Protein 4NVR (pdb70)

Structure (mmCIF, N/CA/C/O backbone):
data_4NVR
#
_entry.id   4NVR
#
_cell.length_a   47.931
_cell.length_b   71.380
_cell.length_c   90.327
_cell.angle_alpha   113.03
_cell.angle_beta   92.41
_cell.angle_gamma   90.09
#
_symmetry.space_group_name_H-M   'P 1'
#
loop_
_entity.id
_entity.type
_entity.pdbx_description
1 polymer 'Putative acyltransferase'
2 non-polymer 'CALCIUM ION'
3 non-polymer 'CHLORIDE ION'
4 water water
#
loop_
_atom_site.group_PDB
_atom_site.id
_atom_site.type_symbol
_atom_site.label_atom_id
_atom_site.label_alt_id
_atom_site.label_comp_id
_atom_site.label_asym_id
_atom_site.label_entity_id
_atom_site.label_seq_id
_atom_site.pdbx_PDB_ins_code
_atom_site.Cartn_x
_atom_site.Cartn_y
_atom_site.Cartn_z
_atom_site.occupancy
_atom_site.B_iso_or_equiv
_atom_site.auth_seq_id
_atom_site.auth_comp_id
_atom_site.auth_asym_id
_atom_site.auth_atom_id
_atom_site.pdbx_PDB_model_num
ATOM 1 N N . THR A 1 6 ? 33.973 37.657 104.160 1.00 60.62 3 THR A N 1
ATOM 2 C CA . THR A 1 6 ? 35.245 37.422 104.914 1.00 62.09 3 THR A CA 1
ATOM 3 C C . THR A 1 6 ? 36.400 38.095 104.184 1.00 58.77 3 THR A C 1
ATOM 4 O O . THR A 1 6 ? 36.331 38.312 102.969 1.00 54.63 3 THR A O 1
ATOM 8 N N . LEU A 1 7 ? 37.458 38.419 104.924 1.00 58.82 4 LEU A N 1
ATOM 9 C CA . LEU A 1 7 ? 38.656 39.002 104.335 1.00 55.82 4 LEU A CA 1
ATOM 10 C C . LEU A 1 7 ? 39.851 38.214 104.829 1.00 57.17 4 LEU A C 1
ATOM 11 O O . LEU A 1 7 ? 39.999 37.984 106.041 1.00 59.40 4 LEU A O 1
ATOM 16 N N . ILE A 1 8 ? 40.690 37.777 103.896 1.00 54.91 5 ILE A N 1
ATOM 17 C CA . ILE A 1 8 ? 41.922 37.092 104.254 1.00 56.28 5 ILE A CA 1
ATOM 18 C C . ILE A 1 8 ? 43.040 37.997 103.757 1.00 53.20 5 ILE A C 1
ATOM 19 O O . ILE A 1 8 ? 42.973 38.505 102.636 1.00 50.22 5 ILE A O 1
ATOM 24 N N A GLU A 1 9 ? 44.062 38.182 104.589 0.50 54.44 6 GLU A N 1
ATOM 25 N N B GLU A 1 9 ? 44.048 38.216 104.598 0.50 54.25 6 GLU A N 1
ATOM 26 C CA A GLU A 1 9 ? 45.187 39.060 104.280 0.50 52.72 6 GLU A CA 1
ATOM 27 C CA B GLU A 1 9 ? 45.185 39.055 104.233 0.50 52.40 6 GLU A CA 1
ATOM 28 C C A GLU A 1 9 ? 46.279 38.261 103.536 0.50 53.46 6 GLU A C 1
ATOM 29 C C B GLU A 1 9 ? 46.229 38.223 103.493 0.50 53.28 6 GLU A C 1
ATOM 30 O O A GLU A 1 9 ? 46.747 37.239 104.037 0.50 56.68 6 GLU A O 1
ATOM 31 O O B GLU A 1 9 ? 46.614 37.146 103.949 0.50 56.46 6 GLU A O 1
ATOM 42 N N . CYS A 1 10 ? 46.685 38.732 102.354 1.00 50.99 7 CYS A N 1
ATOM 43 C CA . CYS A 1 10 ? 47.679 38.027 101.517 1.00 51.80 7 CYS A CA 1
ATOM 44 C C . CYS A 1 10 ? 48.999 38.789 101.362 1.00 50.74 7 CYS A C 1
ATOM 45 O O . CYS A 1 10 ? 49.622 38.732 100.294 1.00 50.74 7 CYS A O 1
ATOM 48 N N . GLY A 1 11 ? 49.406 39.507 102.415 1.00 50.33 8 GLY A N 1
ATOM 49 C CA . GLY A 1 11 ? 50.651 40.283 102.418 1.00 49.64 8 GLY A CA 1
ATOM 50 C C . GLY A 1 11 ? 50.633 41.591 101.638 1.00 46.18 8 GLY A C 1
ATOM 51 O O . GLY A 1 11 ? 49.609 42.009 101.091 1.00 44.14 8 GLY A O 1
ATOM 52 N N . ALA A 1 12 ? 51.788 42.240 101.579 1.00 46.06 9 ALA A N 1
ATOM 53 C CA . ALA A 1 12 ? 51.929 43.478 100.838 1.00 43.78 9 ALA A CA 1
ATOM 54 C C . ALA A 1 12 ? 52.042 43.196 99.336 1.00 41.71 9 ALA A C 1
ATOM 55 O O . ALA A 1 12 ? 52.477 42.108 98.913 1.00 42.50 9 ALA A O 1
ATOM 57 N N . SER A 1 13 ? 51.644 44.184 98.540 1.00 39.17 10 SER A N 1
ATOM 58 C CA . SER A 1 13 ? 51.758 44.092 97.093 1.00 37.70 10 SER A CA 1
ATOM 59 C C . SER A 1 13 ? 53.235 44.124 96.740 1.00 38.83 10 SER A C 1
ATOM 60 O O . SER A 1 13 ? 53.957 44.994 97.204 1.00 39.60 10 SER A O 1
ATOM 63 N N . PRO A 1 14 ? 53.692 43.160 95.926 1.00 39.12 11 PRO A N 1
ATOM 64 C CA . PRO A 1 14 ? 55.092 43.193 95.546 1.00 40.54 11 PRO A CA 1
ATOM 65 C C . PRO A 1 14 ? 55.343 44.197 94.420 1.00 39.57 11 PRO A C 1
ATOM 66 O O . PRO A 1 14 ? 56.492 44.490 94.120 1.00 41.03 11 PRO A O 1
ATOM 70 N N . PHE A 1 15 ? 54.275 44.729 93.826 1.00 37.39 12 PHE A N 1
ATOM 71 C CA . PHE A 1 15 ? 54.383 45.675 92.705 1.00 37.00 12 PHE A CA 1
ATOM 72 C C . PHE A 1 15 ? 53.890 47.105 92.980 1.00 36.06 12 PHE A C 1
ATOM 73 O O . PHE A 1 15 ? 54.247 48.036 92.260 1.00 36.61 12 PHE A O 1
ATOM 81 N N . ILE A 1 16 ? 53.058 47.284 94.002 1.00 34.96 13 ILE A N 1
ATOM 82 C CA . ILE A 1 16 ? 52.501 48.607 94.270 1.00 34.53 13 ILE A CA 1
ATOM 83 C C . ILE A 1 16 ? 52.772 48.981 95.726 1.00 35.50 13 ILE A C 1
ATOM 84 O O . ILE A 1 16 ? 52.081 48.514 96.628 1.00 34.98 13 ILE A O 1
ATOM 89 N N . PRO A 1 17 ? 53.770 49.847 95.950 1.00 37.31 14 PRO A N 1
ATOM 90 C CA . PRO A 1 17 ? 54.170 50.189 97.316 1.00 39.05 14 PRO A CA 1
ATOM 91 C C . PRO A 1 17 ? 53.050 50.833 98.125 1.00 38.77 14 PRO A C 1
ATOM 92 O O . PRO A 1 17 ? 52.347 51.703 97.615 1.00 38.23 14 PRO A O 1
ATOM 96 N N . GLY A 1 18 ? 52.890 50.383 99.367 1.00 39.52 15 GLY A N 1
ATOM 97 C CA . GLY A 1 18 ? 51.887 50.929 100.263 1.00 39.84 15 GLY A CA 1
ATOM 98 C C . GLY A 1 18 ? 50.533 50.254 100.185 1.00 37.54 15 GLY A C 1
ATOM 99 O O . GLY A 1 18 ? 49.656 50.590 100.960 1.00 38.00 15 GLY A O 1
ATOM 100 N N . PHE A 1 19 ? 50.366 49.304 99.260 1.00 35.50 16 PHE A N 1
ATOM 101 C CA . PHE A 1 19 ? 49.103 48.600 99.097 1.00 33.60 16 PHE A CA 1
ATOM 102 C C . PHE A 1 19 ? 49.177 47.207 99.668 1.00 34.01 16 PHE A C 1
ATOM 103 O O . PHE A 1 19 ? 50.202 46.556 99.582 1.00 34.88 16 PHE A O 1
ATOM 111 N N . ALA A 1 20 ? 48.053 46.753 100.212 1.00 33.69 17 ALA A N 1
ATOM 112 C CA . ALA A 1 20 ? 47.929 45.437 100.807 1.00 34.64 17 ALA A CA 1
ATOM 113 C C . ALA A 1 20 ? 47.042 44.555 99.946 1.00 33.21 17 ALA A C 1
ATOM 114 O O . ALA A 1 20 ? 46.010 44.997 99.439 1.00 31.70 17 ALA A O 1
ATOM 116 N N . LEU A 1 21 ? 47.436 43.298 99.780 1.00 34.20 18 LEU A N 1
ATOM 117 C CA . LEU A 1 21 ? 46.642 42.392 98.974 1.00 33.55 18 LEU A CA 1
ATOM 118 C C . LEU A 1 21 ? 45.709 41.611 99.866 1.00 34.72 18 LEU A C 1
ATOM 119 O O . LEU A 1 21 ? 46.102 41.118 100.907 1.00 36.83 18 LEU A O 1
ATOM 124 N N . LYS A 1 22 ? 44.474 41.471 99.427 1.00 33.91 19 LYS A N 1
ATOM 125 C CA . LYS A 1 22 ? 43.471 40.731 100.165 1.00 35.23 19 LYS A CA 1
ATOM 126 C C . LYS A 1 22 ? 42.637 39.820 99.255 1.00 35.12 19 LYS A C 1
ATOM 127 O O . LYS A 1 22 ? 42.488 40.085 98.057 1.00 33.58 19 LYS A O 1
ATOM 133 N N . ASP A 1 23 ? 42.107 38.759 99.854 1.00 37.22 20 ASP A N 1
ATOM 134 C CA . ASP A 1 23 ? 41.151 37.848 99.219 1.00 38.08 20 ASP A CA 1
ATOM 135 C C . ASP A 1 23 ? 39.836 38.062 99.932 1.00 38.28 20 ASP A C 1
ATOM 136 O O . ASP A 1 23 ? 39.721 37.802 101.131 1.00 39.90 20 ASP A O 1
ATOM 141 N N . VAL A 1 24 ? 38.843 38.518 99.187 1.00 36.93 21 VAL A N 1
ATOM 142 C CA . VAL A 1 24 ? 37.567 38.838 99.760 1.00 37.30 21 VAL A CA 1
ATOM 143 C C . VAL A 1 24 ? 36.481 37.942 99.212 1.00 38.96 21 VAL A C 1
ATOM 144 O O . VAL A 1 24 ? 36.284 37.854 98.002 1.00 38.11 21 VAL A O 1
ATOM 148 N N . ARG A 1 25 ? 35.783 37.273 100.120 1.00 42.05 22 ARG A N 1
ATOM 149 C CA . ARG A 1 25 ? 34.679 36.412 99.772 1.00 44.73 22 ARG A CA 1
ATOM 150 C C . ARG A 1 25 ? 33.381 37.218 99.819 1.00 44.47 22 ARG A C 1
ATOM 151 O O . ARG A 1 25 ? 33.035 37.807 100.823 1.00 44.31 22 ARG A O 1
ATOM 159 N N . LEU A 1 26 ? 32.665 37.221 98.715 1.00 23.94 23 LEU A N 1
ATOM 160 C CA . LEU A 1 26 ? 31.408 37.984 98.540 1.00 25.83 23 LEU A CA 1
ATOM 161 C C . LEU A 1 26 ? 30.220 37.094 98.861 1.00 28.83 23 LEU A C 1
ATOM 162 O O . LEU A 1 26 ? 30.388 35.873 98.925 1.00 31.85 23 LEU A O 1
ATOM 167 N N . GLU A 1 27 ? 29.022 37.666 99.019 1.00 30.82 24 GLU A N 1
ATOM 168 C CA . GLU A 1 27 ? 27.843 36.844 99.331 1.00 34.08 24 GLU A CA 1
ATOM 169 C C . GLU A 1 27 ? 27.419 35.929 98.175 1.00 34.73 24 GLU A C 1
ATOM 170 O O . GLU A 1 27 ? 26.673 34.976 98.380 1.00 37.96 24 GLU A O 1
ATOM 176 N N . ASN A 1 28 ? 27.864 36.217 96.960 1.00 33.17 25 ASN A N 1
ATOM 177 C CA . ASN A 1 28 ? 27.520 35.346 95.851 1.00 32.98 25 ASN A CA 1
ATOM 178 C C . ASN A 1 28 ? 28.452 34.140 95.808 1.00 33.14 25 ASN A C 1
ATOM 179 O O . ASN A 1 28 ? 28.455 33.409 94.832 1.00 33.71 25 ASN A O 1
ATOM 184 N N . GLY A 1 29 ? 29.274 33.971 96.844 1.00 32.97 26 GLY A N 1
ATOM 185 C CA . GLY A 1 29 ? 30.158 32.813 96.954 1.00 33.41 26 GLY A CA 1
ATOM 186 C C . GLY A 1 29 ? 31.474 32.894 96.189 1.00 33.13 26 GLY A C 1
ATOM 187 O O . GLY A 1 29 ? 32.220 31.932 96.168 1.00 32.41 26 GLY A O 1
ATOM 188 N N . LEU A 1 30 ? 31.747 34.042 95.569 1.00 32.92 27 LEU A N 1
ATOM 189 C CA . LEU A 1 30 ? 32.956 34.255 94.780 1.00 32.47 27 LEU A CA 1
ATOM 190 C C . LEU A 1 30 ? 34.038 34.890 95.642 1.00 30.17 27 LEU A C 1
ATOM 191 O O . LEU A 1 30 ? 33.748 35.654 96.559 1.00 30.82 27 LEU A O 1
ATOM 196 N N . THR A 1 31 ? 35.288 34.567 95.361 1.00 26.76 28 THR A N 1
ATOM 197 C CA . THR A 1 31 ? 36.374 35.214 96.059 1.00 25.15 28 THR A CA 1
ATOM 198 C C . THR A 1 31 ? 37.123 36.070 95.080 1.00 22.63 28 THR A C 1
ATOM 199 O O . THR A 1 31 ? 37.480 35.615 93.999 1.00 21.55 28 THR A O 1
ATOM 203 N N . VAL A 1 32 ? 37.371 37.315 95.451 1.00 22.12 29 VAL A N 1
ATOM 204 C CA . VAL A 1 32 ? 38.109 38.200 94.570 1.00 21.13 29 VAL A CA 1
ATOM 205 C C . VAL A 1 32 ? 39.419 38.647 95.188 1.00 20.51 29 VAL A C 1
ATOM 206 O O . VAL A 1 32 ? 39.542 38.754 96.399 1.00 19.79 29 VAL A O 1
ATOM 210 N N . ARG A 1 33 ? 40.400 38.879 94.320 1.00 19.66 30 ARG A N 1
ATOM 211 C CA . ARG A 1 33 ? 41.696 39.384 94.737 1.00 19.98 30 ARG A CA 1
ATOM 212 C C . ARG A 1 33 ? 41.593 40.901 94.617 1.00 19.60 30 ARG A C 1
ATOM 213 O O . ARG A 1 33 ? 41.096 41.405 93.583 1.00 18.84 30 ARG A O 1
ATOM 221 N N . VAL A 1 34 ? 42.045 41.607 95.663 1.00 19.08 31 VAL A N 1
ATOM 222 C CA . VAL A 1 34 ? 42.044 43.065 95.690 1.00 19.50 31 VAL A CA 1
ATOM 223 C C . VAL A 1 34 ? 43.294 43.631 96.335 1.00 19.35 31 VAL A C 1
ATOM 224 O O . VAL A 1 34 ? 43.830 43.056 97.286 1.00 20.23 31 VAL A O 1
ATOM 228 N N . ALA A 1 35 ? 43.744 44.776 95.833 1.00 19.37 32 ALA A N 1
ATOM 229 C CA . ALA A 1 35 ? 44.842 45.514 96.447 1.00 19.97 32 ALA A CA 1
ATOM 230 C C . ALA A 1 35 ? 44.213 46.786 96.965 1.00 20.56 32 ALA A C 1
ATOM 231 O O . ALA A 1 35 ? 43.482 47.449 96.229 1.00 19.84 32 ALA A O 1
ATOM 233 N N . ILE A 1 36 ? 44.474 47.121 98.224 1.00 20.74 33 ILE A N 1
ATOM 234 C CA . ILE A 1 36 ? 43.914 48.334 98.814 1.00 21.82 33 ILE A CA 1
ATOM 235 C C . ILE A 1 36 ? 45.028 49.155 99.436 1.00 21.35 33 ILE A C 1
ATOM 236 O O . ILE A 1 36 ? 45.943 48.602 100.066 1.00 20.34 33 ILE A O 1
ATOM 241 N N . GLY A 1 37 ? 44.941 50.466 99.235 1.00 20.63 34 GLY A N 1
ATOM 242 C CA . GLY A 1 37 ? 45.914 51.399 99.755 1.00 21.57 34 GLY A CA 1
ATOM 243 C C . GLY A 1 37 ? 45.315 52.778 100.009 1.00 22.05 34 GLY A C 1
ATOM 244 O O . GLY A 1 37 ? 44.222 53.088 99.550 1.00 21.32 34 GLY A O 1
ATOM 245 N N . GLY A 1 38 ? 46.018 53.588 100.786 1.00 23.49 35 GLY A N 1
ATOM 246 C CA . GLY A 1 38 ? 45.585 54.969 101.055 1.00 24.17 35 GLY A CA 1
ATOM 247 C C . GLY A 1 38 ? 44.501 55.131 102.092 1.00 24.66 35 GLY A C 1
ATOM 248 O O . GLY A 1 38 ? 44.226 54.215 102.854 1.00 23.97 35 GLY A O 1
ATOM 249 N N . SER A 1 39 ? 43.897 56.318 102.111 1.00 25.97 36 SER A N 1
ATOM 250 C CA . SER A 1 39 ? 42.842 56.673 103.066 1.00 27.31 36 SER A CA 1
ATOM 251 C C . SER A 1 39 ? 41.977 57.765 102.461 1.00 27.58 36 SER A C 1
ATOM 252 O O . SER A 1 39 ? 42.430 58.467 101.589 1.00 28.19 36 SER A O 1
ATOM 255 N N . GLY A 1 40 ? 40.731 57.919 102.924 1.00 28.56 37 GLY A N 1
ATOM 256 C CA . GLY A 1 40 ? 39.814 58.927 102.347 1.00 28.66 37 GLY A CA 1
ATOM 257 C C . GLY A 1 40 ? 38.678 58.280 101.541 1.00 28.29 37 GLY A C 1
ATOM 258 O O . GLY A 1 40 ? 38.465 57.073 101.643 1.00 27.81 37 GLY A O 1
ATOM 259 N N . SER A 1 41 ? 37.955 59.068 100.742 1.00 27.88 38 SER A N 1
ATOM 260 C CA . SER A 1 41 ? 36.808 58.535 99.991 1.00 27.49 38 SER A CA 1
ATOM 261 C C . SER A 1 41 ? 37.249 57.393 99.071 1.00 25.08 38 SER A C 1
ATOM 262 O O . SER A 1 41 ? 38.351 57.426 98.551 1.00 24.25 38 SER A O 1
ATOM 265 N N . PRO A 1 42 ? 36.392 56.364 98.918 1.00 24.29 39 PRO A N 1
ATOM 266 C CA . PRO A 1 42 ? 36.727 55.181 98.145 1.00 23.13 39 PRO A CA 1
ATOM 267 C C . PRO A 1 42 ? 36.776 55.398 96.614 1.00 23.08 39 PRO A C 1
ATOM 268 O O . PRO A 1 42 ? 35.866 55.989 95.990 1.00 23.52 39 PRO A O 1
ATOM 272 N N . LEU A 1 43 ? 37.861 54.921 96.041 1.00 21.81 40 LEU A N 1
ATOM 273 C CA . LEU A 1 43 ? 38.098 55.008 94.625 1.00 21.33 40 LEU A CA 1
ATOM 274 C C . LEU A 1 43 ? 38.430 53.616 94.129 1.00 20.53 40 LEU A C 1
ATOM 275 O O . LEU A 1 43 ? 39.393 53.005 94.591 1.00 20.44 40 LEU A O 1
ATOM 280 N N . VAL A 1 44 ? 37.611 53.118 93.209 1.00 20.40 41 VAL A N 1
ATOM 281 C CA . VAL A 1 44 ? 37.834 51.844 92.572 1.00 19.35 41 VAL A CA 1
ATOM 282 C C . VAL A 1 44 ? 38.414 52.069 91.176 1.00 18.68 41 VAL A C 1
ATOM 283 O O . VAL A 1 44 ? 37.818 52.805 90.388 1.00 17.93 41 VAL A O 1
ATOM 287 N N . LEU A 1 45 ? 39.570 51.441 90.891 1.00 17.97 42 LEU A N 1
ATOM 288 C CA . LEU A 1 45 ? 40.196 51.466 89.547 1.00 17.34 42 LEU A CA 1
ATOM 289 C C . LEU A 1 45 ? 40.140 50.022 89.095 1.00 16.39 42 LEU A C 1
ATOM 290 O O . LEU A 1 45 ? 40.714 49.161 89.750 1.00 16.50 42 LEU A O 1
ATOM 295 N N . LEU A 1 46 ? 39.447 49.764 87.986 1.00 15.60 43 LEU A N 1
ATOM 296 C CA . LEU A 1 46 ? 39.213 48.411 87.488 1.00 14.46 43 LEU A CA 1
ATOM 297 C C . LEU A 1 46 ? 39.837 48.155 86.092 1.00 14.25 43 LEU A C 1
ATOM 298 O O . LEU A 1 46 ? 39.420 48.736 85.028 1.00 14.00 43 LEU A O 1
ATOM 303 N N . HIS A 1 47 ? 40.765 47.207 86.089 1.00 13.99 44 HIS A N 1
ATOM 304 C CA . HIS A 1 47 ? 41.541 46.883 84.896 1.00 14.94 44 HIS A CA 1
ATOM 305 C C . HIS A 1 47 ? 40.711 46.247 83.800 1.00 15.42 44 HIS A C 1
ATOM 306 O O . HIS A 1 47 ? 39.529 45.970 83.975 1.00 14.87 44 HIS A O 1
ATOM 313 N N . GLY A 1 48 ? 41.368 45.996 82.671 1.00 17.13 45 GLY A N 1
ATOM 314 C CA . GLY A 1 48 ? 40.728 45.297 81.531 1.00 17.94 45 GLY A CA 1
ATOM 315 C C . GLY A 1 48 ? 41.576 44.117 81.091 1.00 18.94 45 GLY A C 1
ATOM 316 O O . GLY A 1 48 ? 42.456 43.618 81.854 1.00 18.99 45 GLY A O 1
ATOM 317 N N . HIS A 1 49 ? 41.341 43.710 79.845 1.00 19.23 46 HIS A N 1
ATOM 318 C CA . HIS A 1 49 ? 42.020 42.596 79.193 1.00 19.77 46 HIS A CA 1
ATOM 319 C C . HIS A 1 49 ? 43.228 43.050 78.399 1.00 19.16 46 HIS A C 1
ATOM 320 O O . HIS A 1 49 ? 43.150 44.039 77.710 1.00 19.74 46 HIS A O 1
ATOM 327 N N . PRO A 1 50 ? 44.351 42.308 78.462 1.00 20.67 47 PRO A N 1
ATOM 328 C CA . PRO A 1 50 ? 44.697 41.069 79.182 1.00 20.95 47 PRO A CA 1
ATOM 329 C C . PRO A 1 50 ? 45.443 41.312 80.512 1.00 20.75 47 PRO A C 1
ATOM 330 O O . PRO A 1 50 ? 46.246 40.485 80.949 1.00 19.42 47 PRO A O 1
ATOM 334 N N . GLN A 1 51 ? 45.145 42.418 81.166 1.00 22.64 48 GLN A N 1
ATOM 335 C CA . GLN A 1 51 ? 45.833 42.756 82.409 1.00 23.58 48 GLN A CA 1
ATOM 336 C C . GLN A 1 51 ? 45.179 42.212 83.678 1.00 20.83 48 GLN A C 1
ATOM 337 O O . GLN A 1 51 ? 44.306 41.343 83.642 1.00 19.75 48 GLN A O 1
ATOM 343 N N . ASN A 1 52 ? 45.696 42.695 84.805 1.00 19.71 49 ASN A N 1
ATOM 344 C CA . ASN A 1 52 ? 45.120 42.482 86.119 1.00 18.42 49 ASN A CA 1
ATOM 345 C C . ASN A 1 52 ? 45.283 43.834 86.825 1.00 17.78 49 ASN A C 1
ATOM 346 O O . ASN A 1 52 ? 45.648 44.814 86.174 1.00 16.26 49 ASN A O 1
ATOM 351 N N . HIS A 1 53 ? 45.069 43.893 88.144 1.00 16.77 50 HIS A N 1
ATOM 352 C CA . HIS A 1 53 ? 45.046 45.182 88.832 1.00 16.10 50 HIS A CA 1
ATOM 353 C C . HIS A 1 53 ? 46.385 45.906 88.839 1.00 16.22 50 HIS A C 1
ATOM 354 O O . HIS A 1 53 ? 46.429 47.091 89.142 1.00 16.02 50 HIS A O 1
ATOM 361 N N . THR A 1 54 ? 47.479 45.210 88.506 1.00 15.59 51 THR A N 1
ATOM 362 C CA . THR A 1 54 ? 48.793 45.853 88.452 1.00 15.21 51 THR A CA 1
ATOM 363 C C . THR A 1 54 ? 48.917 46.882 87.338 1.00 15.04 51 THR A C 1
ATOM 364 O O . THR A 1 54 ? 49.885 47.628 87.289 1.00 15.85 51 THR A O 1
ATOM 368 N N . THR A 1 55 ? 47.920 46.976 86.475 1.00 15.07 52 THR A N 1
ATOM 369 C CA . THR A 1 55 ? 47.944 47.998 85.457 1.00 15.47 52 THR A CA 1
ATOM 370 C C . THR A 1 55 ? 47.907 49.395 86.121 1.00 16.45 52 THR A C 1
ATOM 371 O O . THR A 1 55 ? 48.276 50.381 85.507 1.00 16.73 52 THR A O 1
ATOM 375 N N . TRP A 1 56 ? 47.508 49.458 87.388 1.00 17.31 53 TRP A N 1
ATOM 376 C CA . TRP A 1 56 ? 47.428 50.736 88.121 1.00 18.07 53 TRP A CA 1
ATOM 377 C C . TRP A 1 56 ? 48.637 51.062 88.994 1.00 18.79 53 TRP A C 1
ATOM 378 O O . TRP A 1 56 ? 48.635 52.032 89.740 1.00 17.64 53 TRP A O 1
ATOM 389 N N . ARG A 1 57 ? 49.681 50.260 88.844 1.00 20.40 54 ARG A N 1
ATOM 390 C CA . ARG A 1 57 ? 50.894 50.392 89.639 1.00 19.96 54 ARG A CA 1
ATOM 391 C C . ARG A 1 57 ? 51.546 51.756 89.521 1.00 20.35 54 ARG A C 1
ATOM 392 O O . ARG A 1 57 ? 52.161 52.237 90.467 1.00 19.61 54 ARG A O 1
ATOM 400 N N . LYS A 1 58 ? 51.450 52.390 88.366 1.00 20.41 55 LYS A N 1
ATOM 401 C CA . LYS A 1 58 ? 52.097 53.705 88.251 1.00 21.06 55 LYS A CA 1
ATOM 402 C C . LYS A 1 58 ? 51.270 54.875 88.808 1.00 20.86 55 LYS A C 1
ATOM 403 O O . LYS A 1 58 ? 51.831 55.945 89.093 1.00 22.57 55 LYS A O 1
ATOM 409 N N . VAL A 1 59 ? 49.965 54.696 88.971 1.00 19.45 56 VAL A N 1
ATOM 410 C CA . VAL A 1 59 ? 49.146 55.826 89.389 1.00 20.28 56 VAL A CA 1
ATOM 411 C C . VAL A 1 59 ? 48.555 55.667 90.770 1.00 20.57 56 VAL A C 1
ATOM 412 O O . VAL A 1 59 ? 48.309 56.647 91.461 1.00 21.92 56 VAL A O 1
ATOM 416 N N . ALA A 1 60 ? 48.336 54.424 91.158 1.00 20.22 57 ALA A N 1
ATOM 417 C CA . ALA A 1 60 ? 47.672 54.113 92.398 1.00 19.89 57 ALA A CA 1
ATOM 418 C C . ALA A 1 60 ? 48.257 54.766 93.672 1.00 20.74 57 ALA A C 1
ATOM 419 O O . ALA A 1 60 ? 47.497 55.284 94.490 1.00 20.15 57 ALA A O 1
ATOM 421 N N . PRO A 1 61 ? 49.595 54.747 93.844 1.00 21.99 58 PRO A N 1
ATOM 422 C CA . PRO A 1 61 ? 50.153 55.359 95.077 1.00 23.61 58 PRO A CA 1
ATOM 423 C C . PRO A 1 61 ? 49.884 56.848 95.174 1.00 24.41 58 PRO A C 1
ATOM 424 O O . PRO A 1 61 ? 49.669 57.342 96.264 1.00 24.91 58 PRO A O 1
ATOM 428 N N . THR A 1 62 ? 49.897 57.558 94.045 1.00 24.53 59 THR A N 1
ATOM 429 C CA . THR A 1 62 ? 49.604 58.999 94.070 1.00 26.43 59 THR A CA 1
ATOM 430 C C . THR A 1 62 ? 48.152 59.232 94.438 1.00 25.75 59 THR A C 1
ATOM 431 O O . THR A 1 62 ? 47.834 60.099 95.252 1.00 25.85 59 THR A O 1
ATOM 435 N N . LEU A 1 63 ? 47.276 58.462 93.810 1.00 24.78 60 LEU A N 1
ATOM 436 C CA . LEU A 1 63 ? 45.858 58.558 94.084 1.00 24.74 60 LEU A CA 1
ATOM 437 C C . LEU A 1 63 ? 45.564 58.228 95.534 1.00 25.64 60 LEU A C 1
ATOM 438 O O . LEU A 1 63 ? 44.660 58.833 96.156 1.00 25.15 60 LEU A O 1
ATOM 443 N N . ALA A 1 64 ? 46.356 57.316 96.098 1.00 25.46 61 ALA A N 1
ATOM 444 C CA . ALA A 1 64 ? 46.155 56.881 97.493 1.00 26.01 61 ALA A CA 1
ATOM 445 C C . ALA A 1 64 ? 46.412 57.974 98.502 1.00 27.66 61 ALA A C 1
ATOM 446 O O . ALA A 1 64 ? 46.022 57.863 99.657 1.00 29.35 61 ALA A O 1
ATOM 448 N N . GLN A 1 65 ? 47.054 59.054 98.085 1.00 29.65 62 GLN A N 1
ATOM 449 C CA . GLN A 1 65 ? 47.290 60.164 99.017 1.00 31.74 62 GLN A CA 1
ATOM 450 C C . GLN A 1 65 ? 45.966 60.856 99.459 1.00 31.90 62 GLN A C 1
ATOM 451 O O . GLN A 1 65 ? 45.877 61.381 100.564 1.00 31.87 62 GLN A O 1
ATOM 457 N N . ASN A 1 66 ? 44.955 60.826 98.588 1.00 31.21 63 ASN A N 1
ATOM 458 C CA . ASN A 1 66 ? 43.663 61.471 98.839 1.00 32.33 63 ASN A CA 1
ATOM 459 C C . ASN A 1 66 ? 42.482 60.507 98.846 1.00 30.63 63 ASN A C 1
ATOM 460 O O . ASN A 1 66 ? 41.354 60.933 99.070 1.00 31.14 63 ASN A O 1
ATOM 465 N N . HIS A 1 67 ? 42.709 59.231 98.556 1.00 27.78 64 HIS A N 1
ATOM 466 C CA . HIS A 1 67 ? 41.612 58.273 98.536 1.00 27.26 64 HIS A CA 1
ATOM 467 C C . HIS A 1 67 ? 42.019 56.916 99.061 1.00 25.68 64 HIS A C 1
ATOM 468 O O . HIS A 1 67 ? 43.201 56.575 99.128 1.00 24.60 64 HIS A O 1
ATOM 475 N N . THR A 1 68 ? 41.003 56.134 99.424 1.00 25.45 65 THR A N 1
ATOM 476 C CA . THR A 1 68 ? 41.181 54.724 99.761 1.00 23.11 65 THR A CA 1
ATOM 477 C C . THR A 1 68 ? 41.003 54.110 98.391 1.00 21.61 65 THR A C 1
ATOM 478 O O . THR A 1 68 ? 39.898 54.082 97.864 1.00 21.34 65 THR A O 1
ATOM 482 N N . VAL A 1 69 ? 42.113 53.694 97.784 1.00 21.05 66 VAL A N 1
ATOM 483 C CA . VAL A 1 69 ? 42.126 53.132 96.406 1.00 20.03 66 VAL A CA 1
ATOM 484 C C . VAL A 1 69 ? 41.934 51.615 96.469 1.00 19.42 66 VAL A C 1
ATOM 485 O O . VAL A 1 69 ? 42.645 50.918 97.172 1.00 19.56 66 VAL A O 1
ATOM 489 N N . ILE A 1 70 ? 40.957 51.120 95.730 1.00 19.17 67 ILE A N 1
ATOM 490 C CA . ILE A 1 70 ? 40.596 49.715 95.727 1.00 18.78 67 ILE A CA 1
ATOM 491 C C . ILE A 1 70 ? 40.803 49.160 94.297 1.00 18.23 67 ILE A C 1
ATOM 492 O O . ILE A 1 70 ? 40.167 49.601 93.320 1.00 18.99 67 ILE A O 1
ATOM 497 N N . LEU A 1 71 ? 41.730 48.224 94.173 1.00 17.24 68 LEU A N 1
ATOM 498 C CA . LEU A 1 71 ? 42.107 47.655 92.881 1.00 16.35 68 LEU A CA 1
ATOM 499 C C . LEU A 1 71 ? 41.701 46.156 92.780 1.00 15.75 68 LEU A C 1
ATOM 500 O O . LEU A 1 71 ? 42.453 45.269 93.214 1.00 14.52 68 LEU A O 1
ATOM 505 N N . PRO A 1 72 ? 40.493 45.868 92.241 1.00 15.29 69 PRO A N 1
ATOM 506 C CA . PRO A 1 72 ? 40.125 44.466 92.146 1.00 15.46 69 PRO A CA 1
ATOM 507 C C . PRO A 1 72 ? 40.580 43.830 90.860 1.00 15.46 69 PRO A C 1
ATOM 508 O O . PRO A 1 72 ? 40.838 44.543 89.871 1.00 15.56 69 PRO A O 1
ATOM 512 N N . ASP A 1 73 ? 40.677 42.501 90.913 1.00 15.51 70 ASP A N 1
ATOM 513 C CA . ASP A 1 73 ? 40.898 41.663 89.754 1.00 15.39 70 ASP A CA 1
ATOM 514 C C . ASP A 1 73 ? 39.516 41.179 89.352 1.00 15.12 70 ASP A C 1
ATOM 515 O O . ASP A 1 73 ? 38.772 40.645 90.167 1.00 15.37 70 ASP A O 1
ATOM 520 N N . LEU A 1 74 ? 39.181 41.382 88.090 1.00 15.22 71 LEU A N 1
ATOM 521 C CA . LEU A 1 74 ? 37.928 40.907 87.533 1.00 15.34 71 LEU A CA 1
ATOM 522 C C . LEU A 1 74 ? 37.794 39.394 87.762 1.00 15.48 71 LEU A C 1
ATOM 523 O O . LEU A 1 74 ? 38.807 38.675 87.867 1.00 15.68 71 LEU A O 1
ATOM 528 N N . ARG A 1 75 ? 36.563 38.913 87.863 1.00 15.39 72 ARG A N 1
ATOM 529 C CA . ARG A 1 75 ? 36.336 37.499 87.960 1.00 15.76 72 ARG A CA 1
ATOM 530 C C . ARG A 1 75 ? 36.822 36.945 86.671 1.00 15.88 72 ARG A C 1
ATOM 531 O O . ARG A 1 75 ? 36.574 37.536 85.646 1.00 15.16 72 ARG A O 1
ATOM 539 N N . GLY A 1 76 ? 37.513 35.807 86.725 1.00 17.13 73 GLY A N 1
ATOM 540 C CA . GLY A 1 76 ? 38.101 35.179 85.540 1.00 16.92 73 GLY A CA 1
ATOM 541 C C . GLY A 1 76 ? 39.512 35.690 85.224 1.00 16.54 73 GLY A C 1
ATOM 542 O O . GLY A 1 76 ? 40.231 35.061 84.418 1.00 17.04 73 GLY A O 1
ATOM 543 N N . TYR A 1 77 ? 39.927 36.776 85.899 1.00 15.90 74 TYR A N 1
ATOM 544 C CA . TYR A 1 77 ? 41.198 37.461 85.633 1.00 15.25 74 TYR A CA 1
ATOM 545 C C . TYR A 1 77 ? 42.154 37.444 86.816 1.00 15.70 74 TYR A C 1
ATOM 546 O O . TYR A 1 77 ? 41.759 37.204 87.912 1.00 14.79 74 TYR A O 1
ATOM 555 N N . GLY A 1 78 ? 43.439 37.682 86.556 1.00 16.00 75 GLY A N 1
ATOM 556 C CA . GLY A 1 78 ? 44.378 37.816 87.642 1.00 16.36 75 GLY A CA 1
ATOM 557 C C . GLY A 1 78 ? 44.321 36.675 88.590 1.00 16.66 75 GLY A C 1
ATOM 558 O O . GLY A 1 78 ? 44.443 35.547 88.179 1.00 16.47 75 GLY A O 1
ATOM 559 N N . ASP A 1 79 ? 44.144 36.987 89.868 1.00 17.73 76 ASP A N 1
ATOM 560 C CA . ASP A 1 79 ? 44.091 35.976 90.933 1.00 18.64 76 ASP A CA 1
ATOM 561 C C . ASP A 1 79 ? 42.717 35.865 91.570 1.00 19.07 76 ASP A C 1
ATOM 562 O O . ASP A 1 79 ? 42.621 35.352 92.689 1.00 19.07 76 ASP A O 1
ATOM 567 N N . SER A 1 80 ? 41.666 36.393 90.915 1.00 18.19 77 SER A N 1
ATOM 568 C CA . SER A 1 80 ? 40.311 36.245 91.460 1.00 17.98 77 SER A CA 1
ATOM 569 C C . SER A 1 80 ? 39.820 34.877 91.076 1.00 18.79 77 SER A C 1
ATOM 570 O O . SER A 1 80 ? 40.428 34.233 90.220 1.00 19.96 77 SER A O 1
ATOM 573 N N . ASP A 1 81 ? 38.724 34.410 91.670 1.00 20.09 78 ASP A N 1
ATOM 574 C CA . ASP A 1 81 ? 38.151 33.106 91.279 1.00 21.58 78 ASP A CA 1
ATOM 575 C C . ASP A 1 81 ? 37.829 33.116 89.784 1.00 21.92 78 ASP A C 1
ATOM 576 O O . ASP A 1 81 ? 37.649 34.181 89.147 1.00 21.45 78 ASP A O 1
ATOM 581 N N . LYS A 1 82 ? 37.751 31.934 89.216 1.00 23.56 79 LYS A N 1
ATOM 582 C CA . LYS A 1 82 ? 37.448 31.827 87.792 1.00 24.86 79 LYS A CA 1
ATOM 583 C C . LYS A 1 82 ? 36.422 30.738 87.598 1.00 25.40 79 LYS A C 1
ATOM 584 O O . LYS A 1 82 ? 36.727 29.687 87.070 1.00 27.85 79 LYS A O 1
ATOM 590 N N . PRO A 1 83 ? 35.181 31.013 87.998 1.00 25.72 80 PRO A N 1
ATOM 591 C CA . PRO A 1 83 ? 34.163 29.983 87.932 1.00 26.45 80 PRO A CA 1
ATOM 592 C C . PRO A 1 83 ? 33.872 29.501 86.527 1.00 25.97 80 PRO A C 1
ATOM 593 O O . PRO A 1 83 ? 33.921 30.278 85.575 1.00 24.38 80 PRO A O 1
ATOM 597 N N . THR A 1 84 ? 33.555 28.221 86.418 1.00 27.20 81 THR A N 1
ATOM 598 C CA . THR A 1 84 ? 33.147 27.652 85.174 1.00 26.80 81 THR A CA 1
ATOM 599 C C . THR A 1 84 ? 31.873 28.427 84.780 1.00 27.54 81 THR A C 1
ATOM 600 O O . THR A 1 84 ? 31.154 28.965 85.644 1.00 26.00 81 THR A O 1
ATOM 604 N N . SER A 1 85 ? 31.588 28.473 83.483 1.00 26.46 82 SER A N 1
ATOM 605 C CA . SER A 1 85 ? 30.530 29.313 82.980 1.00 26.63 82 SER A CA 1
ATOM 606 C C . SER A 1 85 ? 29.269 28.562 82.571 1.00 28.43 82 SER A C 1
ATOM 607 O O . SER A 1 85 ? 29.053 27.408 82.949 1.00 30.51 82 SER A O 1
ATOM 610 N N . ASP A 1 86 ? 28.427 29.235 81.793 1.00 26.60 83 ASP A N 1
ATOM 611 C CA . ASP A 1 86 ? 27.147 28.701 81.422 1.00 26.28 83 ASP A CA 1
ATOM 612 C C . ASP A 1 86 ? 26.938 28.976 79.961 1.00 25.90 83 ASP A C 1
ATOM 613 O O . ASP A 1 86 ? 27.568 29.867 79.395 1.00 25.40 83 ASP A O 1
ATOM 618 N N . PRO A 1 87 ? 26.008 28.261 79.352 1.00 25.88 84 PRO A N 1
ATOM 619 C CA . PRO A 1 87 ? 25.831 28.430 77.898 1.00 25.46 84 PRO A CA 1
ATOM 620 C C . PRO A 1 87 ? 25.404 29.822 77.422 1.00 24.65 84 PRO A C 1
ATOM 621 O O . PRO A 1 87 ? 25.633 30.140 76.278 1.00 25.15 84 PRO A O 1
ATOM 625 N N . ALA A 1 88 ? 24.802 30.639 78.279 1.00 24.41 85 ALA A N 1
ATOM 626 C CA . ALA A 1 88 ? 24.389 31.976 77.872 1.00 23.95 85 ALA A CA 1
ATOM 627 C C . ALA A 1 88 ? 25.446 33.010 78.231 1.00 23.23 85 ALA A C 1
ATOM 628 O O . ALA A 1 88 ? 25.295 34.198 77.932 1.00 23.98 85 ALA A O 1
ATOM 630 N N . HIS A 1 89 ? 26.516 32.553 78.866 1.00 21.87 86 HIS A N 1
ATOM 631 C CA . HIS A 1 89 ? 27.623 33.415 79.264 1.00 21.22 86 HIS A CA 1
ATOM 632 C C . HIS A 1 89 ? 27.274 34.421 80.386 1.00 21.46 86 HIS A C 1
ATOM 633 O O . HIS A 1 89 ? 28.016 35.372 80.613 1.00 20.01 86 HIS A O 1
ATOM 640 N N . ARG A 1 90 ? 26.180 34.185 81.091 1.00 22.88 87 ARG A N 1
ATOM 641 C CA . ARG A 1 90 ? 25.767 35.054 82.185 1.00 24.98 87 ARG A CA 1
ATOM 642 C C . ARG A 1 90 ? 26.873 35.214 83.241 1.00 23.73 87 ARG A C 1
ATOM 643 O O . ARG A 1 90 ? 27.131 36.321 83.696 1.00 24.01 87 ARG A O 1
ATOM 651 N N . THR A 1 91 ? 27.529 34.118 83.593 1.00 21.64 88 THR A N 1
ATOM 652 C CA . THR A 1 91 ? 28.585 34.112 84.569 1.00 20.76 88 THR A CA 1
ATOM 653 C C . THR A 1 91 ? 29.680 35.167 84.307 1.00 19.30 88 THR A C 1
ATOM 654 O O . THR A 1 91 ? 30.334 35.610 85.243 1.00 17.87 88 THR A O 1
ATOM 658 N N . TYR A 1 92 ? 29.892 35.550 83.046 1.00 18.55 89 TYR A N 1
ATOM 659 C CA . TYR A 1 92 ? 30.882 36.588 82.735 1.00 17.86 89 TYR A CA 1
ATOM 660 C C . TYR A 1 92 ? 30.234 37.827 82.119 1.00 18.16 89 TYR A C 1
ATOM 661 O O . TYR A 1 92 ? 30.904 38.646 81.477 1.00 18.71 89 TYR A O 1
ATOM 670 N N . SER A 1 93 ? 28.934 37.981 82.322 1.00 18.82 90 SER A N 1
ATOM 671 C CA . SER A 1 93 ? 28.253 39.159 81.804 1.00 19.43 90 SER A CA 1
ATOM 672 C C . SER A 1 93 ? 28.710 40.365 82.616 1.00 19.78 90 SER A C 1
ATOM 673 O O . SER A 1 93 ? 29.168 40.219 83.759 1.00 19.50 90 SER A O 1
ATOM 676 N N . LYS A 1 94 ? 28.541 41.556 82.055 1.00 20.43 91 LYS A N 1
ATOM 677 C CA . LYS A 1 94 ? 28.929 42.760 82.764 1.00 20.11 91 LYS A CA 1
ATOM 678 C C . LYS A 1 94 ? 28.010 42.971 83.959 1.00 20.74 91 LYS A C 1
ATOM 679 O O . LYS A 1 94 ? 28.433 43.568 84.960 1.00 19.33 91 LYS A O 1
ATOM 685 N N . ARG A 1 95 ? 26.764 42.481 83.880 1.00 22.14 92 ARG A N 1
ATOM 686 C CA . ARG A 1 95 ? 25.854 42.630 85.035 1.00 23.68 92 ARG A CA 1
ATOM 687 C C . ARG A 1 95 ? 26.411 41.839 86.223 1.00 23.53 92 ARG A C 1
ATOM 688 O O . ARG A 1 95 ? 26.509 42.361 87.313 1.00 23.36 92 ARG A O 1
ATOM 696 N N . THR A 1 96 ? 26.796 40.585 85.996 1.00 23.48 93 THR A N 1
ATOM 697 C CA . THR A 1 96 ? 27.412 39.770 87.043 1.00 23.13 93 THR A CA 1
ATOM 698 C C . THR A 1 96 ? 28.719 40.389 87.533 1.00 22.92 93 THR A C 1
ATOM 699 O O . THR A 1 96 ? 28.972 40.445 88.737 1.00 23.96 93 THR A O 1
ATOM 711 N N . ALA A 1 98 ? 29.613 43.545 87.485 1.00 24.49 95 ALA A N 1
ATOM 712 C CA . ALA A 1 98 ? 29.208 44.752 88.214 1.00 24.09 95 ALA A CA 1
ATOM 713 C C . ALA A 1 98 ? 28.741 44.426 89.633 1.00 25.26 95 ALA A C 1
ATOM 714 O O . ALA A 1 98 ? 29.094 45.114 90.591 1.00 23.13 95 ALA A O 1
ATOM 716 N N . GLN A 1 99 ? 27.919 43.390 89.728 1.00 26.28 96 GLN A N 1
ATOM 717 C CA . GLN A 1 99 ? 27.426 42.906 90.979 1.00 29.00 96 GLN A CA 1
ATOM 718 C C . GLN A 1 99 ? 28.618 42.507 91.888 1.00 27.47 96 GLN A C 1
ATOM 719 O O . GLN A 1 99 ? 28.600 42.778 93.087 1.00 28.33 96 GLN A O 1
ATOM 725 N N . ASP A 1 100 ? 29.664 41.923 91.305 1.00 25.68 97 ASP A N 1
ATOM 726 C CA . ASP A 1 100 ? 30.878 41.579 92.049 1.00 25.78 97 ASP A CA 1
ATOM 727 C C . ASP A 1 100 ? 31.467 42.818 92.680 1.00 25.30 97 ASP A C 1
ATOM 728 O O . ASP A 1 100 ? 32.003 42.754 93.791 1.00 26.12 97 ASP A O 1
ATOM 733 N N . ILE A 1 101 ? 31.398 43.941 91.969 1.00 23.33 98 ILE A N 1
ATOM 734 C CA . ILE A 1 101 ? 31.973 45.165 92.464 1.00 23.56 98 ILE A CA 1
ATOM 735 C C . ILE A 1 101 ? 31.189 45.793 93.631 1.00 24.91 98 ILE A C 1
ATOM 736 O O . ILE A 1 101 ? 31.816 46.257 94.583 1.00 23.84 98 ILE A O 1
ATOM 741 N N . VAL A 1 102 ? 29.848 45.830 93.592 1.00 25.17 99 VAL A N 1
ATOM 742 C CA . VAL A 1 102 ? 29.138 46.442 94.734 1.00 26.13 99 VAL A CA 1
ATOM 743 C C . VAL A 1 102 ? 29.149 45.540 95.958 1.00 26.20 99 VAL A C 1
ATOM 744 O O . VAL A 1 102 ? 29.074 46.023 97.067 1.00 26.20 99 VAL A O 1
ATOM 756 N N . LEU A 1 104 ? 31.665 43.689 96.756 1.00 26.53 101 LEU A N 1
ATOM 757 C CA . LEU A 1 104 ? 33.014 43.908 97.316 1.00 25.84 101 LEU A CA 1
ATOM 758 C C . LEU A 1 104 ? 33.004 45.155 98.186 1.00 28.66 101 LEU A C 1
ATOM 759 O O . LEU A 1 104 ? 33.593 45.186 99.280 1.00 27.27 101 LEU A O 1
ATOM 772 N N . ASP A 1 106 ? 30.336 46.444 99.582 1.00 32.71 103 ASP A N 1
ATOM 773 C CA . ASP A 1 106 ? 29.512 46.122 100.773 1.00 33.67 103 ASP A CA 1
ATOM 774 C C . ASP A 1 106 ? 30.386 45.425 101.797 1.00 33.22 103 ASP A C 1
ATOM 775 O O . ASP A 1 106 ? 30.274 45.676 102.990 1.00 33.04 103 ASP A O 1
ATOM 780 N N . ALA A 1 107 ? 31.254 44.537 101.315 1.00 32.37 104 ALA A N 1
ATOM 781 C CA . ALA A 1 107 ? 32.148 43.765 102.186 1.00 34.49 104 ALA A CA 1
ATOM 782 C C . ALA A 1 107 ? 33.259 44.605 102.814 1.00 35.34 104 ALA A C 1
ATOM 783 O O . ALA A 1 107 ? 33.761 44.266 103.881 1.00 36.96 104 ALA A O 1
ATOM 785 N N . LEU A 1 108 ? 33.646 45.688 102.148 1.00 35.19 105 LEU A N 1
ATOM 786 C CA . LEU A 1 108 ? 34.663 46.594 102.688 1.00 35.04 105 LEU A CA 1
ATOM 787 C C . LEU A 1 108 ? 34.004 47.755 103.441 1.00 35.95 105 LEU A C 1
ATOM 788 O O . LEU A 1 108 ? 34.678 48.696 103.846 1.00 36.35 105 LEU A O 1
ATOM 793 N N . GLY A 1 109 ? 32.682 47.699 103.590 1.00 37.72 106 GLY A N 1
ATOM 794 C CA . GLY A 1 109 ? 31.935 48.723 104.325 1.00 39.43 106 GLY A CA 1
ATOM 795 C C . GLY A 1 109 ? 31.691 50.084 103.677 1.00 39.34 106 GLY A C 1
ATOM 796 O O . GLY A 1 109 ? 31.219 51.007 104.354 1.00 39.03 106 GLY A O 1
ATOM 797 N N . PHE A 1 110 ? 32.005 50.245 102.391 1.00 36.85 107 PHE A N 1
ATOM 798 C CA . PHE A 1 110 ? 31.742 51.543 101.733 1.00 37.61 107 PHE A CA 1
ATOM 799 C C . PHE A 1 110 ? 30.313 51.589 101.202 1.00 38.16 107 PHE A C 1
ATOM 800 O O . PHE A 1 110 ? 29.716 50.559 100.939 1.00 41.40 107 PHE A O 1
ATOM 808 N N . SER A 1 111 ? 29.758 52.783 101.077 1.00 37.17 108 SER A N 1
ATOM 809 C CA . SER A 1 111 ? 28.412 52.941 100.561 1.00 37.92 108 SER A CA 1
ATOM 810 C C . SER A 1 111 ? 28.532 53.484 99.151 1.00 35.72 108 SER A C 1
ATOM 811 O O . SER A 1 111 ? 28.379 52.753 98.191 1.00 37.02 108 SER A O 1
ATOM 814 N N A ARG A 1 112 ? 28.844 54.765 99.035 0.50 34.62 109 ARG A N 1
ATOM 815 N N B ARG A 1 112 ? 28.831 54.772 99.049 0.50 35.28 109 ARG A N 1
ATOM 816 C CA A ARG A 1 112 ? 28.967 55.387 97.744 0.50 33.23 109 ARG A CA 1
ATOM 817 C CA B ARG A 1 112 ? 29.007 55.422 97.779 0.50 34.19 109 ARG A CA 1
ATOM 818 C C A ARG A 1 112 ? 30.449 55.475 97.396 0.50 31.06 109 ARG A C 1
ATOM 819 C C B ARG A 1 112 ? 30.474 55.326 97.403 0.50 31.42 109 ARG A C 1
ATOM 820 O O A ARG A 1 112 ? 31.291 55.608 98.283 0.50 30.68 109 ARG A O 1
ATOM 821 O O B ARG A 1 112 ? 31.332 55.176 98.274 0.50 30.55 109 ARG A O 1
ATOM 836 N N . PHE A 1 113 ? 30.767 55.382 96.108 1.00 28.81 110 PHE A N 1
ATOM 837 C CA . PHE A 1 113 ? 32.154 55.366 95.672 1.00 26.00 110 PHE A CA 1
ATOM 838 C C . PHE A 1 113 ? 32.346 55.901 94.285 1.00 24.51 110 PHE A C 1
ATOM 839 O O . PHE A 1 113 ? 31.428 55.880 93.461 1.00 24.88 110 PHE A O 1
ATOM 847 N N . ALA A 1 114 ? 33.560 56.393 94.048 1.00 23.01 111 ALA A N 1
ATOM 848 C CA . ALA A 1 114 ? 33.980 56.864 92.749 1.00 22.08 111 ALA A CA 1
ATOM 849 C C . ALA A 1 114 ? 34.531 55.646 92.026 1.00 20.85 111 ALA A C 1
ATOM 850 O O . ALA A 1 114 ? 35.184 54.812 92.639 1.00 20.33 111 ALA A O 1
ATOM 852 N N . PHE A 1 115 ? 34.272 55.556 90.717 1.00 20.18 112 PHE A N 1
ATOM 853 C CA . PHE A 1 115 ? 34.692 54.432 89.918 1.00 18.88 112 PHE A CA 1
ATOM 854 C C . PHE A 1 115 ? 35.447 54.823 88.631 1.00 18.71 112 PHE A C 1
ATOM 855 O O . PHE A 1 115 ? 34.999 55.713 87.902 1.00 19.26 112 PHE A O 1
ATOM 863 N N . VAL A 1 116 ? 36.563 54.131 88.364 1.00 17.65 113 VAL A N 1
ATOM 864 C CA . VAL A 1 116 ? 37.369 54.309 87.149 1.00 17.51 113 VAL A CA 1
ATOM 865 C C . VAL A 1 116 ? 37.465 52.917 86.528 1.00 16.83 113 VAL A C 1
ATOM 866 O O . VAL A 1 116 ? 37.744 51.933 87.246 1.00 16.05 113 VAL A O 1
ATOM 870 N N . GLY A 1 117 ? 37.220 52.816 85.214 1.00 17.01 114 GLY A N 1
ATOM 871 C CA . GLY A 1 117 ? 37.313 51.522 84.534 1.00 17.08 114 GLY A CA 1
ATOM 872 C C . GLY A 1 117 ? 37.994 51.559 83.178 1.00 17.10 114 GLY A C 1
ATOM 873 O O . GLY A 1 117 ? 37.650 52.373 82.337 1.00 17.44 114 GLY A O 1
ATOM 874 N N . HIS A 1 118 ? 38.923 50.628 82.961 1.00 16.99 115 HIS A N 1
ATOM 875 C CA . HIS A 1 118 ? 39.665 50.519 81.694 1.00 17.31 115 HIS A CA 1
ATOM 876 C C . HIS A 1 118 ? 39.305 49.264 80.902 1.00 16.19 115 HIS A C 1
ATOM 877 O O . HIS A 1 118 ? 39.219 48.195 81.477 1.00 14.76 115 HIS A O 1
ATOM 884 N N . ASP A 1 119 ? 39.051 49.420 79.586 1.00 16.44 116 ASP A N 1
ATOM 885 C CA . ASP A 1 119 ? 38.846 48.280 78.679 1.00 15.97 116 ASP A CA 1
ATOM 886 C C . ASP A 1 119 ? 37.641 47.489 79.248 1.00 15.87 116 ASP A C 1
ATOM 887 O O . ASP A 1 119 ? 36.582 48.113 79.523 1.00 15.95 116 ASP A O 1
ATOM 892 N N . ARG A 1 120 ? 37.771 46.186 79.513 1.00 14.88 117 ARG A N 1
ATOM 893 C CA . ARG A 1 120 ? 36.619 45.455 80.050 1.00 15.04 117 ARG A CA 1
ATOM 894 C C . ARG A 1 120 ? 36.043 46.134 81.288 1.00 15.55 117 ARG A C 1
ATOM 895 O O . ARG A 1 120 ? 34.838 46.089 81.521 1.00 15.23 117 ARG A O 1
ATOM 903 N N . GLY A 1 121 ? 36.930 46.736 82.075 1.00 15.21 118 GLY A N 1
ATOM 904 C CA . GLY A 1 121 ? 36.564 47.411 83.290 1.00 16.14 118 GLY A CA 1
ATOM 905 C C . GLY A 1 121 ? 35.613 48.564 83.085 1.00 16.90 118 GLY A C 1
ATOM 906 O O . GLY A 1 121 ? 34.839 48.898 83.979 1.00 16.79 118 GLY A O 1
ATOM 907 N N . GLY A 1 122 ? 35.703 49.194 81.920 1.00 17.31 119 GLY A N 1
ATOM 908 C CA . GLY A 1 122 ? 34.816 50.289 81.572 1.00 17.96 119 GLY A CA 1
ATOM 909 C C . GLY A 1 122 ? 33.431 49.797 81.238 1.00 18.33 119 GLY A C 1
ATOM 910 O O . GLY A 1 122 ? 32.459 50.487 81.487 1.00 20.84 119 GLY A O 1
ATOM 911 N N . ARG A 1 123 ? 33.337 48.587 80.690 1.00 17.94 120 ARG A N 1
ATOM 912 C CA . ARG A 1 123 ? 32.055 47.995 80.294 1.00 17.79 120 ARG A CA 1
ATOM 913 C C . ARG A 1 123 ? 31.334 47.541 81.556 1.00 17.70 120 ARG A C 1
ATOM 914 O O . ARG A 1 123 ? 30.090 47.647 81.691 1.00 18.24 120 ARG A O 1
ATOM 922 N N . VAL A 1 124 ? 32.122 47.039 82.488 1.00 16.20 121 VAL A N 1
ATOM 923 C CA . VAL A 1 124 ? 31.586 46.662 83.760 1.00 16.26 121 VAL A CA 1
ATOM 924 C C . VAL A 1 124 ? 31.020 47.930 84.405 1.00 16.80 121 VAL A C 1
ATOM 925 O O . VAL A 1 124 ? 29.874 47.936 84.845 1.00 18.06 121 VAL A O 1
ATOM 929 N N . GLY A 1 125 ? 31.814 49.001 84.410 1.00 16.26 122 GLY A N 1
ATOM 930 C CA . GLY A 1 125 ? 31.404 50.277 84.962 1.00 17.19 122 GLY A CA 1
ATOM 931 C C . GLY A 1 125 ? 30.119 50.858 84.404 1.00 17.83 122 GLY A C 1
ATOM 932 O O . GLY A 1 125 ? 29.307 51.361 85.136 1.00 18.98 122 GLY A O 1
ATOM 933 N N . HIS A 1 126 ? 29.977 50.846 83.093 1.00 18.16 123 HIS A N 1
ATOM 934 C CA . HIS A 1 126 ? 28.757 51.307 82.423 1.00 19.11 123 HIS A CA 1
ATOM 935 C C . HIS A 1 126 ? 27.553 50.573 82.978 1.00 20.26 123 HIS A C 1
ATOM 936 O O . HIS A 1 126 ? 26.545 51.212 83.368 1.00 21.30 123 HIS A O 1
ATOM 943 N N . ARG A 1 127 ? 27.653 49.246 83.078 1.00 19.90 124 ARG A N 1
ATOM 944 C CA . ARG A 1 127 ? 26.537 48.462 83.602 1.00 20.80 124 ARG A CA 1
ATOM 945 C C . ARG A 1 127 ? 26.351 48.715 85.124 1.00 21.89 124 ARG A C 1
ATOM 946 O O . ARG A 1 127 ? 25.227 48.695 85.650 1.00 22.41 124 ARG A O 1
ATOM 954 N N . LEU A 1 128 ? 27.457 48.973 85.805 1.00 22.04 125 LEU A N 1
ATOM 955 C CA . LEU A 1 128 ? 27.436 49.258 87.240 1.00 23.21 125 LEU A CA 1
ATOM 956 C C . LEU A 1 128 ? 26.680 50.543 87.511 1.00 24.35 125 LEU A C 1
ATOM 957 O O . LEU A 1 128 ? 25.877 50.629 88.465 1.00 24.95 125 LEU A O 1
ATOM 962 N N . ALA A 1 129 ? 26.944 51.549 86.676 1.00 23.88 126 ALA A N 1
ATOM 963 C CA . ALA A 1 129 ? 26.315 52.850 86.863 1.00 25.23 126 ALA A CA 1
ATOM 964 C C . ALA A 1 129 ? 24.800 52.828 86.595 1.00 26.71 126 ALA A C 1
ATOM 965 O O . ALA A 1 129 ? 24.056 53.671 87.149 1.00 28.45 126 ALA A O 1
ATOM 967 N N . LEU A 1 130 ? 24.349 51.870 85.778 1.00 26.10 127 LEU A N 1
ATOM 968 C CA . LEU A 1 130 ? 22.920 51.722 85.441 1.00 27.46 127 LEU A CA 1
ATOM 969 C C . LEU A 1 130 ? 22.147 50.853 86.450 1.00 28.45 127 LEU A C 1
ATOM 970 O O . LEU A 1 130 ? 21.007 51.153 86.811 1.00 29.80 127 LEU A O 1
ATOM 975 N N . ASP A 1 131 ? 22.751 49.758 86.872 1.00 27.93 128 ASP A N 1
ATOM 976 C CA . ASP A 1 131 ? 22.112 48.886 87.831 1.00 29.25 128 ASP A CA 1
ATOM 977 C C . ASP A 1 131 ? 22.113 49.471 89.247 1.00 30.38 128 ASP A C 1
ATOM 978 O O . ASP A 1 131 ? 21.246 49.126 90.022 1.00 31.42 128 ASP A O 1
ATOM 983 N N . TYR A 1 132 ? 23.080 50.323 89.581 1.00 30.18 129 TYR A N 1
ATOM 984 C CA . TYR A 1 132 ? 23.183 50.886 90.939 1.00 32.34 129 TYR A CA 1
ATOM 985 C C . TYR A 1 132 ? 23.506 52.384 90.890 1.00 32.67 129 TYR A C 1
ATOM 986 O O . TYR A 1 132 ? 24.550 52.814 91.352 1.00 33.68 129 TYR A O 1
ATOM 995 N N . PRO A 1 133 ? 22.585 53.189 90.378 1.00 33.71 130 PRO A N 1
ATOM 996 C CA . PRO A 1 133 ? 22.868 54.617 90.251 1.00 35.43 130 PRO A CA 1
ATOM 997 C C . PRO A 1 133 ? 23.154 55.375 91.559 1.00 38.39 130 PRO A C 1
ATOM 998 O O . PRO A 1 133 ? 23.861 56.374 91.509 1.00 40.00 130 PRO A O 1
ATOM 1002 N N . ASP A 1 134 ? 22.629 54.924 92.702 1.00 39.19 131 ASP A N 1
ATOM 1003 C CA . ASP A 1 134 ? 22.879 55.642 93.948 1.00 42.02 131 ASP A CA 1
ATOM 1004 C C . ASP A 1 134 ? 24.249 55.344 94.516 1.00 40.17 131 ASP A C 1
ATOM 1005 O O . ASP A 1 134 ? 24.786 56.133 95.262 1.00 42.07 131 ASP A O 1
ATOM 1010 N N . ARG A 1 135 ? 24.807 54.189 94.196 1.00 39.27 132 ARG A N 1
ATOM 1011 C CA . ARG A 1 135 ? 26.105 53.826 94.747 1.00 36.49 132 ARG A CA 1
ATOM 1012 C C . ARG A 1 135 ? 27.275 54.603 94.149 1.00 35.10 132 ARG A C 1
ATOM 1013 O O . ARG A 1 135 ? 28.169 55.000 94.867 1.00 34.80 132 ARG A O 1
ATOM 1021 N N . VAL A 1 136 ? 27.271 54.818 92.832 1.00 33.62 133 VAL A N 1
ATOM 1022 C CA . VAL A 1 136 ? 28.406 55.440 92.160 1.00 32.22 133 VAL A CA 1
ATOM 1023 C C . VAL A 1 136 ? 28.305 56.964 92.137 1.00 33.42 133 VAL A C 1
ATOM 1024 O O . VAL A 1 136 ? 27.319 57.504 91.647 1.00 34.41 133 VAL A O 1
ATOM 1028 N N . THR A 1 137 ? 29.325 57.658 92.658 1.00 32.37 134 THR A N 1
ATOM 1029 C CA . THR A 1 137 ? 29.338 59.141 92.695 1.00 32.33 134 THR A CA 1
ATOM 1030 C C . THR A 1 137 ? 29.795 59.765 91.369 1.00 31.33 134 THR A C 1
ATOM 1031 O O . THR A 1 137 ? 29.444 60.891 91.042 1.00 31.03 134 THR A O 1
ATOM 1035 N N . CYS A 1 138 ? 30.618 59.040 90.631 1.00 29.30 135 CYS A N 1
ATOM 1036 C CA . CYS A 1 138 ? 31.061 59.500 89.331 1.00 29.28 135 CYS A CA 1
ATOM 1037 C C . CYS A 1 138 ? 31.785 58.369 88.601 1.00 27.41 135 CYS A C 1
ATOM 1038 O O . CYS A 1 138 ? 32.204 57.379 89.219 1.00 26.23 135 CYS A O 1
ATOM 1041 N N . CYS A 1 139 ? 31.938 58.524 87.295 1.00 26.56 136 CYS A N 1
ATOM 1042 C CA . CYS A 1 139 ? 32.589 57.496 86.484 1.00 25.34 136 CYS A CA 1
ATOM 1043 C C . CYS A 1 139 ? 33.643 58.048 85.553 1.00 24.39 136 CYS A C 1
ATOM 1044 O O . CYS A 1 139 ? 33.503 59.160 85.047 1.00 25.32 136 CYS A O 1
ATOM 1047 N N . THR A 1 140 ? 34.688 57.249 85.314 1.00 22.82 137 THR A N 1
ATOM 1048 C CA . THR A 1 140 ? 35.723 57.571 84.333 1.00 21.77 137 THR A CA 1
ATOM 1049 C C . THR A 1 140 ? 35.969 56.308 83.510 1.00 21.37 137 THR A C 1
ATOM 1050 O O . THR A 1 140 ? 36.499 55.333 84.032 1.00 21.89 137 THR A O 1
ATOM 1054 N N . PHE A 1 141 ? 35.559 56.313 82.239 1.00 20.95 138 PHE A N 1
ATOM 1055 C CA . PHE A 1 141 ? 35.779 55.177 81.375 1.00 19.67 138 PHE A CA 1
ATOM 1056 C C . PHE A 1 141 ? 36.940 55.447 80.421 1.00 19.50 138 PHE A C 1
ATOM 1057 O O . PHE A 1 141 ? 36.931 56.421 79.639 1.00 19.52 138 PHE A O 1
ATOM 1065 N N . ILE A 1 142 ? 37.921 54.543 80.457 1.00 18.44 139 ILE A N 1
ATOM 1066 C CA . ILE A 1 142 ? 39.135 54.726 79.701 1.00 18.36 139 ILE A CA 1
ATOM 1067 C C . ILE A 1 142 ? 39.255 53.891 78.409 1.00 18.51 139 ILE A C 1
ATOM 1068 O O . ILE A 1 142 ? 39.210 52.669 78.420 1.00 17.28 139 ILE A O 1
ATOM 1073 N N . ASP A 1 143 ? 39.409 54.609 77.314 1.00 19.99 140 ASP A N 1
ATOM 1074 C CA . ASP A 1 143 ? 39.624 54.076 75.988 1.00 22.01 140 ASP A CA 1
ATOM 1075 C C . ASP A 1 143 ? 38.569 53.126 75.415 1.00 21.73 140 ASP A C 1
ATOM 1076 O O . ASP A 1 143 ? 38.910 52.178 74.680 1.00 21.37 140 ASP A O 1
ATOM 1081 N N . ILE A 1 144 ? 37.299 53.407 75.718 1.00 21.03 141 ILE A N 1
ATOM 1082 C CA . ILE A 1 144 ? 36.181 52.644 75.176 1.00 20.60 141 ILE A CA 1
ATOM 1083 C C . ILE A 1 144 ? 34.977 53.481 74.719 1.00 21.07 141 ILE A C 1
ATOM 1084 O O . ILE A 1 144 ? 34.726 54.589 75.177 1.00 22.01 141 ILE A O 1
ATOM 1089 N N . ALA A 1 145 ? 34.232 52.905 73.795 1.00 21.09 142 ALA A N 1
ATOM 1090 C CA . ALA A 1 145 ? 32.979 53.452 73.329 1.00 21.27 142 ALA A CA 1
ATOM 1091 C C . ALA A 1 145 ? 32.001 52.396 73.833 1.00 20.67 142 ALA A C 1
ATOM 1092 O O . ALA A 1 145 ? 32.432 51.295 74.170 1.00 21.19 142 ALA A O 1
ATOM 1094 N N . PRO A 1 146 ? 30.700 52.683 73.889 1.00 20.99 143 PRO A N 1
ATOM 1095 C CA . PRO A 1 146 ? 29.836 51.650 74.462 1.00 21.35 143 PRO A CA 1
ATOM 1096 C C . PRO A 1 146 ? 29.795 50.329 73.708 1.00 21.09 143 PRO A C 1
ATOM 1097 O O . PRO A 1 146 ? 29.885 50.301 72.480 1.00 20.82 143 PRO A O 1
ATOM 1101 N N . THR A 1 147 ? 29.653 49.226 74.440 1.00 21.10 144 THR A N 1
ATOM 1102 C CA . THR A 1 147 ? 29.616 47.903 73.777 1.00 20.78 144 THR A CA 1
ATOM 1103 C C . THR A 1 147 ? 28.540 47.796 72.644 1.00 21.28 144 THR A C 1
ATOM 1104 O O . THR A 1 147 ? 28.833 47.310 71.553 1.00 21.58 144 THR A O 1
ATOM 1108 N N . ALA A 1 148 ? 27.324 48.267 72.891 1.00 21.77 145 ALA A N 1
ATOM 1109 C CA . ALA A 1 148 ? 26.235 48.167 71.885 1.00 22.57 145 ALA A CA 1
ATOM 1110 C C . ALA A 1 148 ? 26.519 48.991 70.637 1.00 22.64 145 ALA A C 1
ATOM 1111 O O . ALA A 1 148 ? 26.152 48.612 69.529 1.00 22.78 145 ALA A O 1
ATOM 1113 N N . THR A 1 149 ? 27.170 50.120 70.844 1.00 22.40 146 THR A N 1
ATOM 1114 C CA . THR A 1 149 ? 27.534 51.009 69.791 1.00 22.84 146 THR A CA 1
ATOM 1115 C C . THR A 1 149 ? 28.576 50.366 68.892 1.00 22.99 146 THR A C 1
ATOM 1116 O O . THR A 1 149 ? 28.463 50.403 67.664 1.00 23.54 146 THR A O 1
ATOM 1128 N N . TYR A 1 151 ? 29.322 47.118 68.296 1.00 21.96 148 TYR A N 1
ATOM 1129 C CA . TYR A 1 151 ? 28.749 46.093 67.428 1.00 20.98 148 TYR A CA 1
ATOM 1130 C C . TYR A 1 151 ? 27.709 46.623 66.456 1.00 22.06 148 TYR A C 1
ATOM 1131 O O . TYR A 1 151 ? 27.616 46.127 65.347 1.00 21.90 148 TYR A O 1
ATOM 1140 N N . ALA A 1 152 ? 26.922 47.619 66.861 1.00 22.64 149 ALA A N 1
ATOM 1141 C CA . ALA A 1 152 ? 25.922 48.155 65.952 1.00 23.78 149 ALA A CA 1
ATOM 1142 C C . ALA A 1 152 ? 26.575 48.805 64.747 1.00 24.20 149 ALA A C 1
ATOM 1143 O O . ALA A 1 152 ? 25.996 48.828 63.666 1.00 25.87 149 ALA A O 1
ATOM 1145 N N . LEU A 1 153 ? 27.784 49.341 64.915 1.00 24.58 150 LEU A N 1
ATOM 1146 C CA . LEU A 1 153 ? 28.466 49.986 63.791 1.00 25.01 150 LEU A CA 1
ATOM 1147 C C . LEU A 1 153 ? 29.439 49.073 63.053 1.00 23.79 150 LEU A C 1
ATOM 1148 O O . LEU A 1 153 ? 30.277 49.560 62.274 1.00 22.92 150 LEU A O 1
ATOM 1153 N N . THR A 1 154 ? 29.307 47.761 63.257 1.00 22.24 151 THR A N 1
ATOM 1154 C CA . THR A 1 154 ? 30.191 46.840 62.600 1.00 21.78 151 THR A CA 1
ATOM 1155 C C . THR A 1 154 ? 30.166 47.113 61.085 1.00 22.69 151 THR A C 1
ATOM 1156 O O . THR A 1 154 ? 29.106 47.200 60.499 1.00 23.82 151 THR A O 1
ATOM 1160 N N . ASP A 1 155 ? 31.345 47.384 60.523 1.00 22.41 152 ASP A N 1
ATOM 1161 C CA . ASP A 1 155 ? 31.549 47.511 59.066 1.00 23.43 152 ASP A CA 1
ATOM 1162 C C . ASP A 1 155 ? 32.880 46.851 58.695 1.00 22.33 152 ASP A C 1
ATOM 1163 O O . ASP A 1 155 ? 33.559 46.257 59.549 1.00 20.27 152 ASP A O 1
ATOM 1168 N N . LYS A 1 156 ? 33.247 46.928 57.424 1.00 23.04 153 LYS A N 1
ATOM 1169 C CA . LYS A 1 156 ? 34.518 46.348 57.011 1.00 23.26 153 LYS A CA 1
ATOM 1170 C C . LYS A 1 156 ? 35.687 46.833 57.894 1.00 22.98 153 LYS A C 1
ATOM 1171 O O . LYS A 1 156 ? 36.492 46.050 58.368 1.00 21.99 153 LYS A O 1
ATOM 1177 N N . SER A 1 157 ? 35.737 48.136 58.121 1.00 23.53 154 SER A N 1
ATOM 1178 C CA . SER A 1 157 ? 36.795 48.773 58.887 1.00 24.47 154 SER A CA 1
ATOM 1179 C C . SER A 1 157 ? 36.793 48.328 60.373 1.00 24.00 154 SER A C 1
ATOM 1180 O O . SER A 1 157 ? 37.843 47.913 60.911 1.00 24.14 154 SER A O 1
ATOM 1183 N N . PHE A 1 158 ? 35.626 48.360 61.021 1.00 23.31 155 PHE A N 1
ATOM 1184 C CA . PHE A 1 158 ? 35.539 47.924 62.408 1.00 22.58 155 PHE A CA 1
ATOM 1185 C C . PHE A 1 158 ? 35.985 46.463 62.562 1.00 21.54 155 PHE A C 1
ATOM 1186 O O . PHE A 1 158 ? 36.827 46.135 63.399 1.00 20.39 155 PHE A O 1
ATOM 1194 N N . ALA A 1 159 ? 35.442 45.587 61.730 1.00 21.36 156 ALA A N 1
ATOM 1195 C CA . ALA A 1 159 ? 35.791 44.159 61.808 1.00 20.38 156 ALA A CA 1
ATOM 1196 C C . ALA A 1 159 ? 37.279 43.904 61.540 1.00 20.00 156 ALA A C 1
ATOM 1197 O O . ALA A 1 159 ? 37.837 42.913 61.997 1.00 18.62 156 ALA A O 1
ATOM 1199 N N . THR A 1 160 ? 37.922 44.817 60.822 1.00 20.78 157 THR A N 1
ATOM 1200 C CA . THR A 1 160 ? 39.349 44.655 60.532 1.00 21.59 157 THR A CA 1
ATOM 1201 C C . THR A 1 160 ? 40.210 45.101 61.724 1.00 21.46 157 THR A C 1
ATOM 1202 O O . THR A 1 160 ? 41.067 44.370 62.204 1.00 20.03 157 THR A O 1
ATOM 1206 N N . ARG A 1 161 ? 39.949 46.303 62.185 1.00 23.73 158 ARG A N 1
ATOM 1207 C CA . ARG A 1 161 ? 40.682 46.916 63.305 1.00 25.79 158 ARG A CA 1
ATOM 1208 C C . ARG A 1 161 ? 40.410 46.229 64.648 1.00 23.65 158 ARG A C 1
ATOM 1209 O O . ARG A 1 161 ? 41.276 46.168 65.487 1.00 24.77 158 ARG A O 1
ATOM 1217 N N . TYR A 1 162 ? 39.206 45.708 64.839 1.00 23.50 159 TYR A N 1
ATOM 1218 C CA . TYR A 1 162 ? 38.835 44.980 66.061 1.00 22.74 159 TYR A CA 1
ATOM 1219 C C . TYR A 1 162 ? 38.562 43.503 65.759 1.00 20.75 159 TYR A C 1
ATOM 1220 O O . TYR A 1 162 ? 37.585 42.935 66.231 1.00 19.15 159 TYR A O 1
ATOM 1229 N N . PHE A 1 163 ? 39.453 42.843 65.032 1.00 20.73 160 PHE A N 1
ATOM 1230 C CA . PHE A 1 163 ? 39.142 41.478 64.637 1.00 21.10 160 PHE A CA 1
ATOM 1231 C C . PHE A 1 163 ? 38.968 40.519 65.794 1.00 19.22 160 PHE A C 1
ATOM 1232 O O . PHE A 1 163 ? 38.229 39.580 65.666 1.00 19.55 160 PHE A O 1
ATOM 1240 N N . TRP A 1 164 ? 39.614 40.751 66.928 1.00 19.04 161 TRP A N 1
ATOM 1241 C CA . TRP A 1 164 ? 39.410 39.857 68.100 1.00 18.27 161 TRP A CA 1
ATOM 1242 C C . TRP A 1 164 ? 37.939 39.820 68.563 1.00 18.05 161 TRP A C 1
ATOM 1243 O O . TRP A 1 164 ? 37.491 38.834 69.143 1.00 18.07 161 TRP A O 1
ATOM 1254 N N . TRP A 1 165 ? 37.193 40.893 68.303 1.00 17.92 162 TRP A N 1
ATOM 1255 C CA . TRP A 1 165 ? 35.777 40.969 68.687 1.00 18.00 162 TRP A CA 1
ATOM 1256 C C . TRP A 1 165 ? 34.900 40.000 67.920 1.00 19.29 162 TRP A C 1
ATOM 1257 O O . TRP A 1 165 ? 33.725 39.786 68.287 1.00 20.46 162 TRP A O 1
ATOM 1268 N N . PHE A 1 166 ? 35.470 39.434 66.852 1.00 19.19 163 PHE A N 1
ATOM 1269 C CA . PHE A 1 166 ? 34.819 38.417 66.023 1.00 19.43 163 PHE A CA 1
ATOM 1270 C C . PHE A 1 166 ? 35.525 37.059 66.118 1.00 20.26 163 PHE A C 1
ATOM 1271 O O . PHE A 1 166 ? 34.960 36.013 65.766 1.00 21.76 163 PHE A O 1
ATOM 1279 N N . PHE A 1 167 ? 36.747 37.064 66.622 1.00 21.00 164 PHE A N 1
ATOM 1280 C CA . PHE A 1 167 ? 37.497 35.829 66.802 1.00 21.88 164 PHE A CA 1
ATOM 1281 C C . PHE A 1 167 ? 37.297 35.260 68.213 1.00 20.77 164 PHE A C 1
ATOM 1282 O O . PHE A 1 167 ? 37.087 34.064 68.397 1.00 20.70 164 PHE A O 1
ATOM 1290 N N . LEU A 1 168 ? 37.355 36.112 69.217 1.00 19.75 165 LEU A N 1
ATOM 1291 C CA . LEU A 1 168 ? 37.225 35.624 70.600 1.00 19.18 165 LEU A CA 1
ATOM 1292 C C . LEU A 1 168 ? 35.837 35.138 70.912 1.00 19.25 165 LEU A C 1
ATOM 1293 O O . LEU A 1 168 ? 35.653 34.430 71.915 1.00 19.01 165 LEU A O 1
ATOM 1298 N N . ILE A 1 169 ? 34.873 35.508 70.057 1.00 18.69 166 ILE A N 1
ATOM 1299 C CA . ILE A 1 169 ? 33.488 35.095 70.256 1.00 19.95 166 ILE A CA 1
ATOM 1300 C C . ILE A 1 169 ? 33.076 33.818 69.536 1.00 20.98 166 ILE A C 1
ATOM 1301 O O . ILE A 1 169 ? 31.952 33.404 69.675 1.00 22.11 166 ILE A O 1
ATOM 1306 N N . GLN A 1 170 ? 33.976 33.183 68.781 1.00 22.62 167 GLN A N 1
ATOM 1307 C CA . GLN A 1 170 ? 33.622 31.927 68.108 1.00 22.13 167 GLN A CA 1
ATOM 1308 C C . GLN A 1 170 ? 33.313 30.889 69.169 1.00 22.85 167 GLN A C 1
ATOM 1309 O O . GLN A 1 170 ? 33.791 31.018 70.336 1.00 21.71 167 GLN A O 1
ATOM 1315 N N . PRO A 1 171 ? 32.559 29.839 68.787 1.00 23.45 168 PRO A N 1
ATOM 1316 C CA . PRO A 1 171 ? 32.149 28.883 69.797 1.00 24.07 168 PRO A CA 1
ATOM 1317 C C . PRO A 1 171 ? 33.320 28.133 70.401 1.00 24.60 168 PRO A C 1
ATOM 1318 O O . PRO A 1 171 ? 34.310 27.911 69.722 1.00 24.28 168 PRO A O 1
ATOM 1322 N N . PHE A 1 172 ? 33.218 27.821 71.700 1.00 24.13 169 PHE A N 1
ATOM 1323 C CA . PHE A 1 172 ? 34.199 27.012 72.419 1.00 23.80 169 PHE A CA 1
ATOM 1324 C C . PHE A 1 172 ? 34.442 25.758 71.622 1.00 23.89 169 PHE A C 1
ATOM 1325 O O . PHE A 1 172 ? 33.483 25.164 71.125 1.00 24.29 169 PHE A O 1
ATOM 1333 N N . PRO A 1 173 ? 35.689 25.285 71.566 1.00 23.84 170 PRO A N 1
ATOM 1334 C CA . PRO A 1 173 ? 36.897 25.778 72.208 1.00 23.76 170 PRO A CA 1
ATOM 1335 C C . PRO A 1 173 ? 37.863 26.375 71.235 1.00 23.64 170 PRO A C 1
ATOM 1336 O O . PRO A 1 173 ? 39.070 26.267 71.433 1.00 26.56 170 PRO A O 1
ATOM 1340 N N . LEU A 1 174 ? 37.361 27.017 70.202 1.00 23.20 171 LEU A N 1
ATOM 1341 C CA . LEU A 1 174 ? 38.240 27.505 69.150 1.00 23.26 171 LEU A CA 1
ATOM 1342 C C . LEU A 1 174 ? 39.245 28.572 69.584 1.00 20.93 171 LEU A C 1
ATOM 1343 O O . LEU A 1 174 ? 40.451 28.374 69.466 1.00 20.94 171 LEU A O 1
ATOM 1348 N N . PRO A 1 175 ? 38.761 29.697 70.090 1.00 19.42 172 PRO A N 1
ATOM 1349 C CA . PRO A 1 175 ? 39.725 30.702 70.502 1.00 18.92 172 PRO A CA 1
ATOM 1350 C C . PRO A 1 175 ? 40.570 30.220 71.676 1.00 19.24 172 PRO A C 1
ATOM 1351 O O . PRO A 1 175 ? 41.795 30.496 71.731 1.00 19.16 172 PRO A O 1
ATOM 1355 N N . GLU A 1 176 ? 39.952 29.468 72.584 1.00 18.90 173 GLU A N 1
ATOM 1356 C CA . GLU A 1 176 ? 40.708 28.948 73.722 1.00 19.04 173 GLU A CA 1
ATOM 1357 C C . GLU A 1 176 ? 41.823 28.052 73.197 1.00 19.33 173 GLU A C 1
ATOM 1358 O O . GLU A 1 176 ? 42.911 28.031 73.739 1.00 18.42 173 GLU A O 1
ATOM 1364 N N . THR A 1 177 ? 41.563 27.319 72.126 1.00 19.92 174 THR A N 1
ATOM 1365 C CA . THR A 1 177 ? 42.617 26.422 71.654 1.00 20.71 174 THR A CA 1
ATOM 1366 C C . THR A 1 177 ? 43.704 27.203 70.946 1.00 21.52 174 THR A C 1
ATOM 1367 O O . THR A 1 177 ? 44.872 26.912 71.100 1.00 22.04 174 THR A O 1
ATOM 1379 N N . ILE A 1 179 ? 44.733 30.453 71.346 1.00 20.36 176 ILE A N 1
ATOM 1380 C CA . ILE A 1 179 ? 45.548 31.182 72.299 1.00 19.24 176 ILE A CA 1
ATOM 1381 C C . ILE A 1 179 ? 46.488 30.242 73.043 1.00 19.41 176 ILE A C 1
ATOM 1382 O O . ILE A 1 179 ? 47.661 30.552 73.234 1.00 19.77 176 ILE A O 1
ATOM 1387 N N . ALA A 1 180 ? 45.980 29.094 73.463 1.00 19.33 177 ALA A N 1
ATOM 1388 C CA . ALA A 1 180 ? 46.803 28.147 74.228 1.00 19.98 177 ALA A CA 1
ATOM 1389 C C . ALA A 1 180 ? 48.022 27.681 73.450 1.00 20.76 177 ALA A C 1
ATOM 1390 O O . ALA A 1 180 ? 48.956 27.227 74.041 1.00 20.91 177 ALA A O 1
ATOM 1392 N N . HIS A 1 181 ? 48.014 27.793 72.127 1.00 21.38 178 HIS A N 1
ATOM 1393 C CA . HIS A 1 181 ? 49.188 27.351 71.347 1.00 22.87 178 HIS A CA 1
ATOM 1394 C C . HIS A 1 181 ? 50.411 28.116 71.739 1.00 22.86 178 HIS A C 1
ATOM 1395 O O . HIS A 1 181 ? 51.505 27.575 71.665 1.00 23.74 178 HIS A O 1
ATOM 1402 N N . ASP A 1 182 ? 50.231 29.401 72.077 1.00 22.28 179 ASP A N 1
ATOM 1403 C CA . ASP A 1 182 ? 51.361 30.263 72.471 1.00 22.82 179 ASP A CA 1
ATOM 1404 C C . ASP A 1 182 ? 50.828 31.499 73.206 1.00 21.59 179 ASP A C 1
ATOM 1405 O O . ASP A 1 182 ? 50.681 32.591 72.641 1.00 19.79 179 ASP A O 1
ATOM 1410 N N . PRO A 1 183 ? 50.553 31.338 74.496 1.00 22.05 180 PRO A N 1
ATOM 1411 C CA . PRO A 1 183 ? 49.989 32.456 75.245 1.00 20.99 180 PRO A CA 1
ATOM 1412 C C . PRO A 1 183 ? 50.831 33.731 75.187 1.00 20.90 180 PRO A C 1
ATOM 1413 O O . PRO A 1 183 ? 50.290 34.797 74.959 1.00 20.21 180 PRO A O 1
ATOM 1417 N N . ALA A 1 184 ? 52.143 33.635 75.364 1.00 21.69 181 ALA A N 1
ATOM 1418 C CA . ALA A 1 184 ? 52.968 34.857 75.359 1.00 21.66 181 ALA A CA 1
ATOM 1419 C C . ALA A 1 184 ? 52.843 35.622 74.046 1.00 21.75 181 ALA A C 1
ATOM 1420 O O . ALA A 1 184 ? 52.809 36.850 74.045 1.00 20.43 181 ALA A O 1
ATOM 1422 N N . PHE A 1 185 ? 52.801 34.892 72.931 1.00 22.92 182 PHE A N 1
ATOM 1423 C CA . PHE A 1 185 ? 52.628 35.520 71.622 1.00 23.64 182 PHE A CA 1
ATOM 1424 C C . PHE A 1 185 ? 51.324 36.311 71.595 1.00 23.05 182 PHE A C 1
ATOM 1425 O O . PHE A 1 185 ? 51.348 37.484 71.266 1.00 22.95 182 PHE A O 1
ATOM 1433 N N . PHE A 1 186 ? 50.195 35.696 71.958 1.00 23.64 183 PHE A N 1
ATOM 1434 C CA . PHE A 1 186 ? 48.924 36.444 71.973 1.00 25.25 183 PHE A CA 1
ATOM 1435 C C . PHE A 1 186 ? 48.942 37.632 72.924 1.00 23.64 183 PHE A C 1
ATOM 1436 O O . PHE A 1 186 ? 48.375 38.698 72.603 1.00 22.90 183 PHE A O 1
ATOM 1444 N N . LEU A 1 187 ? 49.591 37.474 74.077 1.00 21.42 184 LEU A N 1
ATOM 1445 C CA . LEU A 1 187 ? 49.653 38.574 75.028 1.00 20.79 184 LEU A CA 1
ATOM 1446 C C . LEU A 1 187 ? 50.457 39.714 74.429 1.00 20.94 184 LEU A C 1
ATOM 1447 O O . LEU A 1 187 ? 50.095 40.877 74.601 1.00 20.83 184 LEU A O 1
ATOM 1452 N N A ARG A 1 188 ? 51.547 39.403 73.748 0.50 21.38 185 ARG A N 1
ATOM 1453 N N B ARG A 1 188 ? 51.543 39.352 73.723 0.50 21.98 185 ARG A N 1
ATOM 1454 C CA A ARG A 1 188 ? 52.340 40.459 73.154 0.50 21.58 185 ARG A CA 1
ATOM 1455 C CA B ARG A 1 188 ? 52.440 40.302 73.016 0.50 22.67 185 ARG A CA 1
ATOM 1456 C C A ARG A 1 188 ? 51.465 41.255 72.173 0.50 20.96 185 ARG A C 1
ATOM 1457 C C B ARG A 1 188 ? 51.762 41.068 71.868 0.50 21.80 185 ARG A C 1
ATOM 1458 O O A ARG A 1 188 ? 51.523 42.490 72.173 0.50 21.33 185 ARG A O 1
ATOM 1459 O O B ARG A 1 188 ? 52.302 42.079 71.410 0.50 23.56 185 ARG A O 1
ATOM 1474 N N . LYS A 1 189 ? 50.623 40.575 71.387 1.00 86.00 186 LYS A N 1
ATOM 1475 C CA . LYS A 1 189 ? 49.807 41.282 70.369 1.00 89.82 186 LYS A CA 1
ATOM 1476 C C . LYS A 1 189 ? 48.840 42.222 71.047 1.00 89.36 186 LYS A C 1
ATOM 1477 O O . LYS A 1 189 ? 48.652 43.344 70.601 1.00 91.80 186 LYS A O 1
ATOM 1483 N N . HIS A 1 190 ? 48.223 41.751 72.127 1.00 86.75 187 HIS A N 1
ATOM 1484 C CA . HIS A 1 190 ? 47.288 42.568 72.885 1.00 87.42 187 HIS A CA 1
ATOM 1485 C C . HIS A 1 190 ? 48.009 43.705 73.626 1.00 84.53 187 HIS A C 1
ATOM 1486 O O . HIS A 1 190 ? 47.411 44.733 73.880 1.00 86.45 187 HIS A O 1
ATOM 1493 N N . ILE A 1 191 ? 49.285 43.530 73.967 1.00 80.35 188 ILE A N 1
ATOM 1494 C CA . ILE A 1 191 ? 50.016 44.584 74.683 1.00 78.09 188 ILE A CA 1
ATOM 1495 C C . ILE A 1 191 ? 50.872 45.492 73.806 1.00 79.00 188 ILE A C 1
ATOM 1496 O O . ILE A 1 191 ? 50.818 46.701 73.967 1.00 79.80 188 ILE A O 1
ATOM 1501 N N . SER A 1 192 ? 51.663 44.931 72.895 1.00 79.77 189 SER A N 1
ATOM 1502 C CA . SER A 1 192 ? 52.535 45.758 72.040 1.00 81.25 189 SER A CA 1
ATOM 1503 C C . SER A 1 192 ? 51.744 46.524 70.977 1.00 86.22 189 SER A C 1
ATOM 1504 O O . SER A 1 192 ? 52.237 47.497 70.401 1.00 87.57 189 SER A O 1
ATOM 1507 N N . GLY A 1 193 ? 50.520 46.073 70.724 1.00 89.76 190 GLY A N 1
ATOM 1508 C CA . GLY A 1 193 ? 49.626 46.751 69.787 1.00 95.73 190 GLY A CA 1
ATOM 1509 C C . GLY A 1 193 ? 49.001 47.946 70.489 1.00 96.21 190 GLY A C 1
ATOM 1510 O O . GLY A 1 193 ? 48.791 49.002 69.886 1.00 99.69 190 GLY A O 1
ATOM 1511 N N . GLN A 1 194 ? 48.721 47.766 71.780 1.00 93.26 191 GLN A N 1
ATOM 1512 C CA . GLN A 1 194 ? 48.136 48.813 72.618 1.00 93.81 191 GLN A CA 1
ATOM 1513 C C . GLN A 1 194 ? 49.065 50.014 72.851 1.00 91.35 191 GLN A C 1
ATOM 1514 O O . GLN A 1 194 ? 48.606 51.159 72.807 1.00 93.58 191 GLN A O 1
ATOM 1520 N N . LEU A 1 195 ? 50.357 49.744 73.073 1.00 86.86 192 LEU A N 1
ATOM 1521 C CA . LEU A 1 195 ? 51.349 50.791 73.392 1.00 84.49 192 LEU A CA 1
ATOM 1522 C C . LEU A 1 195 ? 52.030 51.453 72.170 1.00 86.42 192 LEU A C 1
ATOM 1523 O O . LEU A 1 195 ? 51.729 52.606 71.832 1.00 88.70 192 LEU A O 1
ATOM 1528 N N . LYS A 1 196 ? 52.939 50.715 71.525 1.00 86.08 193 LYS A N 1
ATOM 1529 C CA . LYS A 1 196 ? 53.749 51.219 70.394 1.00 88.21 193 LYS A CA 1
ATOM 1530 C C . LYS A 1 196 ? 54.266 52.662 70.590 1.00 87.39 193 LYS A C 1
ATOM 1531 O O . LYS A 1 196 ? 53.960 53.579 69.820 1.00 90.55 193 LYS A O 1
ATOM 1537 N N . ILE A 1 197 ? 55.058 52.809 71.663 1.00 83.17 194 ILE A N 1
ATOM 1538 C CA . ILE A 1 197 ? 55.756 54.052 72.078 1.00 80.96 194 ILE A CA 1
ATOM 1539 C C . ILE A 1 197 ? 56.720 53.669 73.223 1.00 76.62 194 ILE A C 1
ATOM 1540 O O . ILE A 1 197 ? 56.318 53.591 74.387 1.00 74.78 194 ILE A O 1
ATOM 1545 N N . GLU A 1 198 ? 57.974 53.402 72.856 1.00 75.93 195 GLU A N 1
ATOM 1546 C CA . GLU A 1 198 ? 59.060 52.962 73.775 1.00 73.30 195 GLU A CA 1
ATOM 1547 C C . GLU A 1 198 ? 58.716 52.495 75.219 1.00 70.60 195 GLU A C 1
ATOM 1548 O O . GLU A 1 198 ? 58.531 53.294 76.144 1.00 68.95 195 GLU A O 1
ATOM 1554 N N . GLY A 1 199 ? 58.648 51.166 75.346 1.00 70.48 196 GLY A N 1
ATOM 1555 C CA . GLY A 1 199 ? 58.477 50.398 76.598 1.00 68.89 196 GLY A CA 1
ATOM 1556 C C . GLY A 1 199 ? 57.629 50.821 77.785 1.00 68.07 196 GLY A C 1
ATOM 1557 O O . GLY A 1 199 ? 58.128 50.872 78.916 1.00 67.18 196 GLY A O 1
ATOM 1558 N N . ALA A 1 200 ? 56.343 51.064 77.554 1.00 68.90 197 ALA A N 1
ATOM 1559 C CA . ALA A 1 200 ? 55.431 51.421 78.643 1.00 69.17 197 ALA A CA 1
ATOM 1560 C C . ALA A 1 200 ? 55.225 50.231 79.606 1.00 68.62 197 ALA A C 1
ATOM 1561 O O . ALA A 1 200 ? 54.827 50.421 80.755 1.00 69.10 197 ALA A O 1
ATOM 1563 N N . THR A 1 201 ? 55.496 49.014 79.127 1.00 67.87 198 THR A N 1
ATOM 1564 C CA . THR A 1 201 ? 55.348 47.808 79.937 1.00 67.42 198 THR A CA 1
ATOM 1565 C C . THR A 1 201 ? 56.700 47.120 80.064 1.00 66.97 198 THR A C 1
ATOM 1566 O O . THR A 1 201 ? 57.230 46.586 79.094 1.00 66.05 198 THR A O 1
ATOM 1570 N N . SER A 1 202 ? 57.256 47.148 81.274 1.00 22.07 199 SER A N 1
ATOM 1571 C CA . SER A 1 202 ? 58.529 46.518 81.531 1.00 23.63 199 SER A CA 1
ATOM 1572 C C . SER A 1 202 ? 58.474 44.968 81.449 1.00 23.98 199 SER A C 1
ATOM 1573 O O . SER A 1 202 ? 57.394 44.352 81.481 1.00 22.01 199 SER A O 1
ATOM 1576 N N A GLN A 1 203 ? 59.641 44.342 81.355 0.60 25.60 200 GLN A N 1
ATOM 1577 N N B GLN A 1 203 ? 59.650 44.354 81.354 0.40 25.33 200 GLN A N 1
ATOM 1578 C CA A GLN A 1 203 ? 59.699 42.882 81.285 0.60 26.09 200 GLN A CA 1
ATOM 1579 C CA B GLN A 1 203 ? 59.759 42.896 81.326 0.40 25.80 200 GLN A CA 1
ATOM 1580 C C A GLN A 1 203 ? 59.058 42.307 82.550 0.60 25.58 200 GLN A C 1
ATOM 1581 C C B GLN A 1 203 ? 59.063 42.322 82.546 0.40 25.44 200 GLN A C 1
ATOM 1582 O O A GLN A 1 203 ? 58.297 41.346 82.479 0.60 25.92 200 GLN A O 1
ATOM 1583 O O B GLN A 1 203 ? 58.278 41.383 82.443 0.40 25.52 200 GLN A O 1
ATOM 1594 N N . GLU A 1 204 ? 59.350 42.907 83.704 1.00 26.45 201 GLU A N 1
ATOM 1595 C CA . GLU A 1 204 ? 58.750 42.461 84.967 1.00 25.73 201 GLU A CA 1
ATOM 1596 C C . GLU A 1 204 ? 57.211 42.526 84.969 1.00 23.12 201 GLU A C 1
ATOM 1597 O O . GLU A 1 204 ? 56.564 41.554 85.348 1.00 21.53 201 GLU A O 1
ATOM 1603 N N . ALA A 1 205 ? 56.628 43.651 84.551 1.00 21.86 202 ALA A N 1
ATOM 1604 C CA . ALA A 1 205 ? 55.148 43.761 84.481 1.00 20.68 202 ALA A CA 1
ATOM 1605 C C . ALA A 1 205 ? 54.527 42.823 83.425 1.00 19.57 202 ALA A C 1
ATOM 1606 O O . ALA A 1 205 ? 53.452 42.266 83.627 1.00 18.54 202 ALA A O 1
ATOM 1608 N N . PHE A 1 206 ? 55.212 42.648 82.298 1.00 19.75 203 PHE A N 1
ATOM 1609 C CA . PHE A 1 206 ? 54.747 41.743 81.266 1.00 19.21 203 PHE A CA 1
ATOM 1610 C C . PHE A 1 206 ? 54.763 40.325 81.847 1.00 18.96 203 PHE A C 1
ATOM 1611 O O . PHE A 1 206 ? 53.792 39.585 81.700 1.00 17.98 203 PHE A O 1
ATOM 1619 N N . ASN A 1 207 ? 55.843 39.951 82.537 1.00 19.19 204 ASN A N 1
ATOM 1620 C CA . ASN A 1 207 ? 55.894 38.602 83.127 1.00 19.06 204 ASN A CA 1
ATOM 1621 C C . ASN A 1 207 ? 54.775 38.355 84.115 1.00 18.36 204 ASN A C 1
ATOM 1622 O O . ASN A 1 207 ? 54.265 37.232 84.215 1.00 17.79 204 ASN A O 1
ATOM 1627 N N . GLU A 1 208 ? 54.398 39.388 84.863 1.00 18.30 205 GLU A N 1
ATOM 1628 C CA . GLU A 1 208 ? 53.302 39.263 85.829 1.00 18.70 205 GLU A CA 1
ATOM 1629 C C . GLU A 1 208 ? 51.976 39.065 85.118 1.00 17.51 205 GLU A C 1
ATOM 1630 O O . GLU A 1 208 ? 51.133 38.269 85.549 1.00 16.60 205 GLU A O 1
ATOM 1636 N N . TYR A 1 209 ? 51.764 39.805 84.038 1.00 17.61 206 TYR A N 1
ATOM 1637 C CA . TYR A 1 209 ? 50.526 39.609 83.268 1.00 17.66 206 TYR A CA 1
ATOM 1638 C C . TYR A 1 209 ? 50.534 38.212 82.630 1.00 16.90 206 TYR A C 1
ATOM 1639 O O . TYR A 1 209 ? 49.498 37.551 82.563 1.00 18.10 206 TYR A O 1
ATOM 1648 N N . LEU A 1 210 ? 51.702 37.748 82.214 1.00 16.57 207 LEU A N 1
ATOM 1649 C CA . LEU A 1 210 ? 51.838 36.425 81.559 1.00 16.94 207 LEU A CA 1
ATOM 1650 C C . LEU A 1 210 ? 51.559 35.287 82.538 1.00 17.46 207 LEU A C 1
ATOM 1651 O O . LEU A 1 210 ? 50.906 34.275 82.190 1.00 17.44 207 LEU A O 1
ATOM 1656 N N . ARG A 1 211 ? 52.060 35.459 83.756 1.00 17.48 208 ARG A N 1
ATOM 1657 C CA . ARG A 1 211 ? 51.855 34.485 84.818 1.00 18.71 208 ARG A CA 1
ATOM 1658 C C . ARG A 1 211 ? 50.378 34.182 84.913 1.00 18.40 208 ARG A C 1
ATOM 1659 O O . ARG A 1 211 ? 49.991 33.045 84.986 1.00 19.35 208 ARG A O 1
ATOM 1667 N N . CYS A 1 212 ? 49.541 35.211 84.882 1.00 18.50 209 CYS A N 1
ATOM 1668 C CA . CYS A 1 212 ? 48.095 35.015 84.974 1.00 18.28 209 CYS A CA 1
ATOM 1669 C C . CYS A 1 212 ? 47.483 34.481 83.680 1.00 18.77 209 CYS A C 1
ATOM 1670 O O . CYS A 1 212 ? 46.659 33.561 83.714 1.00 17.82 209 CYS A O 1
ATOM 1673 N N . TYR A 1 213 ? 47.926 35.031 82.553 1.00 19.13 210 TYR A N 1
ATOM 1674 C CA . TYR A 1 213 ? 47.389 34.677 81.225 1.00 20.62 210 TYR A CA 1
ATOM 1675 C C . TYR A 1 213 ? 47.666 33.237 80.814 1.00 20.59 210 TYR A C 1
ATOM 1676 O O . TYR A 1 213 ? 46.991 32.725 79.949 1.00 21.43 210 TYR A O 1
ATOM 1685 N N . GLN A 1 214 ? 48.646 32.591 81.449 1.00 21.75 211 GLN A N 1
ATOM 1686 C CA . GLN A 1 214 ? 49.016 31.200 81.132 1.00 22.70 211 GLN A CA 1
ATOM 1687 C C . GLN A 1 214 ? 48.088 30.155 81.758 1.00 22.84 211 GLN A C 1
ATOM 1688 O O . GLN A 1 214 ? 48.200 28.961 81.447 1.00 23.91 211 GLN A O 1
ATOM 1694 N N . ASN A 1 215 ? 47.157 30.617 82.593 1.00 20.19 212 ASN A N 1
ATOM 1695 C CA . ASN A 1 215 ? 46.174 29.763 83.224 1.00 19.70 212 ASN A CA 1
ATOM 1696 C C . ASN A 1 215 ? 44.989 29.644 82.267 1.00 20.77 212 ASN A C 1
ATOM 1697 O O . ASN A 1 215 ? 44.315 30.634 82.003 1.00 18.79 212 ASN A O 1
ATOM 1702 N N . PRO A 1 216 ? 44.731 28.422 81.742 1.00 22.40 213 PRO A N 1
ATOM 1703 C CA . PRO A 1 216 ? 43.677 28.238 80.758 1.00 22.06 213 PRO A CA 1
ATOM 1704 C C . PRO A 1 216 ? 42.299 28.642 81.305 1.00 21.61 213 PRO A C 1
ATOM 1705 O O . PRO A 1 216 ? 41.369 28.897 80.526 1.00 20.15 213 PRO A O 1
ATOM 1709 N N . GLU A 1 217 ? 42.180 28.737 82.625 1.00 20.14 214 GLU A N 1
ATOM 1710 C CA . GLU A 1 217 ? 40.891 29.109 83.200 1.00 20.19 214 GLU A CA 1
ATOM 1711 C C . GLU A 1 217 ? 40.622 30.592 82.942 1.00 18.36 214 GLU A C 1
ATOM 1712 O O . GLU A 1 217 ? 39.485 30.974 82.768 1.00 17.28 214 GLU A O 1
ATOM 1726 N N A ILE A 1 219 ? 42.069 32.102 80.288 0.50 16.78 216 ILE A N 1
ATOM 1727 N N B ILE A 1 219 ? 42.061 32.105 80.279 0.50 16.59 216 ILE A N 1
ATOM 1728 C CA A ILE A 1 219 ? 41.880 32.121 78.834 0.50 17.42 216 ILE A CA 1
ATOM 1729 C CA B ILE A 1 219 ? 41.851 32.159 78.826 0.50 17.05 216 ILE A CA 1
ATOM 1730 C C A ILE A 1 219 ? 40.413 31.926 78.499 0.50 17.65 216 ILE A C 1
ATOM 1731 C C B ILE A 1 219 ? 40.393 31.933 78.495 0.50 17.45 216 ILE A C 1
ATOM 1732 O O A ILE A 1 219 ? 39.843 32.683 77.716 0.50 18.10 216 ILE A O 1
ATOM 1733 O O B ILE A 1 219 ? 39.809 32.672 77.704 0.50 17.92 216 ILE A O 1
ATOM 1742 N N . HIS A 1 220 ? 39.792 30.938 79.131 1.00 18.28 217 HIS A N 1
ATOM 1743 C CA . HIS A 1 220 ? 38.380 30.637 78.889 1.00 19.59 217 HIS A CA 1
ATOM 1744 C C . HIS A 1 220 ? 37.483 31.763 79.387 1.00 20.30 217 HIS A C 1
ATOM 1745 O O . HIS A 1 220 ? 36.562 32.168 78.680 1.00 22.51 217 HIS A O 1
ATOM 1752 N N . ALA A 1 221 ? 37.738 32.270 80.598 1.00 20.07 218 ALA A N 1
ATOM 1753 C CA . ALA A 1 221 ? 36.922 33.391 81.136 1.00 19.85 218 ALA A CA 1
ATOM 1754 C C . ALA A 1 221 ? 36.933 34.585 80.203 1.00 19.15 218 ALA A C 1
ATOM 1755 O O . ALA A 1 221 ? 35.913 35.297 80.066 1.00 17.97 218 ALA A O 1
ATOM 1757 N N . ILE A 1 222 ? 38.110 34.839 79.629 1.00 18.15 219 ILE A N 1
ATOM 1758 C CA . ILE A 1 222 ? 38.301 35.937 78.690 1.00 18.78 219 ILE A CA 1
ATOM 1759 C C . ILE A 1 222 ? 37.404 35.730 77.466 1.00 18.27 219 ILE A C 1
ATOM 1760 O O . ILE A 1 222 ? 36.784 36.657 76.988 1.00 17.98 219 ILE A O 1
ATOM 1765 N N . CYS A 1 223 ? 37.352 34.507 76.960 1.00 17.82 220 CYS A N 1
ATOM 1766 C CA . CYS A 1 223 ? 36.530 34.248 75.785 1.00 17.70 220 CYS A CA 1
ATOM 1767 C C . CYS A 1 223 ? 35.028 34.350 76.160 1.00 17.14 220 CYS A C 1
ATOM 1768 O O . CYS A 1 223 ? 34.233 34.829 75.360 1.00 16.05 220 CYS A O 1
ATOM 1771 N N . GLU A 1 224 ? 34.664 33.935 77.385 1.00 16.78 221 GLU A N 1
ATOM 1772 C CA . GLU A 1 224 ? 33.254 33.992 77.843 1.00 17.53 221 GLU A CA 1
ATOM 1773 C C . GLU A 1 224 ? 32.799 35.448 78.020 1.00 17.29 221 GLU A C 1
ATOM 1774 O O . GLU A 1 224 ? 31.629 35.791 77.768 1.00 18.06 221 GLU A O 1
ATOM 1780 N N . ASP A 1 225 ? 33.738 36.280 78.458 1.00 16.33 222 ASP A N 1
ATOM 1781 C CA . ASP A 1 225 ? 33.556 37.711 78.627 1.00 16.86 222 ASP A CA 1
ATOM 1782 C C . ASP A 1 225 ? 33.214 38.300 77.248 1.00 17.05 222 ASP A C 1
ATOM 1783 O O . ASP A 1 225 ? 32.235 39.032 77.093 1.00 16.54 222 ASP A O 1
ATOM 1788 N N . TYR A 1 226 ? 34.073 38.011 76.267 1.00 16.40 223 TYR A N 1
ATOM 1789 C CA . TYR A 1 226 ? 33.839 38.470 74.909 1.00 16.50 223 TYR A CA 1
ATOM 1790 C C . TYR A 1 226 ? 32.567 37.893 74.347 1.00 16.23 223 TYR A C 1
ATOM 1791 O O . TYR A 1 226 ? 31.807 38.625 73.773 1.00 16.31 223 TYR A O 1
ATOM 1800 N N . ARG A 1 227 ? 32.318 36.599 74.554 1.00 16.21 224 ARG A N 1
ATOM 1801 C CA . ARG A 1 227 ? 31.064 35.970 74.072 1.00 16.51 224 ARG A CA 1
ATOM 1802 C C . ARG A 1 227 ? 29.840 36.673 74.657 1.00 16.79 224 ARG A C 1
ATOM 1803 O O . ARG A 1 227 ? 28.872 36.945 73.935 1.00 17.52 224 ARG A O 1
ATOM 1811 N N . ALA A 1 228 ? 29.896 36.988 75.950 1.00 16.44 225 ALA A N 1
ATOM 1812 C CA . ALA A 1 228 ? 28.812 37.690 76.613 1.00 16.89 225 ALA A CA 1
ATOM 1813 C C . ALA A 1 228 ? 28.581 39.060 75.992 1.00 16.87 225 ALA A C 1
ATOM 1814 O O . ALA A 1 228 ? 27.433 39.454 75.791 1.00 17.23 225 ALA A O 1
ATOM 1816 N N . ALA A 1 229 ? 29.673 39.759 75.675 1.00 16.27 226 ALA A N 1
ATOM 1817 C CA . ALA A 1 229 ? 29.616 41.090 75.100 1.00 16.52 226 ALA A CA 1
ATOM 1818 C C . ALA A 1 229 ? 28.902 41.100 73.768 1.00 17.59 226 ALA A C 1
ATOM 1819 O O . ALA A 1 229 ? 28.334 42.118 73.382 1.00 18.61 226 ALA A O 1
ATOM 1821 N N . ALA A 1 230 ? 28.916 39.965 73.074 1.00 18.07 227 ALA A N 1
ATOM 1822 C CA . ALA A 1 230 ? 28.226 39.820 71.798 1.00 18.80 227 ALA A CA 1
ATOM 1823 C C . ALA A 1 230 ? 26.864 39.188 71.978 1.00 19.78 227 ALA A C 1
ATOM 1824 O O . ALA A 1 230 ? 26.140 39.028 70.990 1.00 19.89 227 ALA A O 1
ATOM 1826 N N . THR A 1 231 ? 26.499 38.807 73.209 1.00 20.09 228 THR A N 1
ATOM 1827 C CA . THR A 1 231 ? 25.196 38.163 73.384 1.00 21.84 228 THR A CA 1
ATOM 1828 C C . THR A 1 231 ? 24.369 38.658 74.554 1.00 23.04 228 THR A C 1
ATOM 1829 O O . THR A 1 231 ? 23.565 39.564 74.406 1.00 23.12 228 THR A O 1
ATOM 1833 N N . ILE A 1 232 ? 24.584 38.079 75.737 1.00 23.86 229 ILE A N 1
ATOM 1834 C CA . ILE A 1 232 ? 23.790 38.434 76.920 1.00 24.48 229 ILE A CA 1
ATOM 1835 C C . ILE A 1 232 ? 23.925 39.904 77.312 1.00 24.10 229 ILE A C 1
ATOM 1836 O O . ILE A 1 232 ? 22.930 40.545 77.685 1.00 25.32 229 ILE A O 1
ATOM 1841 N N . ASP A 1 233 ? 25.130 40.453 77.201 1.00 23.49 230 ASP A N 1
ATOM 1842 C CA . ASP A 1 233 ? 25.371 41.885 77.479 1.00 23.29 230 ASP A CA 1
ATOM 1843 C C . ASP A 1 233 ? 24.537 42.770 76.560 1.00 24.01 230 ASP A C 1
ATOM 1844 O O . ASP A 1 233 ? 24.058 43.820 76.980 1.00 23.66 230 ASP A O 1
ATOM 1849 N N . LEU A 1 234 ? 24.397 42.375 75.293 1.00 24.54 231 LEU A N 1
ATOM 1850 C CA . LEU A 1 234 ? 23.615 43.192 74.372 1.00 26.70 231 LEU A CA 1
ATOM 1851 C C . LEU A 1 234 ? 22.121 43.058 74.722 1.00 27.88 231 LEU A C 1
ATOM 1852 O O . LEU A 1 234 ? 21.379 44.032 74.638 1.00 28.11 231 LEU A O 1
ATOM 1857 N N . ASP A 1 235 ? 21.689 41.860 75.113 1.00 29.33 232 ASP A N 1
ATOM 1858 C CA . ASP A 1 235 ? 20.294 41.682 75.575 1.00 31.54 232 ASP A CA 1
ATOM 1859 C C . ASP A 1 235 ? 20.055 42.629 76.764 1.00 30.92 232 ASP A C 1
ATOM 1860 O O . ASP A 1 235 ? 19.101 43.404 76.742 1.00 31.48 232 ASP A O 1
ATOM 1865 N N . ASP A 1 236 ? 20.922 42.565 77.786 1.00 29.53 233 ASP A N 1
ATOM 1866 C CA . ASP A 1 236 ? 20.794 43.471 78.951 1.00 30.12 233 ASP A CA 1
ATOM 1867 C C . ASP A 1 236 ? 20.790 44.959 78.516 1.00 30.62 233 ASP A C 1
ATOM 1868 O O . ASP A 1 236 ? 19.937 45.724 78.958 1.00 30.06 233 ASP A O 1
ATOM 1873 N N . ASP A 1 237 ? 21.718 45.346 77.630 1.00 30.02 234 ASP A N 1
ATOM 1874 C CA . ASP A 1 237 ? 21.827 46.751 77.184 1.00 30.34 234 ASP A CA 1
ATOM 1875 C C . ASP A 1 237 ? 20.607 47.250 76.381 1.00 32.40 234 ASP A C 1
ATOM 1876 O O . ASP A 1 237 ? 20.228 48.430 76.484 1.00 33.08 234 ASP A O 1
ATOM 1881 N N . ALA A 1 238 ? 19.972 46.369 75.616 1.00 31.83 235 ALA A N 1
ATOM 1882 C CA . ALA A 1 238 ? 18.770 46.773 74.881 1.00 33.54 235 ALA A CA 1
ATOM 1883 C C . ALA A 1 238 ? 17.564 46.894 75.824 1.00 35.10 235 ALA A C 1
ATOM 1884 O O . ALA A 1 238 ? 16.752 47.804 75.684 1.00 35.97 235 ALA A O 1
ATOM 1886 N N . ALA A 1 239 ? 17.478 45.999 76.806 1.00 36.24 236 ALA A N 1
ATOM 1887 C CA . ALA A 1 239 ? 16.351 45.965 77.753 1.00 37.32 236 ALA A CA 1
ATOM 1888 C C . ALA A 1 239 ? 16.151 47.255 78.535 1.00 38.02 236 ALA A C 1
ATOM 1889 O O . ALA A 1 239 ? 15.019 47.557 78.965 1.00 37.06 236 ALA A O 1
ATOM 1891 N N . ASP A 1 240 ? 17.243 48.000 78.740 1.00 37.17 237 ASP A N 1
ATOM 1892 C CA . ASP A 1 240 ? 17.157 49.305 79.409 1.00 37.27 237 ASP A CA 1
ATOM 1893 C C . ASP A 1 240 ? 17.895 50.410 78.634 1.00 35.04 237 ASP A C 1
ATOM 1894 O O . ASP A 1 240 ? 18.546 51.260 79.227 1.00 34.19 237 ASP A O 1
ATOM 1899 N N . THR A 1 241 ? 17.748 50.418 77.307 1.00 34.27 238 THR A N 1
ATOM 1900 C CA . THR A 1 241 ? 18.402 51.431 76.481 1.00 34.33 238 THR A CA 1
ATOM 1901 C C . THR A 1 241 ? 17.879 52.863 76.673 1.00 35.30 238 THR A C 1
ATOM 1902 O O . THR A 1 241 ? 18.548 53.827 76.290 1.00 36.41 238 THR A O 1
ATOM 1906 N N A SER A 1 242 ? 16.682 52.986 77.237 0.70 36.67 239 SER A N 1
ATOM 1907 N N B SER A 1 242 ? 16.686 53.001 77.239 0.30 36.46 239 SER A N 1
ATOM 1908 C CA A SER A 1 242 ? 16.078 54.294 77.517 0.70 37.67 239 SER A CA 1
ATOM 1909 C CA B SER A 1 242 ? 16.124 54.325 77.497 0.30 37.29 239 SER A CA 1
ATOM 1910 C C A SER A 1 242 ? 16.679 54.926 78.787 0.70 37.81 239 SER A C 1
ATOM 1911 C C B SER A 1 242 ? 16.752 54.947 78.746 0.30 37.35 239 SER A C 1
ATOM 1912 O O A SER A 1 242 ? 16.549 56.129 79.019 0.70 39.98 239 SER A O 1
ATOM 1913 O O B SER A 1 242 ? 16.718 56.166 78.922 0.30 38.51 239 SER A O 1
ATOM 1918 N N . ALA A 1 243 ? 17.332 54.113 79.606 1.00 36.44 240 ALA A N 1
ATOM 1919 C CA . ALA A 1 243 ? 17.955 54.611 80.841 1.00 36.80 240 ALA A CA 1
ATOM 1920 C C . ALA A 1 243 ? 19.301 55.269 80.559 1.00 35.55 240 ALA A C 1
ATOM 1921 O O . ALA A 1 243 ? 19.945 54.968 79.554 1.00 34.29 240 ALA A O 1
ATOM 1923 N N . ARG A 1 244 ? 19.707 56.171 81.453 1.00 35.92 241 ARG A N 1
ATOM 1924 C CA . ARG A 1 244 ? 20.963 56.915 81.323 1.00 35.84 241 ARG A CA 1
ATOM 1925 C C . ARG A 1 244 ? 21.783 56.905 82.614 1.00 35.21 241 ARG A C 1
ATOM 1926 O O . ARG A 1 244 ? 21.226 56.867 83.698 1.00 33.42 241 ARG A O 1
ATOM 1934 N N . ILE A 1 245 ? 23.109 56.935 82.467 1.00 33.26 242 ILE A N 1
ATOM 1935 C CA . ILE A 1 245 ? 24.008 57.039 83.596 1.00 33.80 242 ILE A CA 1
ATOM 1936 C C . ILE A 1 245 ? 23.693 58.371 84.292 1.00 35.82 242 ILE A C 1
ATOM 1937 O O . ILE A 1 245 ? 23.707 59.426 83.662 1.00 34.48 242 ILE A O 1
ATOM 1942 N N . ARG A 1 246 ? 23.414 58.300 85.589 1.00 38.58 243 ARG A N 1
ATOM 1943 C CA . ARG A 1 246 ? 23.022 59.486 86.379 1.00 44.25 243 ARG A CA 1
ATOM 1944 C C . ARG A 1 246 ? 24.217 60.338 86.819 1.00 41.66 243 ARG A C 1
ATOM 1945 O O . ARG A 1 246 ? 24.181 61.563 86.717 1.00 44.74 243 ARG A O 1
ATOM 1953 N N . CYS A 1 247 ? 25.277 59.689 87.281 1.00 36.88 244 CYS A N 1
ATOM 1954 C CA . CYS A 1 247 ? 26.443 60.411 87.778 1.00 34.51 244 CYS A CA 1
ATOM 1955 C C . CYS A 1 247 ? 27.291 60.995 86.665 1.00 32.34 244 CYS A C 1
ATOM 1956 O O . CYS A 1 247 ? 27.252 60.498 85.534 1.00 32.90 244 CYS A O 1
ATOM 1959 N N . PRO A 1 248 ? 28.102 62.019 86.992 1.00 30.26 245 PRO A N 1
ATOM 1960 C CA . PRO A 1 248 ? 28.997 62.600 86.023 1.00 29.17 245 PRO A CA 1
ATOM 1961 C C . PRO A 1 248 ? 29.919 61.548 85.368 1.00 27.06 245 PRO A C 1
ATOM 1962 O O . PRO A 1 248 ? 30.467 60.637 86.048 1.00 25.51 245 PRO A O 1
ATOM 1966 N N . LEU A 1 249 ? 30.085 61.666 84.064 1.00 25.89 246 LEU A N 1
ATOM 1967 C CA . LEU A 1 249 ? 30.921 60.706 83.361 1.00 25.37 246 LEU A CA 1
ATOM 1968 C C . LEU A 1 249 ? 32.063 61.392 82.640 1.00 24.99 246 LEU A C 1
ATOM 1969 O O . LEU A 1 249 ? 31.876 62.418 81.983 1.00 25.54 246 LEU A O 1
ATOM 1974 N N . GLN A 1 250 ? 33.246 60.821 82.796 1.00 23.90 247 GLN A N 1
ATOM 1975 C CA . GLN A 1 250 ? 34.433 61.316 82.147 1.00 23.83 247 GLN A CA 1
ATOM 1976 C C . GLN A 1 250 ? 35.029 60.249 81.260 1.00 24.13 247 GLN A C 1
ATOM 1977 O O . GLN A 1 250 ? 35.187 59.090 81.680 1.00 23.47 247 GLN A O 1
ATOM 1983 N N . LEU A 1 251 ? 35.398 60.649 80.050 1.00 25.11 248 LEU A N 1
ATOM 1984 C CA . LEU A 1 251 ? 36.044 59.756 79.112 1.00 24.98 248 LEU A CA 1
ATOM 1985 C C . LEU A 1 251 ? 37.494 60.200 78.903 1.00 25.12 248 LEU A C 1
ATOM 1986 O O . LEU A 1 251 ? 37.742 61.375 78.651 1.00 25.19 248 LEU A O 1
ATOM 1991 N N . LEU A 1 252 ? 38.445 59.266 79.044 1.00 24.44 249 LEU A N 1
ATOM 1992 C CA . LEU A 1 252 ? 39.864 59.548 78.783 1.00 24.87 249 LEU A CA 1
ATOM 1993 C C . LEU A 1 252 ? 40.289 58.481 77.818 1.00 24.83 249 LEU A C 1
ATOM 1994 O O . LEU A 1 252 ? 40.121 57.305 78.085 1.00 26.05 249 LEU A O 1
ATOM 1999 N N . TRP A 1 253 ? 40.810 58.875 76.673 1.00 25.23 250 TRP A N 1
ATOM 2000 C CA . TRP A 1 253 ? 41.187 57.898 75.653 1.00 24.37 250 TRP A CA 1
ATOM 2001 C C . TRP A 1 253 ? 42.448 58.313 74.949 1.00 23.18 250 TRP A C 1
ATOM 2002 O O . TRP A 1 253 ? 42.793 59.481 74.937 1.00 22.94 250 TRP A O 1
ATOM 2013 N N . GLY A 1 254 ? 43.127 57.353 74.347 1.00 22.83 251 GLY A N 1
ATOM 2014 C CA . GLY A 1 254 ? 44.372 57.636 73.671 1.00 23.03 251 GLY A CA 1
ATOM 2015 C C . GLY A 1 254 ? 44.151 58.257 72.317 1.00 23.80 251 GLY A C 1
ATOM 2016 O O . GLY A 1 254 ? 43.549 57.640 71.452 1.00 24.79 251 GLY A O 1
ATOM 2017 N N . GLY A 1 255 ? 44.668 59.464 72.115 1.00 24.75 252 GLY A N 1
ATOM 2018 C CA . GLY A 1 255 ? 44.540 60.145 70.820 1.00 25.71 252 GLY A CA 1
ATOM 2019 C C . GLY A 1 255 ? 45.153 59.341 69.682 1.00 25.95 252 GLY A C 1
ATOM 2020 O O . GLY A 1 255 ? 44.776 59.510 68.532 1.00 27.58 252 GLY A O 1
ATOM 2021 N N . LEU A 1 256 ? 46.085 58.452 70.018 1.00 26.27 253 LEU A N 1
ATOM 2022 C CA . LEU A 1 256 ? 46.756 57.593 69.046 1.00 26.79 253 LEU A CA 1
ATOM 2023 C C . LEU A 1 256 ? 46.326 56.134 69.187 1.00 25.22 253 LEU A C 1
ATOM 2024 O O . LEU A 1 256 ? 46.934 55.260 68.639 1.00 25.41 253 LEU A O 1
ATOM 2029 N N . GLY A 1 257 ? 45.273 55.874 69.942 1.00 26.21 254 GLY A N 1
ATOM 2030 C CA . GLY A 1 257 ? 44.766 54.510 70.050 1.00 25.29 254 GLY A CA 1
ATOM 2031 C C . GLY A 1 257 ? 43.823 54.259 68.874 1.00 25.54 254 GLY A C 1
ATOM 2032 O O . GLY A 1 257 ? 43.547 55.151 68.075 1.00 25.53 254 GLY A O 1
ATOM 2033 N N . THR A 1 258 ? 43.312 53.047 68.783 1.00 24.96 255 THR A N 1
ATOM 2034 C CA . THR A 1 258 ? 42.414 52.679 67.720 1.00 25.34 255 THR A CA 1
ATOM 2035 C C . THR A 1 258 ? 41.046 53.363 67.822 1.00 24.34 255 THR A C 1
ATOM 2036 O O . THR A 1 258 ? 40.575 53.939 66.854 1.00 23.37 255 THR A O 1
ATOM 2040 N N . VAL A 1 259 ? 40.426 53.317 69.001 1.00 24.64 256 VAL A N 1
ATOM 2041 C CA . VAL A 1 259 ? 39.100 53.890 69.154 1.00 25.61 256 VAL A CA 1
ATOM 2042 C C . VAL A 1 259 ? 39.115 55.386 68.967 1.00 26.00 256 VAL A C 1
ATOM 2043 O O . VAL A 1 259 ? 38.176 55.921 68.450 1.00 26.88 256 VAL A O 1
ATOM 2047 N N . GLY A 1 260 ? 40.199 56.047 69.348 1.00 27.81 257 GLY A N 1
ATOM 2048 C CA . GLY A 1 260 ? 40.300 57.509 69.219 1.00 30.50 257 GLY A CA 1
ATOM 2049 C C . GLY A 1 260 ? 40.481 57.950 67.775 1.00 32.73 257 GLY A C 1
ATOM 2050 O O . GLY A 1 260 ? 40.138 59.074 67.399 1.00 33.38 257 GLY A O 1
ATOM 2051 N N . GLN A 1 261 ? 41.029 57.057 66.963 1.00 35.35 258 GLN A N 1
ATOM 2052 C CA . GLN A 1 261 ? 41.247 57.336 65.551 1.00 37.07 258 GLN A CA 1
ATOM 2053 C C . GLN A 1 261 ? 40.044 56.972 64.682 1.00 36.65 258 GLN A C 1
ATOM 2054 O O . GLN A 1 261 ? 39.957 57.405 63.531 1.00 38.34 258 GLN A O 1
ATOM 2060 N N . LEU A 1 262 ? 39.107 56.205 65.244 1.00 34.34 259 LEU A N 1
ATOM 2061 C CA . LEU A 1 262 ? 37.903 55.778 64.516 1.00 33.26 259 LEU A CA 1
ATOM 2062 C C . LEU A 1 262 ? 36.612 56.494 64.906 1.00 31.67 259 LEU A C 1
ATOM 2063 O O . LEU A 1 262 ? 35.768 56.731 64.062 1.00 30.44 259 LEU A O 1
ATOM 2068 N N . TYR A 1 263 ? 36.426 56.819 66.177 1.00 30.23 260 TYR A N 1
ATOM 2069 C CA . TYR A 1 263 ? 35.167 57.442 66.554 1.00 30.87 260 TYR A CA 1
ATOM 2070 C C . TYR A 1 263 ? 35.352 58.654 67.422 1.00 29.11 260 TYR A C 1
ATOM 2071 O O . TYR A 1 263 ? 36.408 58.847 68.048 1.00 27.67 260 TYR A O 1
ATOM 2080 N N . ASN A 1 264 ? 34.320 59.485 67.422 1.00 27.89 261 ASN A N 1
ATOM 2081 C CA . ASN A 1 264 ? 34.254 60.639 68.272 1.00 28.55 261 ASN A CA 1
ATOM 2082 C C . ASN A 1 264 ? 33.895 60.049 69.630 1.00 27.87 261 ASN A C 1
ATOM 2083 O O . ASN A 1 264 ? 32.723 59.811 69.907 1.00 29.54 261 ASN A O 1
ATOM 2088 N N . VAL A 1 265 ? 34.902 59.802 70.468 1.00 26.38 262 VAL A N 1
ATOM 2089 C CA . VAL A 1 265 ? 34.676 59.116 71.730 1.00 26.33 262 VAL A CA 1
ATOM 2090 C C . VAL A 1 265 ? 33.594 59.709 72.608 1.00 26.56 262 VAL A C 1
ATOM 2091 O O . VAL A 1 265 ? 32.684 59.002 73.003 1.00 26.36 262 VAL A O 1
ATOM 2095 N N . VAL A 1 266 ? 33.708 60.991 72.932 1.00 28.96 263 VAL A N 1
ATOM 2096 C CA . VAL A 1 266 ? 32.693 61.675 73.765 1.00 30.05 263 VAL A CA 1
ATOM 2097 C C . VAL A 1 266 ? 31.303 61.563 73.115 1.00 29.99 263 VAL A C 1
ATOM 2098 O O . VAL A 1 266 ? 30.304 61.370 73.810 1.00 31.83 263 VAL A O 1
ATOM 2102 N N . GLY A 1 267 ? 31.255 61.677 71.784 1.00 28.83 264 GLY A N 1
ATOM 2103 C CA . GLY A 1 267 ? 29.998 61.538 71.011 1.00 28.20 264 GLY A CA 1
ATOM 2104 C C . GLY A 1 267 ? 29.282 60.194 71.196 1.00 27.22 264 GLY A C 1
ATOM 2105 O O . GLY A 1 267 ? 28.054 60.147 71.173 1.00 26.72 264 GLY A O 1
ATOM 2106 N N . THR A 1 268 ? 30.045 59.096 71.374 1.00 25.93 265 THR A N 1
ATOM 2107 C CA . THR A 1 268 ? 29.457 57.771 71.574 1.00 25.26 265 THR A CA 1
ATOM 2108 C C . THR A 1 268 ? 28.810 57.639 72.963 1.00 25.01 265 THR A C 1
ATOM 2109 O O . THR A 1 268 ? 27.992 56.751 73.191 1.00 24.80 265 THR A O 1
ATOM 2113 N N . TRP A 1 269 ? 29.152 58.524 73.886 1.00 25.12 266 TRP A N 1
ATOM 2114 C CA . TRP A 1 269 ? 28.580 58.436 75.232 1.00 25.50 266 TRP A CA 1
ATOM 2115 C C . TRP A 1 269 ? 27.442 59.451 75.539 1.00 27.95 266 TRP A C 1
ATOM 2116 O O . TRP A 1 269 ? 26.854 59.415 76.630 1.00 27.73 266 TRP A O 1
ATOM 2127 N N . LYS A 1 270 ? 27.100 60.318 74.584 1.00 31.28 267 LYS A N 1
ATOM 2128 C CA . LYS A 1 270 ? 26.018 61.327 74.802 1.00 34.33 267 LYS A CA 1
ATOM 2129 C C . LYS A 1 270 ? 24.615 60.758 75.053 1.00 33.99 267 LYS A C 1
ATOM 2130 O O . LYS A 1 270 ? 23.923 61.241 75.949 1.00 34.39 267 LYS A O 1
ATOM 2136 N N . GLU A 1 271 ? 24.181 59.773 74.261 1.00 33.75 268 GLU A N 1
ATOM 2137 C CA . GLU A 1 271 ? 22.828 59.156 74.412 1.00 35.00 268 GLU A CA 1
ATOM 2138 C C . GLU A 1 271 ? 22.792 58.276 75.665 1.00 33.48 268 GLU A C 1
ATOM 2139 O O . GLU A 1 271 ? 21.726 58.014 76.220 1.00 33.66 268 GLU A O 1
ATOM 2145 N N . LYS A 1 272 ? 23.971 57.846 76.108 1.00 31.70 269 LYS A N 1
ATOM 2146 C CA . LYS A 1 272 ? 24.099 56.935 77.227 1.00 31.38 269 LYS A CA 1
ATOM 2147 C C . LYS A 1 272 ? 24.231 57.566 78.608 1.00 31.40 269 LYS A C 1
ATOM 2148 O O . LYS A 1 272 ? 24.154 56.847 79.591 1.00 31.42 269 LYS A O 1
ATOM 2154 N N . ALA A 1 273 ? 24.454 58.877 78.684 1.00 32.40 270 ALA A N 1
ATOM 2155 C CA . ALA A 1 273 ? 24.666 59.552 79.968 1.00 34.06 270 ALA A CA 1
ATOM 2156 C C . ALA A 1 273 ? 24.064 60.966 80.039 1.00 37.09 270 ALA A C 1
ATOM 2157 O O . ALA A 1 273 ? 23.722 61.544 79.005 1.00 37.56 270 ALA A O 1
ATOM 2159 N N . LEU A 1 274 ? 23.921 61.515 81.258 1.00 37.06 271 LEU A N 1
ATOM 2160 C CA . LEU A 1 274 ? 23.422 62.893 81.419 1.00 37.59 271 LEU A CA 1
ATOM 2161 C C . LEU A 1 274 ? 24.509 63.939 81.131 1.00 36.89 271 LEU A C 1
ATOM 2162 O O . LEU A 1 274 ? 24.398 64.720 80.180 1.00 38.60 271 LEU A O 1
ATOM 2167 N N A ASN A 1 275 ? 25.480 64.000 82.039 0.70 35.43 272 ASN A N 1
ATOM 2168 N N B ASN A 1 275 ? 25.607 63.896 81.879 0.30 35.19 272 ASN A N 1
ATOM 2169 C CA A ASN A 1 275 ? 26.577 64.955 81.993 0.70 35.59 272 ASN A CA 1
ATOM 2170 C CA B ASN A 1 275 ? 26.726 64.823 81.658 0.30 34.71 272 ASN A CA 1
ATOM 2171 C C A ASN A 1 275 ? 27.847 64.209 81.655 0.70 33.87 272 ASN A C 1
ATOM 2172 C C B ASN A 1 275 ? 28.029 64.136 81.276 0.30 33.13 272 ASN A C 1
ATOM 2173 O O A ASN A 1 275 ? 28.287 63.322 82.396 0.70 32.54 272 ASN A O 1
ATOM 2174 O O B ASN A 1 275 ? 28.661 63.497 82.117 0.30 32.13 272 ASN A O 1
ATOM 2183 N N A VAL A 1 276 ? 28.432 64.576 80.516 0.50 33.64 273 VAL A N 1
ATOM 2184 N N B VAL A 1 276 ? 28.444 64.259 80.015 0.50 32.86 273 VAL A N 1
ATOM 2185 C CA A VAL A 1 276 ? 29.624 63.924 79.980 0.50 32.71 273 VAL A CA 1
ATOM 2186 C CA B VAL A 1 276 ? 29.714 63.672 79.634 0.50 31.91 273 VAL A CA 1
ATOM 2187 C C A VAL A 1 276 ? 30.733 64.931 79.688 0.50 32.08 273 VAL A C 1
ATOM 2188 C C B VAL A 1 276 ? 30.719 64.756 79.313 0.50 31.87 273 VAL A C 1
ATOM 2189 O O A VAL A 1 276 ? 30.468 66.117 79.539 0.50 33.28 273 VAL A O 1
ATOM 2190 O O B VAL A 1 276 ? 30.370 65.830 78.833 0.50 33.00 273 VAL A O 1
ATOM 2197 N N . GLN A 1 277 ? 31.972 64.453 79.605 1.00 30.69 274 GLN A N 1
ATOM 2198 C CA . GLN A 1 277 ? 33.085 65.310 79.275 1.00 30.67 274 GLN A CA 1
ATOM 2199 C C . GLN A 1 277 ? 34.264 64.353 78.997 1.00 29.86 274 GLN A C 1
ATOM 2200 O O . GLN A 1 277 ? 34.245 63.189 79.408 1.00 27.22 274 GLN A O 1
ATOM 2206 N N . GLY A 1 278 ? 35.275 64.826 78.284 1.00 30.99 275 GLY A N 1
ATOM 2207 C CA . GLY A 1 278 ? 36.410 63.976 77.992 1.00 30.72 275 GLY A CA 1
ATOM 2208 C C . GLY A 1 278 ? 37.518 64.670 77.237 1.00 32.18 275 GLY A C 1
ATOM 2209 O O . GLY A 1 278 ? 37.390 65.839 76.852 1.00 32.32 275 GLY A O 1
ATOM 2210 N N . GLU A 1 279 ? 38.609 63.936 77.039 1.00 32.49 276 GLU A N 1
ATOM 2211 C CA . GLU A 1 279 ? 39.789 64.454 76.374 1.00 34.85 276 GLU A CA 1
ATOM 2212 C C . GLU A 1 279 ? 40.706 63.312 75.894 1.00 32.63 276 GLU A C 1
ATOM 2213 O O . GLU A 1 279 ? 40.701 62.206 76.446 1.00 28.86 276 GLU A O 1
ATOM 2219 N N . ALA A 1 280 ? 41.502 63.597 74.879 1.00 31.95 277 ALA A N 1
ATOM 2220 C CA . ALA A 1 280 ? 42.448 62.634 74.370 1.00 31.80 277 ALA A CA 1
ATOM 2221 C C . ALA A 1 280 ? 43.781 62.809 75.087 1.00 30.51 277 ALA A C 1
ATOM 2222 O O . ALA A 1 280 ? 44.196 63.922 75.359 1.00 30.86 277 ALA A O 1
ATOM 2224 N N . LEU A 1 281 ? 44.452 61.706 75.383 1.00 28.96 278 LEU A N 1
ATOM 2225 C CA . LEU A 1 281 ? 45.751 61.770 76.026 1.00 28.50 278 LEU A CA 1
ATOM 2226 C C . LEU A 1 281 ? 46.892 61.349 75.058 1.00 27.27 278 LEU A C 1
ATOM 2227 O O . LEU A 1 281 ? 46.658 60.685 74.072 1.00 25.37 278 LEU A O 1
ATOM 2232 N N . PRO A 1 282 ? 48.129 61.775 75.339 1.00 27.49 279 PRO A N 1
ATOM 2233 C CA . PRO A 1 282 ? 49.256 61.458 74.465 1.00 27.73 279 PRO A CA 1
ATOM 2234 C C . PRO A 1 282 ? 49.770 60.020 74.610 1.00 26.47 279 PRO A C 1
ATOM 2235 O O . PRO A 1 282 ? 50.907 59.791 75.025 1.00 26.77 279 PRO A O 1
ATOM 2239 N N . CYS A 1 283 ? 48.918 59.070 74.241 1.00 24.47 280 CYS A N 1
ATOM 2240 C CA . CYS A 1 283 ? 49.233 57.659 74.326 1.00 23.57 280 CYS A CA 1
ATOM 2241 C C . CYS A 1 283 ? 48.279 56.905 73.426 1.00 22.57 280 CYS A C 1
ATOM 2242 O O . CYS A 1 283 ? 47.453 57.513 72.737 1.00 21.49 280 CYS A O 1
ATOM 2245 N N . GLY A 1 284 ? 48.424 55.576 73.435 1.00 22.89 281 GLY A N 1
ATOM 2246 C CA . GLY A 1 284 ? 47.522 54.668 72.742 1.00 22.31 281 GLY A CA 1
ATOM 2247 C C . GLY A 1 284 ? 46.442 54.215 73.740 1.00 23.14 281 GLY A C 1
ATOM 2248 O O . GLY A 1 284 ? 45.808 55.043 74.425 1.00 24.34 281 GLY A O 1
ATOM 2249 N N . HIS A 1 285 ? 46.306 52.911 73.908 1.00 21.91 282 HIS A N 1
ATOM 2250 C CA . HIS A 1 285 ? 45.222 52.326 74.671 1.00 21.61 282 HIS A CA 1
ATOM 2251 C C . HIS A 1 285 ? 45.222 52.398 76.212 1.00 20.70 282 HIS A C 1
ATOM 2252 O O . HIS A 1 285 ? 44.159 52.366 76.823 1.00 20.04 282 HIS A O 1
ATOM 2259 N N A SER A 1 286 ? 46.402 52.537 76.813 0.70 20.67 283 SER A N 1
ATOM 2260 N N B SER A 1 286 ? 46.400 52.488 76.820 0.30 20.17 283 SER A N 1
ATOM 2261 C CA A SER A 1 286 ? 46.537 52.518 78.267 0.70 19.70 283 SER A CA 1
ATOM 2262 C CA B SER A 1 286 ? 46.503 52.470 78.276 0.30 19.28 283 SER A CA 1
ATOM 2263 C C A SER A 1 286 ? 47.233 53.726 78.826 0.70 19.47 283 SER A C 1
ATOM 2264 C C B SER A 1 286 ? 47.219 53.698 78.824 0.30 19.39 283 SER A C 1
ATOM 2265 O O A SER A 1 286 ? 48.440 53.696 79.095 0.70 19.63 283 SER A O 1
ATOM 2266 O O B SER A 1 286 ? 48.431 53.659 79.047 0.30 19.64 283 SER A O 1
ATOM 2271 N N . PRO A 1 287 ? 46.471 54.790 79.072 1.00 19.35 284 PRO A N 1
ATOM 2272 C CA . PRO A 1 287 ? 47.115 55.976 79.597 1.00 19.50 284 PRO A CA 1
ATOM 2273 C C . PRO A 1 287 ? 47.699 55.765 81.014 1.00 19.39 284 PRO A C 1
ATOM 2274 O O . PRO A 1 287 ? 48.676 56.411 81.379 1.00 19.41 284 PRO A O 1
ATOM 2278 N N . GLN A 1 288 ? 47.165 54.836 81.784 1.00 19.21 285 GLN A N 1
ATOM 2279 C CA . GLN A 1 288 ? 47.708 54.678 83.136 1.00 20.13 285 GLN A CA 1
ATOM 2280 C C . GLN A 1 288 ? 49.120 54.084 83.120 1.00 20.74 285 GLN A C 1
ATOM 2281 O O . GLN A 1 288 ? 49.899 54.274 84.059 1.00 20.94 285 GLN A O 1
ATOM 2287 N N . GLU A 1 289 ? 49.472 53.405 82.033 1.00 22.04 286 GLU A N 1
ATOM 2288 C CA . GLU A 1 289 ? 50.807 52.809 81.907 1.00 22.59 286 GLU A CA 1
ATOM 2289 C C . GLU A 1 289 ? 51.741 53.676 81.076 1.00 23.10 286 GLU A C 1
ATOM 2290 O O . GLU A 1 289 ? 52.908 53.819 81.403 1.00 22.78 286 GLU A O 1
ATOM 2296 N N . GLU A 1 290 ? 51.201 54.271 80.013 1.00 23.74 287 GLU A N 1
ATOM 2297 C CA . GLU A 1 290 ? 51.964 55.058 79.042 1.00 24.32 287 GLU A CA 1
ATOM 2298 C C . GLU A 1 290 ? 52.237 56.514 79.371 1.00 24.34 287 GLU A C 1
ATOM 2299 O O . GLU A 1 290 ? 53.305 57.018 79.045 1.00 25.19 287 GLU A O 1
ATOM 2305 N N . CYS A 1 291 ? 51.253 57.206 79.945 1.00 22.88 288 CYS A N 1
ATOM 2306 C CA . CYS A 1 291 ? 51.396 58.617 80.299 1.00 22.97 288 CYS A CA 1
ATOM 2307 C C . CYS A 1 291 ? 50.707 58.829 81.670 1.00 22.80 288 CYS A C 1
ATOM 2308 O O . CYS A 1 291 ? 49.717 59.559 81.782 1.00 21.62 288 CYS A O 1
ATOM 2311 N N . PRO A 1 292 ? 51.247 58.158 82.707 1.00 22.55 289 PRO A N 1
ATOM 2312 C CA . PRO A 1 292 ? 50.690 58.135 84.043 1.00 23.00 289 PRO A CA 1
ATOM 2313 C C . PRO A 1 292 ? 50.482 59.511 84.666 1.00 24.30 289 PRO A C 1
ATOM 2314 O O . PRO A 1 292 ? 49.416 59.784 85.184 1.00 24.19 289 PRO A O 1
ATOM 2318 N N A GLU A 1 293 ? 51.489 60.367 84.577 0.70 25.89 290 GLU A N 1
ATOM 2319 N N B GLU A 1 293 ? 51.498 60.364 84.590 0.30 25.47 290 GLU A N 1
ATOM 2320 C CA A GLU A 1 293 ? 51.438 61.704 85.163 0.70 28.06 290 GLU A CA 1
ATOM 2321 C CA B GLU A 1 293 ? 51.421 61.715 85.132 0.30 26.95 290 GLU A CA 1
ATOM 2322 C C A GLU A 1 293 ? 50.303 62.548 84.537 0.70 28.85 290 GLU A C 1
ATOM 2323 C C B GLU A 1 293 ? 50.240 62.474 84.542 0.30 27.87 290 GLU A C 1
ATOM 2324 O O A GLU A 1 293 ? 49.543 63.225 85.246 0.70 28.18 290 GLU A O 1
ATOM 2325 O O B GLU A 1 293 ? 49.410 63.038 85.267 0.30 27.62 290 GLU A O 1
ATOM 2336 N N . TYR A 1 294 ? 50.167 62.465 83.215 1.00 28.09 291 TYR A N 1
ATOM 2337 C CA . TYR A 1 294 ? 49.123 63.182 82.489 1.00 30.48 291 TYR A CA 1
ATOM 2338 C C . TYR A 1 294 ? 47.762 62.563 82.889 1.00 29.96 291 TYR A C 1
ATOM 2339 O O . TYR A 1 294 ? 46.789 63.281 83.109 1.00 32.69 291 TYR A O 1
ATOM 2348 N N . PHE A 1 295 ? 47.719 61.237 83.040 1.00 27.60 292 PHE A N 1
ATOM 2349 C CA . PHE A 1 295 ? 46.498 60.540 83.448 1.00 25.79 292 PHE A CA 1
ATOM 2350 C C . PHE A 1 295 ? 45.988 60.993 84.820 1.00 26.96 292 PHE A C 1
ATOM 2351 O O . PHE A 1 295 ? 44.796 61.247 84.988 1.00 26.91 292 PHE A O 1
ATOM 2359 N N . ILE A 1 296 ? 46.894 61.076 85.783 1.00 27.14 293 ILE A N 1
ATOM 2360 C CA . ILE A 1 296 ? 46.559 61.491 87.149 1.00 28.84 293 ILE A CA 1
ATOM 2361 C C . ILE A 1 296 ? 45.945 62.906 87.192 1.00 30.83 293 ILE A C 1
ATOM 2362 O O . ILE A 1 296 ? 44.857 63.129 87.741 1.00 31.61 293 ILE A O 1
ATOM 2367 N N . GLN A 1 297 ? 46.660 63.858 86.629 1.00 32.31 294 GLN A N 1
ATOM 2368 C CA . GLN A 1 297 ? 46.163 65.209 86.543 1.00 34.80 294 GLN A CA 1
ATOM 2369 C C . GLN A 1 297 ? 44.709 65.247 86.084 1.00 33.80 294 GLN A C 1
ATOM 2370 O O . GLN A 1 297 ? 43.865 65.824 86.769 1.00 30.70 294 GLN A O 1
ATOM 2376 N N . LYS A 1 298 ? 44.429 64.616 84.933 1.00 33.46 295 LYS A N 1
ATOM 2377 C CA . LYS A 1 298 ? 43.068 64.598 84.363 1.00 32.77 295 LYS A CA 1
ATOM 2378 C C . LYS A 1 298 ? 42.044 63.928 85.249 1.00 30.28 295 LYS A C 1
ATOM 2379 O O . LYS A 1 298 ? 40.911 64.366 85.322 1.00 30.04 295 LYS A O 1
ATOM 2385 N N . LEU A 1 299 ? 42.433 62.854 85.907 1.00 28.64 296 LEU A N 1
ATOM 2386 C CA . LEU A 1 299 ? 41.503 62.157 86.800 1.00 28.97 296 LEU A CA 1
ATOM 2387 C C . LEU A 1 299 ? 41.231 62.986 88.067 1.00 30.19 296 LEU A C 1
ATOM 2388 O O . LEU A 1 299 ? 40.090 63.037 88.529 1.00 27.93 296 LEU A O 1
ATOM 2393 N N . GLN A 1 300 ? 42.285 63.611 88.605 1.00 32.45 297 GLN A N 1
ATOM 2394 C CA . GLN A 1 300 ? 42.189 64.447 89.824 1.00 35.68 297 GLN A CA 1
ATOM 2395 C C . GLN A 1 300 ? 41.250 65.617 89.639 1.00 36.48 297 GLN A C 1
ATOM 2396 O O . GLN A 1 300 ? 40.426 65.871 90.499 1.00 36.40 297 GLN A O 1
ATOM 2402 N N . SER A 1 301 ? 41.402 66.334 88.525 1.00 37.77 298 SER A N 1
ATOM 2403 C CA . SER A 1 301 ? 40.543 67.485 88.205 1.00 38.77 298 SER A CA 1
ATOM 2404 C C . SER A 1 301 ? 39.082 67.084 88.211 1.00 37.01 298 SER A C 1
ATOM 2405 O O . SER A 1 301 ? 38.235 67.778 88.777 1.00 37.00 298 SER A O 1
ATOM 2408 N N . PHE A 1 302 ? 38.795 65.958 87.567 1.00 33.71 299 PHE A N 1
ATOM 2409 C CA . PHE A 1 302 ? 37.437 65.451 87.494 1.00 32.59 299 PHE A CA 1
ATOM 2410 C C . PHE A 1 302 ? 36.868 65.059 88.868 1.00 33.85 299 PHE A C 1
ATOM 2411 O O . PHE A 1 302 ? 35.756 65.467 89.230 1.00 34.70 299 PHE A O 1
ATOM 2419 N N . LEU A 1 303 ? 37.635 64.265 89.609 1.00 33.39 300 LEU A N 1
ATOM 2420 C CA . LEU A 1 303 ? 37.222 63.772 90.917 1.00 34.89 300 LEU A CA 1
ATOM 2421 C C . LEU A 1 303 ? 36.985 64.891 91.896 1.00 35.86 300 LEU A C 1
ATOM 2422 O O . LEU A 1 303 ? 36.013 64.872 92.631 1.00 36.01 300 LEU A O 1
ATOM 2427 N N . HIS A 1 304 ? 37.884 65.862 91.908 1.00 36.88 301 HIS A N 1
ATOM 2428 C CA . HIS A 1 304 ? 37.742 66.977 92.813 1.00 39.44 301 HIS A CA 1
ATOM 2429 C C . HIS A 1 304 ? 36.660 67.967 92.371 1.00 37.01 301 HIS A C 1
ATOM 2430 O O . HIS A 1 304 ? 36.222 68.709 93.180 1.00 36.66 301 HIS A O 1
ATOM 2437 N N . SER A 1 305 ? 36.225 67.948 91.099 1.00 34.49 302 SER A N 1
ATOM 2438 C CA . SER A 1 305 ? 35.146 68.838 90.629 1.00 34.19 302 SER A CA 1
ATOM 2439 C C . SER A 1 305 ? 33.761 68.269 90.974 1.00 34.52 302 SER A C 1
ATOM 2440 O O . SER A 1 305 ? 32.784 69.013 91.071 1.00 34.92 302 SER A O 1
ATOM 2443 N N . VAL A 1 306 ? 33.675 66.953 91.148 1.00 34.98 303 VAL A N 1
ATOM 2444 C CA . VAL A 1 306 ? 32.406 66.294 91.472 1.00 36.42 303 VAL A CA 1
ATOM 2445 C C . VAL A 1 306 ? 32.022 66.597 92.910 1.00 39.02 303 VAL A C 1
ATOM 2446 O O . VAL A 1 306 ? 32.710 66.188 93.841 1.00 37.92 303 VAL A O 1
ATOM 2450 N N . LEU A 1 307 ? 30.934 67.340 93.084 1.00 43.11 304 LEU A N 1
ATOM 2451 C CA . LEU A 1 307 ? 30.459 67.689 94.422 1.00 48.35 304 LEU A CA 1
ATOM 2452 C C . LEU A 1 307 ? 29.580 66.569 94.942 1.00 48.69 304 LEU A C 1
ATOM 2453 O O . LEU A 1 307 ? 29.047 66.637 96.046 1.00 50.13 304 LEU A O 1
ATOM 2459 N N . THR B 1 6 ? 10.271 3.586 30.756 1.00 62.11 3 THR B N 1
ATOM 2460 C CA . THR B 1 6 ? 11.550 3.712 29.985 1.00 60.43 3 THR B CA 1
ATOM 2461 C C . THR B 1 6 ? 12.760 3.244 30.794 1.00 55.75 3 THR B C 1
ATOM 2462 O O . THR B 1 6 ? 12.758 3.315 32.034 1.00 50.25 3 THR B O 1
ATOM 2466 N N . LEU B 1 7 ? 13.776 2.757 30.077 1.00 53.32 4 LEU B N 1
ATOM 2467 C CA . LEU B 1 7 ? 15.020 2.266 30.674 1.00 51.31 4 LEU B CA 1
ATOM 2468 C C . LEU B 1 7 ? 16.183 3.108 30.230 1.00 49.51 4 LEU B C 1
ATOM 2469 O O . LEU B 1 7 ? 16.266 3.465 29.053 1.00 51.69 4 LEU B O 1
ATOM 2474 N N . ILE B 1 8 ? 17.106 3.388 31.142 1.00 44.47 5 ILE B N 1
ATOM 2475 C CA . ILE B 1 8 ? 18.323 4.082 30.768 1.00 45.18 5 ILE B CA 1
ATOM 2476 C C . ILE B 1 8 ? 19.476 3.232 31.258 1.00 44.39 5 ILE B C 1
ATOM 2477 O O . ILE B 1 8 ? 19.493 2.815 32.421 1.00 41.67 5 ILE B O 1
ATOM 2482 N N . GLU B 1 9 ? 20.421 2.955 30.366 1.00 45.71 6 GLU B N 1
ATOM 2483 C CA . GLU B 1 9 ? 21.586 2.141 30.696 1.00 46.02 6 GLU B CA 1
ATOM 2484 C C . GLU B 1 9 ? 22.584 2.989 31.478 1.00 46.44 6 GLU B C 1
ATOM 2485 O O . GLU B 1 9 ? 22.988 4.053 31.004 1.00 48.79 6 GLU B O 1
ATOM 2491 N N . CYS B 1 10 ? 22.972 2.521 32.670 1.00 44.23 7 CYS B N 1
ATOM 2492 C CA . CYS B 1 10 ? 23.922 3.243 33.547 1.00 45.17 7 CYS B CA 1
ATOM 2493 C C . CYS B 1 10 ? 25.297 2.559 33.703 1.00 44.29 7 CYS B C 1
ATOM 2494 O O . CYS B 1 10 ? 25.980 2.781 34.720 1.00 45.13 7 CYS B O 1
ATOM 2497 N N . GLY B 1 11 ? 25.686 1.738 32.715 1.00 40.87 8 GLY B N 1
ATOM 2498 C CA . GLY B 1 11 ? 26.970 1.032 32.712 1.00 39.46 8 GLY B CA 1
ATOM 2499 C C . GLY B 1 11 ? 27.022 -0.295 33.477 1.00 36.21 8 GLY B C 1
ATOM 2500 O O . GLY B 1 11 ? 26.050 -0.718 34.110 1.00 34.76 8 GLY B O 1
ATOM 2501 N N . ALA B 1 12 ? 28.175 -0.954 33.408 1.00 35.74 9 ALA B N 1
ATOM 2502 C CA . ALA B 1 12 ? 28.400 -2.203 34.119 1.00 34.73 9 ALA B CA 1
ATOM 2503 C C . ALA B 1 12 ? 28.453 -1.930 35.637 1.00 32.73 9 ALA B C 1
ATOM 2504 O O . ALA B 1 12 ? 28.844 -0.847 36.070 1.00 32.56 9 ALA B O 1
ATOM 2506 N N . SER B 1 13 ? 28.023 -2.897 36.433 1.00 30.78 10 SER B N 1
ATOM 2507 C CA . SER B 1 13 ? 28.098 -2.747 37.887 1.00 29.97 10 SER B CA 1
ATOM 2508 C C . SER B 1 13 ? 29.558 -2.862 38.283 1.00 30.13 10 SER B C 1
ATOM 2509 O O . SER B 1 13 ? 30.211 -3.793 37.863 1.00 29.77 10 SER B O 1
ATOM 2512 N N . PRO B 1 14 ? 30.073 -1.906 39.074 1.00 30.21 11 PRO B N 1
ATOM 2513 C CA . PRO B 1 14 ? 31.471 -2.026 39.508 1.00 31.38 11 PRO B CA 1
ATOM 2514 C C . PRO B 1 14 ? 31.675 -2.974 40.699 1.00 29.86 11 PRO B C 1
ATOM 2515 O O . PRO B 1 14 ? 32.812 -3.183 41.108 1.00 31.84 11 PRO B O 1
ATOM 2519 N N . PHE B 1 15 ? 30.593 -3.569 41.202 1.00 26.85 12 PHE B N 1
ATOM 2520 C CA . PHE B 1 15 ? 30.638 -4.439 42.373 1.00 25.62 12 PHE B CA 1
ATOM 2521 C C . PHE B 1 15 ? 30.104 -5.856 42.173 1.00 25.53 12 PHE B C 1
ATOM 2522 O O . PHE B 1 15 ? 30.325 -6.729 43.018 1.00 26.21 12 PHE B O 1
ATOM 2530 N N . ILE B 1 16 ? 29.407 -6.103 41.069 1.00 24.86 13 ILE B N 1
ATOM 2531 C CA . ILE B 1 16 ? 28.822 -7.425 40.835 1.00 24.67 13 ILE B CA 1
ATOM 2532 C C . ILE B 1 16 ? 29.087 -7.768 39.371 1.00 25.42 13 ILE B C 1
ATOM 2533 O O . ILE B 1 16 ? 28.399 -7.266 38.477 1.00 24.22 13 ILE B O 1
ATOM 2538 N N . PRO B 1 17 ? 30.084 -8.632 39.119 1.00 27.04 14 PRO B N 1
ATOM 2539 C CA . PRO B 1 17 ? 30.431 -8.908 37.726 1.00 29.15 14 PRO B CA 1
ATOM 2540 C C . PRO B 1 17 ? 29.265 -9.479 36.917 1.00 30.66 14 PRO B C 1
ATOM 2541 O O . PRO B 1 17 ? 28.456 -10.246 37.450 1.00 31.71 14 PRO B O 1
ATOM 2545 N N . GLY B 1 18 ? 29.179 -9.080 35.650 1.00 32.18 15 GLY B N 1
ATOM 2546 C CA . GLY B 1 18 ? 28.158 -9.568 34.742 1.00 34.56 15 GLY B CA 1
ATOM 2547 C C . GLY B 1 18 ? 26.842 -8.833 34.883 1.00 32.80 15 GLY B C 1
ATOM 2548 O O . GLY B 1 18 ? 25.935 -9.054 34.107 1.00 34.71 15 GLY B O 1
ATOM 2549 N N . PHE B 1 19 ? 26.724 -7.945 35.870 1.00 21.48 16 PHE B N 1
ATOM 2550 C CA . PHE B 1 19 ? 25.467 -7.216 36.071 1.00 19.97 16 PHE B CA 1
ATOM 2551 C C . PHE B 1 19 ? 25.540 -5.833 35.461 1.00 21.46 16 PHE B C 1
ATOM 2552 O O . PHE B 1 19 ? 26.568 -5.175 35.530 1.00 21.56 16 PHE B O 1
ATOM 2560 N N . ALA B 1 20 ? 24.435 -5.412 34.850 1.00 22.53 17 ALA B N 1
ATOM 2561 C CA . ALA B 1 20 ? 24.339 -4.119 34.204 1.00 23.86 17 ALA B CA 1
ATOM 2562 C C . ALA B 1 20 ? 23.466 -3.210 35.057 1.00 24.50 17 ALA B C 1
ATOM 2563 O O . ALA B 1 20 ? 22.471 -3.657 35.603 1.00 25.37 17 ALA B O 1
ATOM 2565 N N . LEU B 1 21 ? 23.840 -1.942 35.202 1.00 26.01 18 LEU B N 1
ATOM 2566 C CA . LEU B 1 21 ? 23.019 -1.017 36.004 1.00 25.20 18 LEU B CA 1
ATOM 2567 C C . LEU B 1 21 ? 22.067 -0.243 35.082 1.00 25.32 18 LEU B C 1
ATOM 2568 O O . LEU B 1 21 ? 22.432 0.132 33.982 1.00 23.71 18 LEU B O 1
ATOM 2573 N N . LYS B 1 22 ? 20.850 -0.010 35.550 1.00 25.34 19 LYS B N 1
ATOM 2574 C CA . LYS B 1 22 ? 19.848 0.723 34.799 1.00 24.58 19 LYS B CA 1
ATOM 2575 C C . LYS B 1 22 ? 18.987 1.575 35.739 1.00 24.71 19 LYS B C 1
ATOM 2576 O O . LYS B 1 22 ? 18.791 1.231 36.916 1.00 20.92 19 LYS B O 1
ATOM 2582 N N . ASP B 1 23 ? 18.500 2.688 35.200 1.00 24.61 20 ASP B N 1
ATOM 2583 C CA . ASP B 1 23 ? 17.547 3.555 35.859 1.00 24.51 20 ASP B CA 1
ATOM 2584 C C . ASP B 1 23 ? 16.249 3.324 35.103 1.00 24.61 20 ASP B C 1
ATOM 2585 O O . ASP B 1 23 ? 16.188 3.494 33.879 1.00 22.70 20 ASP B O 1
ATOM 2590 N N . VAL B 1 24 ? 15.222 2.922 35.838 1.00 23.51 21 VAL B N 1
ATOM 2591 C CA . VAL B 1 24 ? 13.933 2.590 35.268 1.00 23.29 21 VAL B CA 1
ATOM 2592 C C . VAL B 1 24 ? 12.837 3.508 35.808 1.00 24.29 21 VAL B C 1
ATOM 2593 O O . VAL B 1 24 ? 12.604 3.575 37.045 1.00 24.04 21 VAL B O 1
ATOM 2597 N N . ARG B 1 25 ? 12.165 4.204 34.907 1.00 25.39 22 ARG B N 1
ATOM 2598 C CA . ARG B 1 25 ? 11.076 5.094 35.282 1.00 28.70 22 ARG B CA 1
ATOM 2599 C C . ARG B 1 25 ? 9.783 4.310 35.334 1.00 27.94 22 ARG B C 1
ATOM 2600 O O . ARG B 1 25 ? 9.378 3.728 34.361 1.00 28.81 22 ARG B O 1
ATOM 2608 N N . LEU B 1 26 ? 9.133 4.323 36.476 1.00 27.61 23 LEU B N 1
ATOM 2609 C CA . LEU B 1 26 ? 7.890 3.593 36.667 1.00 28.40 23 LEU B CA 1
ATOM 2610 C C . LEU B 1 26 ? 6.745 4.528 36.317 1.00 29.56 23 LEU B C 1
ATOM 2611 O O . LEU B 1 26 ? 6.964 5.737 36.208 1.00 29.57 23 LEU B O 1
ATOM 2616 N N . GLU B 1 27 ? 5.526 4.003 36.179 1.00 31.23 24 GLU B N 1
ATOM 2617 C CA . GLU B 1 27 ? 4.382 4.869 35.808 1.00 34.12 24 GLU B CA 1
ATOM 2618 C C . GLU B 1 27 ? 3.820 5.709 36.946 1.00 32.45 24 GLU B C 1
ATOM 2619 O O . GLU B 1 27 ? 2.978 6.571 36.729 1.00 31.89 24 GLU B O 1
ATOM 2625 N N . ASN B 1 28 ? 4.266 5.445 38.163 1.00 31.66 25 ASN B N 1
ATOM 2626 C CA . ASN B 1 28 ? 3.870 6.273 39.287 1.00 31.41 25 ASN B CA 1
ATOM 2627 C C . ASN B 1 28 ? 4.786 7.484 39.284 1.00 30.87 25 ASN B C 1
ATOM 2628 O O . ASN B 1 28 ? 4.706 8.314 40.163 1.00 31.22 25 ASN B O 1
ATOM 2633 N N . GLY B 1 29 ? 5.680 7.556 38.297 1.00 30.01 26 GLY B N 1
ATOM 2634 C CA . GLY B 1 29 ? 6.576 8.702 38.151 1.00 30.24 26 GLY B CA 1
ATOM 2635 C C . GLY B 1 29 ? 7.938 8.562 38.817 1.00 29.27 26 GLY B C 1
ATOM 2636 O O . GLY B 1 29 ? 8.802 9.422 38.655 1.00 28.32 26 GLY B O 1
ATOM 2637 N N . LEU B 1 30 ? 8.141 7.465 39.539 1.00 29.26 27 LEU B N 1
ATOM 2638 C CA . LEU B 1 30 ? 9.390 7.241 40.267 1.00 29.26 27 LEU B CA 1
ATOM 2639 C C . LEU B 1 30 ? 10.444 6.511 39.415 1.00 26.69 27 LEU B C 1
ATOM 2640 O O . LEU B 1 30 ? 10.130 5.615 38.664 1.00 26.69 27 LEU B O 1
ATOM 2645 N N . THR B 1 31 ? 11.694 6.913 39.557 1.00 25.41 28 THR B N 1
ATOM 2646 C CA . THR B 1 31 ? 12.794 6.269 38.879 1.00 24.52 28 THR B CA 1
ATOM 2647 C C . THR B 1 31 ? 13.552 5.430 39.894 1.00 23.52 28 THR B C 1
ATOM 2648 O O . THR B 1 31 ? 13.961 5.932 40.939 1.00 22.11 28 THR B O 1
ATOM 2652 N N . VAL B 1 32 ? 13.734 4.151 39.575 1.00 24.16 29 VAL B N 1
ATOM 2653 C CA . VAL B 1 32 ? 14.442 3.219 40.458 1.00 23.81 29 VAL B CA 1
ATOM 2654 C C . VAL B 1 32 ? 15.713 2.679 39.828 1.00 22.65 29 VAL B C 1
ATOM 2655 O O . VAL B 1 32 ? 15.828 2.589 38.615 1.00 22.32 29 VAL B O 1
ATOM 2659 N N . ARG B 1 33 ? 16.673 2.357 40.675 1.00 20.99 30 ARG B N 1
ATOM 2660 C CA . ARG B 1 33 ? 17.954 1.876 40.225 1.00 21.70 30 ARG B CA 1
ATOM 2661 C C . ARG B 1 33 ? 17.881 0.378 40.411 1.00 21.74 30 ARG B C 1
ATOM 2662 O O . ARG B 1 33 ? 17.380 -0.104 41.439 1.00 20.00 30 ARG B O 1
ATOM 2670 N N . VAL B 1 34 ? 18.357 -0.351 39.407 1.00 20.73 31 VAL B N 1
ATOM 2671 C CA . VAL B 1 34 ? 18.307 -1.798 39.432 1.00 20.86 31 VAL B CA 1
ATOM 2672 C C . VAL B 1 34 ? 19.555 -2.359 38.782 1.00 19.35 31 VAL B C 1
ATOM 2673 O O . VAL B 1 34 ? 20.105 -1.725 37.903 1.00 19.73 31 VAL B O 1
ATOM 2677 N N . ALA B 1 35 ? 20.035 -3.506 39.261 1.00 18.61 32 ALA B N 1
ATOM 2678 C CA . ALA B 1 35 ? 21.153 -4.205 38.624 1.00 19.39 32 ALA B CA 1
ATOM 2679 C C . ALA B 1 35 ? 20.546 -5.461 38.063 1.00 19.80 32 ALA B C 1
ATOM 2680 O O . ALA B 1 35 ? 19.786 -6.114 38.748 1.00 19.30 32 ALA B O 1
ATOM 2682 N N . ILE B 1 36 ? 20.869 -5.802 36.816 1.00 20.85 33 ILE B N 1
ATOM 2683 C CA . ILE B 1 36 ? 20.269 -6.955 36.190 1.00 21.03 33 ILE B CA 1
ATOM 2684 C C . ILE B 1 36 ? 21.334 -7.813 35.589 1.00 20.71 33 ILE B C 1
ATOM 2685 O O . ILE B 1 36 ? 22.272 -7.323 34.980 1.00 19.97 33 ILE B O 1
ATOM 2690 N N . GLY B 1 37 ? 21.197 -9.107 35.802 1.00 21.25 34 GLY B N 1
ATOM 2691 C CA . GLY B 1 37 ? 22.137 -10.066 35.257 1.00 21.77 34 GLY B CA 1
ATOM 2692 C C . GLY B 1 37 ? 21.541 -11.440 35.102 1.00 21.60 34 GLY B C 1
ATOM 2693 O O . GLY B 1 37 ? 20.462 -11.744 35.637 1.00 21.62 34 GLY B O 1
ATOM 2694 N N . GLY B 1 38 ? 22.256 -12.273 34.361 1.00 22.30 35 GLY B N 1
ATOM 2695 C CA . GLY B 1 38 ? 21.859 -13.646 34.133 1.00 22.16 35 GLY B CA 1
ATOM 2696 C C . GLY B 1 38 ? 20.783 -13.826 33.095 1.00 22.76 35 GLY B C 1
ATOM 2697 O O . GLY B 1 38 ? 20.512 -12.923 32.320 1.00 22.61 35 GLY B O 1
ATOM 2698 N N . SER B 1 39 ? 20.198 -15.028 33.073 1.00 23.75 36 SER B N 1
ATOM 2699 C CA . SER B 1 39 ? 19.121 -15.377 32.149 1.00 25.52 36 SER B CA 1
ATOM 2700 C C . SER B 1 39 ? 18.338 -16.561 32.750 1.00 26.33 36 SER B C 1
ATOM 2701 O O . SER B 1 39 ? 18.871 -17.310 33.576 1.00 26.83 36 SER B O 1
ATOM 2704 N N . GLY B 1 40 ? 17.082 -16.721 32.336 1.00 26.29 37 GLY B N 1
ATOM 2705 C CA . GLY B 1 40 ? 16.205 -17.761 32.873 1.00 25.86 37 GLY B CA 1
ATOM 2706 C C . GLY B 1 40 ? 15.076 -17.072 33.644 1.00 25.02 37 GLY B C 1
ATOM 2707 O O . GLY B 1 40 ? 14.953 -15.849 33.591 1.00 23.12 37 GLY B O 1
ATOM 2708 N N A SER B 1 41 ? 14.279 -17.843 34.380 0.60 25.37 38 SER B N 1
ATOM 2709 N N B SER B 1 41 ? 14.244 -17.852 34.339 0.40 24.96 38 SER B N 1
ATOM 2710 C CA A SER B 1 41 ? 13.164 -17.260 35.131 0.60 25.31 38 SER B CA 1
ATOM 2711 C CA B SER B 1 41 ? 13.097 -17.287 35.074 0.40 24.64 38 SER B CA 1
ATOM 2712 C C A SER B 1 41 ? 13.624 -16.096 35.986 0.60 23.54 38 SER B C 1
ATOM 2713 C C B SER B 1 41 ? 13.565 -16.159 36.009 0.40 23.31 38 SER B C 1
ATOM 2714 O O A SER B 1 41 ? 14.748 -16.105 36.487 0.60 22.77 38 SER B O 1
ATOM 2715 O O B SER B 1 41 ? 14.649 -16.251 36.580 0.40 22.73 38 SER B O 1
ATOM 2720 N N . PRO B 1 42 ? 12.754 -15.082 36.139 1.00 23.21 39 PRO B N 1
ATOM 2721 C CA . PRO B 1 42 ? 13.092 -13.909 36.945 1.00 22.21 39 PRO B CA 1
ATOM 2722 C C . PRO B 1 42 ? 13.163 -14.157 38.462 1.00 22.22 39 PRO B C 1
ATOM 2723 O O . PRO B 1 42 ? 12.265 -14.782 39.051 1.00 24.14 39 PRO B O 1
ATOM 2727 N N . LEU B 1 43 ? 14.218 -13.638 39.076 1.00 20.45 40 LEU B N 1
ATOM 2728 C CA . LEU B 1 43 ? 14.446 -13.791 40.513 1.00 19.44 40 LEU B CA 1
ATOM 2729 C C . LEU B 1 43 ? 14.822 -12.405 41.037 1.00 18.72 40 LEU B C 1
ATOM 2730 O O . LEU B 1 43 ? 15.893 -11.902 40.709 1.00 17.88 40 LEU B O 1
ATOM 2735 N N . VAL B 1 44 ? 13.902 -11.784 41.780 1.00 18.46 41 VAL B N 1
ATOM 2736 C CA . VAL B 1 44 ? 14.120 -10.490 42.424 1.00 17.58 41 VAL B CA 1
ATOM 2737 C C . VAL B 1 44 ? 14.707 -10.729 43.810 1.00 17.07 41 VAL B C 1
ATOM 2738 O O . VAL B 1 44 ? 14.141 -11.495 44.574 1.00 17.16 41 VAL B O 1
ATOM 2742 N N . LEU B 1 45 ? 15.829 -10.070 44.127 1.00 16.56 42 LEU B N 1
ATOM 2743 C CA . LEU B 1 45 ? 16.437 -10.106 45.463 1.00 15.41 42 LEU B CA 1
ATOM 2744 C C . LEU B 1 45 ? 16.397 -8.686 45.950 1.00 14.92 42 LEU B C 1
ATOM 2745 O O . LEU B 1 45 ? 17.040 -7.816 45.341 1.00 15.45 42 LEU B O 1
ATOM 2750 N N . LEU B 1 46 ? 15.680 -8.437 47.055 1.00 14.67 43 LEU B N 1
ATOM 2751 C CA . LEU B 1 46 ? 15.477 -7.063 47.584 1.00 13.58 43 LEU B CA 1
ATOM 2752 C C . LEU B 1 46 ? 16.084 -6.830 48.972 1.00 13.53 43 LEU B C 1
ATOM 2753 O O . LEU B 1 46 ? 15.660 -7.433 50.008 1.00 13.87 43 LEU B O 1
ATOM 2758 N N . HIS B 1 47 ? 17.010 -5.883 49.003 1.00 13.48 44 HIS B N 1
ATOM 2759 C CA . HIS B 1 47 ? 17.759 -5.554 50.191 1.00 13.65 44 HIS B CA 1
ATOM 2760 C C . HIS B 1 47 ? 16.903 -4.831 51.210 1.00 14.23 44 HIS B C 1
ATOM 2761 O O . HIS B 1 47 ? 15.760 -4.499 50.951 1.00 14.17 44 HIS B O 1
ATOM 2768 N N . GLY B 1 48 ? 17.504 -4.575 52.369 1.00 15.29 45 GLY B N 1
ATOM 2769 C CA . GLY B 1 48 ? 16.856 -3.816 53.452 1.00 15.81 45 GLY B CA 1
ATOM 2770 C C . GLY B 1 48 ? 17.759 -2.694 53.951 1.00 16.02 45 GLY B C 1
ATOM 2771 O O . GLY B 1 48 ? 18.637 -2.199 53.223 1.00 15.13 45 GLY B O 1
ATOM 2772 N N . HIS B 1 49 ? 17.573 -2.347 55.223 1.00 16.95 46 HIS B N 1
ATOM 2773 C CA . HIS B 1 49 ? 18.277 -1.246 55.865 1.00 17.70 46 HIS B CA 1
ATOM 2774 C C . HIS B 1 49 ? 19.487 -1.698 56.662 1.00 17.29 46 HIS B C 1
ATOM 2775 O O . HIS B 1 49 ? 19.406 -2.692 57.344 1.00 17.64 46 HIS B O 1
ATOM 2782 N N . PRO B 1 50 ? 20.615 -0.945 56.606 1.00 16.96 47 PRO B N 1
ATOM 2783 C CA . PRO B 1 50 ? 20.934 0.270 55.860 1.00 17.37 47 PRO B CA 1
ATOM 2784 C C . PRO B 1 50 ? 21.729 -0.003 54.554 1.00 17.17 47 PRO B C 1
ATOM 2785 O O . PRO B 1 50 ? 22.656 0.737 54.220 1.00 16.41 47 PRO B O 1
ATOM 2789 N N . GLN B 1 51 ? 21.374 -1.053 53.837 1.00 18.58 48 GLN B N 1
ATOM 2790 C CA . GLN B 1 51 ? 22.122 -1.409 52.628 1.00 19.61 48 GLN B CA 1
ATOM 2791 C C . GLN B 1 51 ? 21.497 -0.877 51.351 1.00 18.03 48 GLN B C 1
ATOM 2792 O O . GLN B 1 51 ? 20.645 -0.006 51.373 1.00 17.85 48 GLN B O 1
ATOM 2798 N N . ASN B 1 52 ? 21.998 -1.379 50.230 1.00 18.21 49 ASN B N 1
ATOM 2799 C CA . ASN B 1 52 ? 21.431 -1.138 48.921 1.00 17.30 49 ASN B CA 1
ATOM 2800 C C . ASN B 1 52 ? 21.582 -2.491 48.231 1.00 17.39 49 ASN B C 1
ATOM 2801 O O . ASN B 1 52 ? 21.895 -3.448 48.895 1.00 16.33 49 ASN B O 1
ATOM 2806 N N . HIS B 1 53 ? 21.400 -2.579 46.916 1.00 17.37 50 HIS B N 1
ATOM 2807 C CA . HIS B 1 53 ? 21.386 -3.887 46.263 1.00 17.66 50 HIS B CA 1
ATOM 2808 C C . HIS B 1 53 ? 22.716 -4.600 46.247 1.00 18.01 50 HIS B C 1
ATOM 2809 O O . HIS B 1 53 ? 22.757 -5.793 45.938 1.00 18.01 50 HIS B O 1
ATOM 2816 N N . THR B 1 54 ? 23.801 -3.892 46.541 1.00 17.77 51 THR B N 1
ATOM 2817 C CA . THR B 1 54 ? 25.120 -4.534 46.555 1.00 17.42 51 THR B CA 1
ATOM 2818 C C . THR B 1 54 ? 25.246 -5.546 47.688 1.00 16.85 51 THR B C 1
ATOM 2819 O O . THR B 1 54 ? 26.264 -6.237 47.749 1.00 17.17 51 THR B O 1
ATOM 2823 N N . THR B 1 55 ? 24.216 -5.656 48.544 1.00 15.44 52 THR B N 1
ATOM 2824 C CA . THR B 1 55 ? 24.221 -6.661 49.587 1.00 16.05 52 THR B CA 1
ATOM 2825 C C . THR B 1 55 ? 24.158 -8.028 48.959 1.00 16.76 52 THR B C 1
ATOM 2826 O O . THR B 1 55 ? 24.563 -9.010 49.567 1.00 16.59 52 THR B O 1
ATOM 2830 N N . TRP B 1 56 ? 23.705 -8.083 47.705 1.00 16.95 53 TRP B N 1
ATOM 2831 C CA . TRP B 1 56 ? 23.638 -9.343 46.995 1.00 17.24 53 TRP B CA 1
ATOM 2832 C C . TRP B 1 56 ? 24.908 -9.667 46.187 1.00 17.42 53 TRP B C 1
ATOM 2833 O O . TRP B 1 56 ? 24.950 -10.671 45.511 1.00 16.12 53 TRP B O 1
ATOM 2844 N N . ARG B 1 57 ? 25.950 -8.843 46.313 1.00 17.78 54 ARG B N 1
ATOM 2845 C CA . ARG B 1 57 ? 27.178 -9.048 45.544 1.00 18.03 54 ARG B CA 1
ATOM 2846 C C . ARG B 1 57 ? 27.808 -10.446 45.618 1.00 18.73 54 ARG B C 1
ATOM 2847 O O . ARG B 1 57 ? 28.356 -10.929 44.611 1.00 18.57 54 ARG B O 1
ATOM 2855 N N . LYS B 1 58 ? 27.725 -11.112 46.764 1.00 18.20 55 LYS B N 1
ATOM 2856 C CA . LYS B 1 58 ? 28.349 -12.452 46.867 1.00 19.13 55 LYS B CA 1
ATOM 2857 C C . LYS B 1 58 ? 27.492 -13.601 46.343 1.00 19.37 55 LYS B C 1
ATOM 2858 O O . LYS B 1 58 ? 27.997 -14.725 46.142 1.00 20.18 55 LYS B O 1
ATOM 2864 N N . VAL B 1 59 ? 26.207 -13.364 46.115 1.00 19.05 56 VAL B N 1
ATOM 2865 C CA . VAL B 1 59 ? 25.361 -14.489 45.700 1.00 19.26 56 VAL B CA 1
ATOM 2866 C C . VAL B 1 59 ? 24.746 -14.353 44.329 1.00 19.88 56 VAL B C 1
ATOM 2867 O O . VAL B 1 59 ? 24.428 -15.363 43.683 1.00 20.95 56 VAL B O 1
ATOM 2871 N N . ALA B 1 60 ? 24.570 -13.118 43.883 1.00 20.01 57 ALA B N 1
ATOM 2872 C CA . ALA B 1 60 ? 23.927 -12.868 42.599 1.00 19.81 57 ALA B CA 1
ATOM 2873 C C . ALA B 1 60 ? 24.603 -13.526 41.398 1.00 20.38 57 ALA B C 1
ATOM 2874 O O . ALA B 1 60 ? 23.910 -14.090 40.562 1.00 20.54 57 ALA B O 1
ATOM 2876 N N . PRO B 1 61 ? 25.950 -13.433 41.284 1.00 22.13 58 PRO B N 1
ATOM 2877 C CA . PRO B 1 61 ? 26.602 -14.066 40.100 1.00 22.82 58 PRO B CA 1
ATOM 2878 C C . PRO B 1 61 ? 26.309 -15.544 39.981 1.00 23.14 58 PRO B C 1
ATOM 2879 O O . PRO B 1 61 ? 26.127 -16.029 38.878 1.00 23.90 58 PRO B O 1
ATOM 2883 N N . THR B 1 62 ? 26.247 -16.254 41.104 1.00 22.24 59 THR B N 1
ATOM 2884 C CA . THR B 1 62 ? 25.949 -17.680 41.056 1.00 23.84 59 THR B CA 1
ATOM 2885 C C . THR B 1 62 ? 24.509 -17.959 40.643 1.00 23.31 59 THR B C 1
ATOM 2886 O O . THR B 1 62 ? 24.245 -18.815 39.777 1.00 23.82 59 THR B O 1
ATOM 2890 N N . LEU B 1 63 ? 23.587 -17.265 41.291 1.00 21.60 60 LEU B N 1
ATOM 2891 C CA . LEU B 1 63 ? 22.173 -17.416 40.983 1.00 22.00 60 LEU B CA 1
ATOM 2892 C C . LEU B 1 63 ? 21.872 -16.940 39.562 1.00 22.34 60 LEU B C 1
ATOM 2893 O O . LEU B 1 63 ? 20.840 -17.281 38.988 1.00 21.81 60 LEU B O 1
ATOM 2898 N N . ALA B 1 64 ? 22.768 -16.134 39.003 1.00 22.68 61 ALA B N 1
ATOM 2899 C CA . ALA B 1 64 ? 22.565 -15.644 37.652 1.00 23.46 61 ALA B CA 1
ATOM 2900 C C . ALA B 1 64 ? 22.762 -16.770 36.656 1.00 24.55 61 ALA B C 1
ATOM 2901 O O . ALA B 1 64 ? 22.304 -16.670 35.531 1.00 24.47 61 ALA B O 1
ATOM 2903 N N . GLN B 1 65 ? 23.443 -17.842 37.059 1.00 26.49 62 GLN B N 1
ATOM 2904 C CA . GLN B 1 65 ? 23.650 -18.985 36.126 1.00 29.54 62 GLN B CA 1
ATOM 2905 C C . GLN B 1 65 ? 22.300 -19.667 35.754 1.00 29.52 62 GLN B C 1
ATOM 2906 O O . GLN B 1 65 ? 22.168 -20.228 34.675 1.00 30.12 62 GLN B O 1
ATOM 2912 N N . ASN B 1 66 ? 21.321 -19.616 36.664 1.00 29.32 63 ASN B N 1
ATOM 2913 C CA . ASN B 1 66 ? 20.000 -20.229 36.445 1.00 29.37 63 ASN B CA 1
ATOM 2914 C C . ASN B 1 66 ? 18.859 -19.224 36.313 1.00 27.51 63 ASN B C 1
ATOM 2915 O O . ASN B 1 66 ? 17.750 -19.604 35.988 1.00 27.14 63 ASN B O 1
ATOM 2920 N N . HIS B 1 67 ? 19.106 -17.951 36.587 1.00 25.63 64 HIS B N 1
ATOM 2921 C CA . HIS B 1 67 ? 18.027 -16.973 36.542 1.00 24.34 64 HIS B CA 1
ATOM 2922 C C . HIS B 1 67 ? 18.452 -15.611 36.034 1.00 22.69 64 HIS B C 1
ATOM 2923 O O . HIS B 1 67 ? 19.649 -15.247 36.039 1.00 20.82 64 HIS B O 1
ATOM 2930 N N . THR B 1 68 ? 17.437 -14.854 35.616 1.00 21.83 65 THR B N 1
ATOM 2931 C CA . THR B 1 68 ? 17.600 -13.454 35.307 1.00 21.60 65 THR B CA 1
ATOM 2932 C C . THR B 1 68 ? 17.445 -12.894 36.712 1.00 21.04 65 THR B C 1
ATOM 2933 O O . THR B 1 68 ? 16.356 -12.979 37.293 1.00 21.29 65 THR B O 1
ATOM 2937 N N . VAL B 1 69 ? 18.529 -12.380 37.286 1.00 20.43 66 VAL B N 1
ATOM 2938 C CA . VAL B 1 69 ? 18.496 -11.840 38.665 1.00 18.79 66 VAL B CA 1
ATOM 2939 C C . VAL B 1 69 ? 18.273 -10.315 38.618 1.00 17.94 66 VAL B C 1
ATOM 2940 O O . VAL B 1 69 ? 18.977 -9.584 37.959 1.00 17.80 66 VAL B O 1
ATOM 2944 N N . ILE B 1 70 ? 17.274 -9.843 39.325 1.00 17.97 67 ILE B N 1
ATOM 2945 C CA . ILE B 1 70 ? 16.931 -8.429 39.313 1.00 17.72 67 ILE B CA 1
ATOM 2946 C C . ILE B 1 70 ? 17.104 -7.888 40.744 1.00 16.82 67 ILE B C 1
ATOM 2947 O O . ILE B 1 70 ? 16.407 -8.342 41.646 1.00 16.67 67 ILE B O 1
ATOM 2952 N N . LEU B 1 71 ? 18.020 -6.916 40.915 1.00 15.87 68 LEU B N 1
ATOM 2953 C CA . LEU B 1 71 ? 18.421 -6.369 42.219 1.00 15.38 68 LEU B CA 1
ATOM 2954 C C . LEU B 1 71 ? 18.060 -4.885 42.336 1.00 15.12 68 LEU B C 1
ATOM 2955 O O . LEU B 1 71 ? 18.878 -4.008 41.986 1.00 14.58 68 LEU B O 1
ATOM 2960 N N . PRO B 1 72 ? 16.850 -4.583 42.841 1.00 14.73 69 PRO B N 1
ATOM 2961 C CA . PRO B 1 72 ? 16.500 -3.171 42.914 1.00 14.93 69 PRO B CA 1
ATOM 2962 C C . PRO B 1 72 ? 16.976 -2.480 44.172 1.00 15.48 69 PRO B C 1
ATOM 2963 O O . PRO B 1 72 ? 17.290 -3.145 45.157 1.00 15.53 69 PRO B O 1
ATOM 2967 N N . ASP B 1 73 ? 17.010 -1.143 44.106 1.00 15.94 70 ASP B N 1
ATOM 2968 C CA . ASP B 1 73 ? 17.231 -0.302 45.241 1.00 16.31 70 ASP B CA 1
ATOM 2969 C C . ASP B 1 73 ? 15.832 0.226 45.615 1.00 16.59 70 ASP B C 1
ATOM 2970 O O . ASP B 1 73 ? 15.109 0.811 44.769 1.00 16.81 70 ASP B O 1
ATOM 2975 N N . LEU B 1 74 ? 15.441 -0.045 46.858 1.00 15.83 71 LEU B N 1
ATOM 2976 C CA . LEU B 1 74 ? 14.172 0.450 47.417 1.00 16.08 71 LEU B CA 1
ATOM 2977 C C . LEU B 1 74 ? 14.029 1.955 47.246 1.00 15.91 71 LEU B C 1
ATOM 2978 O O . LEU B 1 74 ? 15.016 2.672 47.211 1.00 17.15 71 LEU B O 1
ATOM 2983 N N . ARG B 1 75 ? 12.813 2.447 47.109 1.00 16.40 72 ARG B N 1
ATOM 2984 C CA . ARG B 1 75 ? 12.633 3.879 47.080 1.00 16.48 72 ARG B CA 1
ATOM 2985 C C . ARG B 1 75 ? 13.181 4.404 48.370 1.00 16.41 72 ARG B C 1
ATOM 2986 O O . ARG B 1 75 ? 13.000 3.782 49.416 1.00 15.48 72 ARG B O 1
ATOM 2994 N N . GLY B 1 76 ? 13.860 5.549 48.298 1.00 16.92 73 GLY B N 1
ATOM 2995 C CA . GLY B 1 76 ? 14.461 6.151 49.473 1.00 16.76 73 GLY B CA 1
ATOM 2996 C C . GLY B 1 76 ? 15.873 5.635 49.768 1.00 16.52 73 GLY B C 1
ATOM 2997 O O . GLY B 1 76 ? 16.573 6.233 50.593 1.00 16.53 73 GLY B O 1
ATOM 2998 N N . TYR B 1 77 ? 16.313 4.582 49.051 1.00 15.63 74 TYR B N 1
ATOM 2999 C CA . TYR B 1 77 ? 17.597 3.912 49.323 1.00 15.16 74 TYR B CA 1
ATOM 3000 C C . TYR B 1 77 ? 18.524 3.895 48.113 1.00 15.85 74 TYR B C 1
ATOM 3001 O O . TYR B 1 77 ? 18.108 4.079 46.987 1.00 16.25 74 TYR B O 1
ATOM 3010 N N . GLY B 1 78 ? 19.791 3.638 48.369 1.00 16.27 75 GLY B N 1
ATOM 3011 C CA . GLY B 1 78 ? 20.740 3.463 47.305 1.00 16.69 75 GLY B CA 1
ATOM 3012 C C . GLY B 1 78 ? 20.717 4.625 46.372 1.00 17.09 75 GLY B C 1
ATOM 3013 O O . GLY B 1 78 ? 20.866 5.762 46.799 1.00 15.92 75 GLY B O 1
ATOM 3014 N N . ASP B 1 79 ? 20.545 4.323 45.085 1.00 17.35 76 ASP B N 1
ATOM 3015 C CA . ASP B 1 79 ? 20.500 5.341 44.058 1.00 17.83 76 ASP B CA 1
ATOM 3016 C C . ASP B 1 79 ? 19.118 5.515 43.436 1.00 17.71 76 ASP B C 1
ATOM 3017 O O . ASP B 1 79 ? 19.009 6.194 42.428 1.00 18.12 76 ASP B O 1
ATOM 3022 N N . SER B 1 80 ? 18.069 4.927 44.033 1.00 17.01 77 SER B N 1
ATOM 3023 C CA . SER B 1 80 ? 16.704 5.134 43.509 1.00 17.02 77 SER B CA 1
ATOM 3024 C C . SER B 1 80 ? 16.175 6.499 43.920 1.00 17.72 77 SER B C 1
ATOM 3025 O O . SER B 1 80 ? 16.728 7.122 44.806 1.00 17.71 77 SER B O 1
ATOM 3028 N N . ASP B 1 81 ? 15.093 6.968 43.309 1.00 19.11 78 ASP B N 1
ATOM 3029 C CA . ASP B 1 81 ? 14.504 8.258 43.743 1.00 20.53 78 ASP B CA 1
ATOM 3030 C C . ASP B 1 81 ? 14.214 8.210 45.238 1.00 20.48 78 ASP B C 1
ATOM 3031 O O . ASP B 1 81 ? 14.018 7.128 45.830 1.00 20.20 78 ASP B O 1
ATOM 3036 N N . LYS B 1 82 ? 14.171 9.389 45.830 1.00 21.09 79 LYS B N 1
ATOM 3037 C CA . LYS B 1 82 ? 13.915 9.544 47.261 1.00 22.40 79 LYS B CA 1
ATOM 3038 C C . LYS B 1 82 ? 12.869 10.648 47.444 1.00 23.80 79 LYS B C 1
ATOM 3039 O O . LYS B 1 82 ? 13.180 11.723 47.911 1.00 25.01 79 LYS B O 1
ATOM 3045 N N . PRO B 1 83 ? 11.619 10.359 47.086 1.00 24.48 80 PRO B N 1
ATOM 3046 C CA . PRO B 1 83 ? 10.556 11.350 47.140 1.00 26.59 80 PRO B CA 1
ATOM 3047 C C . PRO B 1 83 ? 10.227 11.856 48.544 1.00 27.92 80 PRO B C 1
ATOM 3048 O O . PRO B 1 83 ? 10.282 11.090 49.513 1.00 29.87 80 PRO B O 1
ATOM 3052 N N . THR B 1 84 ? 9.911 13.147 48.638 1.00 28.13 81 THR B N 1
ATOM 3053 C CA . THR B 1 84 ? 9.488 13.733 49.883 1.00 27.96 81 THR B CA 1
ATOM 3054 C C . THR B 1 84 ? 8.236 12.945 50.320 1.00 28.11 81 THR B C 1
ATOM 3055 O O . THR B 1 84 ? 7.479 12.441 49.473 1.00 27.65 81 THR B O 1
ATOM 3059 N N . SER B 1 85 ? 8.027 12.835 51.628 1.00 26.63 82 SER B N 1
ATOM 3060 C CA . SER B 1 85 ? 6.958 12.008 52.153 1.00 26.55 82 SER B CA 1
ATOM 3061 C C . SER B 1 85 ? 5.703 12.809 52.519 1.00 28.43 82 SER B C 1
ATOM 3062 O O . SER B 1 85 ? 5.548 13.972 52.156 1.00 31.40 82 SER B O 1
ATOM 3065 N N . ASP B 1 86 ? 4.791 12.172 53.228 1.00 28.54 83 ASP B N 1
ATOM 3066 C CA . ASP B 1 86 ? 3.526 12.789 53.570 1.00 28.46 83 ASP B CA 1
ATOM 3067 C C . ASP B 1 86 ? 3.299 12.573 55.021 1.00 27.26 83 ASP B C 1
ATOM 3068 O O . ASP B 1 86 ? 3.955 11.758 55.620 1.00 28.17 83 ASP B O 1
ATOM 3073 N N . PRO B 1 87 ? 2.334 13.268 55.594 1.00 28.54 84 PRO B N 1
ATOM 3074 C CA . PRO B 1 87 ? 2.170 13.081 57.052 1.00 28.52 84 PRO B CA 1
ATOM 3075 C C . PRO B 1 87 ? 1.796 11.659 57.505 1.00 27.26 84 PRO B C 1
ATOM 3076 O O . PRO B 1 87 ? 2.278 11.215 58.532 1.00 26.55 84 PRO B O 1
ATOM 3080 N N . ALA B 1 88 ? 0.984 10.938 56.744 1.00 26.84 85 ALA B N 1
ATOM 3081 C CA . ALA B 1 88 ? 0.631 9.585 57.151 1.00 25.89 85 ALA B CA 1
ATOM 3082 C C . ALA B 1 88 ? 1.715 8.518 56.802 1.00 24.51 85 ALA B C 1
ATOM 3083 O O . ALA B 1 88 ? 1.548 7.339 57.100 1.00 22.77 85 ALA B O 1
ATOM 3085 N N . HIS B 1 89 ? 2.822 8.947 56.189 1.00 24.19 86 HIS B N 1
ATOM 3086 C CA . HIS B 1 89 ? 3.946 8.045 55.834 1.00 24.34 86 HIS B CA 1
ATOM 3087 C C . HIS B 1 89 ? 3.633 7.057 54.718 1.00 24.96 86 HIS B C 1
ATOM 3088 O O . HIS B 1 89 ? 4.381 6.098 54.500 1.00 22.82 86 HIS B O 1
ATOM 3095 N N . ARG B 1 90 ? 2.544 7.312 54.002 1.00 26.81 87 ARG B N 1
ATOM 3096 C CA . ARG B 1 90 ? 2.135 6.455 52.908 1.00 28.66 87 ARG B CA 1
ATOM 3097 C C . ARG B 1 90 ? 3.223 6.286 51.860 1.00 25.45 87 ARG B C 1
ATOM 3098 O O . ARG B 1 90 ? 3.398 5.191 51.310 1.00 26.11 87 ARG B O 1
ATOM 3106 N N . THR B 1 91 ? 3.963 7.347 51.592 1.00 23.18 88 THR B N 1
ATOM 3107 C CA . THR B 1 91 ? 5.010 7.297 50.568 1.00 22.05 88 THR B CA 1
ATOM 3108 C C . THR B 1 91 ? 6.047 6.177 50.797 1.00 20.52 88 THR B C 1
ATOM 3109 O O . THR B 1 91 ? 6.669 5.680 49.839 1.00 19.99 88 THR B O 1
ATOM 3113 N N . TYR B 1 92 ? 6.242 5.792 52.051 1.00 19.12 89 TYR B N 1
ATOM 3114 C CA . TYR B 1 92 ? 7.201 4.732 52.371 1.00 18.31 89 TYR B CA 1
ATOM 3115 C C . TYR B 1 92 ? 6.542 3.511 53.050 1.00 18.25 89 TYR B C 1
ATOM 3116 O O . TYR B 1 92 ? 7.202 2.727 53.717 1.00 18.86 89 TYR B O 1
ATOM 3125 N N . SER B 1 93 ? 5.239 3.354 52.843 1.00 18.95 90 SER B N 1
ATOM 3126 C CA . SER B 1 93 ? 4.522 2.207 53.358 1.00 19.21 90 SER B CA 1
ATOM 3127 C C . SER B 1 93 ? 4.961 1.008 52.535 1.00 19.66 90 SER B C 1
ATOM 3128 O O . SER B 1 93 ? 5.449 1.162 51.405 1.00 18.73 90 SER B O 1
ATOM 3131 N N . LYS B 1 94 ? 4.763 -0.190 53.070 1.00 20.82 91 LYS B N 1
ATOM 3132 C CA . LYS B 1 94 ? 5.164 -1.392 52.336 1.00 20.64 91 LYS B CA 1
ATOM 3133 C C . LYS B 1 94 ? 4.244 -1.607 51.134 1.00 21.58 91 LYS B C 1
ATOM 3134 O O . LYS B 1 94 ? 4.668 -2.192 50.128 1.00 19.44 91 LYS B O 1
ATOM 3140 N N . ARG B 1 95 ? 3.000 -1.108 51.225 1.00 22.79 92 ARG B N 1
ATOM 3141 C CA . ARG B 1 95 ? 2.092 -1.192 50.076 1.00 24.49 92 ARG B CA 1
ATOM 3142 C C . ARG B 1 95 ? 2.673 -0.406 48.886 1.00 24.48 92 ARG B C 1
ATOM 3143 O O . ARG B 1 95 ? 2.728 -0.923 47.781 1.00 23.11 92 ARG B O 1
ATOM 3151 N N . THR B 1 96 ? 3.118 0.831 49.130 1.00 24.69 93 THR B N 1
ATOM 3152 C CA . THR B 1 96 ? 3.688 1.663 48.071 1.00 24.40 93 THR B CA 1
ATOM 3153 C C . THR B 1 96 ? 5.015 1.106 47.537 1.00 23.65 93 THR B C 1
ATOM 3154 O O . THR B 1 96 ? 5.280 1.186 46.345 1.00 22.78 93 THR B O 1
ATOM 3166 N N . ALA B 1 98 ? 5.926 -2.084 47.588 1.00 25.47 95 ALA B N 1
ATOM 3167 C CA . ALA B 1 98 ? 5.581 -3.303 46.862 1.00 24.74 95 ALA B CA 1
ATOM 3168 C C . ALA B 1 98 ? 5.046 -2.993 45.452 1.00 25.88 95 ALA B C 1
ATOM 3169 O O . ALA B 1 98 ? 5.308 -3.726 44.494 1.00 25.83 95 ALA B O 1
ATOM 3171 N N . GLN B 1 99 ? 4.293 -1.910 45.342 1.00 25.57 96 GLN B N 1
ATOM 3172 C CA . GLN B 1 99 ? 3.771 -1.475 44.061 1.00 27.78 96 GLN B CA 1
ATOM 3173 C C . GLN B 1 99 ? 4.965 -1.081 43.152 1.00 26.39 96 GLN B C 1
ATOM 3174 O O . GLN B 1 99 ? 4.931 -1.329 41.969 1.00 27.56 96 GLN B O 1
ATOM 3180 N N . ASP B 1 100 ? 6.025 -0.504 43.723 1.00 25.70 97 ASP B N 1
ATOM 3181 C CA . ASP B 1 100 ? 7.228 -0.165 42.960 1.00 25.57 97 ASP B CA 1
ATOM 3182 C C . ASP B 1 100 ? 7.785 -1.419 42.301 1.00 25.75 97 ASP B C 1
ATOM 3183 O O . ASP B 1 100 ? 8.212 -1.378 41.151 1.00 26.85 97 ASP B O 1
ATOM 3188 N N . ILE B 1 101 ? 7.812 -2.516 43.054 1.00 24.47 98 ILE B N 1
ATOM 3189 C CA . ILE B 1 101 ? 8.351 -3.771 42.565 1.00 24.13 98 ILE B CA 1
ATOM 3190 C C . ILE B 1 101 ? 7.573 -4.340 41.377 1.00 25.65 98 ILE B C 1
ATOM 3191 O O . ILE B 1 101 ? 8.187 -4.700 40.388 1.00 23.62 98 ILE B O 1
ATOM 3196 N N . VAL B 1 102 ? 6.239 -4.417 41.448 1.00 27.14 99 VAL B N 1
ATOM 3197 C CA . VAL B 1 102 ? 5.516 -4.974 40.305 1.00 28.44 99 VAL B CA 1
ATOM 3198 C C . VAL B 1 102 ? 5.565 -4.027 39.109 1.00 27.53 99 VAL B C 1
ATOM 3199 O O . VAL B 1 102 ? 5.568 -4.495 37.975 1.00 27.39 99 VAL B O 1
ATOM 3211 N N . LEU B 1 104 ? 8.130 -2.149 38.357 1.00 25.62 101 LEU B N 1
ATOM 3212 C CA . LEU B 1 104 ? 9.477 -2.371 37.802 1.00 25.62 101 LEU B CA 1
ATOM 3213 C C . LEU B 1 104 ? 9.461 -3.627 36.936 1.00 26.87 101 LEU B C 1
ATOM 3214 O O . LEU B 1 104 ? 10.095 -3.677 35.860 1.00 27.32 101 LEU B O 1
ATOM 3227 N N . ASP B 1 106 ? 6.827 -4.938 35.452 1.00 29.83 103 ASP B N 1
ATOM 3228 C CA . ASP B 1 106 ? 6.049 -4.648 34.251 1.00 32.60 103 ASP B CA 1
ATOM 3229 C C . ASP B 1 106 ? 6.942 -3.949 33.230 1.00 30.83 103 ASP B C 1
ATOM 3230 O O . ASP B 1 106 ? 7.029 -4.364 32.081 1.00 32.47 103 ASP B O 1
ATOM 3235 N N . ALA B 1 107 ? 7.628 -2.905 33.671 1.00 29.68 104 ALA B N 1
ATOM 3236 C CA . ALA B 1 107 ? 8.509 -2.102 32.806 1.00 30.41 104 ALA B CA 1
ATOM 3237 C C . ALA B 1 107 ? 9.619 -2.900 32.115 1.00 30.09 104 ALA B C 1
ATOM 3238 O O . ALA B 1 107 ? 10.054 -2.548 31.028 1.00 31.96 104 ALA B O 1
ATOM 3240 N N . LEU B 1 108 ? 10.082 -3.959 32.765 1.00 30.01 105 LEU B N 1
ATOM 3241 C CA . LEU B 1 108 ? 11.139 -4.814 32.229 1.00 29.37 105 LEU B CA 1
ATOM 3242 C C . LEU B 1 108 ? 10.549 -5.954 31.452 1.00 30.13 105 LEU B C 1
ATOM 3243 O O . LEU B 1 108 ? 11.273 -6.845 31.000 1.00 30.13 105 LEU B O 1
ATOM 3248 N N . GLY B 1 109 ? 9.225 -5.974 31.371 1.00 30.69 106 GLY B N 1
ATOM 3249 C CA . GLY B 1 109 ? 8.536 -6.986 30.607 1.00 32.54 106 GLY B CA 1
ATOM 3250 C C . GLY B 1 109 ? 8.460 -8.374 31.203 1.00 33.04 106 GLY B C 1
ATOM 3251 O O . GLY B 1 109 ? 8.397 -9.342 30.451 1.00 33.78 106 GLY B O 1
ATOM 3252 N N . PHE B 1 110 ? 8.467 -8.481 32.540 1.00 32.63 107 PHE B N 1
ATOM 3253 C CA . PHE B 1 110 ? 8.301 -9.779 33.210 1.00 32.37 107 PHE B CA 1
ATOM 3254 C C . PHE B 1 110 ? 6.875 -9.907 33.749 1.00 34.63 107 PHE B C 1
ATOM 3255 O O . PHE B 1 110 ? 6.274 -8.923 34.179 1.00 36.77 107 PHE B O 1
ATOM 3263 N N . SER B 1 111 ? 6.322 -11.117 33.720 1.00 36.33 108 SER B N 1
ATOM 3264 C CA . SER B 1 111 ? 4.976 -11.337 34.247 1.00 37.09 108 SER B CA 1
ATOM 3265 C C . SER B 1 111 ? 5.088 -11.866 35.674 1.00 35.13 108 SER B C 1
ATOM 3266 O O . SER B 1 111 ? 5.064 -11.077 36.599 1.00 35.57 108 SER B O 1
ATOM 3269 N N . ARG B 1 112 ? 5.263 -13.179 35.847 1.00 33.71 109 ARG B N 1
ATOM 3270 C CA . ARG B 1 112 ? 5.365 -13.785 37.179 1.00 32.75 109 ARG B CA 1
ATOM 3271 C C . ARG B 1 112 ? 6.825 -13.939 37.582 1.00 30.58 109 ARG B C 1
ATOM 3272 O O . ARG B 1 112 ? 7.668 -14.165 36.718 1.00 31.19 109 ARG B O 1
ATOM 3280 N N . PHE B 1 113 ? 7.127 -13.838 38.880 1.00 27.27 110 PHE B N 1
ATOM 3281 C CA . PHE B 1 113 ? 8.523 -13.945 39.355 1.00 25.31 110 PHE B CA 1
ATOM 3282 C C . PHE B 1 113 ? 8.666 -14.475 40.752 1.00 24.50 110 PHE B C 1
ATOM 3283 O O . PHE B 1 113 ? 7.746 -14.398 41.565 1.00 24.79 110 PHE B O 1
ATOM 3291 N N . ALA B 1 114 ? 9.867 -14.977 41.026 1.00 23.75 111 ALA B N 1
ATOM 3292 C CA . ALA B 1 114 ? 10.239 -15.461 42.352 1.00 22.71 111 ALA B CA 1
ATOM 3293 C C . ALA B 1 114 ? 10.782 -14.257 43.091 1.00 20.83 111 ALA B C 1
ATOM 3294 O O . ALA B 1 114 ? 11.372 -13.395 42.484 1.00 19.34 111 ALA B O 1
ATOM 3296 N N . PHE B 1 115 ? 10.594 -14.221 44.415 1.00 20.94 112 PHE B N 1
ATOM 3297 C CA . PHE B 1 115 ? 11.007 -13.078 45.228 1.00 19.49 112 PHE B CA 1
ATOM 3298 C C . PHE B 1 115 ? 11.770 -13.468 46.490 1.00 19.60 112 PHE B C 1
ATOM 3299 O O . PHE B 1 115 ? 11.407 -14.411 47.189 1.00 20.73 112 PHE B O 1
ATOM 3307 N N . VAL B 1 116 ? 12.817 -12.706 46.781 1.00 19.24 113 VAL B N 1
ATOM 3308 C CA . VAL B 1 116 ? 13.630 -12.867 47.987 1.00 18.88 113 VAL B CA 1
ATOM 3309 C C . VAL B 1 116 ? 13.774 -11.450 48.552 1.00 18.17 113 VAL B C 1
ATOM 3310 O O . VAL B 1 116 ? 14.210 -10.532 47.839 1.00 17.64 113 VAL B O 1
ATOM 3314 N N . GLY B 1 117 ? 13.410 -11.282 49.823 1.00 17.38 114 GLY B N 1
ATOM 3315 C CA . GLY B 1 117 ? 13.519 -9.994 50.489 1.00 16.95 114 GLY B CA 1
ATOM 3316 C C . GLY B 1 117 ? 14.233 -10.100 51.832 1.00 16.62 114 GLY B C 1
ATOM 3317 O O . GLY B 1 117 ? 13.937 -10.985 52.612 1.00 15.98 114 GLY B O 1
ATOM 3318 N N . HIS B 1 118 ? 15.178 -9.190 52.088 1.00 17.06 115 HIS B N 1
ATOM 3319 C CA . HIS B 1 118 ? 15.912 -9.159 53.376 1.00 17.50 115 HIS B CA 1
ATOM 3320 C C . HIS B 1 118 ? 15.549 -7.931 54.178 1.00 17.17 115 HIS B C 1
ATOM 3321 O O . HIS B 1 118 ? 15.454 -6.843 53.617 1.00 16.69 115 HIS B O 1
ATOM 3328 N N . ASP B 1 119 ? 15.274 -8.116 55.481 1.00 17.52 116 ASP B N 1
ATOM 3329 C CA . ASP B 1 119 ? 15.052 -6.968 56.370 1.00 16.49 116 ASP B CA 1
ATOM 3330 C C . ASP B 1 119 ? 13.845 -6.145 55.811 1.00 15.22 116 ASP B C 1
ATOM 3331 O O . ASP B 1 119 ? 12.779 -6.744 55.595 1.00 14.46 116 ASP B O 1
ATOM 3336 N N . ARG B 1 120 ? 13.987 -4.839 55.540 1.00 14.02 117 ARG B N 1
ATOM 3337 C CA . ARG B 1 120 ? 12.843 -4.067 55.013 1.00 14.25 117 ARG B CA 1
ATOM 3338 C C . ARG B 1 120 ? 12.289 -4.712 53.742 1.00 14.67 117 ARG B C 1
ATOM 3339 O O . ARG B 1 120 ? 11.098 -4.688 53.516 1.00 16.40 117 ARG B O 1
ATOM 3347 N N . GLY B 1 121 ? 13.165 -5.253 52.910 1.00 14.47 118 GLY B N 1
ATOM 3348 C CA . GLY B 1 121 ? 12.767 -5.904 51.658 1.00 15.58 118 GLY B CA 1
ATOM 3349 C C . GLY B 1 121 ? 11.842 -7.078 51.872 1.00 15.98 118 GLY B C 1
ATOM 3350 O O . GLY B 1 121 ? 10.986 -7.353 51.047 1.00 17.21 118 GLY B O 1
ATOM 3351 N N . GLY B 1 122 ? 12.034 -7.785 52.977 1.00 15.89 119 GLY B N 1
ATOM 3352 C CA . GLY B 1 122 ? 11.171 -8.892 53.333 1.00 16.27 119 GLY B CA 1
ATOM 3353 C C . GLY B 1 122 ? 9.800 -8.405 53.744 1.00 16.61 119 GLY B C 1
ATOM 3354 O O . GLY B 1 122 ? 8.807 -9.086 53.518 1.00 16.57 119 GLY B O 1
ATOM 3355 N N . ARG B 1 123 ? 9.749 -7.226 54.358 1.00 17.14 120 ARG B N 1
ATOM 3356 C CA . ARG B 1 123 ? 8.480 -6.624 54.770 1.00 17.93 120 ARG B CA 1
ATOM 3357 C C . ARG B 1 123 ? 7.746 -6.166 53.508 1.00 18.18 120 ARG B C 1
ATOM 3358 O O . ARG B 1 123 ? 6.524 -6.329 53.372 1.00 18.83 120 ARG B O 1
ATOM 3366 N N . VAL B 1 124 ? 8.499 -5.633 52.563 1.00 17.70 121 VAL B N 1
ATOM 3367 C CA . VAL B 1 124 ? 7.926 -5.275 51.264 1.00 17.80 121 VAL B CA 1
ATOM 3368 C C . VAL B 1 124 ? 7.385 -6.555 50.632 1.00 18.74 121 VAL B C 1
ATOM 3369 O O . VAL B 1 124 ? 6.256 -6.588 50.136 1.00 19.83 121 VAL B O 1
ATOM 3373 N N . GLY B 1 125 ? 8.177 -7.624 50.715 1.00 18.71 122 GLY B N 1
ATOM 3374 C CA . GLY B 1 125 ? 7.779 -8.925 50.207 1.00 19.23 122 GLY B CA 1
ATOM 3375 C C . GLY B 1 125 ? 6.451 -9.464 50.721 1.00 20.12 122 GLY B C 1
ATOM 3376 O O . GLY B 1 125 ? 5.643 -9.974 49.948 1.00 21.57 122 GLY B O 1
ATOM 3377 N N . HIS B 1 126 ? 6.240 -9.378 52.025 1.00 20.05 123 HIS B N 1
ATOM 3378 C CA . HIS B 1 126 ? 5.020 -9.844 52.662 1.00 21.14 123 HIS B CA 1
ATOM 3379 C C . HIS B 1 126 ? 3.783 -9.128 52.106 1.00 21.69 123 HIS B C 1
ATOM 3380 O O . HIS B 1 126 ? 2.788 -9.766 51.702 1.00 21.92 123 HIS B O 1
ATOM 3387 N N . ARG B 1 127 ? 3.857 -7.808 52.036 1.00 20.95 124 ARG B N 1
ATOM 3388 C CA . ARG B 1 127 ? 2.739 -7.041 51.526 1.00 21.66 124 ARG B CA 1
ATOM 3389 C C . ARG B 1 127 ? 2.560 -7.300 50.018 1.00 22.11 124 ARG B C 1
ATOM 3390 O O . ARG B 1 127 ? 1.436 -7.443 49.549 1.00 22.72 124 ARG B O 1
ATOM 3398 N N . LEU B 1 128 ? 3.680 -7.357 49.289 1.00 22.18 125 LEU B N 1
ATOM 3399 C CA . LEU B 1 128 ? 3.695 -7.666 47.838 1.00 22.81 125 LEU B CA 1
ATOM 3400 C C . LEU B 1 128 ? 2.898 -8.920 47.598 1.00 24.00 125 LEU B C 1
ATOM 3401 O O . LEU B 1 128 ? 1.998 -8.943 46.773 1.00 25.98 125 LEU B O 1
ATOM 3406 N N . ALA B 1 129 ? 3.211 -9.961 48.355 1.00 24.04 126 ALA B N 1
ATOM 3407 C CA . ALA B 1 129 ? 2.563 -11.248 48.165 1.00 25.83 126 ALA B CA 1
ATOM 3408 C C . ALA B 1 129 ? 1.049 -11.238 48.445 1.00 27.34 126 ALA B C 1
ATOM 3409 O O . ALA B 1 129 ? 0.305 -12.024 47.831 1.00 29.11 126 ALA B O 1
ATOM 3411 N N . LEU B 1 130 ? 0.589 -10.355 49.337 1.00 26.90 127 LEU B N 1
ATOM 3412 C CA . LEU B 1 130 ? -0.845 -10.259 49.653 1.00 28.11 127 LEU B CA 1
ATOM 3413 C C . LEU B 1 130 ? -1.599 -9.402 48.623 1.00 29.10 127 LEU B C 1
ATOM 3414 O O . LEU B 1 130 ? -2.719 -9.719 48.245 1.00 30.03 127 LEU B O 1
ATOM 3419 N N . ASP B 1 131 ? -0.983 -8.313 48.184 1.00 28.83 128 ASP B N 1
ATOM 3420 C CA . ASP B 1 131 ? -1.594 -7.436 47.194 1.00 29.65 128 ASP B CA 1
ATOM 3421 C C . ASP B 1 131 ? -1.546 -7.980 45.764 1.00 30.33 128 ASP B C 1
ATOM 3422 O O . ASP B 1 131 ? -2.376 -7.593 44.935 1.00 31.01 128 ASP B O 1
ATOM 3427 N N . TYR B 1 132 ? -0.584 -8.854 45.468 1.00 30.22 129 TYR B N 1
ATOM 3428 C CA . TYR B 1 132 ? -0.444 -9.419 44.103 1.00 31.69 129 TYR B CA 1
ATOM 3429 C C . TYR B 1 132 ? -0.148 -10.930 44.158 1.00 31.35 129 TYR B C 1
ATOM 3430 O O . TYR B 1 132 ? 0.915 -11.373 43.749 1.00 31.22 129 TYR B O 1
ATOM 3439 N N . PRO B 1 133 ? -1.108 -11.724 44.630 1.00 31.85 130 PRO B N 1
ATOM 3440 C CA . PRO B 1 133 ? -0.873 -13.155 44.835 1.00 33.50 130 PRO B CA 1
ATOM 3441 C C . PRO B 1 133 ? -0.594 -13.989 43.575 1.00 37.57 130 PRO B C 1
ATOM 3442 O O . PRO B 1 133 ? 0.044 -15.038 43.665 1.00 38.84 130 PRO B O 1
ATOM 3446 N N . ASP B 1 134 ? -1.072 -13.544 42.421 1.00 40.58 131 ASP B N 1
ATOM 3447 C CA . ASP B 1 134 ? -0.841 -14.291 41.202 1.00 44.01 131 ASP B CA 1
ATOM 3448 C C . ASP B 1 134 ? 0.573 -14.132 40.663 1.00 41.20 131 ASP B C 1
ATOM 3449 O O . ASP B 1 134 ? 1.176 -15.091 40.236 1.00 44.49 131 ASP B O 1
ATOM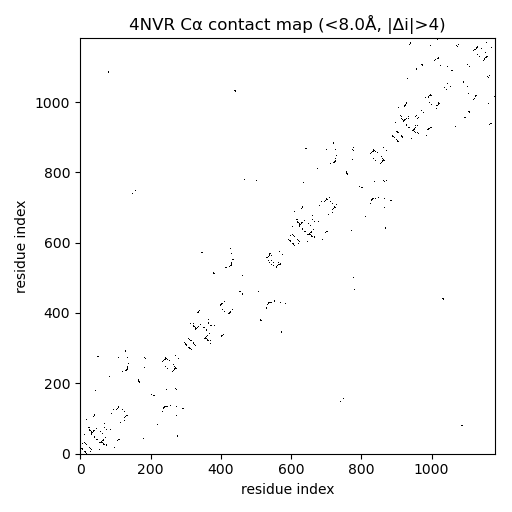 3454 N N . ARG B 1 135 ? 1.119 -12.935 40.729 1.00 39.55 132 ARG B N 1
ATOM 3455 C CA . ARG B 1 135 ? 2.449 -12.692 40.168 1.00 37.55 132 ARG B CA 1
ATOM 3456 C C . ARG B 1 135 ? 3.647 -13.282 40.882 1.00 34.75 132 ARG B C 1
ATOM 3457 O O . ARG B 1 135 ? 4.652 -13.559 40.241 1.00 36.01 132 ARG B O 1
ATOM 3465 N N . VAL B 1 136 ? 3.548 -13.475 42.190 1.00 32.07 133 VAL B N 1
ATOM 3466 C CA . VAL B 1 136 ? 4.652 -14.005 42.966 1.00 29.97 133 VAL B CA 1
ATOM 3467 C C . VAL B 1 136 ? 4.567 -15.539 42.977 1.00 30.67 133 VAL B C 1
ATOM 3468 O O . VAL B 1 136 ? 3.552 -16.110 43.367 1.00 31.59 133 VAL B O 1
ATOM 3472 N N . THR B 1 137 ? 5.613 -16.209 42.507 1.00 29.90 134 THR B N 1
ATOM 3473 C CA . THR B 1 137 ? 5.594 -17.673 42.441 1.00 31.03 134 THR B CA 1
ATOM 3474 C C . THR B 1 137 ? 6.016 -18.277 43.761 1.00 31.21 134 THR B C 1
ATOM 3475 O O . THR B 1 137 ? 5.629 -19.381 44.105 1.00 34.08 134 THR B O 1
ATOM 3479 N N . CYS B 1 138 ? 6.852 -17.567 44.485 1.00 29.37 135 CYS B N 1
ATOM 3480 C CA . CYS B 1 138 ? 7.259 -18.027 45.776 1.00 29.70 135 CYS B CA 1
ATOM 3481 C C . CYS B 1 138 ? 8.015 -16.910 46.473 1.00 28.07 135 CYS B C 1
ATOM 3482 O O . CYS B 1 138 ? 8.454 -15.951 45.824 1.00 26.24 135 CYS B O 1
ATOM 3485 N N . CYS B 1 139 ? 8.137 -17.019 47.795 1.00 27.79 136 CYS B N 1
ATOM 3486 C CA . CYS B 1 139 ? 8.809 -16.001 48.598 1.00 25.98 136 CYS B CA 1
ATOM 3487 C C . CYS B 1 139 ? 9.794 -16.577 49.599 1.00 24.59 136 CYS B C 1
ATOM 3488 O O . CYS B 1 139 ? 9.545 -17.609 50.190 1.00 24.48 136 CYS B O 1
ATOM 3491 N N . THR B 1 140 ? 10.909 -15.874 49.790 1.00 23.59 137 THR B N 1
ATOM 3492 C CA . THR B 1 140 ? 11.912 -16.210 50.802 1.00 22.51 137 THR B CA 1
ATOM 3493 C C . THR B 1 140 ? 12.116 -14.919 51.593 1.00 21.50 137 THR B C 1
ATOM 3494 O O . THR B 1 140 ? 12.527 -13.922 51.018 1.00 20.85 137 THR B O 1
ATOM 3498 N N . PHE B 1 141 ? 11.749 -14.905 52.881 1.00 20.92 138 PHE B N 1
ATOM 3499 C CA . PHE B 1 141 ? 11.956 -13.729 53.706 1.00 19.41 138 PHE B CA 1
ATOM 3500 C C . PHE B 1 141 ? 13.116 -14.024 54.645 1.00 19.42 138 PHE B C 1
ATOM 3501 O O . PHE B 1 141 ? 13.081 -15.020 55.394 1.00 18.39 138 PHE B O 1
ATOM 3509 N N . ILE B 1 142 ? 14.141 -13.156 54.585 1.00 18.40 139 ILE B N 1
ATOM 3510 C CA . ILE B 1 142 ? 15.351 -13.350 55.348 1.00 19.30 139 ILE B CA 1
ATOM 3511 C C . ILE B 1 142 ? 15.464 -12.526 56.656 1.00 19.36 139 ILE B C 1
ATOM 3512 O O . ILE B 1 142 ? 15.444 -11.292 56.647 1.00 18.53 139 ILE B O 1
ATOM 3517 N N . ASP B 1 143 ? 15.585 -13.260 57.756 1.00 21.18 140 ASP B N 1
ATOM 3518 C CA . ASP B 1 143 ? 15.825 -12.742 59.113 1.00 22.56 140 ASP B CA 1
ATOM 3519 C C . ASP B 1 143 ? 14.764 -11.782 59.698 1.00 22.22 140 ASP B C 1
ATOM 3520 O O . ASP B 1 143 ? 15.092 -10.855 60.476 1.00 21.76 140 ASP B O 1
ATOM 3525 N N . ILE B 1 144 ? 13.491 -12.049 59.387 1.00 21.80 141 ILE B N 1
ATOM 3526 C CA . ILE B 1 144 ? 12.393 -11.227 59.902 1.00 20.74 141 ILE B CA 1
ATOM 3527 C C . ILE B 1 144 ? 11.187 -12.015 60.359 1.00 20.69 141 ILE B C 1
ATOM 3528 O O . ILE B 1 144 ? 10.957 -13.157 59.971 1.00 20.47 141 ILE B O 1
ATOM 3533 N N . ALA B 1 145 ? 10.432 -11.382 61.234 1.00 19.96 142 ALA B N 1
ATOM 3534 C CA . ALA B 1 145 ? 9.189 -11.908 61.706 1.00 20.23 142 ALA B CA 1
ATOM 3535 C C . ALA B 1 145 ? 8.256 -10.815 61.237 1.00 19.46 142 ALA B C 1
ATOM 3536 O O . ALA B 1 145 ? 8.720 -9.713 60.993 1.00 18.79 142 ALA B O 1
ATOM 3538 N N . PRO B 1 146 ? 6.957 -11.094 61.086 1.00 20.31 143 PRO B N 1
ATOM 3539 C CA . PRO B 1 146 ? 6.052 -10.064 60.595 1.00 20.59 143 PRO B CA 1
ATOM 3540 C C . PRO B 1 146 ? 6.021 -8.834 61.473 1.00 20.36 143 PRO B C 1
ATOM 3541 O O . PRO B 1 146 ? 6.054 -8.953 62.695 1.00 20.31 143 PRO B O 1
ATOM 3545 N N . THR B 1 147 ? 5.932 -7.668 60.835 1.00 20.55 144 THR B N 1
ATOM 3546 C CA . THR B 1 147 ? 5.919 -6.365 61.513 1.00 20.40 144 THR B CA 1
ATOM 3547 C C . THR B 1 147 ? 4.822 -6.304 62.580 1.00 21.10 144 THR B C 1
ATOM 3548 O O . THR B 1 147 ? 5.079 -5.898 63.712 1.00 21.50 144 THR B O 1
ATOM 3552 N N . ALA B 1 148 ? 3.607 -6.730 62.247 1.00 21.63 145 ALA B N 1
ATOM 3553 C CA . ALA B 1 148 ? 2.489 -6.659 63.228 1.00 22.54 145 ALA B CA 1
ATOM 3554 C C . ALA B 1 148 ? 2.744 -7.527 64.456 1.00 23.14 145 ALA B C 1
ATOM 3555 O O . ALA B 1 148 ? 2.346 -7.181 65.563 1.00 22.49 145 ALA B O 1
ATOM 3557 N N . THR B 1 149 ? 3.376 -8.675 64.226 1.00 23.13 146 THR B N 1
ATOM 3558 C CA . THR B 1 149 ? 3.689 -9.602 65.286 1.00 24.07 146 THR B CA 1
ATOM 3559 C C . THR B 1 149 ? 4.725 -8.973 66.228 1.00 24.36 146 THR B C 1
ATOM 3560 O O . THR B 1 149 ? 4.531 -8.946 67.445 1.00 24.20 146 THR B O 1
ATOM 3572 N N . TYR B 1 151 ? 5.522 -5.757 66.773 1.00 22.64 148 TYR B N 1
ATOM 3573 C CA . TYR B 1 151 ? 4.949 -4.687 67.649 1.00 22.87 148 TYR B CA 1
ATOM 3574 C C . TYR B 1 151 ? 3.904 -5.176 68.645 1.00 23.85 148 TYR B C 1
ATOM 3575 O O . TYR B 1 151 ? 3.821 -4.654 69.760 1.00 24.27 148 TYR B O 1
ATOM 3584 N N . ALA B 1 152 ? 3.088 -6.147 68.250 1.00 24.36 149 ALA B N 1
ATOM 3585 C CA . ALA B 1 152 ? 2.093 -6.685 69.175 1.00 25.53 149 ALA B CA 1
ATOM 3586 C C . ALA B 1 152 ? 2.769 -7.395 70.362 1.00 25.73 149 ALA B C 1
ATOM 3587 O O . ALA B 1 152 ? 2.230 -7.407 71.461 1.00 25.83 149 ALA B O 1
ATOM 3589 N N . LEU B 1 153 ? 3.936 -8.007 70.130 1.00 24.94 150 LEU B N 1
ATOM 3590 C CA . LEU B 1 153 ? 4.659 -8.673 71.217 1.00 25.12 150 LEU B CA 1
ATOM 3591 C C . LEU B 1 153 ? 5.645 -7.754 71.984 1.00 24.26 150 LEU B C 1
ATOM 3592 O O . LEU B 1 153 ? 6.463 -8.257 72.746 1.00 24.20 150 LEU B O 1
ATOM 3597 N N . THR B 1 154 ? 5.542 -6.424 71.806 1.00 22.94 151 THR B N 1
ATOM 3598 C CA . THR B 1 154 ? 6.403 -5.481 72.496 1.00 22.89 151 THR B CA 1
ATOM 3599 C C . THR B 1 154 ? 6.382 -5.719 74.017 1.00 24.05 151 THR B C 1
ATOM 3600 O O . THR B 1 154 ? 5.327 -5.807 74.619 1.00 25.75 151 THR B O 1
ATOM 3604 N N . ASP B 1 155 ? 7.563 -5.885 74.588 1.00 24.56 152 ASP B N 1
ATOM 3605 C CA . ASP B 1 155 ? 7.759 -6.028 76.036 1.00 26.38 152 ASP B CA 1
ATOM 3606 C C . ASP B 1 155 ? 9.143 -5.461 76.380 1.00 26.66 152 ASP B C 1
ATOM 3607 O O . ASP B 1 155 ? 9.843 -4.914 75.506 1.00 26.18 152 ASP B O 1
ATOM 3612 N N . LYS B 1 156 ? 9.538 -5.563 77.638 1.00 27.31 153 LYS B N 1
ATOM 3613 C CA . LYS B 1 156 ? 10.806 -4.995 78.047 1.00 26.66 153 LYS B CA 1
ATOM 3614 C C . LYS B 1 156 ? 11.956 -5.456 77.158 1.00 25.29 153 LYS B C 1
ATOM 3615 O O . LYS B 1 156 ? 12.708 -4.635 76.620 1.00 23.50 153 LYS B O 1
ATOM 3621 N N . SER B 1 157 ? 12.078 -6.764 77.004 1.00 24.88 154 SER B N 1
ATOM 3622 C CA . SER B 1 157 ? 13.135 -7.357 76.185 1.00 24.97 154 SER B CA 1
ATOM 3623 C C . SER B 1 157 ? 13.077 -6.930 74.693 1.00 23.10 154 SER B C 1
ATOM 3624 O O . SER B 1 157 ? 14.098 -6.555 74.102 1.00 22.65 154 SER B O 1
ATOM 3627 N N . PHE B 1 158 ? 11.904 -6.966 74.084 1.00 22.95 155 PHE B N 1
ATOM 3628 C CA . PHE B 1 158 ? 11.805 -6.535 72.681 1.00 22.47 155 PHE B CA 1
ATOM 3629 C C . PHE B 1 158 ? 12.230 -5.071 72.511 1.00 22.22 155 PHE B C 1
ATOM 3630 O O . PHE B 1 158 ? 13.014 -4.726 71.605 1.00 20.64 155 PHE B O 1
ATOM 3638 N N . ALA B 1 159 ? 11.743 -4.204 73.393 1.00 21.85 156 ALA B N 1
ATOM 3639 C CA . ALA B 1 159 ? 12.071 -2.779 73.262 1.00 21.72 156 ALA B CA 1
ATOM 3640 C C . ALA B 1 159 ? 13.540 -2.487 73.527 1.00 21.18 156 ALA B C 1
ATOM 3641 O O . ALA B 1 159 ? 14.065 -1.491 73.052 1.00 19.79 156 ALA B O 1
ATOM 3643 N N . THR B 1 160 ? 14.198 -3.362 74.279 1.00 22.92 157 THR B N 1
ATOM 3644 C CA . THR B 1 160 ? 15.616 -3.198 74.562 1.00 23.41 157 THR B CA 1
ATOM 3645 C C . THR B 1 160 ? 16.419 -3.719 73.343 1.00 24.10 157 THR B C 1
ATOM 3646 O O . THR B 1 160 ? 17.236 -2.993 72.812 1.00 23.32 157 THR B O 1
ATOM 3650 N N . ARG B 1 161 ? 16.180 -4.962 72.913 1.00 26.08 158 ARG B N 1
ATOM 3651 C CA . ARG B 1 161 ? 16.882 -5.549 71.727 1.00 27.20 158 ARG B CA 1
ATOM 3652 C C . ARG B 1 161 ? 16.611 -4.821 70.405 1.00 26.17 158 ARG B C 1
ATOM 3653 O O . ARG B 1 161 ? 17.453 -4.792 69.532 1.00 25.82 158 ARG B O 1
ATOM 3661 N N . TYR B 1 162 ? 15.420 -4.262 70.249 1.00 28.05 159 TYR B N 1
ATOM 3662 C CA . TYR B 1 162 ? 15.056 -3.548 69.033 1.00 26.78 159 TYR B CA 1
ATOM 3663 C C . TYR B 1 162 ? 14.740 -2.082 69.336 1.00 25.24 159 TYR B C 1
ATOM 3664 O O . TYR B 1 162 ? 13.749 -1.553 68.830 1.00 25.08 159 TYR B O 1
ATOM 3673 N N . PHE B 1 163 ? 15.597 -1.407 70.095 1.00 24.03 160 PHE B N 1
ATOM 3674 C CA . PHE B 1 163 ? 15.325 -0.013 70.475 1.00 25.10 160 PHE B CA 1
ATOM 3675 C C . PHE B 1 163 ? 15.156 0.977 69.318 1.00 24.05 160 PHE B C 1
ATOM 3676 O O . PHE B 1 163 ? 14.506 2.000 69.492 1.00 22.31 160 PHE B O 1
ATOM 3684 N N . TRP B 1 164 ? 15.737 0.681 68.153 1.00 22.11 161 TRP B N 1
ATOM 3685 C CA . TRP B 1 164 ? 15.585 1.544 66.979 1.00 22.11 161 TRP B CA 1
ATOM 3686 C C . TRP B 1 164 ? 14.125 1.600 66.532 1.00 21.11 161 TRP B C 1
ATOM 3687 O O . TRP B 1 164 ? 13.669 2.615 66.014 1.00 21.24 161 TRP B O 1
ATOM 3698 N N . TRP B 1 165 ? 13.398 0.504 66.757 1.00 19.96 162 TRP B N 1
ATOM 3699 C CA . TRP B 1 165 ? 12.002 0.404 66.403 1.00 19.03 162 TRP B CA 1
ATOM 3700 C C . TRP B 1 165 ? 11.115 1.389 67.146 1.00 19.79 162 TRP B C 1
ATOM 3701 O O . TRP B 1 165 ? 9.949 1.575 66.785 1.00 19.92 162 TRP B O 1
ATOM 3712 N N . PHE B 1 166 ? 11.677 2.016 68.171 1.00 19.48 163 PHE B N 1
ATOM 3713 C CA . PHE B 1 166 ? 10.969 3.023 68.934 1.00 20.11 163 PHE B CA 1
ATOM 3714 C C . PHE B 1 166 ? 11.683 4.345 68.845 1.00 22.49 163 PHE B C 1
ATOM 3715 O O . PHE B 1 166 ? 11.139 5.389 69.214 1.00 25.20 163 PHE B O 1
ATOM 3723 N N . PHE B 1 167 ? 12.900 4.317 68.325 1.00 23.36 164 PHE B N 1
ATOM 3724 C CA . PHE B 1 167 ? 13.649 5.549 68.203 1.00 24.56 164 PHE B CA 1
ATOM 3725 C C . PHE B 1 167 ? 13.430 6.217 66.856 1.00 23.53 164 PHE B C 1
ATOM 3726 O O . PHE B 1 167 ? 13.175 7.431 66.785 1.00 22.53 164 PHE B O 1
ATOM 3734 N N . LEU B 1 168 ? 13.543 5.426 65.793 1.00 21.84 165 LEU B N 1
ATOM 3735 C CA . LEU B 1 168 ? 13.391 5.962 64.437 1.00 21.16 165 LEU B CA 1
ATOM 3736 C C . LEU B 1 168 ? 11.969 6.362 64.123 1.00 20.62 165 LEU B C 1
ATOM 3737 O O . LEU B 1 168 ? 11.714 7.005 63.081 1.00 20.66 165 LEU B O 1
ATOM 3742 N N . ILE B 1 169 ? 11.034 5.978 64.995 1.00 20.15 166 ILE B N 1
ATOM 3743 C CA . ILE B 1 169 ? 9.638 6.354 64.773 1.00 21.43 166 ILE B CA 1
ATOM 3744 C C . ILE B 1 169 ? 9.264 7.636 65.487 1.00 21.68 166 ILE B C 1
ATOM 3745 O O . ILE B 1 169 ? 8.156 8.091 65.341 1.00 23.85 166 ILE B O 1
ATOM 3750 N N . GLN B 1 170 ? 10.183 8.230 66.250 1.00 22.48 167 GLN B N 1
ATOM 3751 C CA . GLN B 1 170 ? 9.890 9.493 66.946 1.00 21.40 167 GLN B CA 1
ATOM 3752 C C . GLN B 1 170 ? 9.615 10.547 65.902 1.00 22.03 167 GLN B C 1
ATOM 3753 O O . GLN B 1 170 ? 10.136 10.440 64.771 1.00 21.00 167 GLN B O 1
ATOM 3759 N N . PRO B 1 171 ? 8.793 11.569 66.244 1.00 23.12 168 PRO B N 1
ATOM 3760 C CA . PRO B 1 171 ? 8.464 12.592 65.256 1.00 23.00 168 PRO B CA 1
ATOM 3761 C C . PRO B 1 171 ? 9.677 13.299 64.661 1.00 23.51 168 PRO B C 1
ATOM 3762 O O . PRO B 1 171 ? 10.696 13.472 65.336 1.00 21.77 168 PRO B O 1
ATOM 3766 N N . PHE B 1 172 ? 9.557 13.670 63.379 1.00 23.59 169 PHE B N 1
ATOM 3767 C CA . PHE B 1 172 ? 10.563 14.451 62.671 1.00 23.28 169 PHE B CA 1
ATOM 3768 C C . PHE B 1 172 ? 10.834 15.697 63.490 1.00 23.03 169 PHE B C 1
ATOM 3769 O O . PHE B 1 172 ? 9.894 16.299 63.966 1.00 23.03 169 PHE B O 1
ATOM 3777 N N . PRO B 1 173 ? 12.088 16.168 63.541 1.00 22.54 170 PRO B N 1
ATOM 3778 C CA . PRO B 1 173 ? 13.285 15.694 62.877 1.00 22.41 170 PRO B CA 1
ATOM 3779 C C . PRO B 1 173 ? 14.258 15.012 63.817 1.00 23.20 170 PRO B C 1
ATOM 3780 O O . PRO B 1 173 ? 15.477 14.976 63.544 1.00 24.02 170 PRO B O 1
ATOM 3784 N N . LEU B 1 174 ? 13.738 14.446 64.891 1.00 22.92 171 LEU B N 1
ATOM 3785 C CA . LEU B 1 174 ? 14.600 13.900 65.933 1.00 23.37 171 LEU B CA 1
ATOM 3786 C C . LEU B 1 174 ? 15.581 12.839 65.444 1.00 21.61 171 LEU B C 1
ATOM 3787 O O . LEU B 1 174 ? 16.795 13.055 65.456 1.00 21.78 171 LEU B O 1
ATOM 3792 N N . PRO B 1 175 ? 15.077 11.713 64.978 1.00 20.87 172 PRO B N 1
ATOM 3793 C CA . PRO B 1 175 ? 16.063 10.717 64.553 1.00 21.00 172 PRO B CA 1
ATOM 3794 C C . PRO B 1 175 ? 16.922 11.205 63.381 1.00 21.03 172 PRO B C 1
ATOM 3795 O O . PRO B 1 175 ? 18.134 10.897 63.325 1.00 21.04 172 PRO B O 1
ATOM 3799 N N . GLU B 1 176 ? 16.320 11.972 62.469 1.00 19.78 173 GLU B N 1
ATOM 3800 C CA . GLU B 1 176 ? 17.072 12.484 61.336 1.00 19.99 173 GLU B CA 1
ATOM 3801 C C . GLU B 1 176 ? 18.239 13.351 61.812 1.00 21.44 173 GLU B C 1
ATOM 3802 O O . GLU B 1 176 ? 19.342 13.279 61.280 1.00 20.93 173 GLU B O 1
ATOM 3808 N N . THR B 1 177 ? 17.995 14.162 62.831 1.00 21.86 174 THR B N 1
ATOM 3809 C CA . THR B 1 177 ? 19.024 15.040 63.323 1.00 22.36 174 THR B CA 1
ATOM 3810 C C . THR B 1 177 ? 20.113 14.258 64.052 1.00 23.01 174 THR B C 1
ATOM 3811 O O . THR B 1 177 ? 21.276 14.559 63.905 1.00 25.44 174 THR B O 1
ATOM 3823 N N . ILE B 1 179 ? 21.018 11.057 63.600 1.00 20.67 176 ILE B N 1
ATOM 3824 C CA . ILE B 1 179 ? 21.817 10.291 62.634 1.00 20.44 176 ILE B CA 1
ATOM 3825 C C . ILE B 1 179 ? 22.772 11.209 61.891 1.00 19.89 176 ILE B C 1
ATOM 3826 O O . ILE B 1 179 ? 23.935 10.878 61.681 1.00 20.98 176 ILE B O 1
ATOM 3831 N N . ALA B 1 180 ? 22.288 12.375 61.507 1.00 20.17 177 ALA B N 1
ATOM 3832 C CA . ALA B 1 180 ? 23.114 13.338 60.752 1.00 21.03 177 ALA B CA 1
ATOM 3833 C C . ALA B 1 180 ? 24.356 13.777 61.513 1.00 21.63 177 ALA B C 1
ATOM 3834 O O . ALA B 1 180 ? 25.275 14.295 60.906 1.00 22.14 177 ALA B O 1
ATOM 3836 N N . HIS B 1 181 ? 24.386 13.584 62.828 1.00 21.21 178 HIS B N 1
ATOM 3837 C CA . HIS B 1 181 ? 25.559 13.993 63.590 1.00 22.13 178 HIS B CA 1
ATOM 3838 C C . HIS B 1 181 ? 26.781 13.200 63.200 1.00 22.11 178 HIS B C 1
ATOM 3839 O O . HIS B 1 181 ? 27.870 13.758 63.132 1.00 22.44 178 HIS B O 1
ATOM 3846 N N . ASP B 1 182 ? 26.608 11.904 62.937 1.00 21.46 179 ASP B N 1
ATOM 3847 C CA . ASP B 1 182 ? 27.730 11.045 62.568 1.00 21.94 179 ASP B CA 1
ATOM 3848 C C . ASP B 1 182 ? 27.163 9.837 61.846 1.00 21.23 179 ASP B C 1
ATOM 3849 O O . ASP B 1 182 ? 26.926 8.771 62.436 1.00 19.99 179 ASP B O 1
ATOM 3854 N N . PRO B 1 183 ? 26.938 9.989 60.539 1.00 20.97 180 PRO B N 1
ATOM 3855 C CA . PRO B 1 183 ? 26.296 8.902 59.843 1.00 20.03 180 PRO B CA 1
ATOM 3856 C C . PRO B 1 183 ? 27.107 7.631 59.850 1.00 19.96 180 PRO B C 1
ATOM 3857 O O . PRO B 1 183 ? 26.538 6.557 59.996 1.00 19.40 180 PRO B O 1
ATOM 3861 N N . ALA B 1 184 ? 28.421 7.720 59.714 1.00 21.69 181 ALA B N 1
ATOM 3862 C CA . ALA B 1 184 ? 29.222 6.472 59.661 1.00 22.02 181 ALA B CA 1
ATOM 3863 C C . ALA B 1 184 ? 29.088 5.721 60.969 1.00 21.86 181 ALA B C 1
ATOM 3864 O O . ALA B 1 184 ? 29.066 4.491 60.984 1.00 21.76 181 ALA B O 1
ATOM 3866 N N . PHE B 1 185 ? 28.990 6.471 62.063 1.00 22.40 182 PHE B N 1
ATOM 3867 C CA . PHE B 1 185 ? 28.838 5.875 63.383 1.00 23.26 182 PHE B CA 1
ATOM 3868 C C . PHE B 1 185 ? 27.541 5.094 63.450 1.00 24.02 182 PHE B C 1
ATOM 3869 O O . PHE B 1 185 ? 27.549 3.927 63.845 1.00 24.51 182 PHE B O 1
ATOM 3877 N N . PHE B 1 186 ? 26.427 5.701 63.033 1.00 23.46 183 PHE B N 1
ATOM 3878 C CA . PHE B 1 186 ? 25.157 4.961 63.026 1.00 23.88 183 PHE B CA 1
ATOM 3879 C C . PHE B 1 186 ? 25.198 3.767 62.086 1.00 22.42 183 PHE B C 1
ATOM 3880 O O . PHE B 1 186 ? 24.718 2.681 62.444 1.00 21.00 183 PHE B O 1
ATOM 3888 N N . LEU B 1 187 ? 25.775 3.946 60.898 1.00 21.35 184 LEU B N 1
ATOM 3889 C CA . LEU B 1 187 ? 25.841 2.843 59.930 1.00 21.24 184 LEU B CA 1
ATOM 3890 C C . LEU B 1 187 ? 26.606 1.671 60.511 1.00 22.17 184 LEU B C 1
ATOM 3891 O O . LEU B 1 187 ? 26.162 0.534 60.451 1.00 21.52 184 LEU B O 1
ATOM 3896 N N . ARG B 1 188 ? 27.746 1.974 61.103 1.00 24.36 185 ARG B N 1
ATOM 3897 C CA . ARG B 1 188 ? 28.604 0.967 61.700 1.00 27.02 185 ARG B CA 1
ATOM 3898 C C . ARG B 1 188 ? 27.829 0.218 62.785 1.00 26.28 185 ARG B C 1
ATOM 3899 O O . ARG B 1 188 ? 27.868 -1.007 62.830 1.00 29.08 185 ARG B O 1
ATOM 3907 N N . LYS B 1 189 ? 27.079 0.933 63.619 1.00 46.73 186 LYS B N 1
ATOM 3908 C CA . LYS B 1 189 ? 26.264 0.255 64.641 1.00 47.67 186 LYS B CA 1
ATOM 3909 C C . LYS B 1 189 ? 25.359 -0.779 64.005 1.00 46.76 186 LYS B C 1
ATOM 3910 O O . LYS B 1 189 ? 25.391 -1.938 64.394 1.00 49.09 186 LYS B O 1
ATOM 3916 N N . HIS B 1 190 ? 24.567 -0.361 63.019 1.00 44.20 187 HIS B N 1
ATOM 3917 C CA . HIS B 1 190 ? 23.673 -1.283 62.322 1.00 46.04 187 HIS B CA 1
ATOM 3918 C C . HIS B 1 190 ? 24.424 -2.461 61.691 1.00 47.84 187 HIS B C 1
ATOM 3919 O O . HIS B 1 190 ? 24.064 -3.598 61.916 1.00 51.79 187 HIS B O 1
ATOM 3926 N N . ILE B 1 191 ? 25.479 -2.195 60.938 1.00 46.03 188 ILE B N 1
ATOM 3927 C CA . ILE B 1 191 ? 26.229 -3.280 60.295 1.00 48.29 188 ILE B CA 1
ATOM 3928 C C . ILE B 1 191 ? 27.045 -4.200 61.232 1.00 50.97 188 ILE B C 1
ATOM 3929 O O . ILE B 1 191 ? 27.014 -5.410 61.054 1.00 54.51 188 ILE B O 1
ATOM 3934 N N . SER B 1 192 ? 27.735 -3.643 62.228 1.00 51.89 189 SER B N 1
ATOM 3935 C CA . SER B 1 192 ? 28.606 -4.445 63.125 1.00 56.16 189 SER B CA 1
ATOM 3936 C C . SER B 1 192 ? 27.883 -5.309 64.178 1.00 62.49 189 SER B C 1
ATOM 3937 O O . SER B 1 192 ? 28.387 -6.372 64.581 1.00 67.20 189 SER B O 1
ATOM 3940 N N . GLY B 1 193 ? 26.726 -4.850 64.637 1.00 64.17 190 GLY B N 1
ATOM 3941 C CA . GLY B 1 193 ? 25.930 -5.625 65.589 1.00 71.30 190 GLY B CA 1
ATOM 3942 C C . GLY B 1 193 ? 25.225 -6.751 64.848 1.00 75.41 190 GLY B C 1
ATOM 3943 O O . GLY B 1 193 ? 25.149 -7.881 65.339 1.00 82.01 190 GLY B O 1
ATOM 3944 N N . GLN B 1 194 ? 24.717 -6.426 63.654 1.00 72.97 191 GLN B N 1
ATOM 3945 C CA . GLN B 1 194 ? 24.029 -7.391 62.777 1.00 77.85 191 GLN B CA 1
ATOM 3946 C C . GLN B 1 194 ? 24.976 -8.494 62.276 1.00 79.61 191 GLN B C 1
ATOM 3947 O O . GLN B 1 194 ? 24.555 -9.638 62.047 1.00 85.39 191 GLN B O 1
ATOM 3953 N N . LEU B 1 195 ? 26.254 -8.140 62.132 1.00 74.88 192 LEU B N 1
ATOM 3954 C CA . LEU B 1 195 ? 27.268 -9.031 61.579 1.00 75.06 192 LEU B CA 1
ATOM 3955 C C . LEU B 1 195 ? 28.105 -9.717 62.691 1.00 79.47 192 LEU B C 1
ATOM 3956 O O . LEU B 1 195 ? 28.034 -10.940 62.872 1.00 85.41 192 LEU B O 1
ATOM 3961 N N . LYS B 1 196 ? 28.871 -8.912 63.432 1.00 78.08 193 LYS B N 1
ATOM 3962 C CA . LYS B 1 196 ? 29.757 -9.370 64.520 1.00 83.74 193 LYS B CA 1
ATOM 3963 C C . LYS B 1 196 ? 30.578 -10.650 64.221 1.00 88.10 193 LYS B C 1
ATOM 3964 O O . LYS B 1 196 ? 30.910 -11.395 65.156 1.00 95.55 193 LYS B O 1
ATOM 3970 N N . ILE B 1 197 ? 30.891 -10.917 62.941 1.00 84.16 194 ILE B N 1
ATOM 3971 C CA . ILE B 1 197 ? 31.705 -12.117 62.565 1.00 85.27 194 ILE B CA 1
ATOM 3972 C C . ILE B 1 197 ? 32.642 -11.840 61.362 1.00 76.29 194 ILE B C 1
ATOM 3973 O O . ILE B 1 197 ? 32.191 -11.506 60.255 1.00 72.58 194 ILE B O 1
ATOM 3978 N N . GLU B 1 198 ? 33.943 -11.996 61.607 1.00 74.10 195 GLU B N 1
ATOM 3979 C CA . GLU B 1 198 ? 35.030 -11.707 60.620 1.00 67.43 195 GLU B CA 1
ATOM 3980 C C . GLU B 1 198 ? 34.706 -11.115 59.243 1.00 59.84 195 GLU B C 1
ATOM 3981 O O . GLU B 1 198 ? 34.481 -11.835 58.266 1.00 58.93 195 GLU B O 1
ATOM 3987 N N . GLY B 1 199 ? 34.716 -9.783 59.220 1.00 54.89 196 GLY B N 1
ATOM 3988 C CA . GLY B 1 199 ? 34.571 -8.961 58.030 1.00 49.32 196 GLY B CA 1
ATOM 3989 C C . GLY B 1 199 ? 33.713 -9.399 56.860 1.00 48.41 196 GLY B C 1
ATOM 3990 O O . GLY B 1 199 ? 34.171 -9.371 55.717 1.00 45.87 196 GLY B O 1
ATOM 3991 N N . ALA B 1 200 ? 32.470 -9.781 57.133 1.00 50.05 197 ALA B N 1
ATOM 3992 C CA . ALA B 1 200 ? 31.544 -10.110 56.059 1.00 51.81 197 ALA B CA 1
ATOM 3993 C C . ALA B 1 200 ? 31.292 -8.827 55.226 1.00 48.94 197 ALA B C 1
ATOM 3994 O O . ALA B 1 200 ? 30.742 -8.896 54.129 1.00 50.82 197 ALA B O 1
ATOM 3996 N N . THR B 1 201 ? 31.700 -7.667 55.773 1.00 45.35 198 THR B N 1
ATOM 3997 C CA . THR B 1 201 ? 31.610 -6.386 55.065 1.00 43.38 198 THR B CA 1
ATOM 3998 C C . THR B 1 201 ? 32.994 -5.738 54.961 1.00 41.11 198 THR B C 1
ATOM 3999 O O . THR B 1 201 ? 33.544 -5.240 55.917 1.00 38.29 198 THR B O 1
ATOM 4003 N N . SER B 1 202 ? 33.548 -5.789 53.758 1.00 21.92 199 SER B N 1
ATOM 4004 C CA . SER B 1 202 ? 34.821 -5.171 53.441 1.00 23.16 199 SER B CA 1
ATOM 4005 C C . SER B 1 202 ? 34.715 -3.629 53.521 1.00 23.50 199 SER B C 1
ATOM 4006 O O . SER B 1 202 ? 33.625 -3.038 53.404 1.00 22.13 199 SER B O 1
ATOM 4009 N N . GLN B 1 203 ? 35.854 -2.982 53.693 1.00 25.32 200 GLN B N 1
ATOM 4010 C CA . GLN B 1 203 ? 35.915 -1.528 53.750 1.00 26.21 200 GLN B CA 1
ATOM 4011 C C . GLN B 1 203 ? 35.212 -0.995 52.501 1.00 25.26 200 GLN B C 1
ATOM 4012 O O . GLN B 1 203 ? 34.358 -0.115 52.592 1.00 24.80 200 GLN B O 1
ATOM 4018 N N . GLU B 1 204 ? 35.577 -1.547 51.339 1.00 25.19 201 GLU B N 1
ATOM 4019 C CA . GLU B 1 204 ? 34.952 -1.152 50.078 1.00 25.37 201 GLU B CA 1
ATOM 4020 C C . GLU B 1 204 ? 33.409 -1.261 50.112 1.00 22.64 201 GLU B C 1
ATOM 4021 O O . GLU B 1 204 ? 32.721 -0.325 49.694 1.00 21.99 201 GLU B O 1
ATOM 4027 N N . ALA B 1 205 ? 32.868 -2.381 50.593 1.00 20.95 202 ALA B N 1
ATOM 4028 C CA . ALA B 1 205 ? 31.402 -2.532 50.659 1.00 20.01 202 ALA B CA 1
ATOM 4029 C C . ALA B 1 205 ? 30.777 -1.554 51.656 1.00 19.57 202 ALA B C 1
ATOM 4030 O O . ALA B 1 205 ? 29.703 -1.027 51.416 1.00 17.96 202 ALA B O 1
ATOM 4032 N N . PHE B 1 206 ? 31.477 -1.329 52.770 1.00 19.81 203 PHE B N 1
ATOM 4033 C CA . PHE B 1 206 ? 31.041 -0.399 53.798 1.00 19.64 203 PHE B CA 1
ATOM 4034 C C . PHE B 1 206 ? 31.014 1.027 53.235 1.00 19.77 203 PHE B C 1
ATOM 4035 O O . PHE B 1 206 ? 30.036 1.740 53.417 1.00 18.50 203 PHE B O 1
ATOM 4043 N N . ASN B 1 207 ? 32.076 1.429 52.540 1.00 20.03 204 ASN B N 1
ATOM 4044 C CA . ASN B 1 207 ? 32.119 2.779 51.987 1.00 20.62 204 ASN B CA 1
ATOM 4045 C C . ASN B 1 207 ? 31.016 3.017 50.970 1.00 20.78 204 ASN B C 1
ATOM 4046 O O . ASN B 1 207 ? 30.506 4.152 50.831 1.00 19.60 204 ASN B O 1
ATOM 4051 N N . GLU B 1 208 ? 30.679 1.961 50.232 1.00 20.89 205 GLU B N 1
ATOM 4052 C CA . GLU B 1 208 ? 29.600 2.052 49.249 1.00 21.48 205 GLU B CA 1
ATOM 4053 C C . GLU B 1 208 ? 28.272 2.249 49.950 1.00 20.32 205 GLU B C 1
ATOM 4054 O O . GLU B 1 208 ? 27.442 3.051 49.504 1.00 20.66 205 GLU B O 1
ATOM 4060 N N . TYR B 1 209 ? 28.049 1.531 51.043 1.00 20.04 206 TYR B N 1
ATOM 4061 C CA . TYR B 1 209 ? 26.790 1.725 51.798 1.00 19.44 206 TYR B CA 1
ATOM 4062 C C . TYR B 1 209 ? 26.786 3.121 52.443 1.00 18.24 206 TYR B C 1
ATOM 4063 O O . TYR B 1 209 ? 25.755 3.776 52.522 1.00 17.65 206 TYR B O 1
ATOM 4072 N N . LEU B 1 210 ? 27.960 3.580 52.852 1.00 17.70 207 LEU B N 1
ATOM 4073 C CA . LEU B 1 210 ? 28.108 4.894 53.487 1.00 17.78 207 LEU B CA 1
ATOM 4074 C C . LEU B 1 210 ? 27.846 6.032 52.534 1.00 17.39 207 LEU B C 1
ATOM 4075 O O . LEU B 1 210 ? 27.299 7.088 52.916 1.00 16.53 207 LEU B O 1
ATOM 4080 N N . ARG B 1 211 ? 28.266 5.813 51.296 1.00 17.37 208 ARG B N 1
ATOM 4081 C CA . ARG B 1 211 ? 28.123 6.795 50.236 1.00 17.95 208 ARG B CA 1
ATOM 4082 C C . ARG B 1 211 ? 26.675 7.152 50.073 1.00 17.79 208 ARG B C 1
ATOM 4083 O O . ARG B 1 211 ? 26.357 8.286 49.823 1.00 19.04 208 ARG B O 1
ATOM 4091 N N . CYS B 1 212 ? 25.798 6.164 50.182 1.00 17.43 209 CYS B N 1
ATOM 4092 C CA . CYS B 1 212 ? 24.358 6.416 50.068 1.00 17.41 209 CYS B CA 1
ATOM 4093 C C . CYS B 1 212 ? 23.770 6.906 51.363 1.00 17.16 209 CYS B C 1
ATOM 4094 O O . CYS B 1 212 ? 22.941 7.803 51.368 1.00 17.85 209 CYS B O 1
ATOM 4097 N N . TYR B 1 213 ? 24.217 6.324 52.470 1.00 17.99 210 TYR B N 1
ATOM 4098 C CA . TYR B 1 213 ? 23.686 6.656 53.803 1.00 19.21 210 TYR B CA 1
ATOM 4099 C C . TYR B 1 213 ? 23.956 8.098 54.201 1.00 19.27 210 TYR B C 1
ATOM 4100 O O . TYR B 1 213 ? 23.204 8.648 54.962 1.00 21.46 210 TYR B O 1
ATOM 4109 N N . GLN B 1 214 ? 25.006 8.714 53.664 1.00 19.79 211 GLN B N 1
ATOM 4110 C CA . GLN B 1 214 ? 25.330 10.102 53.986 1.00 20.30 211 GLN B CA 1
ATOM 4111 C C . GLN B 1 214 ? 24.350 11.114 53.378 1.00 21.26 211 GLN B C 1
ATOM 4112 O O . GLN B 1 214 ? 24.407 12.308 53.715 1.00 22.14 211 GLN B O 1
ATOM 4118 N N . ASN B 1 215 ? 23.470 10.645 52.489 1.00 19.58 212 ASN B N 1
ATOM 4119 C CA . ASN B 1 215 ? 22.472 11.508 51.862 1.00 19.57 212 ASN B CA 1
ATOM 4120 C C . ASN B 1 215 ? 21.304 11.696 52.818 1.00 20.05 212 ASN B C 1
ATOM 4121 O O . ASN B 1 215 ? 20.663 10.732 53.171 1.00 19.53 212 ASN B O 1
ATOM 4126 N N . PRO B 1 216 ? 21.007 12.944 53.219 1.00 21.47 213 PRO B N 1
ATOM 4127 C CA . PRO B 1 216 ? 19.946 13.161 54.187 1.00 21.69 213 PRO B CA 1
ATOM 4128 C C . PRO B 1 216 ? 18.576 12.719 53.711 1.00 21.62 213 PRO B C 1
ATOM 4129 O O . PRO B 1 216 ? 17.715 12.402 54.522 1.00 20.63 213 PRO B O 1
ATOM 4133 N N . GLU B 1 217 ? 18.380 12.679 52.404 1.00 22.88 214 GLU B N 1
ATOM 4134 C CA . GLU B 1 217 ? 17.094 12.231 51.865 1.00 23.14 214 GLU B CA 1
ATOM 4135 C C . GLU B 1 217 ? 16.865 10.735 52.165 1.00 20.94 214 GLU B C 1
ATOM 4136 O O . GLU B 1 217 ? 15.728 10.312 52.381 1.00 20.09 214 GLU B O 1
ATOM 4150 N N . ILE B 1 219 ? 18.312 9.182 54.794 1.00 18.91 216 ILE B N 1
ATOM 4151 C CA . ILE B 1 219 ? 18.066 9.157 56.262 1.00 18.50 216 ILE B CA 1
ATOM 4152 C C . ILE B 1 219 ? 16.616 9.484 56.605 1.00 18.39 216 ILE B C 1
ATOM 4153 O O . ILE B 1 219 ? 16.007 8.837 57.462 1.00 18.49 216 ILE B O 1
ATOM 4158 N N . HIS B 1 220 ? 16.042 10.437 55.887 1.00 18.42 217 HIS B N 1
ATOM 4159 C CA . HIS B 1 220 ? 14.659 10.809 56.129 1.00 18.78 217 HIS B CA 1
ATOM 4160 C C . HIS B 1 220 ? 13.797 9.674 55.663 1.00 18.26 217 HIS B C 1
ATOM 4161 O O . HIS B 1 220 ? 12.883 9.273 56.360 1.00 17.77 217 HIS B O 1
ATOM 4168 N N . ALA B 1 221 ? 14.117 9.116 54.489 1.00 18.13 218 ALA B N 1
ATOM 4169 C CA . ALA B 1 221 ? 13.339 7.986 53.981 1.00 18.07 218 ALA B CA 1
ATOM 4170 C C . ALA B 1 221 ? 13.321 6.803 54.956 1.00 17.44 218 ALA B C 1
ATOM 4171 O O . ALA B 1 221 ? 12.268 6.178 55.168 1.00 18.26 218 ALA B O 1
ATOM 4173 N N . ILE B 1 222 ? 14.494 6.435 55.455 1.00 16.14 219 ILE B N 1
ATOM 4174 C CA . ILE B 1 222 ? 14.599 5.355 56.437 1.00 16.33 219 ILE B CA 1
ATOM 4175 C C . ILE B 1 222 ? 13.659 5.639 57.629 1.00 16.08 219 ILE B C 1
ATOM 4176 O O . ILE B 1 222 ? 12.942 4.766 58.092 1.00 15.48 219 ILE B O 1
ATOM 4181 N N . CYS B 1 223 ? 13.666 6.870 58.107 1.00 16.26 220 CYS B N 1
ATOM 4182 C CA . CYS B 1 223 ? 12.811 7.212 59.239 1.00 17.00 220 CYS B CA 1
ATOM 4183 C C . CYS B 1 223 ? 11.343 7.109 58.838 1.00 16.63 220 CYS B C 1
ATOM 4184 O O . CYS B 1 223 ? 10.533 6.728 59.654 1.00 16.30 220 CYS B O 1
ATOM 4187 N N . GLU B 1 224 ? 11.007 7.404 57.573 1.00 16.53 221 GLU B N 1
ATOM 4188 C CA . GLU B 1 224 ? 9.591 7.331 57.140 1.00 16.85 221 GLU B CA 1
ATOM 4189 C C . GLU B 1 224 ? 9.148 5.867 57.012 1.00 16.80 221 GLU B C 1
ATOM 4190 O O . GLU B 1 224 ? 8.027 5.486 57.356 1.00 17.31 221 GLU B O 1
ATOM 4196 N N . ASP B 1 225 ? 10.052 5.052 56.510 1.00 16.16 222 ASP B N 1
ATOM 4197 C CA . ASP B 1 225 ? 9.841 3.631 56.403 1.00 16.41 222 ASP B CA 1
ATOM 4198 C C . ASP B 1 225 ? 9.455 3.119 57.799 1.00 16.37 222 ASP B C 1
ATOM 4199 O O . ASP B 1 225 ? 8.374 2.541 57.994 1.00 16.07 222 ASP B O 1
ATOM 4204 N N . TYR B 1 226 ? 10.346 3.325 58.769 1.00 15.90 223 TYR B N 1
ATOM 4205 C CA . TYR B 1 226 ? 10.071 2.886 60.131 1.00 16.38 223 TYR B CA 1
ATOM 4206 C C . TYR B 1 226 ? 8.790 3.530 60.709 1.00 16.54 223 TYR B C 1
ATOM 4207 O O . TYR B 1 226 ? 7.985 2.845 61.330 1.00 16.42 223 TYR B O 1
ATOM 4216 N N . ARG B 1 227 ? 8.596 4.829 60.492 1.00 16.75 224 ARG B N 1
ATOM 4217 C CA . ARG B 1 227 ? 7.338 5.472 60.957 1.00 17.70 224 ARG B CA 1
ATOM 4218 C C . ARG B 1 227 ? 6.130 4.747 60.369 1.00 18.16 224 ARG B C 1
ATOM 4219 O O . ARG B 1 227 ? 5.198 4.415 61.080 1.00 18.75 224 ARG B O 1
ATOM 4227 N N . ALA B 1 228 ? 6.186 4.443 59.073 1.00 18.19 225 ALA B N 1
ATOM 4228 C CA . ALA B 1 228 ? 5.093 3.745 58.411 1.00 18.48 225 ALA B CA 1
ATOM 4229 C C . ALA B 1 228 ? 4.837 2.356 59.014 1.00 18.53 225 ALA B C 1
ATOM 4230 O O . ALA B 1 228 ? 3.682 1.936 59.182 1.00 19.00 225 ALA B O 1
ATOM 4232 N N . ALA B 1 229 ? 5.908 1.661 59.376 1.00 17.93 226 ALA B N 1
ATOM 4233 C CA . ALA B 1 229 ? 5.789 0.327 59.922 1.00 17.91 226 ALA B CA 1
ATOM 4234 C C . ALA B 1 229 ? 5.122 0.342 61.282 1.00 19.17 226 ALA B C 1
ATOM 4235 O O . ALA B 1 229 ? 4.602 -0.670 61.722 1.00 19.40 226 ALA B O 1
ATOM 4237 N N . ALA B 1 230 ? 5.096 1.507 61.919 1.00 20.12 227 ALA B N 1
ATOM 4238 C CA . ALA B 1 230 ? 4.478 1.659 63.217 1.00 20.79 227 ALA B CA 1
ATOM 4239 C C . ALA B 1 230 ? 3.098 2.297 63.090 1.00 22.22 227 ALA B C 1
ATOM 4240 O O . ALA B 1 230 ? 2.411 2.495 64.089 1.00 23.52 227 ALA B O 1
ATOM 4242 N N . THR B 1 231 ? 2.686 2.632 61.877 1.00 23.01 228 THR B N 1
ATOM 4243 C CA . THR B 1 231 ? 1.372 3.286 61.686 1.00 24.59 228 THR B CA 1
ATOM 4244 C C . THR B 1 231 ? 0.594 2.757 60.504 1.00 24.72 228 THR B C 1
ATOM 4245 O O . THR B 1 231 ? -0.157 1.791 60.632 1.00 25.17 228 THR B O 1
ATOM 4249 N N . ILE B 1 232 ? 0.791 3.372 59.343 1.00 24.63 229 ILE B N 1
ATOM 4250 C CA . ILE B 1 232 ? 0.048 2.998 58.133 1.00 25.08 229 ILE B CA 1
ATOM 4251 C C . ILE B 1 232 ? 0.215 1.510 57.760 1.00 24.08 229 ILE B C 1
ATOM 4252 O O . ILE B 1 232 ? -0.755 0.825 57.416 1.00 25.25 229 ILE B O 1
ATOM 4257 N N . ASP B 1 233 ? 1.421 0.984 57.853 1.00 23.25 230 ASP B N 1
ATOM 4258 C CA . ASP B 1 233 ? 1.629 -0.451 57.581 1.00 22.94 230 ASP B CA 1
ATOM 4259 C C . ASP B 1 233 ? 0.728 -1.343 58.441 1.00 23.34 230 ASP B C 1
ATOM 4260 O O . ASP B 1 233 ? 0.207 -2.338 57.960 1.00 23.21 230 ASP B O 1
ATOM 4265 N N . LEU B 1 234 ? 0.567 -0.992 59.716 1.00 24.37 231 LEU B N 1
ATOM 4266 C CA . LEU B 1 234 ? -0.248 -1.784 60.626 1.00 26.29 231 LEU B CA 1
ATOM 4267 C C . LEU B 1 234 ? -1.748 -1.635 60.333 1.00 28.39 231 LEU B C 1
ATOM 4268 O O . LEU B 1 234 ? -2.516 -2.586 60.498 1.00 27.92 231 LEU B O 1
ATOM 4273 N N . ASP B 1 235 ? -2.162 -0.451 59.897 1.00 30.98 232 ASP B N 1
ATOM 4274 C CA . ASP B 1 235 ? -3.552 -0.260 59.467 1.00 33.58 232 ASP B CA 1
ATOM 4275 C C .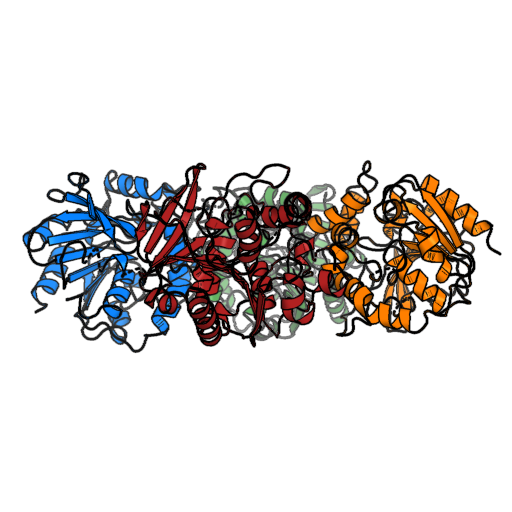 ASP B 1 235 ? -3.811 -1.178 58.295 1.00 33.53 232 ASP B C 1
ATOM 4276 O O . ASP B 1 235 ? -4.790 -1.911 58.312 1.00 34.39 232 ASP B O 1
ATOM 4281 N N . ASP B 1 236 ? -2.938 -1.132 57.276 1.00 32.46 233 ASP B N 1
ATOM 4282 C CA . ASP B 1 236 ? -3.071 -2.029 56.094 1.00 32.11 233 ASP B CA 1
ATOM 4283 C C . ASP B 1 236 ? -3.056 -3.506 56.550 1.00 31.68 233 ASP B C 1
ATOM 4284 O O . ASP B 1 236 ? -3.925 -4.284 56.184 1.00 31.25 233 ASP B O 1
ATOM 4289 N N . ASP B 1 237 ? -2.077 -3.864 57.381 1.00 30.98 234 ASP B N 1
ATOM 4290 C CA . ASP B 1 237 ? -1.946 -5.245 57.881 1.00 31.41 234 ASP B CA 1
ATOM 4291 C C . ASP B 1 237 ? -3.147 -5.729 58.721 1.00 32.45 234 ASP B C 1
ATOM 4292 O O . ASP B 1 237 ? -3.439 -6.932 58.765 1.00 33.53 234 ASP B O 1
ATOM 4297 N N . ALA B 1 238 ? -3.844 -4.817 59.389 1.00 32.64 235 ALA B N 1
ATOM 4298 C CA . ALA B 1 238 ? -5.033 -5.216 60.147 1.00 32.90 235 ALA B CA 1
ATOM 4299 C C . ALA B 1 238 ? -6.228 -5.293 59.198 1.00 33.03 235 ALA B C 1
ATOM 4300 O O . ALA B 1 238 ? -7.088 -6.150 59.339 1.00 33.54 235 ALA B O 1
ATOM 4302 N N . ALA B 1 239 ? -6.267 -4.412 58.211 1.00 33.00 236 ALA B N 1
ATOM 4303 C CA . ALA B 1 239 ? -7.371 -4.412 57.232 1.00 33.82 236 ALA B CA 1
ATOM 4304 C C . ALA B 1 239 ? -7.528 -5.740 56.484 1.00 34.21 236 ALA B C 1
ATOM 4305 O O . ALA B 1 239 ? -8.635 -6.089 56.098 1.00 34.85 236 ALA B O 1
ATOM 4307 N N . ASP B 1 240 ? -6.441 -6.479 56.261 1.00 33.69 237 ASP B N 1
ATOM 4308 C CA . ASP B 1 240 ? -6.586 -7.789 55.599 1.00 34.74 237 ASP B CA 1
ATOM 4309 C C . ASP B 1 240 ? -5.922 -8.941 56.356 1.00 33.81 237 ASP B C 1
ATOM 4310 O O . ASP B 1 240 ? -5.386 -9.859 55.745 1.00 32.88 237 ASP B O 1
ATOM 4315 N N . THR B 1 241 ? -6.021 -8.912 57.684 1.00 33.92 238 THR B N 1
ATOM 4316 C CA . THR B 1 241 ? -5.417 -9.943 58.542 1.00 34.34 238 THR B CA 1
ATOM 4317 C C . THR B 1 241 ? -5.951 -11.359 58.306 1.00 35.47 238 THR B C 1
ATOM 4318 O O . THR B 1 241 ? -5.255 -12.336 58.568 1.00 36.84 238 THR B O 1
ATOM 4322 N N . SER B 1 242 ? -7.184 -11.458 57.811 1.00 36.50 239 SER B N 1
ATOM 4323 C CA . SER B 1 242 ? -7.796 -12.752 57.499 1.00 37.32 239 SER B CA 1
ATOM 4324 C C . SER B 1 242 ? -7.217 -13.359 56.203 1.00 37.55 239 SER B C 1
ATOM 4325 O O . SER B 1 242 ? -7.462 -14.532 55.887 1.00 38.68 239 SER B O 1
ATOM 4328 N N . ALA B 1 243 ? -6.466 -12.556 55.454 1.00 36.13 240 ALA B N 1
ATOM 4329 C CA . ALA B 1 243 ? -5.824 -13.027 54.232 1.00 36.04 240 ALA B CA 1
ATOM 4330 C C . ALA B 1 243 ? -4.525 -13.724 54.580 1.00 34.87 240 ALA B C 1
ATOM 4331 O O . ALA B 1 243 ? -4.001 -13.576 55.687 1.00 34.72 240 ALA B O 1
ATOM 4333 N N . ARG B 1 244 ? -4.017 -14.489 53.631 1.00 34.28 241 ARG B N 1
ATOM 4334 C CA . ARG B 1 244 ? -2.799 -15.247 53.827 1.00 34.50 241 ARG B CA 1
ATOM 4335 C C . ARG B 1 244 ? -2.005 -15.298 52.530 1.00 34.13 241 ARG B C 1
ATOM 4336 O O . ARG B 1 244 ? -2.590 -15.285 51.435 1.00 32.51 241 ARG B O 1
ATOM 4344 N N . ILE B 1 245 ? -0.675 -15.370 52.665 1.00 32.36 242 ILE B N 1
ATOM 4345 C CA . ILE B 1 245 ? 0.210 -15.542 51.516 1.00 32.56 242 ILE B CA 1
ATOM 4346 C C . ILE B 1 245 ? -0.115 -16.888 50.885 1.00 34.61 242 ILE B C 1
ATOM 4347 O O . ILE B 1 245 ? -0.101 -17.919 51.560 1.00 35.00 242 ILE B O 1
ATOM 4352 N N . ARG B 1 246 ? -0.393 -16.877 49.592 1.00 37.50 243 ARG B N 1
ATOM 4353 C CA . ARG B 1 246 ? -0.806 -18.090 48.911 1.00 40.51 243 ARG B CA 1
ATOM 4354 C C . ARG B 1 246 ? 0.361 -18.907 48.338 1.00 38.44 243 ARG B C 1
ATOM 4355 O O . ARG B 1 246 ? 0.330 -20.130 48.396 1.00 41.34 243 ARG B O 1
ATOM 4363 N N . CYS B 1 247 ? 1.371 -18.245 47.783 1.00 35.25 244 CYS B N 1
ATOM 4364 C CA . CYS B 1 247 ? 2.528 -18.950 47.214 1.00 33.00 244 CYS B CA 1
ATOM 4365 C C . CYS B 1 247 ? 3.393 -19.531 48.311 1.00 31.22 244 CYS B C 1
ATOM 4366 O O . CYS B 1 247 ? 3.318 -19.081 49.451 1.00 32.23 244 CYS B O 1
ATOM 4369 N N . PRO B 1 248 ? 4.254 -20.504 47.976 1.00 29.86 245 PRO B N 1
ATOM 4370 C CA . PRO B 1 248 ? 5.115 -21.051 49.014 1.00 29.16 245 PRO B CA 1
ATOM 4371 C C . PRO B 1 248 ? 6.038 -19.985 49.678 1.00 28.27 245 PRO B C 1
ATOM 4372 O O . PRO B 1 248 ? 6.516 -19.039 49.007 1.00 26.62 245 PRO B O 1
ATOM 4376 N N . LEU B 1 249 ? 6.260 -20.144 50.985 1.00 27.06 246 LEU B N 1
ATOM 4377 C CA . LEU B 1 249 ? 7.085 -19.213 51.756 1.00 26.59 246 LEU B CA 1
ATOM 4378 C C . LEU B 1 249 ? 8.222 -19.933 52.471 1.00 25.89 246 LEU B C 1
ATOM 4379 O O . LEU B 1 249 ? 7.988 -20.901 53.199 1.00 26.08 246 LEU B O 1
ATOM 4384 N N . GLN B 1 250 ? 9.439 -19.435 52.270 1.00 24.25 247 GLN B N 1
ATOM 4385 C CA . GLN B 1 250 ? 10.624 -19.957 52.904 1.00 23.68 247 GLN B CA 1
ATOM 4386 C C . GLN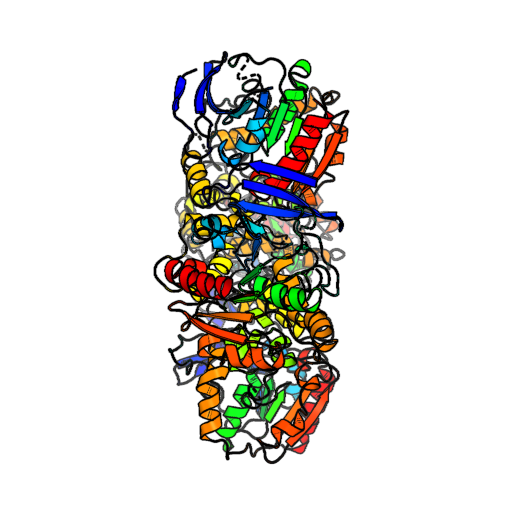 B 1 250 ? 11.163 -18.898 53.856 1.00 24.01 247 GLN B C 1
ATOM 4387 O O . GLN B 1 250 ? 11.192 -17.712 53.516 1.00 24.20 247 GLN B O 1
ATOM 4393 N N . LEU B 1 251 ? 11.572 -19.312 55.049 1.00 24.05 248 LEU B N 1
ATOM 4394 C CA . LEU B 1 251 ? 12.193 -18.396 55.993 1.00 23.17 248 LEU B CA 1
ATOM 4395 C C . LEU B 1 251 ? 13.642 -18.832 56.237 1.00 23.89 248 LEU B C 1
ATOM 4396 O O . LEU B 1 251 ? 13.885 -19.968 56.651 1.00 24.33 248 LEU B O 1
ATOM 4401 N N . LEU B 1 252 ? 14.594 -17.940 55.942 1.00 23.69 249 LEU B N 1
ATOM 4402 C CA . LEU B 1 252 ? 16.002 -18.176 56.209 1.00 24.32 249 LEU B CA 1
ATOM 4403 C C . LEU B 1 252 ? 16.436 -17.099 57.191 1.00 24.22 249 LEU B C 1
ATOM 4404 O O . LEU B 1 252 ? 16.292 -15.922 56.915 1.00 25.14 249 LEU B O 1
ATOM 4409 N N . TRP B 1 253 ? 16.935 -17.496 58.351 1.00 24.61 250 TRP B N 1
ATOM 4410 C CA . TRP B 1 253 ? 17.323 -16.540 59.376 1.00 23.56 250 TRP B CA 1
ATOM 4411 C C . TRP B 1 253 ? 18.601 -16.967 60.089 1.00 22.78 250 TRP B C 1
ATOM 4412 O O . TRP B 1 253 ? 18.969 -18.123 60.077 1.00 22.30 250 TRP B O 1
ATOM 4423 N N . GLY B 1 254 ? 19.265 -16.017 60.724 1.00 22.71 251 GLY B N 1
ATOM 4424 C CA . GLY B 1 254 ? 20.526 -16.299 61.386 1.00 23.40 251 GLY B CA 1
ATOM 4425 C C . GLY B 1 254 ? 20.291 -16.880 62.743 1.00 24.78 251 GLY B C 1
ATOM 4426 O O . GLY B 1 254 ? 19.635 -16.272 63.559 1.00 25.36 251 GLY B O 1
ATOM 4427 N N . GLY B 1 255 ? 20.841 -18.053 63.005 1.00 26.78 252 GLY B N 1
ATOM 4428 C CA . GLY B 1 255 ? 20.701 -18.663 64.317 1.00 27.84 252 GLY B CA 1
ATOM 4429 C C . GLY B 1 255 ? 21.291 -17.783 65.410 1.00 29.07 252 GLY B C 1
ATOM 4430 O O . GLY B 1 255 ? 20.884 -17.868 66.578 1.00 28.36 252 GLY B O 1
ATOM 4431 N N . LEU B 1 256 ? 22.242 -16.924 65.035 1.00 29.19 253 LEU B N 1
ATOM 4432 C CA . LEU B 1 256 ? 22.872 -16.043 66.012 1.00 30.40 253 LEU B CA 1
ATOM 4433 C C . LEU B 1 256 ? 22.524 -14.584 65.806 1.00 28.02 253 LEU B C 1
ATOM 4434 O O . LEU B 1 256 ? 23.224 -13.688 66.246 1.00 28.25 253 LEU B O 1
ATOM 4439 N N . GLY B 1 257 ? 21.421 -14.354 65.128 1.00 27.34 254 GLY B N 1
ATOM 4440 C CA . GLY B 1 257 ? 20.930 -13.003 64.931 1.00 25.67 254 GLY B CA 1
ATOM 4441 C C . GLY B 1 257 ? 19.926 -12.765 66.027 1.00 24.76 254 GLY B C 1
ATOM 4442 O O . GLY B 1 257 ? 19.535 -13.675 66.727 1.00 25.66 254 GLY B O 1
ATOM 4443 N N . THR B 1 258 ? 19.481 -11.540 66.153 1.00 25.02 255 THR B N 1
ATOM 4444 C CA . THR B 1 258 ? 18.539 -11.179 67.188 1.00 26.05 255 THR B CA 1
ATOM 4445 C C . THR B 1 258 ? 17.210 -11.940 67.154 1.00 25.15 255 THR B C 1
ATOM 4446 O O . THR B 1 258 ? 16.825 -12.524 68.155 1.00 24.66 255 THR B O 1
ATOM 4450 N N . VAL B 1 259 ? 16.533 -11.953 66.000 1.00 24.38 256 VAL B N 1
ATOM 4451 C CA . VAL B 1 259 ? 15.197 -12.558 65.919 1.00 26.08 256 VAL B CA 1
ATOM 4452 C C . VAL B 1 259 ? 15.180 -14.080 66.097 1.00 27.35 256 VAL B C 1
ATOM 4453 O O . VAL B 1 259 ? 14.209 -14.628 66.618 1.00 28.32 256 VAL B O 1
ATOM 4457 N N . GLY B 1 260 ? 16.245 -14.756 65.685 1.00 28.83 257 GLY B N 1
ATOM 4458 C CA . GLY B 1 260 ? 16.306 -16.202 65.828 1.00 31.27 257 GLY B CA 1
ATOM 4459 C C . GLY B 1 260 ? 16.461 -16.633 67.273 1.00 33.96 257 GLY B C 1
ATOM 4460 O O . GLY B 1 260 ? 15.943 -17.658 67.679 1.00 36.10 257 GLY B O 1
ATOM 4461 N N . GLN B 1 261 ? 17.177 -15.840 68.056 1.00 37.02 258 GLN B N 1
ATOM 4462 C CA . GLN B 1 261 ? 17.384 -16.153 69.464 1.00 37.63 258 GLN B CA 1
ATOM 4463 C C . GLN B 1 261 ? 16.207 -15.685 70.344 1.00 37.71 258 GLN B C 1
ATOM 4464 O O . GLN B 1 261 ? 16.124 -16.037 71.526 1.00 38.77 258 GLN B O 1
ATOM 4470 N N . LEU B 1 262 ? 15.273 -14.941 69.764 1.00 34.14 259 LEU B N 1
ATOM 4471 C CA . LEU B 1 262 ? 14.153 -14.400 70.528 1.00 32.85 259 LEU B CA 1
ATOM 4472 C C . LEU B 1 262 ? 12.803 -15.091 70.188 1.00 32.82 259 LEU B C 1
ATOM 4473 O O . LEU B 1 262 ? 12.003 -15.374 71.069 1.00 32.67 259 LEU B O 1
ATOM 4478 N N . TYR B 1 263 ? 12.563 -15.387 68.916 1.00 31.81 260 TYR B N 1
ATOM 4479 C CA . TYR B 1 263 ? 11.293 -16.003 68.521 1.00 32.03 260 TYR B CA 1
ATOM 4480 C C . TYR B 1 263 ? 11.482 -17.252 67.678 1.00 30.07 260 TYR B C 1
ATOM 4481 O O . TYR B 1 263 ? 12.544 -17.472 67.090 1.00 27.84 260 TYR B O 1
ATOM 4490 N N . ASN B 1 264 ? 10.450 -18.086 67.673 1.00 29.36 261 ASN B N 1
ATOM 4491 C CA . ASN B 1 264 ? 10.399 -19.237 66.814 1.00 30.61 261 ASN B CA 1
ATOM 4492 C C . ASN B 1 264 ? 10.006 -18.623 65.472 1.00 28.45 261 ASN B C 1
ATOM 4493 O O . ASN B 1 264 ? 8.819 -18.397 65.198 1.00 27.95 261 ASN B O 1
ATOM 4498 N N . VAL B 1 265 ? 11.009 -18.341 64.649 1.00 26.07 262 VAL B N 1
ATOM 4499 C CA . VAL B 1 265 ? 10.771 -17.595 63.426 1.00 25.63 262 VAL B CA 1
ATOM 4500 C C . VAL B 1 265 ? 9.703 -18.181 62.543 1.00 25.10 262 VAL B C 1
ATOM 4501 O O . VAL B 1 265 ? 8.837 -17.463 62.069 1.00 24.63 262 VAL B O 1
ATOM 4505 N N . VAL B 1 266 ? 9.766 -19.485 62.322 1.00 26.68 263 VAL B N 1
ATOM 4506 C CA . VAL B 1 266 ? 8.788 -20.161 61.455 1.00 27.50 263 VAL B CA 1
ATOM 4507 C C . VAL B 1 266 ? 7.393 -20.093 62.053 1.00 27.40 263 VAL B C 1
ATOM 4508 O O . VAL B 1 266 ? 6.408 -19.942 61.330 1.00 28.28 263 VAL B O 1
ATOM 4512 N N . GLY B 1 267 ? 7.310 -20.208 63.370 1.00 26.99 264 GLY B N 1
ATOM 4513 C CA . GLY B 1 267 ? 6.031 -20.112 64.068 1.00 27.27 264 GLY B CA 1
ATOM 4514 C C . GLY B 1 267 ? 5.353 -18.758 63.862 1.00 27.18 264 GLY B C 1
ATOM 4515 O O . GLY B 1 267 ? 4.117 -18.680 63.813 1.00 27.79 264 GLY B O 1
ATOM 4516 N N . THR B 1 268 ? 6.146 -17.682 63.757 1.00 25.73 265 THR B N 1
ATOM 4517 C CA . THR B 1 268 ? 5.58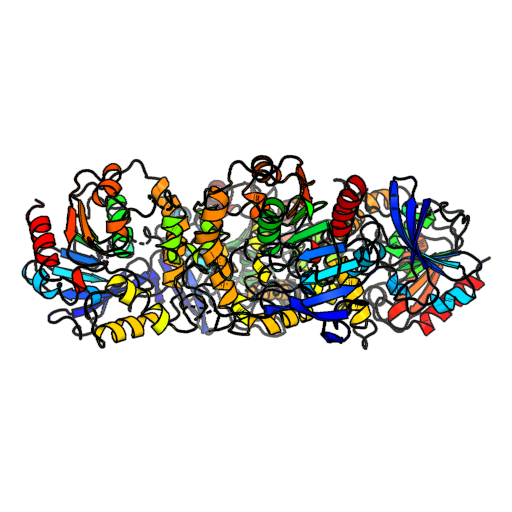6 -16.348 63.539 1.00 25.70 265 THR B CA 1
ATOM 4518 C C . THR B 1 268 ? 4.966 -16.206 62.156 1.00 25.55 265 THR B C 1
ATOM 4519 O O . THR B 1 268 ? 4.237 -15.255 61.900 1.00 25.32 265 THR B O 1
ATOM 4523 N N . TRP B 1 269 ? 5.255 -17.140 61.265 1.00 25.50 266 TRP B N 1
ATOM 4524 C CA . TRP B 1 269 ? 4.719 -17.038 59.922 1.00 26.52 266 TRP B CA 1
ATOM 4525 C C . TRP B 1 269 ? 3.562 -18.014 59.592 1.00 28.76 266 TRP B C 1
ATOM 4526 O O . TRP B 1 269 ? 3.001 -17.935 58.499 1.00 28.92 266 TRP B O 1
ATOM 4537 N N . LYS B 1 270 ? 3.192 -18.893 60.526 1.00 31.60 267 LYS B N 1
ATOM 4538 C CA . LYS B 1 270 ? 2.041 -19.821 60.311 1.00 35.03 267 LYS B CA 1
ATOM 4539 C C . LYS B 1 270 ? 0.699 -19.168 59.959 1.00 34.94 267 LYS B C 1
ATOM 4540 O O . LYS B 1 270 ? 0.098 -19.519 58.951 1.00 35.35 267 LYS B O 1
ATOM 4546 N N . GLU B 1 271 ? 0.209 -18.271 60.826 1.00 35.50 268 GLU B N 1
ATOM 4547 C CA . GLU B 1 271 ? -1.084 -17.567 60.609 1.00 36.28 268 GLU B CA 1
ATOM 4548 C C . GLU B 1 271 ? -1.048 -16.663 59.358 1.00 34.03 268 GLU B C 1
ATOM 4549 O O . GLU B 1 271 ? -2.082 -16.312 58.828 1.00 33.80 268 GLU B O 1
ATOM 4555 N N . LYS B 1 272 ? 0.149 -16.308 58.893 1.00 32.55 269 LYS B N 1
ATOM 4556 C CA . LYS B 1 272 ? 0.296 -15.382 57.773 1.00 32.53 269 LYS B CA 1
ATOM 4557 C C . LYS B 1 272 ? 0.354 -16.011 56.396 1.00 31.72 269 LYS B C 1
ATOM 4558 O O . LYS B 1 272 ? 0.203 -15.304 55.425 1.00 31.15 269 LYS B O 1
ATOM 4564 N N . ALA B 1 273 ? 0.599 -17.315 56.319 1.00 32.75 270 ALA B N 1
ATOM 4565 C CA . ALA B 1 273 ? 0.753 -17.994 55.045 1.00 35.11 270 ALA B CA 1
ATOM 4566 C C . ALA B 1 273 ? 0.100 -19.361 55.002 1.00 36.70 270 ALA B C 1
ATOM 4567 O O . ALA B 1 273 ? -0.234 -19.921 56.045 1.00 36.69 270 ALA B O 1
ATOM 4569 N N . LEU B 1 274 ? -0.088 -19.884 53.784 1.00 37.46 271 LEU B N 1
ATOM 4570 C CA . LEU B 1 274 ? -0.618 -21.236 53.598 1.00 38.99 271 LEU B CA 1
ATOM 4571 C C . LEU B 1 274 ? 0.480 -22.254 53.857 1.00 38.33 271 LEU B C 1
ATOM 4572 O O . LEU B 1 274 ? 0.356 -23.085 54.737 1.00 41.42 271 LEU B O 1
ATOM 4577 N N . ASN B 1 275 ? 1.562 -22.182 53.093 1.00 37.16 272 ASN B N 1
ATOM 4578 C CA . ASN B 1 275 ? 2.680 -23.129 53.223 1.00 37.85 272 ASN B CA 1
ATOM 4579 C C . ASN B 1 275 ? 3.960 -22.467 53.610 1.00 35.87 272 ASN B C 1
ATOM 4580 O O . ASN B 1 275 ? 4.476 -21.651 52.870 1.00 36.14 272 ASN B O 1
ATOM 4585 N N . VAL B 1 276 ? 4.491 -22.854 54.757 1.00 36.13 273 VAL B N 1
ATOM 4586 C CA . VAL B 1 276 ? 5.706 -22.268 55.276 1.00 35.40 273 VAL B CA 1
ATOM 4587 C C . VAL B 1 276 ? 6.795 -23.291 55.557 1.00 33.37 273 VAL B C 1
ATOM 4588 O O . VAL B 1 276 ? 6.513 -24.415 55.927 1.00 36.43 273 VAL B O 1
ATOM 4592 N N . GLN B 1 277 ? 8.044 -22.873 55.410 1.00 30.51 274 GLN B N 1
ATOM 4593 C CA . GLN B 1 277 ? 9.168 -23.713 55.762 1.00 30.42 274 GLN B CA 1
ATOM 4594 C C . GLN B 1 277 ? 10.384 -22.828 56.001 1.00 28.97 274 GLN B C 1
ATOM 4595 O O . GLN B 1 277 ? 10.388 -21.669 55.607 1.00 27.30 274 GLN B O 1
ATOM 4601 N N . GLY B 1 278 ? 11.429 -23.378 56.604 1.00 30.63 275 GLY B N 1
ATOM 4602 C CA . GLY B 1 278 ? 12.641 -22.595 56.867 1.00 31.00 275 GLY B CA 1
ATOM 4603 C C . GLY B 1 278 ? 13.677 -23.261 57.758 1.00 32.75 275 GLY B C 1
ATOM 4604 O O . GLY B 1 278 ? 13.504 -24.394 58.203 1.00 33.93 275 GLY B O 1
ATOM 4605 N N . GLU B 1 279 ? 14.763 -22.535 58.014 1.00 34.36 276 GLU B N 1
ATOM 4606 C CA . GLU B 1 279 ? 15.874 -23.029 58.817 1.00 35.89 276 GLU B CA 1
ATOM 4607 C C . GLU B 1 279 ? 16.742 -21.877 59.305 1.00 32.95 276 GLU B C 1
ATOM 4608 O O . GLU B 1 279 ? 16.752 -20.801 58.727 1.00 31.47 276 GLU B O 1
ATOM 4614 N N . ALA B 1 280 ? 17.502 -22.127 60.352 1.00 31.05 277 ALA B N 1
ATOM 4615 C CA . ALA B 1 280 ? 18.447 -21.151 60.822 1.00 30.31 277 ALA B CA 1
ATOM 4616 C C . ALA B 1 280 ? 19.735 -21.384 60.050 1.00 29.07 277 ALA B C 1
ATOM 4617 O O . ALA B 1 280 ? 20.048 -22.503 59.712 1.00 31.55 277 ALA B O 1
ATOM 4619 N N . LEU B 1 281 ? 20.477 -20.328 59.771 1.00 28.27 278 LEU B N 1
ATOM 4620 C CA . LEU B 1 281 ? 21.744 -20.434 59.076 1.00 27.41 278 LEU B CA 1
ATOM 4621 C C . LEU B 1 281 ? 22.883 -20.053 60.019 1.00 27.32 278 LEU B C 1
ATOM 4622 O O . LEU B 1 281 ? 22.654 -19.423 61.042 1.00 26.08 278 LEU B O 1
ATOM 4627 N N . PRO B 1 282 ? 24.122 -20.462 59.686 1.00 27.43 279 PRO B N 1
ATOM 4628 C CA . PRO B 1 282 ? 25.281 -20.188 60.541 1.00 28.04 279 PRO B CA 1
ATOM 4629 C C . PRO B 1 282 ? 25.811 -18.757 60.420 1.00 26.86 279 PRO B C 1
ATOM 4630 O O . PRO B 1 282 ? 26.892 -18.525 59.896 1.00 26.78 279 PRO B O 1
ATOM 4634 N N . CYS B 1 283 ? 25.048 -17.807 60.934 1.00 26.13 280 CYS B N 1
ATOM 4635 C CA . CYS B 1 283 ? 25.409 -16.422 60.817 1.00 25.45 280 CYS B CA 1
ATOM 4636 C C . CYS B 1 283 ? 24.469 -15.589 61.650 1.00 24.36 280 CYS B C 1
ATOM 4637 O O . CYS B 1 283 ? 23.601 -16.133 62.310 1.00 23.97 280 CYS B O 1
ATOM 4640 N N . GLY B 1 284 ? 24.650 -14.271 61.584 1.00 24.39 281 GLY B N 1
ATOM 4641 C CA . GLY B 1 284 ? 23.767 -13.309 62.236 1.00 23.96 281 GLY B CA 1
ATOM 4642 C C . GLY B 1 284 ? 22.674 -12.880 61.249 1.00 24.55 281 GLY B C 1
ATOM 4643 O O . GLY B 1 284 ? 22.059 -13.716 60.565 1.00 25.36 281 GLY B O 1
ATOM 4644 N N . HIS B 1 285 ? 22.507 -11.577 61.101 1.00 23.42 282 HIS B N 1
ATOM 4645 C CA . HIS B 1 285 ? 21.410 -10.994 60.346 1.00 22.72 282 HIS B CA 1
ATOM 4646 C C . HIS B 1 285 ? 21.428 -11.034 58.811 1.00 21.69 282 HIS B C 1
ATOM 4647 O O . HIS B 1 285 ? 20.350 -10.963 58.192 1.00 22.10 282 HIS B O 1
ATOM 4654 N N A SER B 1 286 ? 22.620 -11.171 58.219 0.70 21.00 283 SER B N 1
ATOM 4655 N N B SER B 1 286 ? 22.612 -11.141 58.211 0.30 21.12 283 SER B N 1
ATOM 4656 C CA A SER B 1 286 ? 22.802 -11.124 56.760 0.70 19.67 283 SER B CA 1
ATOM 4657 C CA B SER B 1 286 ? 22.745 -11.099 56.756 0.30 20.04 283 SER B CA 1
ATOM 4658 C C A SER B 1 286 ? 23.514 -12.339 56.194 0.70 19.86 283 SER B C 1
ATOM 4659 C C B SER B 1 286 ? 23.492 -12.306 56.197 0.30 20.21 283 SER B C 1
ATOM 4660 O O A SER B 1 286 ? 24.706 -12.285 55.879 0.70 20.32 283 SER B O 1
ATOM 4661 O O B SER B 1 286 ? 24.687 -12.222 55.917 0.30 20.60 283 SER B O 1
ATOM 4666 N N . PRO B 1 287 ? 22.787 -13.433 56.007 1.00 20.18 284 PRO B N 1
ATOM 4667 C CA . PRO B 1 287 ? 23.417 -14.628 55.481 1.00 20.24 284 PRO B CA 1
ATOM 4668 C C . PRO B 1 287 ? 23.981 -14.461 54.054 1.00 20.19 284 PRO B C 1
ATOM 4669 O O . PRO B 1 287 ? 25.034 -15.041 53.728 1.00 19.54 284 PRO B O 1
ATOM 4673 N N . GLN B 1 288 ? 23.309 -13.677 53.215 1.00 19.53 285 GLN B N 1
ATOM 4674 C CA . GLN B 1 288 ? 23.819 -13.469 51.866 1.00 20.01 285 GLN B CA 1
ATOM 4675 C C . GLN B 1 288 ? 25.213 -12.856 51.894 1.00 20.34 285 GLN B C 1
ATOM 4676 O O . GLN B 1 288 ? 25.989 -13.001 50.939 1.00 20.24 285 GLN B O 1
ATOM 4682 N N . GLU B 1 289 ? 25.533 -12.175 52.986 1.00 21.38 286 GLU B N 1
ATOM 4683 C CA . GLU B 1 289 ? 26.860 -11.568 53.147 1.00 22.84 286 GLU B CA 1
ATOM 4684 C C . GLU B 1 289 ? 27.814 -12.410 53.996 1.00 23.22 286 GLU B C 1
ATOM 4685 O O . GLU B 1 289 ? 28.982 -12.555 53.645 1.00 22.70 286 GLU B O 1
ATOM 4691 N N . GLU B 1 290 ? 27.302 -12.972 55.097 1.00 23.98 287 GLU B N 1
ATOM 4692 C CA . GLU B 1 290 ? 28.116 -13.749 56.058 1.00 24.06 287 GLU B CA 1
ATOM 4693 C C . GLU B 1 290 ? 28.423 -15.212 55.663 1.00 23.48 287 GLU B C 1
ATOM 4694 O O . GLU B 1 290 ? 29.545 -15.663 55.834 1.00 24.39 287 GLU B O 1
ATOM 4700 N N . CYS B 1 291 ? 27.423 -15.945 55.170 1.00 21.88 288 CYS B N 1
ATOM 4701 C CA . CYS B 1 291 ? 27.582 -17.356 54.754 1.00 22.84 288 CYS B CA 1
ATOM 4702 C C . CYS B 1 291 ? 26.903 -17.566 53.373 1.00 21.66 288 CYS B C 1
ATOM 4703 O O . CYS B 1 291 ? 25.978 -18.366 53.251 1.00 20.59 288 CYS B O 1
ATOM 4706 N N . PRO B 1 292 ? 27.370 -16.829 52.353 1.00 21.34 289 PRO B N 1
ATOM 4707 C CA . PRO B 1 292 ? 26.779 -16.817 51.022 1.00 21.62 289 PRO B CA 1
ATOM 4708 C C . PRO B 1 292 ? 26.660 -18.188 50.381 1.00 22.76 289 PRO B C 1
ATOM 4709 O O . PRO B 1 292 ? 25.664 -18.437 49.756 1.00 22.42 289 PRO B O 1
ATOM 4713 N N . GLU B 1 293 ? 27.650 -19.062 50.563 1.00 25.38 290 GLU B N 1
ATOM 4714 C CA . GLU B 1 293 ? 27.624 -20.433 49.977 1.00 28.65 290 GLU B CA 1
ATOM 4715 C C . GLU B 1 293 ? 26.488 -21.300 50.545 1.00 27.88 290 GLU B C 1
ATOM 4716 O O . GLU B 1 293 ? 25.848 -22.060 49.842 1.00 25.70 290 GLU B O 1
ATOM 4722 N N . TYR B 1 294 ? 26.248 -21.143 51.843 1.00 28.31 291 TYR B N 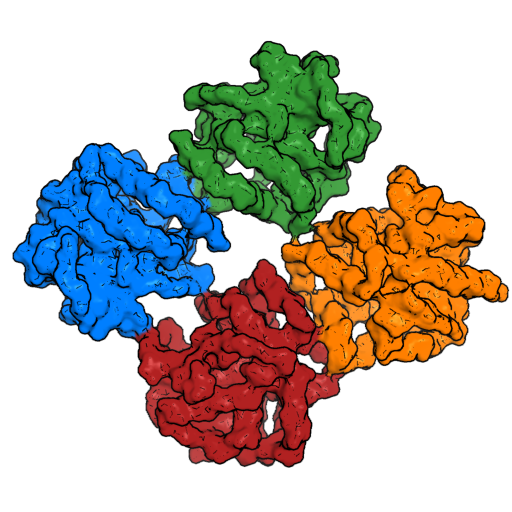1
ATOM 4723 C CA . TYR B 1 294 ? 25.209 -21.859 52.552 1.00 29.52 291 TYR B CA 1
ATOM 4724 C C . TYR B 1 294 ? 23.861 -21.246 52.122 1.00 28.47 291 TYR B C 1
ATOM 4725 O O . TYR B 1 294 ? 22.860 -21.932 51.910 1.00 29.14 291 TYR B O 1
ATOM 4734 N N . PHE B 1 295 ? 23.853 -19.933 51.981 1.00 26.45 292 PHE B N 1
ATOM 4735 C CA . PHE B 1 295 ? 22.652 -19.226 51.600 1.00 24.85 292 PHE B CA 1
ATOM 4736 C C . PHE B 1 295 ? 22.161 -19.682 50.231 1.00 24.93 292 PHE B C 1
ATOM 4737 O O . PHE B 1 295 ? 20.989 -19.972 50.055 1.00 25.15 292 PHE B O 1
ATOM 4745 N N . ILE B 1 296 ? 23.077 -19.723 49.281 1.00 25.27 293 ILE B N 1
ATOM 4746 C CA . ILE B 1 296 ? 22.775 -20.155 47.917 1.00 26.18 293 ILE B CA 1
ATOM 4747 C C . ILE B 1 296 ? 22.141 -21.553 47.928 1.00 27.95 293 ILE B C 1
ATOM 4748 O O . ILE B 1 296 ? 21.046 -21.768 47.383 1.00 27.36 293 ILE B O 1
ATOM 4753 N N . GLN B 1 297 ? 22.811 -22.500 48.574 1.00 30.70 294 GLN B N 1
ATOM 4754 C CA . GLN B 1 297 ? 22.304 -23.870 48.618 1.00 32.26 294 GLN B CA 1
ATOM 4755 C C . GLN B 1 297 ? 20.892 -23.928 49.139 1.00 30.15 294 GLN B C 1
ATOM 4756 O O . GLN B 1 297 ? 20.051 -24.542 48.520 1.00 28.84 294 GLN B O 1
ATOM 4762 N N . LYS B 1 298 ? 20.613 -23.276 50.264 1.00 29.48 295 LYS B N 1
ATOM 4763 C CA . LYS B 1 298 ? 19.257 -23.332 50.804 1.00 29.38 295 LYS B CA 1
ATOM 4764 C C . LYS B 1 298 ? 18.247 -22.569 49.944 1.00 27.83 295 LYS B C 1
ATOM 4765 O O . LYS B 1 298 ? 17.101 -22.967 49.841 1.00 27.47 295 LYS B O 1
ATOM 4771 N N . LEU B 1 299 ? 18.662 -21.494 49.300 1.00 26.36 296 LEU B N 1
ATOM 4772 C CA . LEU B 1 299 ? 17.731 -20.795 48.427 1.00 26.47 296 LEU B CA 1
ATOM 4773 C C . LEU B 1 299 ? 17.493 -21.631 47.151 1.00 29.64 296 LEU B C 1
ATOM 4774 O O . LEU B 1 299 ? 16.360 -21.746 46.684 1.00 28.83 296 LEU B O 1
ATOM 4779 N N . GLN B 1 300 ? 18.561 -22.226 46.609 1.00 33.44 297 GLN B N 1
ATOM 4780 C CA . GLN B 1 300 ? 18.459 -23.020 45.355 1.00 36.22 297 GLN B CA 1
ATOM 4781 C C . GLN B 1 300 ? 17.455 -24.141 45.446 1.00 35.27 297 GLN B C 1
ATOM 4782 O O . GLN B 1 300 ? 16.630 -24.331 44.545 1.00 38.66 297 GLN B O 1
ATOM 4788 N N . SER B 1 301 ? 17.550 -24.896 46.523 1.00 33.43 298 SER B N 1
ATOM 4789 C CA . SER B 1 301 ? 16.655 -26.011 46.754 1.00 33.69 298 SER B CA 1
ATOM 4790 C C . SER B 1 301 ? 15.215 -25.596 46.918 1.00 31.53 298 SER B C 1
ATOM 4791 O O . SER B 1 301 ? 14.328 -26.328 46.482 1.00 30.81 298 SER B O 1
ATOM 4794 N N . PHE B 1 302 ? 14.973 -24.460 47.587 1.00 29.01 299 PHE B N 1
ATOM 4795 C CA . PHE B 1 302 ? 13.610 -23.985 47.744 1.00 27.81 299 PHE B CA 1
ATOM 4796 C C . PHE B 1 302 ? 13.040 -23.669 46.367 1.00 29.27 299 PHE B C 1
ATOM 4797 O O . PHE B 1 302 ? 11.965 -24.145 45.987 1.00 30.53 299 PHE B O 1
ATOM 4805 N N . LEU B 1 303 ? 13.795 -22.887 45.616 1.00 29.32 300 LEU B N 1
ATOM 4806 C CA . LEU B 1 303 ? 13.368 -22.429 44.309 1.00 30.35 300 LEU B CA 1
ATOM 4807 C C . LEU B 1 303 ? 13.061 -23.544 43.335 1.00 31.78 300 LEU B C 1
ATOM 4808 O O . LEU B 1 303 ? 12.089 -23.454 42.590 1.00 30.78 300 LEU B O 1
ATOM 4813 N N . HIS B 1 304 ? 13.883 -24.585 43.330 1.00 33.49 301 HIS B N 1
ATOM 4814 C CA . HIS B 1 304 ? 13.665 -25.688 42.398 1.00 36.09 301 HIS B CA 1
ATOM 4815 C C . HIS B 1 304 ? 12.589 -26.659 42.848 1.00 35.01 301 HIS B C 1
ATOM 4816 O O . HIS B 1 304 ? 12.123 -27.437 42.055 1.00 34.95 301 HIS B O 1
ATOM 4823 N N . SER B 1 305 ? 12.198 -26.624 44.117 1.00 32.91 302 SER B N 1
ATOM 4824 C CA . SER B 1 305 ? 11.123 -27.494 44.578 1.00 32.81 302 SER B CA 1
ATOM 4825 C C . SER B 1 305 ? 9.779 -26.884 44.177 1.00 33.46 302 SER B C 1
ATOM 4826 O O . SER B 1 305 ? 8.779 -27.583 44.106 1.00 34.67 302 SER B O 1
ATOM 4829 N N . VAL B 1 306 ? 9.757 -25.572 43.935 1.00 34.12 303 VAL B N 1
ATOM 4830 C CA . VAL B 1 306 ? 8.511 -24.855 43.603 1.00 35.42 303 VAL B CA 1
ATOM 4831 C C . VAL B 1 306 ? 7.956 -25.108 42.179 1.00 38.33 303 VAL B C 1
ATOM 4832 O O . VAL B 1 306 ? 8.657 -24.991 41.190 1.00 36.47 303 VAL B O 1
ATOM 4836 N N . LEU B 1 307 ? 6.669 -25.457 42.154 1.00 43.26 304 LEU B N 1
ATOM 4837 C CA . LEU B 1 307 ? 5.854 -25.752 40.976 1.00 46.85 304 LEU B CA 1
ATOM 4838 C C . LEU B 1 307 ? 5.757 -27.279 40.872 1.00 49.24 304 LEU B C 1
ATOM 4839 O O . LEU B 1 307 ? 5.343 -27.899 41.851 1.00 47.65 304 LEU B O 1
ATOM 4845 N N . LEU C 1 7 ? 54.350 20.864 28.787 1.00 56.61 4 LEU C N 1
ATOM 4846 C CA . LEU C 1 7 ? 53.725 19.864 29.706 1.00 55.30 4 LEU C CA 1
ATOM 4847 C C . LEU C 1 7 ? 54.724 18.826 30.203 1.00 56.29 4 LEU C C 1
ATOM 4848 O O . LEU C 1 7 ? 55.590 18.387 29.446 1.00 60.33 4 LEU C O 1
ATOM 4853 N N . ILE C 1 8 ? 54.594 18.439 31.475 1.00 54.71 5 ILE C N 1
ATOM 4854 C CA . ILE C 1 8 ? 55.415 17.366 32.074 1.00 55.52 5 ILE C CA 1
ATOM 4855 C C . ILE C 1 8 ? 54.484 16.417 32.868 1.00 54.10 5 ILE C C 1
ATOM 4856 O O . ILE C 1 8 ? 53.821 16.824 33.847 1.00 50.03 5 ILE C O 1
ATOM 4861 N N . GLU C 1 9 ? 54.418 15.168 32.388 1.00 55.73 6 GLU C N 1
ATOM 4862 C CA . GLU C 1 9 ? 53.582 14.111 32.970 1.00 55.38 6 GLU C CA 1
ATOM 4863 C C . GLU C 1 9 ? 54.026 13.798 34.393 1.00 54.81 6 GLU C C 1
ATOM 4864 O O . GLU C 1 9 ? 55.214 13.657 34.664 1.00 57.47 6 GLU C O 1
ATOM 4870 N N . CYS C 1 10 ? 53.066 13.687 35.297 1.00 52.16 7 CYS C N 1
ATOM 4871 C CA . CYS C 1 10 ? 53.354 13.381 36.692 1.00 52.73 7 CYS C CA 1
ATOM 4872 C C . CYS C 1 10 ? 52.663 12.069 37.143 1.00 52.17 7 CYS C C 1
ATOM 4873 O O . CYS C 1 10 ? 52.675 11.740 38.333 1.00 53.38 7 CYS C O 1
ATOM 4876 N N . GLY C 1 11 ? 52.075 11.324 36.195 1.00 50.11 8 GLY C N 1
ATOM 4877 C CA . GLY C 1 11 ? 51.415 10.056 36.507 1.00 49.61 8 GLY C CA 1
ATOM 4878 C C . GLY C 1 11 ? 49.911 10.147 36.679 1.00 46.58 8 GLY C C 1
ATOM 4879 O O . GLY C 1 11 ? 49.324 11.237 36.671 1.00 44.19 8 GLY C O 1
ATOM 4880 N N . ALA C 1 12 ? 49.272 8.992 36.830 1.00 46.73 9 ALA C N 1
ATOM 4881 C CA . ALA C 1 12 ? 47.826 8.950 36.984 1.00 44.51 9 ALA C CA 1
ATOM 4882 C C . ALA C 1 12 ? 47.423 9.512 38.338 1.00 41.89 9 ALA C C 1
ATOM 4883 O O . ALA C 1 12 ? 48.160 9.382 39.312 1.00 42.24 9 ALA C O 1
ATOM 4885 N N . SER C 1 13 ? 46.274 10.178 38.382 1.00 38.86 10 SER C N 1
ATOM 4886 C CA . SER C 1 13 ? 45.766 10.697 39.637 1.00 37.04 10 SER C CA 1
ATOM 4887 C C . SER C 1 13 ? 45.493 9.531 40.585 1.00 38.84 10 SER C C 1
ATOM 4888 O O . SER C 1 13 ? 44.945 8.509 40.168 1.00 40.56 10 SER C O 1
ATOM 4891 N N . PRO C 1 14 ? 45.902 9.665 41.860 1.00 38.58 11 PRO C N 1
ATOM 4892 C CA . PRO C 1 14 ? 45.603 8.582 42.805 1.00 40.91 11 PRO C CA 1
ATOM 4893 C C . PRO C 1 14 ? 44.174 8.614 43.374 1.00 40.21 11 PRO C C 1
ATOM 4894 O O . PRO C 1 14 ? 43.776 7.652 44.022 1.00 42.79 11 PRO C O 1
ATOM 4898 N N . PHE C 1 15 ? 43.422 9.691 43.117 1.00 37.24 12 PHE C N 1
ATOM 4899 C CA . PHE C 1 15 ? 42.048 9.852 43.645 1.00 36.77 12 PHE C CA 1
ATOM 4900 C C . PHE C 1 15 ? 40.934 9.984 42.593 1.00 35.79 12 PHE C C 1
ATOM 4901 O O . PHE C 1 15 ? 39.758 9.877 42.923 1.00 36.21 12 PHE C O 1
ATOM 4909 N N . ILE C 1 16 ? 41.291 10.269 41.346 1.00 34.62 13 ILE C N 1
ATOM 4910 C CA . ILE C 1 16 ? 40.271 10.486 40.315 1.00 33.98 13 ILE C CA 1
ATOM 4911 C C . ILE C 1 16 ? 40.511 9.559 39.146 1.00 35.69 13 ILE C C 1
ATOM 4912 O O . ILE C 1 16 ? 41.357 9.830 38.295 1.00 34.99 13 ILE C O 1
ATOM 4917 N N . PRO C 1 17 ? 39.755 8.458 39.100 1.00 38.24 14 PRO C N 1
ATOM 4918 C CA . PRO C 1 17 ? 39.948 7.481 38.035 1.00 40.63 14 PRO C CA 1
ATOM 4919 C C . PRO C 1 17 ? 39.940 8.107 36.639 1.00 39.46 14 PRO C C 1
ATOM 4920 O O . PRO C 1 17 ? 39.143 9.004 36.376 1.00 37.92 14 PRO C O 1
ATOM 4924 N N . GLY C 1 18 ? 40.852 7.646 35.776 1.00 40.60 15 GLY C N 1
ATOM 4925 C CA . GLY C 1 18 ? 40.946 8.100 34.372 1.00 40.14 15 GLY C CA 1
ATOM 4926 C C . GLY C 1 18 ? 41.625 9.442 34.114 1.00 37.22 15 GLY C C 1
ATOM 4927 O O . GLY C 1 18 ? 41.828 9.810 32.951 1.00 37.36 15 GLY C O 1
ATOM 4928 N N . PHE C 1 19 ? 41.997 10.164 35.177 1.00 34.89 16 PHE C N 1
ATOM 4929 C CA . PHE C 1 19 ? 42.635 11.475 35.038 1.00 32.47 16 PHE C CA 1
ATOM 4930 C C . PHE C 1 19 ? 44.145 11.413 35.201 1.00 32.81 16 PHE C C 1
ATOM 4931 O O . PHE C 1 19 ? 44.649 10.641 36.005 1.00 34.01 16 PHE C O 1
ATOM 4939 N N . ALA C 1 20 ? 44.842 12.256 34.437 1.00 32.15 17 ALA C N 1
ATOM 4940 C CA . ALA C 1 20 ? 46.282 12.348 34.433 1.00 32.75 17 ALA C CA 1
ATOM 4941 C C . ALA C 1 20 ? 46.729 13.656 35.071 1.00 30.88 17 ALA C C 1
ATOM 4942 O O . ALA C 1 20 ? 46.099 14.705 34.879 1.00 29.20 17 ALA C O 1
ATOM 4944 N N . LEU C 1 21 ? 47.835 13.590 35.801 1.00 31.54 18 LEU C N 1
ATOM 4945 C CA . LEU C 1 21 ? 48.396 14.754 36.469 1.00 30.54 18 LEU C CA 1
ATOM 4946 C C . LEU C 1 21 ? 49.492 15.376 35.647 1.00 31.56 18 LEU C C 1
ATOM 4947 O O . LEU C 1 21 ? 50.365 14.687 35.163 1.00 33.66 18 LEU C O 1
ATOM 4952 N N . LYS C 1 22 ? 49.469 16.689 35.518 1.00 30.74 19 LYS C N 1
ATOM 4953 C CA . LYS C 1 22 ? 50.486 17.372 34.760 1.00 32.16 19 LYS C CA 1
ATOM 4954 C C . LYS C 1 22 ? 50.894 18.703 35.402 1.00 31.39 19 LYS C C 1
ATOM 4955 O O . LYS C 1 22 ? 50.112 19.342 36.077 1.00 29.92 19 LYS C O 1
ATOM 4961 N N . ASP C 1 23 ? 52.146 19.067 35.208 1.00 33.00 20 ASP C N 1
ATOM 4962 C CA . ASP C 1 23 ? 52.679 20.369 35.567 1.00 33.22 20 ASP C CA 1
ATOM 4963 C C . ASP C 1 23 ? 52.793 21.077 34.215 1.00 34.27 20 ASP C C 1
ATOM 4964 O O . ASP C 1 23 ? 53.416 20.573 33.281 1.00 35.97 20 ASP C O 1
ATOM 4969 N N . VAL C 1 24 ? 52.152 22.220 34.104 1.00 33.56 21 VAL C N 1
ATOM 4970 C CA . VAL C 1 24 ? 52.124 22.966 32.868 1.00 34.89 21 VAL C CA 1
ATOM 4971 C C . VAL C 1 24 ? 52.752 24.329 33.113 1.00 36.27 21 VAL C C 1
ATOM 4972 O O . VAL C 1 24 ? 52.357 25.052 34.047 1.00 35.09 21 VAL C O 1
ATOM 4976 N N . ARG C 1 25 ? 53.709 24.669 32.268 1.00 38.97 22 ARG C N 1
ATOM 4977 C CA . ARG C 1 25 ? 54.439 25.929 32.357 1.00 41.34 22 ARG C CA 1
ATOM 4978 C C . ARG C 1 25 ? 53.797 26.963 31.437 1.00 42.11 22 ARG C C 1
ATOM 4979 O O . ARG C 1 25 ? 53.785 26.800 30.226 1.00 43.64 22 ARG C O 1
ATOM 4987 N N . LEU C 1 26 ? 53.265 28.025 32.028 1.00 41.64 23 LEU C N 1
ATOM 4988 C CA . LEU C 1 26 ? 52.567 29.076 31.292 1.00 42.70 23 LEU C CA 1
ATOM 4989 C C . LEU C 1 26 ? 53.556 30.090 30.771 1.00 46.38 23 LEU C C 1
ATOM 4990 O O . LEU C 1 26 ? 54.742 29.989 31.046 1.00 47.87 23 LEU C O 1
ATOM 4995 N N . GLU C 1 27 ? 53.060 31.080 30.038 1.00 48.27 24 GLU C N 1
ATOM 4996 C CA . GLU C 1 27 ? 53.928 32.122 29.483 1.00 52.71 24 GLU C CA 1
ATOM 4997 C C . GLU C 1 27 ? 54.496 33.057 30.559 1.00 54.10 24 GLU C C 1
ATOM 4998 O O . GLU C 1 27 ? 55.597 33.589 30.407 1.00 57.46 24 GLU C O 1
ATOM 5004 N N . ASN C 1 28 ? 53.752 33.252 31.651 1.00 51.82 25 ASN C N 1
ATOM 5005 C CA . ASN C 1 28 ? 54.204 34.146 32.715 1.00 53.29 25 ASN C CA 1
ATOM 5006 C C . ASN C 1 28 ? 55.260 33.502 33.620 1.00 53.00 25 ASN C C 1
ATOM 5007 O O . ASN C 1 28 ? 55.503 33.979 34.734 1.00 53.48 25 ASN C O 1
ATOM 5012 N N . GLY C 1 29 ? 55.862 32.408 33.153 1.00 52.52 26 GLY C N 1
ATOM 5013 C CA . GLY C 1 29 ? 56.908 31.720 33.906 1.00 52.80 26 GLY C CA 1
ATOM 5014 C C . GLY C 1 29 ? 56.402 30.824 35.026 1.00 49.25 26 GLY C C 1
ATOM 5015 O O . GLY C 1 29 ? 57.163 30.052 35.609 1.00 49.26 26 GLY C O 1
ATOM 5016 N N . LEU C 1 30 ? 55.116 30.905 35.336 1.00 46.54 27 LEU C N 1
ATOM 5017 C CA . LEU C 1 30 ? 54.594 30.088 36.403 1.00 43.56 27 LEU C CA 1
ATOM 5018 C C . LEU C 1 30 ? 54.241 28.670 35.917 1.00 41.25 27 LEU C C 1
ATOM 5019 O O . LEU C 1 30 ? 53.975 28.452 34.722 1.00 41.27 27 LEU C O 1
ATOM 5024 N N . THR C 1 31 ? 54.325 27.715 36.848 1.00 39.66 28 THR C N 1
ATOM 5025 C CA . THR C 1 31 ? 53.991 26.316 36.619 1.00 37.87 28 THR C CA 1
ATOM 5026 C C . THR C 1 31 ? 52.842 25.951 37.548 1.00 35.40 28 THR C C 1
ATOM 5027 O O . THR C 1 31 ? 52.895 26.225 38.758 1.00 35.14 28 THR C O 1
ATOM 5031 N N . VAL C 1 32 ? 51.803 25.351 36.973 1.00 33.89 29 VAL C N 1
ATOM 5032 C CA . VAL C 1 32 ? 50.655 24.904 37.717 1.00 31.86 29 VAL C CA 1
ATOM 5033 C C . VAL C 1 32 ? 50.432 23.425 37.511 1.00 31.54 29 VAL C C 1
ATOM 5034 O O . VAL C 1 32 ? 50.686 22.888 36.443 1.00 32.10 29 VAL C O 1
ATOM 5038 N N . ARG C 1 33 ? 49.940 22.797 38.563 1.00 25.91 30 ARG C N 1
ATOM 5039 C CA . ARG C 1 33 ? 49.591 21.409 38.585 1.00 25.74 30 ARG C CA 1
ATOM 5040 C C . ARG C 1 33 ? 48.160 21.353 38.098 1.00 24.26 30 ARG C C 1
ATOM 5041 O O . ARG C 1 33 ? 47.298 22.194 38.474 1.00 22.75 30 ARG C O 1
ATOM 5049 N N . VAL C 1 34 ? 47.886 20.347 37.284 1.00 24.19 31 VAL C N 1
ATOM 5050 C CA . VAL C 1 34 ? 46.580 20.224 36.715 1.00 23.27 31 VAL C CA 1
ATOM 5051 C C . VAL C 1 34 ? 46.220 18.730 36.535 1.00 23.17 31 VAL C C 1
ATOM 5052 O O . VAL C 1 34 ? 47.094 17.899 36.312 1.00 24.60 31 VAL C O 1
ATOM 5056 N N . ALA C 1 35 ? 44.952 18.384 36.712 1.00 21.81 32 ALA C N 1
ATOM 5057 C CA . ALA C 1 35 ? 44.476 17.029 36.407 1.00 22.06 32 ALA C CA 1
ATOM 5058 C C . ALA C 1 35 ? 43.536 17.183 35.227 1.00 22.30 32 ALA C C 1
ATOM 5059 O O . ALA C 1 35 ? 42.647 18.030 35.270 1.00 22.02 32 ALA C O 1
ATOM 5061 N N . ILE C 1 36 ? 43.746 16.366 34.194 1.00 23.58 33 ILE C N 1
ATOM 5062 C CA . ILE C 1 36 ? 42.973 16.379 32.952 1.00 24.41 33 ILE C CA 1
ATOM 5063 C C . ILE C 1 36 ? 42.474 14.957 32.603 1.00 24.88 33 ILE C C 1
ATOM 5064 O O . ILE C 1 36 ? 43.250 13.993 32.649 1.00 24.94 33 ILE C O 1
ATOM 5069 N N . GLY C 1 37 ? 41.194 14.840 32.251 1.00 24.46 34 GLY C N 1
ATOM 5070 C CA . GLY C 1 37 ? 40.608 13.576 31.823 1.00 25.66 34 GLY C CA 1
ATOM 5071 C C . GLY C 1 37 ? 39.470 13.856 30.848 1.00 26.62 34 GLY C C 1
ATOM 5072 O O . GLY C 1 37 ? 39.053 15.008 30.684 1.00 26.24 34 GLY C O 1
ATOM 5073 N N . GLY C 1 38 ? 38.964 12.812 30.203 1.00 27.97 35 GLY C N 1
ATOM 5074 C CA . GLY C 1 38 ? 37.821 12.942 29.315 1.00 29.00 35 GLY C CA 1
ATOM 5075 C C . GLY C 1 38 ? 38.164 13.405 27.929 1.00 31.10 35 GLY C C 1
ATOM 5076 O O . GLY C 1 38 ? 39.319 13.523 27.580 1.00 32.14 35 GLY C O 1
ATOM 5077 N N . SER C 1 39 ? 37.118 13.639 27.145 1.00 33.18 36 SER C N 1
ATOM 5078 C CA . SER C 1 39 ? 37.193 14.070 25.755 1.00 34.85 36 SER C CA 1
ATOM 5079 C C . SER C 1 39 ? 36.038 14.975 25.526 1.00 34.45 36 SER C C 1
ATOM 5080 O O . SER C 1 39 ? 35.040 14.886 26.226 1.00 34.08 36 SER C O 1
ATOM 5083 N N . GLY C 1 40 ? 36.148 15.815 24.514 1.00 34.92 37 GLY C N 1
ATOM 5084 C CA . GLY C 1 40 ? 35.095 16.739 24.175 1.00 35.44 37 GLY C CA 1
ATOM 5085 C C . GLY C 1 40 ? 35.518 18.147 24.503 1.00 34.55 37 GLY C C 1
ATOM 5086 O O . GLY C 1 40 ? 36.687 18.401 24.794 1.00 32.71 37 GLY C O 1
ATOM 5087 N N . SER C 1 41 ? 34.545 19.052 24.440 1.00 35.77 38 SER C N 1
ATOM 5088 C CA . SER C 1 41 ? 34.750 20.468 24.716 1.00 36.11 38 SER C CA 1
ATOM 5089 C C . SER C 1 41 ? 35.310 20.685 26.135 1.00 33.47 38 SER C C 1
ATOM 5090 O O . SER C 1 41 ? 34.983 19.949 27.064 1.00 32.38 38 SER C O 1
ATOM 5093 N N . PRO C 1 42 ? 36.163 21.695 26.292 1.00 32.64 39 PRO C N 1
ATOM 5094 C CA . PRO C 1 42 ? 36.795 21.940 27.572 1.00 30.49 39 PRO C CA 1
ATOM 5095 C C . PRO C 1 42 ? 35.864 22.510 28.650 1.00 29.59 39 PRO C C 1
ATOM 5096 O O . PRO C 1 42 ? 35.105 23.470 28.420 1.00 30.40 39 PRO C O 1
ATOM 5100 N N . LEU C 1 43 ? 35.932 21.881 29.814 1.00 26.81 40 LEU C N 1
ATOM 5101 C CA . LEU C 1 43 ? 35.181 22.293 30.981 1.00 25.74 40 LEU C CA 1
ATOM 5102 C C . LEU C 1 43 ? 36.199 22.417 32.090 1.00 24.03 40 LEU C C 1
ATOM 5103 O O . LEU C 1 43 ? 36.820 21.429 32.480 1.00 22.30 40 LEU C O 1
ATOM 5108 N N . VAL C 1 44 ? 36.410 23.652 32.546 1.00 24.43 41 VAL C N 1
ATOM 5109 C CA . VAL C 1 44 ? 37.308 23.918 33.668 1.00 23.35 41 VAL C CA 1
ATOM 5110 C C . VAL C 1 44 ? 36.548 23.919 34.983 1.00 22.02 41 VAL C C 1
ATOM 5111 O O . VAL C 1 44 ? 35.495 24.543 35.109 1.00 22.53 41 VAL C O 1
ATOM 5115 N N . LEU C 1 45 ? 37.104 23.238 35.975 1.00 20.84 42 LEU C N 1
ATOM 5116 C CA . LEU C 1 45 ? 36.534 23.219 37.312 1.00 19.47 42 LEU C CA 1
ATOM 5117 C C . LEU C 1 45 ? 37.649 23.722 38.209 1.00 18.47 42 LEU C C 1
ATOM 5118 O O . LEU C 1 45 ? 38.714 23.080 38.273 1.00 18.98 42 LEU C O 1
ATOM 5123 N N . LEU C 1 46 ? 37.434 24.858 38.870 1.00 16.78 43 LEU C N 1
ATOM 5124 C CA . LEU C 1 46 ? 38.457 25.453 39.724 1.00 15.87 43 LEU C CA 1
ATOM 5125 C C . LEU C 1 46 ? 38.046 25.508 41.222 1.00 14.68 43 LEU C C 1
ATOM 5126 O O . LEU C 1 46 ? 37.074 26.127 41.597 1.00 14.14 43 LEU C O 1
ATOM 5131 N N . HIS C 1 47 ? 38.788 24.792 42.045 1.00 14.40 44 HIS C N 1
ATOM 5132 C CA . HIS C 1 47 ? 38.547 24.745 43.485 1.00 14.36 44 HIS C CA 1
ATOM 5133 C C . HIS C 1 47 ? 38.769 26.076 44.175 1.00 14.85 44 HIS C C 1
ATOM 5134 O O . HIS C 1 47 ? 39.196 27.062 43.560 1.00 15.77 44 HIS C O 1
ATOM 5141 N N . GLY C 1 48 ? 38.575 26.047 45.496 1.00 14.77 45 GLY C N 1
ATOM 5142 C CA . GLY C 1 48 ? 38.833 27.177 46.351 1.00 14.91 45 GLY C CA 1
ATOM 5143 C C . GLY C 1 48 ? 39.572 26.757 47.607 1.00 15.04 45 GLY C C 1
ATOM 5144 O O . GLY C 1 48 ? 40.223 25.724 47.617 1.00 15.23 45 GLY C O 1
ATOM 5145 N N . HIS C 1 49 ? 39.429 27.571 48.659 1.00 15.60 46 HIS C N 1
ATOM 5146 C CA . HIS C 1 49 ? 40.102 27.409 49.963 1.00 16.17 46 HIS C CA 1
ATOM 5147 C C . HIS C 1 49 ? 39.320 26.614 50.975 1.00 15.69 46 HIS C C 1
ATOM 5148 O O . HIS C 1 49 ? 38.132 26.869 51.167 1.00 15.58 46 HIS C O 1
ATOM 5155 N N . PRO C 1 50 ? 39.971 25.694 51.682 1.00 15.87 47 PRO C N 1
ATOM 5156 C CA . PRO C 1 50 ? 41.349 25.250 51.699 1.00 17.28 47 PRO C CA 1
ATOM 5157 C C . PRO C 1 50 ? 41.558 23.921 50.944 1.00 17.47 47 PRO C C 1
ATOM 5158 O O . PRO C 1 50 ? 42.386 23.097 51.345 1.00 18.17 47 PRO C O 1
ATOM 5162 N N . GLN C 1 51 ? 40.790 23.700 49.891 1.00 17.48 48 GLN C N 1
ATOM 5163 C CA . GLN C 1 51 ? 40.957 22.483 49.090 1.00 18.19 48 GLN C CA 1
ATOM 5164 C C . GLN C 1 51 ? 42.017 22.616 47.969 1.00 18.48 48 GLN C C 1
ATOM 5165 O O . GLN C 1 51 ? 42.719 23.608 47.866 1.00 18.95 48 GLN C O 1
ATOM 5171 N N . ASN C 1 52 ? 42.128 21.558 47.169 1.00 18.79 49 ASN C N 1
ATOM 5172 C CA . ASN C 1 52 ? 42.917 21.557 45.949 1.00 19.39 49 ASN C CA 1
ATOM 5173 C C . ASN C 1 52 ? 42.006 20.937 44.904 1.00 18.86 49 ASN C C 1
ATOM 5174 O O . ASN C 1 52 ? 40.834 20.688 45.191 1.00 18.13 49 ASN C O 1
ATOM 5179 N N . HIS C 1 53 ? 42.529 20.636 43.716 1.00 18.31 50 HIS C N 1
ATOM 5180 C CA . HIS C 1 53 ? 41.666 20.142 42.652 1.00 17.72 50 HIS C CA 1
ATOM 5181 C C . HIS C 1 53 ? 40.953 18.823 43.026 1.00 17.26 50 HIS C C 1
ATOM 5182 O O . HIS C 1 53 ? 40.056 18.388 42.310 1.00 16.59 50 HIS C O 1
ATOM 5189 N N . THR C 1 54 ? 41.357 18.159 44.112 1.00 17.16 51 THR C N 1
ATOM 5190 C CA . THR C 1 54 ? 40.663 16.893 44.451 1.00 16.99 51 THR C CA 1
ATOM 5191 C C . THR C 1 54 ? 39.234 17.077 44.968 1.00 16.50 51 THR C C 1
ATOM 5192 O O . THR C 1 54 ? 38.505 16.091 45.051 1.00 16.51 51 THR C O 1
ATOM 5196 N N . THR C 1 55 ? 38.824 18.310 45.304 1.00 15.96 52 THR C N 1
ATOM 5197 C CA . THR C 1 55 ? 37.448 18.553 45.734 1.00 15.85 52 THR C CA 1
ATOM 5198 C C . THR C 1 55 ? 36.485 18.074 44.662 1.00 17.03 52 THR C C 1
ATOM 5199 O O . THR C 1 55 ? 35.324 17.821 44.954 1.00 19.12 52 THR C O 1
ATOM 5203 N N . TRP C 1 56 ? 36.965 17.949 43.419 1.00 17.50 53 TRP C N 1
ATOM 5204 C CA . TRP C 1 56 ? 36.114 17.547 42.314 1.00 17.74 53 TRP C CA 1
ATOM 5205 C C . TRP C 1 56 ? 36.137 16.045 42.024 1.00 19.04 53 TRP C C 1
ATOM 5206 O O . TRP C 1 56 ? 35.559 15.606 41.043 1.00 19.57 53 TRP C O 1
ATOM 5217 N N . ARG C 1 57 ? 36.754 15.256 42.895 1.00 19.14 54 ARG C N 1
ATOM 5218 C CA . ARG C 1 57 ? 36.865 13.815 42.669 1.00 19.48 54 ARG C CA 1
ATOM 5219 C C . ARG C 1 57 ? 35.551 13.078 42.455 1.00 19.90 54 ARG C C 1
ATOM 5220 O O . ARG C 1 57 ? 35.539 12.043 41.782 1.00 20.20 54 ARG C O 1
ATOM 5228 N N . LYS C 1 58 ? 34.451 13.588 43.021 1.00 19.18 55 LYS C N 1
ATOM 5229 C CA . LYS C 1 58 ? 33.192 12.871 42.953 1.00 19.82 55 LYS C CA 1
ATOM 5230 C C . LYS C 1 58 ? 32.390 13.141 41.703 1.00 20.45 55 LYS C C 1
ATOM 5231 O O . LYS C 1 58 ? 31.559 12.316 41.314 1.00 20.98 55 LYS C O 1
ATOM 5237 N N . VAL C 1 59 ? 32.636 14.272 41.060 1.00 19.70 56 VAL C N 1
ATOM 5238 C CA . VAL C 1 59 ? 31.829 14.650 39.924 1.00 20.69 56 VAL C CA 1
ATOM 5239 C C . VAL C 1 59 ? 32.636 14.669 38.617 1.00 21.65 56 VAL C C 1
ATOM 5240 O O . VAL C 1 59 ? 32.072 14.547 37.535 1.00 22.18 56 VAL C O 1
ATOM 5244 N N . ALA C 1 60 ? 33.955 14.768 38.720 1.00 21.53 57 ALA C N 1
ATOM 5245 C CA . ALA C 1 60 ? 34.778 14.893 37.527 1.00 22.60 57 ALA C CA 1
ATOM 5246 C C . ALA C 1 60 ? 34.689 13.763 36.488 1.00 23.77 57 ALA C C 1
ATOM 5247 O O . ALA C 1 60 ? 34.602 14.047 35.307 1.00 25.04 57 ALA C O 1
ATOM 5249 N N . PRO C 1 61 ? 34.750 12.492 36.919 1.00 24.30 58 PRO C N 1
ATOM 5250 C CA . PRO C 1 61 ? 34.687 11.386 35.960 1.00 25.09 58 PRO C CA 1
ATOM 5251 C C . PRO C 1 61 ? 33.337 11.319 35.255 1.00 25.96 58 PRO C C 1
ATOM 5252 O O . PRO C 1 61 ? 33.304 10.978 34.076 1.00 26.26 58 PRO C O 1
ATOM 5256 N N . THR C 1 62 ? 32.233 11.628 35.960 1.00 25.44 59 THR C N 1
ATOM 5257 C CA . THR C 1 62 ? 30.939 11.663 35.297 1.00 26.85 59 THR C CA 1
ATOM 5258 C C . THR C 1 62 ? 30.979 12.763 34.248 1.00 27.06 59 THR C C 1
ATOM 5259 O O . THR C 1 62 ? 30.627 12.521 33.118 1.00 28.35 59 THR C O 1
ATOM 5263 N N . LEU C 1 63 ? 31.419 13.967 34.609 1.00 25.79 60 LEU C N 1
ATOM 5264 C CA . LEU C 1 63 ? 31.536 15.038 33.611 1.00 26.50 60 LEU C CA 1
ATOM 5265 C C . LEU C 1 63 ? 32.540 14.695 32.455 1.00 27.80 60 LEU C C 1
ATOM 5266 O O . LEU C 1 63 ? 32.333 15.098 31.314 1.00 29.01 60 LEU C O 1
ATOM 5271 N N . ALA C 1 64 ? 33.583 13.926 32.748 1.00 27.60 61 ALA C N 1
ATOM 5272 C CA . ALA C 1 64 ? 34.565 13.536 31.733 1.00 29.74 61 ALA C CA 1
ATOM 5273 C C . ALA C 1 64 ? 33.995 12.744 30.563 1.00 33.27 61 ALA C C 1
ATOM 5274 O O . ALA C 1 64 ? 34.673 12.588 29.554 1.00 34.07 61 ALA C O 1
ATOM 5276 N N . GLN C 1 65 ? 32.783 12.211 30.707 1.00 35.94 62 GLN C N 1
ATOM 5277 C CA . GLN C 1 65 ? 32.156 11.432 29.640 1.00 39.66 62 GLN C CA 1
ATOM 5278 C C . GLN C 1 65 ? 31.825 12.277 28.402 1.00 40.43 62 GLN C C 1
ATOM 5279 O O . GLN C 1 65 ? 31.931 11.794 27.282 1.00 41.41 62 GLN C O 1
ATOM 5285 N N . ASN C 1 66 ? 31.446 13.539 28.621 1.00 40.42 63 ASN C N 1
ATOM 5286 C CA . ASN C 1 66 ? 31.062 14.475 27.537 1.00 41.10 63 ASN C CA 1
ATOM 5287 C C . ASN C 1 66 ? 32.032 15.653 27.325 1.00 38.48 63 ASN C C 1
ATOM 5288 O O . ASN C 1 66 ? 31.855 16.446 26.395 1.00 37.33 63 ASN C O 1
ATOM 5293 N N . HIS C 1 67 ? 33.037 15.785 28.194 1.00 35.14 64 HIS C N 1
ATOM 5294 C CA . HIS C 1 67 ? 33.967 16.912 28.091 1.00 34.00 64 HIS C CA 1
ATOM 5295 C C . HIS C 1 67 ? 35.413 16.544 28.418 1.00 31.21 64 HIS C C 1
ATOM 5296 O O . HIS C 1 67 ? 35.689 15.505 29.013 1.00 30.63 64 HIS C O 1
ATOM 5303 N N . THR C 1 68 ? 36.338 17.400 27.993 1.00 29.54 65 THR C N 1
ATOM 5304 C CA . THR C 1 68 ? 37.718 17.285 28.424 1.00 28.03 65 THR C CA 1
ATOM 5305 C C . THR C 1 68 ? 37.677 18.115 29.704 1.00 25.99 65 THR C C 1
ATOM 5306 O O . THR C 1 68 ? 37.464 19.316 29.644 1.00 24.95 65 THR C O 1
ATOM 5310 N N . VAL C 1 69 ? 37.825 17.449 30.849 1.00 24.92 66 VAL C N 1
ATOM 5311 C CA . VAL C 1 69 ? 37.761 18.083 32.156 1.00 23.35 66 VAL C CA 1
ATOM 5312 C C . VAL C 1 69 ? 39.165 18.458 32.641 1.00 23.12 66 VAL C C 1
ATOM 5313 O O . VAL C 1 69 ? 40.047 17.590 32.772 1.00 23.49 66 VAL C O 1
ATOM 5317 N N . ILE C 1 70 ? 39.362 19.755 32.898 1.00 22.91 67 ILE C N 1
ATOM 5318 C CA . ILE C 1 70 ? 40.632 20.317 33.368 1.00 22.77 67 ILE C CA 1
ATOM 5319 C C . ILE C 1 70 ? 40.468 20.795 34.850 1.00 21.55 67 ILE C C 1
ATOM 5320 O O . ILE C 1 70 ? 39.584 21.591 35.164 1.00 20.86 67 ILE C O 1
ATOM 5325 N N . LEU C 1 71 ? 41.315 20.296 35.748 1.00 21.39 68 LEU C N 1
ATOM 5326 C CA . LEU C 1 71 ? 41.227 20.633 37.195 1.00 20.21 68 LEU C CA 1
ATOM 5327 C C . LEU C 1 71 ? 42.553 21.220 37.698 1.00 20.01 68 LEU C C 1
ATOM 5328 O O . LEU C 1 71 ? 43.428 20.474 38.145 1.00 19.61 68 LEU C O 1
ATOM 5333 N N . PRO C 1 72 ? 42.721 22.549 37.597 1.00 20.17 69 PRO C N 1
ATOM 5334 C CA . PRO C 1 72 ? 43.938 23.163 38.065 1.00 21.35 69 PRO C CA 1
ATOM 5335 C C . PRO C 1 72 ? 43.959 23.392 39.560 1.00 21.06 69 PRO C C 1
ATOM 5336 O O . PRO C 1 72 ? 42.918 23.403 40.216 1.00 19.75 69 PRO C O 1
ATOM 5340 N N . ASP C 1 73 ? 45.165 23.518 40.085 1.00 22.94 70 ASP C N 1
ATOM 5341 C CA . ASP C 1 73 ? 45.369 23.978 41.453 1.00 22.94 70 ASP C CA 1
ATOM 5342 C C . ASP C 1 73 ? 45.696 25.471 41.261 1.00 23.35 70 ASP C C 1
ATOM 5343 O O . ASP C 1 73 ? 46.614 25.806 40.472 1.00 25.00 70 ASP C O 1
ATOM 5348 N N . LEU C 1 74 ? 44.925 26.353 41.899 1.00 22.03 71 LEU C N 1
ATOM 5349 C CA . LEU C 1 74 ? 45.226 27.784 41.880 1.00 22.43 71 LEU C CA 1
ATOM 5350 C C . LEU C 1 74 ? 46.645 28.004 42.285 1.00 24.24 71 LEU C C 1
ATOM 5351 O O . LEU C 1 74 ? 47.192 27.211 43.045 1.00 24.45 71 LEU C O 1
ATOM 5356 N N . ARG C 1 75 ? 47.234 29.106 41.823 1.00 26.13 72 ARG C N 1
ATOM 5357 C CA . ARG C 1 75 ? 48.566 29.487 42.265 1.00 27.69 72 ARG C CA 1
ATOM 5358 C C . ARG C 1 75 ? 48.481 29.703 43.770 1.00 27.72 72 ARG C C 1
ATOM 5359 O O . ARG C 1 75 ? 47.474 30.222 44.285 1.00 26.95 72 ARG C O 1
ATOM 5367 N N . GLY C 1 76 ? 49.535 29.305 44.465 1.00 22.17 73 GLY C N 1
ATOM 5368 C CA . GLY C 1 76 ? 49.569 29.372 45.901 1.00 22.25 73 GLY C CA 1
ATOM 5369 C C . GLY C 1 76 ? 48.975 28.156 46.595 1.00 21.47 73 GLY C C 1
ATOM 5370 O O . GLY C 1 76 ? 49.235 27.948 47.810 1.00 21.77 73 GLY C O 1
ATOM 5371 N N . TYR C 1 77 ? 48.206 27.346 45.844 1.00 20.26 74 TYR C N 1
ATOM 5372 C CA . TYR C 1 77 ? 47.504 26.171 46.390 1.00 19.21 74 TYR C CA 1
ATOM 5373 C C . TYR C 1 77 ? 47.992 24.828 45.829 1.00 19.98 74 TYR C C 1
ATOM 5374 O O . TYR C 1 77 ? 48.724 24.760 44.853 1.00 20.19 74 TYR C O 1
ATOM 5383 N N . GLY C 1 78 ? 47.561 23.759 46.470 1.00 20.79 75 GLY C N 1
ATOM 5384 C CA . GLY C 1 78 ? 47.881 22.405 46.025 1.00 21.85 75 GLY C CA 1
ATOM 5385 C C . GLY C 1 78 ? 49.335 22.158 45.676 1.00 23.49 75 GLY C C 1
ATOM 5386 O O . GLY C 1 78 ? 50.200 22.298 46.537 1.00 23.02 75 GLY C O 1
ATOM 5387 N N . ASP C 1 79 ? 49.599 21.738 44.430 1.00 24.25 76 ASP C N 1
ATOM 5388 C CA . ASP C 1 79 ? 50.977 21.476 44.002 1.00 26.41 76 ASP C CA 1
ATOM 5389 C C . ASP C 1 79 ? 51.452 22.465 42.947 1.00 26.26 76 ASP C C 1
ATOM 5390 O O . ASP C 1 79 ? 52.517 22.282 42.379 1.00 25.46 76 ASP C O 1
ATOM 5395 N N . SER C 1 80 ? 50.680 23.534 42.721 1.00 26.07 77 SER C N 1
ATOM 5396 C CA . SER C 1 80 ? 51.086 24.570 41.762 1.00 27.10 77 SER C CA 1
ATOM 5397 C C . SER C 1 80 ? 52.168 25.403 42.361 1.00 27.66 77 SER C C 1
ATOM 5398 O O . SER C 1 80 ? 52.408 25.336 43.578 1.00 26.87 77 SER C O 1
ATOM 5401 N N . ASP C 1 81 ? 52.845 26.194 41.539 1.00 28.52 78 ASP C N 1
ATOM 5402 C CA . ASP C 1 81 ? 53.824 27.097 42.110 1.00 30.07 78 ASP C CA 1
ATOM 5403 C C . ASP C 1 81 ? 53.128 28.019 43.107 1.00 30.82 78 ASP C C 1
ATOM 5404 O O . ASP C 1 81 ? 51.895 28.200 43.095 1.00 29.07 78 ASP C O 1
ATOM 5409 N N . LYS C 1 82 ? 53.954 28.601 43.961 1.00 32.00 79 LYS C N 1
ATOM 5410 C CA . LYS C 1 82 ? 53.522 29.498 45.015 1.00 31.85 79 LYS C CA 1
ATOM 5411 C C . LYS C 1 82 ? 54.539 30.632 45.017 1.00 32.88 79 LYS C C 1
ATOM 5412 O O . LYS C 1 82 ? 55.341 30.757 45.920 1.00 35.40 79 LYS C O 1
ATOM 5418 N N . PRO C 1 83 ? 54.499 31.476 43.992 1.00 33.98 80 PRO C N 1
ATOM 5419 C CA . PRO C 1 83 ? 55.503 32.523 43.895 1.00 34.50 80 PRO C CA 1
ATOM 5420 C C . PRO C 1 83 ? 55.485 33.529 45.044 1.00 33.87 80 PRO C C 1
ATOM 5421 O O . PRO C 1 83 ? 54.510 33.622 45.786 1.00 31.80 80 PRO C O 1
ATOM 5425 N N . THR C 1 84 ? 56.582 34.270 45.151 1.00 34.46 81 THR C N 1
ATOM 5426 C CA . THR C 1 84 ? 56.756 35.297 46.130 1.00 35.27 81 THR C CA 1
ATOM 5427 C C . THR C 1 84 ? 55.745 36.411 45.860 1.00 34.88 81 THR C C 1
ATOM 5428 O O . THR C 1 84 ? 55.474 36.770 44.688 1.00 33.76 81 THR C O 1
ATOM 5432 N N A SER C 1 85 ? 55.157 36.956 46.922 0.60 33.17 82 SER C N 1
ATOM 5433 N N B SER C 1 85 ? 55.213 36.965 46.955 0.40 32.88 82 SER C N 1
ATOM 5434 C CA A SER C 1 85 ? 54.161 37.991 46.716 0.60 33.10 82 SER C CA 1
ATOM 5435 C CA B SER C 1 85 ? 54.188 38.003 46.903 0.40 32.40 82 SER C CA 1
ATOM 5436 C C A SER C 1 85 ? 54.810 39.371 46.692 0.60 34.39 82 SER C C 1
ATOM 5437 C C B SER C 1 85 ? 54.759 39.423 46.926 0.40 33.95 82 SER C C 1
ATOM 5438 O O A SER C 1 85 ? 56.006 39.531 46.926 0.60 36.06 82 SER C O 1
ATOM 5439 O O B SER C 1 85 ? 55.850 39.669 47.443 0.40 35.33 82 SER C O 1
ATOM 5444 N N . ASP C 1 86 ? 53.989 40.356 46.374 1.00 34.57 83 ASP C N 1
ATOM 5445 C CA . ASP C 1 86 ? 54.391 41.739 46.294 1.00 34.96 83 ASP C CA 1
ATOM 5446 C C . ASP C 1 86 ? 53.654 42.460 47.412 1.00 33.25 83 ASP C C 1
ATOM 5447 O O . ASP C 1 86 ? 52.675 41.938 47.928 1.00 31.74 83 ASP C O 1
ATOM 5452 N N . PRO C 1 87 ? 54.087 43.680 47.764 1.00 34.43 84 PRO C N 1
ATOM 5453 C CA . PRO C 1 87 ? 53.407 44.358 48.874 1.00 33.69 84 PRO C CA 1
ATOM 5454 C C . PRO C 1 87 ? 51.937 44.745 48.617 1.00 33.07 84 PRO C C 1
ATOM 5455 O O . PRO C 1 87 ? 51.168 44.842 49.574 1.00 30.56 84 PRO C O 1
ATOM 5459 N N . ALA C 1 88 ? 51.544 44.946 47.353 1.00 33.16 85 ALA C N 1
ATOM 5460 C CA . ALA C 1 88 ? 50.173 45.356 47.070 1.00 33.16 85 ALA C CA 1
ATOM 5461 C C . ALA C 1 88 ? 49.211 44.163 46.987 1.00 33.44 85 ALA C C 1
ATOM 5462 O O . ALA C 1 88 ? 47.998 44.356 46.936 1.00 33.54 85 ALA C O 1
ATOM 5464 N N . HIS C 1 89 ? 49.778 42.944 46.964 1.00 33.77 86 HIS C N 1
ATOM 5465 C CA . HIS C 1 89 ? 49.055 41.663 46.885 1.00 33.42 86 HIS C CA 1
ATOM 5466 C C . HIS C 1 89 ? 48.576 41.325 45.469 1.00 34.56 86 HIS C C 1
ATOM 5467 O O . HIS C 1 89 ? 47.828 40.363 45.285 1.00 33.12 86 HIS C O 1
ATOM 5474 N N . ARG C 1 90 ? 49.029 42.106 44.484 1.00 36.45 87 ARG C N 1
ATOM 5475 C CA . ARG C 1 90 ? 48.690 41.897 43.071 1.00 37.27 87 ARG C CA 1
ATOM 5476 C C . ARG C 1 90 ? 48.993 40.468 42.622 1.00 35.82 87 ARG C C 1
ATOM 5477 O O . ARG C 1 90 ? 48.250 39.911 41.807 1.00 36.10 87 ARG C O 1
ATOM 5485 N N . THR C 1 91 ? 50.058 39.871 43.167 1.00 34.50 88 THR C N 1
ATOM 5486 C CA . THR C 1 91 ? 50.456 38.501 42.787 1.00 32.45 88 THR C CA 1
ATOM 5487 C C . THR C 1 91 ? 49.351 37.458 43.038 1.00 30.29 88 THR C C 1
ATOM 5488 O O . THR C 1 91 ? 49.297 36.448 42.351 1.00 30.17 88 THR C O 1
ATOM 5492 N N . TYR C 1 92 ? 48.490 37.680 44.034 1.00 27.41 89 TYR C N 1
ATOM 5493 C CA . TYR C 1 92 ? 47.410 36.740 44.309 1.00 25.23 89 TYR C CA 1
ATOM 5494 C C . TYR C 1 92 ? 46.026 37.377 44.098 1.00 24.59 89 TYR C C 1
ATOM 5495 O O . TYR C 1 92 ? 45.011 36.954 44.637 1.00 22.70 89 TYR C O 1
ATOM 5504 N N . SER C 1 93 ? 45.999 38.400 43.274 1.00 26.61 90 SER C N 1
ATOM 5505 C CA . SER C 1 93 ? 44.758 39.051 42.937 1.00 27.27 90 SER C CA 1
ATOM 5506 C C . SER C 1 93 ? 44.014 38.124 41.976 1.00 26.82 90 SER C C 1
ATOM 5507 O O . SER C 1 93 ? 44.638 37.304 41.309 1.00 27.05 90 SER C O 1
ATOM 5510 N N . LYS C 1 94 ? 42.698 38.286 41.897 1.00 26.72 91 LYS C N 1
ATOM 5511 C CA . LYS C 1 94 ? 41.850 37.496 41.012 1.00 27.87 91 LYS C CA 1
ATOM 5512 C C . LYS C 1 94 ? 42.100 37.766 39.505 1.00 29.15 91 LYS C C 1
ATOM 5513 O O . LYS C 1 94 ? 41.829 36.899 38.645 1.00 28.52 91 LYS C O 1
ATOM 5519 N N . ARG C 1 95 ? 42.606 38.957 39.197 1.00 30.71 92 ARG C N 1
ATOM 5520 C CA . ARG C 1 95 ? 42.995 39.295 37.836 1.00 33.51 92 ARG C CA 1
ATOM 5521 C C . ARG C 1 95 ? 44.172 38.425 37.397 1.00 33.62 92 ARG C C 1
ATOM 5522 O O . ARG C 1 95 ? 44.180 37.892 36.273 1.00 34.07 92 ARG C O 1
ATOM 5530 N N . THR C 1 96 ? 45.165 38.290 38.283 1.00 32.72 93 THR C N 1
ATOM 5531 C CA . THR C 1 96 ? 46.343 37.465 37.994 1.00 32.37 93 THR C CA 1
ATOM 5532 C C . THR C 1 96 ? 45.912 36.004 37.946 1.00 30.72 93 THR C C 1
ATOM 5533 O O . THR C 1 96 ? 46.221 35.269 37.000 1.00 31.45 93 THR C O 1
ATOM 5545 N N . ALA C 1 98 ? 43.162 34.785 37.151 1.00 28.05 95 ALA C N 1
ATOM 5546 C CA . ALA C 1 98 ? 42.382 34.532 35.949 1.00 28.68 95 ALA C CA 1
ATOM 5547 C C . ALA C 1 98 ? 43.313 34.367 34.741 1.00 31.48 95 ALA C C 1
ATOM 5548 O O . ALA C 1 98 ? 43.100 33.505 33.892 1.00 30.24 95 ALA C O 1
ATOM 5550 N N . GLN C 1 99 ? 44.346 35.198 34.694 1.00 32.77 96 GLN C N 1
ATOM 5551 C CA . GLN C 1 99 ? 45.362 35.141 33.667 1.00 35.41 96 GLN C CA 1
ATOM 5552 C C . GLN C 1 99 ? 46.006 33.744 33.632 1.00 34.58 96 GLN C C 1
ATOM 5553 O O . GLN C 1 99 ? 46.261 33.196 32.562 1.00 32.43 96 GLN C O 1
ATOM 5559 N N . ASP C 1 100 ? 46.248 33.151 34.796 1.00 33.63 97 ASP C N 1
ATOM 5560 C CA . ASP C 1 100 ? 46.823 31.798 34.826 1.00 33.00 97 ASP C CA 1
ATOM 5561 C C . ASP C 1 100 ? 45.907 30.839 34.077 1.00 33.10 97 ASP C C 1
ATOM 5562 O O . ASP C 1 100 ? 46.371 29.995 33.313 1.00 31.61 97 ASP C O 1
ATOM 5567 N N . ILE C 1 101 ? 44.601 30.966 34.314 1.00 32.40 98 ILE C N 1
ATOM 5568 C CA . ILE C 1 101 ? 43.623 30.087 33.673 1.00 31.69 98 ILE C CA 1
ATOM 5569 C C . ILE C 1 101 ? 43.630 30.240 32.153 1.00 32.55 98 ILE C C 1
ATOM 5570 O O . ILE C 1 101 ? 43.765 29.259 31.441 1.00 32.18 98 ILE C O 1
ATOM 5575 N N . VAL C 1 102 ? 43.459 31.454 31.649 1.00 33.72 99 VAL C N 1
ATOM 5576 C CA . VAL C 1 102 ? 43.441 31.616 30.195 1.00 36.83 99 VAL C CA 1
ATOM 5577 C C . VAL C 1 102 ? 44.767 31.172 29.561 1.00 37.62 99 VAL C C 1
ATOM 5578 O O . VAL C 1 102 ? 44.776 30.671 28.422 1.00 40.27 99 VAL C O 1
ATOM 5590 N N . LEU C 1 104 ? 46.614 28.813 30.791 1.00 32.90 101 LEU C N 1
ATOM 5591 C CA . LEU C 1 104 ? 46.620 27.362 30.864 1.00 31.97 101 LEU C CA 1
ATOM 5592 C C . LEU C 1 104 ? 45.905 26.807 29.641 1.00 33.66 101 LEU C C 1
ATOM 5593 O O . LEU C 1 104 ? 46.368 25.832 29.044 1.00 33.91 101 LEU C O 1
ATOM 5606 N N . ASP C 1 106 ? 45.442 28.333 26.670 1.00 37.35 103 ASP C N 1
ATOM 5607 C CA . ASP C 1 106 ? 46.268 28.576 25.457 1.00 38.81 103 ASP C CA 1
ATOM 5608 C C . ASP C 1 106 ? 47.338 27.495 25.292 1.00 39.37 103 ASP C C 1
ATOM 5609 O O . ASP C 1 106 ? 47.654 27.073 24.174 1.00 42.54 103 ASP C O 1
ATOM 5614 N N . ALA C 1 107 ? 47.911 27.079 26.415 1.00 38.22 104 ALA C N 1
ATOM 5615 C CA . ALA C 1 107 ? 48.974 26.080 26.431 1.00 37.89 104 ALA C CA 1
ATOM 5616 C C . ALA C 1 107 ? 48.449 24.660 26.167 1.00 36.80 104 ALA C C 1
ATOM 5617 O O . ALA C 1 107 ? 49.172 23.831 25.614 1.00 37.43 104 ALA C O 1
ATOM 5619 N N . LEU C 1 108 ? 47.216 24.372 26.593 1.00 34.72 105 LEU C N 1
ATOM 5620 C CA . LEU C 1 108 ? 46.593 23.087 26.288 1.00 33.67 105 LEU C CA 1
ATOM 5621 C C . LEU C 1 108 ? 45.949 23.138 24.901 1.00 34.01 105 LEU C C 1
ATOM 5622 O O . LEU C 1 108 ? 45.388 22.147 24.439 1.00 33.94 105 LEU C O 1
ATOM 5627 N N . GLY C 1 109 ? 46.006 24.303 24.262 1.00 34.83 106 GLY C N 1
ATOM 5628 C CA . GLY C 1 109 ? 45.498 24.463 22.898 1.00 36.68 106 GLY C CA 1
ATOM 5629 C C . GLY C 1 109 ? 44.032 24.822 22.782 1.00 36.74 106 GLY C C 1
ATOM 5630 O O . GLY C 1 109 ? 43.529 24.955 21.682 1.00 37.37 106 GLY C O 1
ATOM 5631 N N . PHE C 1 110 ? 43.351 25.021 23.906 1.00 36.25 107 PHE C N 1
ATOM 5632 C CA . PHE C 1 110 ? 41.927 25.327 23.853 1.00 37.38 107 PHE C CA 1
ATOM 5633 C C . PHE C 1 110 ? 41.623 26.808 23.581 1.00 39.12 107 PHE C C 1
ATOM 5634 O O . PHE C 1 110 ? 42.409 27.692 23.892 1.00 40.90 107 PHE C O 1
ATOM 5642 N N . SER C 1 111 ? 40.467 27.063 22.987 1.00 40.02 108 SER C N 1
ATOM 5643 C CA . SER C 1 111 ? 40.060 28.420 22.668 1.00 41.78 108 SER C CA 1
ATOM 5644 C C . SER C 1 111 ? 38.981 28.866 23.683 1.00 40.73 108 SER C C 1
ATOM 5645 O O . SER C 1 111 ? 39.312 29.244 24.813 1.00 40.81 108 SER C O 1
ATOM 5648 N N . ARG C 1 112 ? 37.708 28.822 23.293 1.00 39.92 109 ARG C N 1
ATOM 5649 C CA . ARG C 1 112 ? 36.624 29.105 24.222 1.00 38.27 109 ARG C CA 1
ATOM 5650 C C . ARG C 1 112 ? 36.419 27.882 25.136 1.00 35.29 109 ARG C C 1
ATOM 5651 O O . ARG C 1 112 ? 36.603 26.742 24.711 1.00 35.56 109 ARG C O 1
ATOM 5659 N N . PHE C 1 113 ? 35.990 28.103 26.369 1.00 31.61 110 PHE C N 1
ATOM 5660 C CA . PHE C 1 113 ? 35.772 26.993 27.273 1.00 28.99 110 PHE C CA 1
ATOM 5661 C C . PHE C 1 113 ? 34.644 27.273 28.278 1.00 27.87 110 PHE C C 1
ATOM 5662 O O . PHE C 1 113 ? 34.281 28.432 28.502 1.00 28.52 110 PHE C O 1
ATOM 5670 N N . ALA C 1 114 ? 34.065 26.211 28.834 1.00 25.67 111 ALA C N 1
ATOM 5671 C CA . ALA C 1 114 ? 33.072 26.350 29.882 1.00 25.29 111 ALA C CA 1
ATOM 5672 C C . ALA C 1 114 ? 33.864 26.456 31.192 1.00 24.47 111 ALA C C 1
ATOM 5673 O O . ALA C 1 114 ? 34.937 25.850 31.312 1.00 24.03 111 ALA C O 1
ATOM 5675 N N . PHE C 1 115 ? 33.335 27.196 32.166 1.00 24.08 112 PHE C N 1
ATOM 5676 C CA . PHE C 1 115 ? 34.047 27.424 33.442 1.00 23.78 112 PHE C CA 1
ATOM 5677 C C . PHE C 1 115 ? 33.186 27.166 34.668 1.00 23.90 112 PHE C C 1
ATOM 5678 O O . PHE C 1 115 ? 32.014 27.546 34.678 1.00 25.06 112 PHE C O 1
ATOM 5686 N N . VAL C 1 116 ? 33.766 26.557 35.709 1.00 22.65 113 VAL C N 1
ATOM 5687 C CA . VAL C 1 116 ? 33.048 26.363 36.966 1.00 21.55 113 VAL C CA 1
ATOM 5688 C C . VAL C 1 116 ? 34.013 26.696 38.104 1.00 20.63 113 VAL C C 1
ATOM 5689 O O . VAL C 1 116 ? 35.161 26.238 38.123 1.00 19.12 113 VAL C O 1
ATOM 5693 N N . GLY C 1 117 ? 33.537 27.487 39.061 1.00 19.94 114 GLY C N 1
ATOM 5694 C CA . GLY C 1 117 ? 34.378 27.920 40.152 1.00 19.12 114 GLY C CA 1
ATOM 5695 C C . GLY C 1 117 ? 33.720 27.897 41.516 1.00 18.47 114 GLY C C 1
ATOM 5696 O O . GLY C 1 117 ? 32.662 28.485 41.726 1.00 17.85 114 GLY C O 1
ATOM 5697 N N . HIS C 1 118 ? 34.380 27.216 42.433 1.00 17.99 115 HIS C N 1
ATOM 5698 C CA . HIS C 1 118 ? 33.943 27.153 43.813 1.00 18.16 115 HIS C CA 1
ATOM 5699 C C . HIS C 1 118 ? 34.780 28.061 44.684 1.00 18.47 115 HIS C C 1
ATOM 5700 O O . HIS C 1 118 ? 36.008 28.141 44.528 1.00 19.19 115 HIS C O 1
ATOM 5707 N N . ASP C 1 119 ? 34.126 28.785 45.580 1.00 20.47 116 ASP C N 1
ATOM 5708 C CA . ASP C 1 119 ? 34.845 29.576 46.601 1.00 20.44 116 ASP C CA 1
ATOM 5709 C C . ASP C 1 119 ? 35.790 30.566 45.901 1.00 20.37 116 ASP C C 1
ATOM 5710 O O . ASP C 1 119 ? 35.343 31.314 45.032 1.00 20.94 116 ASP C O 1
ATOM 5715 N N . ARG C 1 120 ? 37.072 30.551 46.230 1.00 19.81 117 ARG C N 1
ATOM 5716 C CA . ARG C 1 120 ? 38.046 31.453 45.586 1.00 21.24 117 ARG C CA 1
ATOM 5717 C C . ARG C 1 120 ? 38.030 31.276 44.068 1.00 21.35 117 ARG C C 1
ATOM 5718 O O . ARG C 1 120 ? 38.284 32.239 43.339 1.00 22.72 117 ARG C O 1
ATOM 5726 N N . GLY C 1 121 ? 37.746 30.051 43.613 1.00 20.74 118 GLY C N 1
ATOM 5727 C CA . GLY C 1 121 ? 37.668 29.689 42.173 1.00 20.68 118 GLY C CA 1
ATOM 5728 C C . GLY C 1 121 ? 36.590 30.455 41.400 1.00 20.95 118 GLY C C 1
ATOM 5729 O O . GLY C 1 121 ? 36.746 30.749 40.217 1.00 21.14 118 GLY C O 1
ATOM 5730 N N . GLY C 1 122 ? 35.486 30.741 42.076 1.00 20.03 119 GLY C N 1
ATOM 5731 C CA . GLY C 1 122 ? 34.391 31.511 41.492 1.00 20.33 119 GLY C CA 1
ATOM 5732 C C . GLY C 1 122 ? 34.683 32.998 41.461 1.00 20.52 119 GLY C C 1
ATOM 5733 O O . GLY C 1 122 ? 34.174 33.701 40.601 1.00 20.79 119 GLY C O 1
ATOM 5734 N N . ARG C 1 123 ? 35.498 33.477 42.409 1.00 19.92 120 ARG C N 1
ATOM 5735 C CA . ARG C 1 123 ? 35.874 34.888 42.452 1.00 20.87 120 ARG C CA 1
ATOM 5736 C C . ARG C 1 123 ? 36.831 35.138 41.309 1.00 21.63 120 ARG C C 1
ATOM 5737 O O . ARG C 1 123 ? 36.833 36.234 40.731 1.00 22.51 120 ARG C O 1
ATOM 5745 N N . VAL C 1 12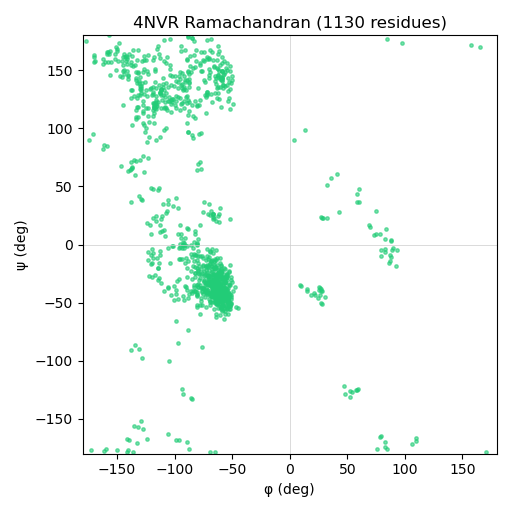4 ? 37.626 34.105 40.982 1.00 20.85 121 VAL C N 1
ATOM 5746 C CA . VAL C 1 124 ? 38.546 34.140 39.848 1.00 21.74 121 VAL C CA 1
ATOM 5747 C C . VAL C 1 124 ? 37.733 34.147 38.563 1.00 22.59 121 VAL C C 1
ATOM 5748 O O . VAL C 1 124 ? 38.026 34.902 37.662 1.00 24.29 121 VAL C O 1
ATOM 5752 N N . GLY C 1 125 ? 36.713 33.299 38.485 1.00 22.56 122 GLY C N 1
ATOM 5753 C CA . GLY C 1 125 ? 35.851 33.247 37.293 1.00 23.30 122 GLY C CA 1
ATOM 5754 C C . GLY C 1 125 ? 35.123 34.567 37.059 1.00 24.65 122 GLY C C 1
ATOM 5755 O O . GLY C 1 125 ? 34.867 34.953 35.907 1.00 25.71 122 GLY C O 1
ATOM 5756 N N . HIS C 1 126 ? 34.767 35.256 38.147 1.00 24.51 123 HIS C N 1
ATOM 5757 C CA . HIS C 1 126 ? 34.095 36.549 38.014 1.00 26.04 123 HIS C CA 1
ATOM 5758 C C . HIS C 1 126 ? 35.045 37.447 37.239 1.00 27.51 123 HIS C C 1
ATOM 5759 O O . HIS C 1 126 ? 34.694 37.952 36.178 1.00 27.61 123 HIS C O 1
ATOM 5766 N N . ARG C 1 127 ? 36.266 37.595 37.743 1.00 27.10 124 ARG C N 1
ATOM 5767 C CA . ARG C 1 127 ? 37.240 38.433 37.060 1.00 28.00 124 ARG C CA 1
ATOM 5768 C C . ARG C 1 127 ? 37.580 37.879 35.653 1.00 28.41 124 ARG C C 1
ATOM 5769 O O . ARG C 1 127 ? 37.845 38.649 34.738 1.00 29.58 124 ARG C O 1
ATOM 5777 N N . LEU C 1 128 ? 37.542 36.560 35.493 1.00 27.66 125 LEU C N 1
ATOM 5778 C CA . LEU C 1 128 ? 37.864 35.914 34.207 1.00 28.70 125 LEU C CA 1
ATOM 5779 C C . LEU C 1 128 ? 36.871 36.324 33.124 1.00 29.77 125 LEU C C 1
ATOM 5780 O O . LEU C 1 128 ? 37.265 36.715 32.037 1.00 32.14 125 LEU C O 1
ATOM 5785 N N . ALA C 1 129 ? 35.583 36.236 33.431 1.00 29.92 126 ALA C N 1
ATOM 5786 C CA . ALA C 1 129 ? 34.541 36.575 32.463 1.00 31.67 126 ALA C CA 1
ATOM 5787 C C . ALA C 1 129 ? 34.565 38.054 32.135 1.00 33.75 126 ALA C C 1
ATOM 5788 O O . ALA C 1 129 ? 34.281 38.438 31.007 1.00 36.07 126 ALA C O 1
ATOM 5790 N N . LEU C 1 130 ? 34.936 38.881 33.106 1.00 34.32 127 LEU C N 1
ATOM 5791 C CA . LEU C 1 130 ? 35.041 40.322 32.849 1.00 35.76 127 LEU C CA 1
ATOM 5792 C C . LEU C 1 130 ? 36.302 40.673 32.071 1.00 36.45 127 LEU C C 1
ATOM 5793 O O . LEU C 1 130 ? 36.252 41.542 31.207 1.00 38.23 127 LEU C O 1
ATOM 5798 N N . ASP C 1 131 ? 37.426 40.010 32.346 1.00 35.59 128 ASP C N 1
ATOM 5799 C CA . ASP C 1 131 ? 38.650 40.326 31.577 1.00 36.95 128 ASP C CA 1
ATOM 5800 C C . ASP C 1 131 ? 38.763 39.631 30.214 1.00 37.76 128 ASP C C 1
ATOM 5801 O O . ASP C 1 131 ? 39.468 40.131 29.360 1.00 38.42 128 ASP C O 1
ATOM 5806 N N . TYR C 1 132 ? 38.097 38.486 30.026 1.00 38.12 129 TYR C N 1
ATOM 5807 C CA . TYR C 1 132 ? 38.174 37.720 28.754 1.00 39.89 129 TYR C CA 1
ATOM 5808 C C . TYR C 1 132 ? 36.791 37.180 28.336 1.00 39.01 129 TYR C C 1
ATOM 5809 O O . TYR C 1 132 ? 36.573 35.967 28.282 1.00 36.41 129 TYR C O 1
ATOM 5818 N N . PRO C 1 133 ? 35.849 38.085 28.039 1.00 40.73 130 PRO C N 1
ATOM 5819 C CA . PRO C 1 133 ? 34.484 37.691 27.671 1.00 42.59 130 PRO C CA 1
ATOM 5820 C C . PRO C 1 133 ? 34.382 36.732 26.477 1.00 45.45 130 PRO C C 1
ATOM 5821 O O . PRO C 1 133 ? 33.468 35.901 26.456 1.00 45.54 130 PRO C O 1
ATOM 5825 N N . ASP C 1 134 ? 35.300 36.839 25.509 1.00 47.64 131 ASP C N 1
ATOM 5826 C CA . ASP C 1 134 ? 35.263 35.966 24.320 1.00 50.42 131 ASP C CA 1
ATOM 5827 C C . ASP C 1 134 ? 35.613 34.514 24.643 1.00 48.48 131 ASP C C 1
ATOM 5828 O O . ASP C 1 134 ? 35.077 33.591 24.033 1.00 50.36 131 ASP C O 1
ATOM 5833 N N . ARG C 1 135 ? 36.519 34.333 25.595 1.00 45.39 132 ARG C N 1
ATOM 5834 C CA . ARG C 1 135 ? 37.031 33.017 25.939 1.00 44.47 132 ARG C CA 1
ATOM 5835 C C . ARG C 1 135 ? 36.082 32.135 26.740 1.00 43.20 132 ARG C C 1
ATOM 5836 O O . ARG C 1 135 ? 36.275 30.915 26.802 1.00 43.21 132 ARG C O 1
ATOM 5844 N N . VAL C 1 136 ? 35.071 32.739 27.357 1.00 40.21 133 VAL C N 1
ATOM 5845 C CA . VAL C 1 136 ? 34.186 31.995 28.243 1.00 38.51 133 VAL C CA 1
ATOM 5846 C C . VAL C 1 136 ? 32.796 31.760 27.654 1.00 37.77 133 VAL C C 1
ATOM 5847 O O . VAL C 1 136 ? 32.059 32.702 27.409 1.00 39.25 133 VAL C O 1
ATOM 5851 N N . THR C 1 137 ? 32.439 30.498 27.445 1.00 36.52 134 THR C N 1
ATOM 5852 C CA . THR C 1 137 ? 31.141 30.162 26.868 1.00 36.65 134 THR C CA 1
ATOM 5853 C C . THR C 1 137 ? 30.062 30.271 27.911 1.00 35.38 134 THR C C 1
ATOM 5854 O O . THR C 1 137 ? 28.930 30.636 27.601 1.00 34.72 134 THR C O 1
ATOM 5858 N N . CYS C 1 138 ? 30.410 29.921 29.151 1.00 33.69 135 CYS C N 1
ATOM 5859 C CA . CYS C 1 138 ? 29.476 30.020 30.252 1.00 32.68 135 CYS C CA 1
ATOM 5860 C C . CYS C 1 138 ? 30.196 29.813 31.565 1.00 30.93 135 CYS C C 1
ATOM 5861 O O . CYS C 1 138 ? 31.273 29.199 31.601 1.00 28.98 135 CYS C O 1
ATOM 5864 N N . CYS C 1 139 ? 29.577 30.326 32.633 1.00 30.13 136 CYS C N 1
ATOM 5865 C CA . CYS C 1 139 ? 30.124 30.299 33.989 1.00 28.89 136 CYS C CA 1
ATOM 5866 C C . CYS C 1 139 ? 29.143 29.769 35.017 1.00 27.60 136 CYS C C 1
ATOM 5867 O O . CYS C 1 139 ? 27.955 30.044 34.925 1.00 28.61 136 CYS C O 1
ATOM 5870 N N . THR C 1 140 ? 29.654 29.034 36.009 1.00 25.21 137 THR C N 1
ATOM 5871 C CA . THR C 1 140 ? 28.859 28.543 37.131 1.00 23.71 137 THR C CA 1
ATOM 5872 C C . THR C 1 140 ? 29.665 28.881 38.385 1.00 23.04 137 THR C C 1
ATOM 5873 O O . THR C 1 140 ? 30.781 28.425 38.526 1.00 24.12 137 THR C O 1
ATOM 5877 N N . PHE C 1 141 ? 29.132 29.704 39.280 1.00 22.27 138 PHE C N 1
ATOM 5878 C CA . PHE C 1 141 ? 29.868 30.036 40.501 1.00 20.90 138 PHE C CA 1
ATOM 5879 C C . PHE C 1 141 ? 29.191 29.381 41.634 1.00 20.16 138 PHE C C 1
ATOM 5880 O O . PHE C 1 141 ? 27.986 29.452 41.739 1.00 20.39 138 PHE C O 1
ATOM 5888 N N . ILE C 1 142 ? 29.983 28.737 42.475 1.00 19.84 139 ILE C N 1
ATOM 5889 C CA . ILE C 1 142 ? 29.445 27.931 43.544 1.00 20.04 139 ILE C CA 1
ATOM 5890 C C . ILE C 1 142 ? 29.615 28.488 44.939 1.00 19.78 139 ILE C C 1
ATOM 5891 O O . ILE C 1 142 ? 30.706 28.687 45.429 1.00 19.75 139 ILE C O 1
ATOM 5896 N N . ASP C 1 143 ? 28.483 28.741 45.558 1.00 21.79 140 ASP C N 1
ATOM 5897 C CA . ASP C 1 143 ? 28.384 29.221 46.945 1.00 21.78 140 ASP C CA 1
ATOM 5898 C C . ASP C 1 143 ? 29.111 30.523 47.177 1.00 21.13 140 ASP C C 1
ATOM 5899 O O . ASP C 1 143 ? 29.773 30.697 48.204 1.00 21.69 140 ASP C O 1
ATOM 5904 N N . ILE C 1 144 ? 28.961 31.473 46.252 1.00 20.89 141 ILE C N 1
ATOM 5905 C CA . ILE C 1 144 ? 29.565 32.803 46.460 1.00 21.08 141 ILE C CA 1
ATOM 5906 C C . ILE C 1 144 ? 28.705 33.995 46.007 1.00 22.69 141 ILE C C 1
ATOM 5907 O O . ILE C 1 144 ? 27.992 33.926 44.993 1.00 23.82 141 ILE C O 1
ATOM 5912 N N . ALA C 1 145 ? 28.761 35.074 46.779 1.00 21.46 142 ALA C N 1
ATOM 5913 C CA . ALA C 1 145 ? 28.192 36.334 46.360 1.00 23.11 142 ALA C CA 1
ATOM 5914 C C . ALA C 1 145 ? 29.439 37.153 45.974 1.00 22.93 142 ALA C C 1
ATOM 5915 O O . ALA C 1 145 ? 30.519 36.882 46.484 1.00 21.97 142 ALA C O 1
ATOM 5917 N N . PRO C 1 146 ? 29.305 38.153 45.075 1.00 23.23 143 PRO C N 1
ATOM 5918 C CA . PRO C 1 146 ? 30.502 38.878 44.666 1.00 23.44 143 PRO C CA 1
ATOM 5919 C C . PRO C 1 146 ? 31.268 39.432 45.849 1.00 24.22 143 PRO C C 1
ATOM 5920 O O . PRO C 1 146 ? 30.670 39.778 46.859 1.00 24.79 143 PRO C O 1
ATOM 5924 N N . THR C 1 147 ? 32.581 39.562 45.713 1.00 25.07 144 THR C N 1
ATOM 5925 C CA . THR C 1 147 ? 33.411 40.005 46.839 1.00 24.86 144 THR C CA 1
ATOM 5926 C C . THR C 1 147 ? 33.042 41.391 47.375 1.00 26.12 144 THR C C 1
ATOM 5927 O O . THR C 1 147 ? 32.955 41.594 48.601 1.00 24.16 144 THR C O 1
ATOM 5931 N N . ALA C 1 148 ? 32.822 42.334 46.453 1.00 27.44 145 ALA C N 1
ATOM 5932 C CA . ALA C 1 148 ? 32.488 43.727 46.800 1.00 27.88 145 ALA C CA 1
ATOM 5933 C C . ALA C 1 148 ? 31.165 43.817 47.557 1.00 27.57 145 ALA C C 1
ATOM 5934 O O . ALA C 1 148 ? 31.038 44.585 48.491 1.00 29.08 145 ALA C O 1
ATOM 5936 N N . THR C 1 149 ? 30.187 43.018 47.148 1.00 27.28 146 THR C N 1
ATOM 5937 C CA . THR C 1 149 ? 28.898 42.968 47.810 1.00 27.16 146 THR C CA 1
ATOM 5938 C C . THR C 1 149 ? 29.039 42.438 49.253 1.00 27.29 146 THR C C 1
ATOM 5939 O O . THR C 1 149 ? 28.399 42.957 50.173 1.00 26.79 146 THR C O 1
ATOM 5951 N N . TYR C 1 151 ? 31.857 42.327 51.299 1.00 25.01 148 TYR C N 1
ATOM 5952 C CA . TYR C 1 151 ? 32.521 43.298 52.151 1.00 24.78 148 TYR C CA 1
ATOM 5953 C C . TYR C 1 151 ? 31.624 44.537 52.429 1.00 25.31 148 TYR C C 1
ATOM 5954 O O . TYR C 1 151 ? 31.600 45.038 53.549 1.00 25.64 148 TYR C O 1
ATOM 5963 N N . ALA C 1 152 ? 30.861 44.987 51.431 1.00 25.27 149 ALA C N 1
ATOM 5964 C CA . ALA C 1 152 ? 29.985 46.150 51.595 1.00 25.21 149 ALA C CA 1
ATOM 5965 C C . ALA C 1 152 ? 28.867 45.950 52.622 1.00 24.83 149 ALA C C 1
ATOM 5966 O O . ALA C 1 152 ? 28.424 46.913 53.308 1.00 23.71 149 ALA C O 1
ATOM 5968 N N . LEU C 1 153 ? 28.340 44.730 52.653 1.00 24.06 150 LEU C N 1
ATOM 5969 C CA . LEU C 1 153 ? 27.257 44.401 53.566 1.00 23.94 150 LEU C CA 1
ATOM 5970 C C . LEU C 1 153 ? 27.799 43.921 54.908 1.00 22.41 150 LEU C C 1
ATOM 5971 O O . LEU C 1 153 ? 27.043 43.391 55.710 1.00 21.89 150 LEU C O 1
ATOM 5976 N N . THR C 1 154 ? 29.092 44.124 55.148 1.00 21.42 151 THR C N 1
ATOM 5977 C CA . THR C 1 154 ? 29.692 43.671 56.385 1.00 21.22 151 THR C CA 1
ATOM 5978 C C . THR C 1 154 ? 28.912 44.144 57.611 1.00 21.87 151 THR C C 1
ATOM 5979 O O . THR C 1 154 ? 28.757 45.349 57.832 1.00 21.83 151 THR C O 1
ATOM 5983 N N . ASP C 1 155 ? 28.381 43.176 58.354 1.00 22.52 152 ASP C N 1
ATOM 5984 C CA . ASP C 1 155 ? 27.712 43.453 59.628 1.00 24.97 152 ASP C CA 1
ATOM 5985 C C . ASP C 1 155 ? 28.152 42.427 60.666 1.00 23.86 152 ASP C C 1
ATOM 5986 O O . ASP C 1 155 ? 28.995 41.547 60.392 1.00 23.31 152 ASP C O 1
ATOM 5991 N N . LYS C 1 156 ? 27.581 42.554 61.854 1.00 24.81 153 LYS C N 1
ATOM 5992 C CA . LYS C 1 156 ? 27.907 41.693 62.971 1.00 24.45 153 LYS C CA 1
ATOM 5993 C C . LYS C 1 156 ? 27.783 40.220 62.655 1.00 24.38 153 LYS C C 1
ATOM 5994 O O . LYS C 1 156 ? 28.711 39.453 62.938 1.00 24.94 153 LYS C O 1
ATOM 6000 N N . SER C 1 157 ? 26.666 39.790 62.067 1.00 24.48 154 SER C N 1
ATOM 6001 C CA . SER C 1 157 ? 26.544 38.344 61.822 1.00 23.31 154 SER C CA 1
ATOM 6002 C C . SER C 1 157 ? 27.497 37.886 60.736 1.00 22.69 154 SER C C 1
ATOM 6003 O O . SER C 1 157 ? 28.043 36.762 60.815 1.00 21.28 154 SER C O 1
ATOM 6006 N N . PHE C 1 158 ? 27.777 38.768 59.779 1.00 23.35 155 PHE C N 1
ATOM 6007 C CA . PHE C 1 158 ? 28.721 38.413 58.725 1.00 23.71 155 PHE C CA 1
ATOM 6008 C C . PHE C 1 158 ? 30.130 38.251 59.231 1.00 22.44 155 PHE C C 1
ATOM 6009 O O . PHE C 1 158 ? 30.801 37.267 58.932 1.00 22.65 155 PHE C O 1
ATOM 6017 N N . ALA C 1 159 ? 30.598 39.235 59.983 1.00 23.09 156 ALA C N 1
ATOM 6018 C CA . ALA C 1 159 ? 31.955 39.185 60.499 1.00 21.67 156 ALA C CA 1
ATOM 6019 C C . ALA C 1 159 ? 32.096 38.040 61.486 1.00 21.86 156 ALA C C 1
ATOM 6020 O O . ALA C 1 159 ? 33.197 37.524 61.688 1.00 21.88 156 ALA C O 1
ATOM 6022 N N . THR C 1 160 ? 30.977 37.649 62.100 1.00 22.40 157 THR C N 1
ATOM 6023 C CA . THR C 1 160 ? 30.953 36.525 63.037 1.00 22.77 157 THR C CA 1
ATOM 6024 C C . THR C 1 160 ? 30.975 35.174 62.283 1.00 23.17 157 THR C C 1
ATOM 6025 O O . THR C 1 160 ? 31.765 34.290 62.596 1.00 21.32 157 THR C O 1
ATOM 6029 N N . ARG C 1 161 ? 30.105 35.048 61.281 1.00 25.06 158 ARG C N 1
ATOM 6030 C CA . ARG C 1 161 ? 29.954 33.792 60.480 1.00 26.39 158 ARG C CA 1
ATOM 6031 C C . ARG C 1 161 ? 31.136 33.546 59.545 1.00 23.56 158 ARG C C 1
ATOM 6032 O O . ARG C 1 161 ? 31.607 32.439 59.411 1.00 23.09 158 ARG C O 1
ATOM 6040 N N . TYR C 1 162 ? 31.631 34.614 58.951 1.00 24.13 159 TYR C N 1
ATOM 6041 C CA . TYR C 1 162 ? 32.794 34.582 58.050 1.00 23.93 159 TYR C CA 1
ATOM 6042 C C . TYR C 1 162 ? 33.987 35.364 58.681 1.00 23.38 159 TYR C C 1
ATOM 6043 O O . TYR C 1 162 ? 34.661 36.175 58.012 1.00 20.13 159 TYR C O 1
ATOM 6052 N N . PHE C 1 163 ? 34.252 35.091 59.972 1.00 21.76 160 PHE C N 1
ATOM 6053 C CA . PHE C 1 163 ? 35.293 35.808 60.707 1.00 21.83 160 PHE C CA 1
ATOM 6054 C C . PHE C 1 163 ? 36.646 35.700 59.999 1.00 21.96 160 PHE C C 1
ATOM 6055 O O . PHE C 1 163 ? 37.442 36.675 59.995 1.00 22.18 160 PHE C O 1
ATOM 6063 N N . TRP C 1 164 ? 36.907 34.568 59.343 1.00 21.55 161 TRP C N 1
ATOM 6064 C CA . TRP C 1 164 ? 38.187 34.452 58.616 1.00 23.15 161 TRP C CA 1
ATOM 6065 C C . TRP C 1 164 ? 38.397 35.572 57.559 1.00 23.61 161 TRP C C 1
ATOM 6066 O O . TRP C 1 164 ? 39.529 35.852 57.187 1.00 28.63 161 TRP C O 1
ATOM 6077 N N . TRP C 1 165 ? 37.336 36.243 57.107 1.00 21.19 162 TRP C N 1
ATOM 6078 C CA . TRP C 1 165 ? 37.519 37.356 56.174 1.00 20.69 162 TRP C CA 1
ATOM 6079 C C . TRP C 1 165 ? 38.128 38.577 56.894 1.00 22.56 162 TRP C C 1
ATOM 6080 O O . TRP C 1 165 ? 38.431 39.609 56.280 1.00 23.45 162 TRP C O 1
ATOM 6091 N N . PHE C 1 166 ? 38.311 38.456 58.207 1.00 22.41 163 PHE C N 1
ATOM 6092 C CA . PHE C 1 166 ? 38.895 39.546 58.978 1.00 22.50 163 PHE C CA 1
ATOM 6093 C C . PHE C 1 166 ? 40.137 39.108 59.733 1.00 22.91 163 PHE C C 1
ATOM 6094 O O . PHE C 1 166 ? 40.839 39.923 60.293 1.00 25.38 163 PHE C O 1
ATOM 6102 N N . PHE C 1 167 ? 40.415 37.812 59.685 1.00 23.54 164 PHE C N 1
ATOM 6103 C CA . PHE C 1 167 ? 41.537 37.218 60.363 1.00 22.81 164 PHE C CA 1
ATOM 6104 C C . PHE C 1 167 ? 42.680 36.969 59.390 1.00 22.31 164 PHE C C 1
ATOM 6105 O O . PHE C 1 167 ? 43.844 37.350 59.672 1.00 21.46 164 PHE C O 1
ATOM 6113 N N . LEU C 1 168 ? 42.363 36.365 58.236 1.00 20.44 165 LEU C N 1
ATOM 6114 C CA . LEU C 1 168 ? 43.397 36.075 57.233 1.00 20.24 165 LEU C CA 1
ATOM 6115 C C . LEU C 1 168 ? 43.922 37.343 56.603 1.00 20.90 165 LEU C C 1
ATOM 6116 O O . LEU C 1 168 ? 44.990 37.329 55.984 1.00 20.97 165 LEU C O 1
ATOM 6121 N N . ILE C 1 169 ? 43.191 38.452 56.752 1.00 20.72 166 ILE C N 1
ATOM 6122 C CA . ILE C 1 169 ? 43.655 39.691 56.172 1.00 21.80 166 ILE C CA 1
ATOM 6123 C C . ILE C 1 169 ? 44.476 40.531 57.137 1.00 21.99 166 ILE C C 1
ATOM 6124 O O . ILE C 1 169 ? 44.933 41.585 56.735 1.00 21.93 166 ILE C O 1
ATOM 6129 N N . GLN C 1 170 ? 44.680 40.078 58.380 1.00 21.93 167 GLN C N 1
ATOM 6130 C CA . GLN C 1 170 ? 45.541 40.812 59.289 1.00 23.00 167 GLN C CA 1
ATOM 6131 C C . GLN C 1 170 ? 46.965 40.854 58.708 1.00 24.97 167 GLN C C 1
ATOM 6132 O O . GLN C 1 170 ? 47.371 39.943 57.962 1.00 25.72 167 GLN C O 1
ATOM 6138 N N . PRO C 1 171 ? 47.731 41.920 59.022 1.00 26.32 168 PRO C N 1
ATOM 6139 C CA . PRO C 1 171 ? 49.087 42.066 58.448 1.00 27.18 168 PRO C CA 1
ATOM 6140 C C . PRO C 1 171 ? 50.039 40.890 58.697 1.00 26.88 168 PRO C C 1
ATOM 6141 O O . PRO C 1 171 ? 49.960 40.218 59.718 1.00 25.53 168 PRO C O 1
ATOM 6145 N N . PHE C 1 172 ? 50.931 40.655 57.750 1.00 27.27 169 PHE C N 1
ATOM 6146 C CA . PHE C 1 172 ? 51.917 39.593 57.877 1.00 28.39 169 PHE C CA 1
ATOM 6147 C C . PHE C 1 172 ? 52.719 39.907 59.116 1.00 27.01 169 PHE C C 1
ATOM 6148 O O . PHE C 1 172 ? 53.014 41.047 59.338 1.00 27.71 169 PHE C O 1
ATOM 6156 N N . PRO C 1 173 ? 53.109 38.897 59.904 1.00 26.02 170 PRO C N 1
ATOM 6157 C CA . PRO C 1 173 ? 52.912 37.446 59.787 1.00 25.45 170 PRO C CA 1
ATOM 6158 C C . PRO C 1 173 ? 51.881 36.854 60.767 1.00 24.89 170 PRO C C 1
ATOM 6159 O O . PRO C 1 173 ? 51.982 35.692 61.122 1.00 25.20 170 PRO C O 1
ATOM 6163 N N . LEU C 1 174 ? 50.895 37.636 61.179 1.00 25.42 171 LEU C N 1
ATOM 6164 C CA . LEU C 1 174 ? 49.948 37.196 62.210 1.00 25.72 171 LEU C CA 1
ATOM 6165 C C . LEU C 1 174 ? 49.133 35.962 61.859 1.00 24.21 171 LEU C C 1
ATOM 6166 O O . LEU C 1 174 ? 49.234 34.932 62.530 1.00 25.06 171 LEU C O 1
ATOM 6171 N N . PRO C 1 175 ? 48.337 36.025 60.796 1.00 22.75 172 PRO C N 1
ATOM 6172 C CA . PRO C 1 175 ? 47.573 34.795 60.571 1.00 21.94 172 PRO C CA 1
ATOM 6173 C C . PRO C 1 175 ? 48.461 33.575 60.275 1.00 22.15 172 PRO C C 1
ATOM 6174 O O . PRO C 1 175 ? 48.195 32.468 60.777 1.00 22.20 172 PRO C O 1
ATOM 6178 N N . GLU C 1 176 ? 49.504 33.783 59.472 1.00 22.34 173 GLU C N 1
ATOM 6179 C CA . GLU C 1 176 ? 50.442 32.726 59.125 1.00 22.07 173 GLU C CA 1
ATOM 6180 C C . GLU C 1 176 ? 51.046 32.064 60.370 1.00 23.41 173 GLU C C 1
ATOM 6181 O O . GLU C 1 176 ? 51.165 30.827 60.435 1.00 24.20 173 GLU C O 1
ATOM 6187 N N . THR C 1 177 ? 51.409 32.878 61.352 1.00 22.98 174 THR C N 1
ATOM 6188 C CA . THR C 1 177 ? 52.003 32.362 62.575 1.00 24.48 174 THR C CA 1
ATOM 6189 C C . THR C 1 177 ? 50.983 31.542 63.319 1.00 24.11 174 THR C C 1
ATOM 6190 O O . THR C 1 177 ? 51.275 30.485 63.823 1.00 24.40 174 THR C O 1
ATOM 6202 N N . ILE C 1 179 ? 48.201 29.986 62.129 1.00 21.09 176 ILE C N 1
ATOM 6203 C CA . ILE C 1 179 ? 47.859 28.751 61.468 1.00 19.63 176 ILE C CA 1
ATOM 6204 C C . ILE C 1 179 ? 49.002 27.741 61.671 1.00 19.98 176 ILE C C 1
ATOM 6205 O O . ILE C 1 179 ? 48.744 26.575 61.978 1.00 20.11 176 ILE C O 1
ATOM 6210 N N . ALA C 1 180 ? 50.250 28.197 61.531 1.00 21.05 177 ALA C N 1
ATOM 6211 C CA . ALA C 1 180 ? 51.445 27.353 61.729 1.00 22.72 177 ALA C CA 1
ATOM 6212 C C . ALA C 1 180 ? 51.511 26.651 63.084 1.00 23.20 177 ALA C C 1
ATOM 6213 O O . ALA C 1 180 ? 52.144 25.613 63.198 1.00 23.46 177 ALA C O 1
ATOM 6215 N N . HIS C 1 181 ? 50.901 27.219 64.123 1.00 23.34 178 HIS C N 1
ATOM 6216 C CA . HIS C 1 181 ? 50.912 26.533 65.411 1.00 25.07 178 HIS C CA 1
ATOM 6217 C C . HIS C 1 181 ? 50.311 25.120 65.308 1.00 23.94 178 HIS C C 1
ATOM 6218 O O . HIS C 1 181 ? 50.752 24.211 65.986 1.00 23.84 178 HIS C O 1
ATOM 6225 N N . ASP C 1 182 ? 49.269 24.968 64.497 1.00 23.84 179 ASP C N 1
ATOM 6226 C CA . ASP C 1 182 ? 48.629 23.671 64.276 1.00 23.48 179 ASP C CA 1
ATOM 6227 C C . ASP C 1 182 ? 47.811 23.733 62.984 1.00 23.60 179 ASP C C 1
ATOM 6228 O O . ASP C 1 182 ? 46.594 24.009 63.008 1.00 24.04 179 ASP C O 1
ATOM 6233 N N . PRO C 1 183 ? 48.471 23.486 61.841 1.00 22.22 180 PRO C N 1
ATOM 6234 C CA . PRO C 1 183 ? 47.733 23.562 60.589 1.00 21.13 180 PRO C CA 1
ATOM 6235 C C . PRO C 1 183 ? 46.543 22.639 60.531 1.00 19.98 180 PRO C C 1
ATOM 6236 O O . PRO C 1 183 ? 45.502 23.038 60.031 1.00 20.69 180 PRO C O 1
ATOM 6240 N N . ALA C 1 184 ? 46.674 21.426 61.059 1.00 19.45 181 ALA C N 1
ATOM 6241 C CA . ALA C 1 184 ? 45.583 20.443 60.964 1.00 18.91 181 ALA C CA 1
ATOM 6242 C C . ALA C 1 184 ? 44.334 20.847 61.746 1.00 19.47 181 ALA C C 1
ATOM 6243 O O . ALA C 1 184 ? 43.199 20.554 61.365 1.00 18.56 181 ALA C O 1
ATOM 6245 N N . PHE C 1 185 ? 44.554 21.492 62.878 1.00 20.55 182 PHE C N 1
ATOM 6246 C CA . PHE C 1 185 ? 43.459 21.981 63.676 1.00 21.48 182 PHE C CA 1
ATOM 6247 C C . PHE C 1 185 ? 42.670 23.044 62.893 1.00 22.10 182 PHE C C 1
ATOM 6248 O O . PHE C 1 185 ? 41.452 22.981 62.796 1.00 22.38 182 PHE C O 1
ATOM 6256 N N . PHE C 1 186 ? 43.375 23.997 62.315 1.00 21.35 183 PHE C N 1
ATOM 6257 C CA . PHE C 1 186 ? 42.716 25.071 61.628 1.00 23.59 183 PHE C CA 1
ATOM 6258 C C . PHE C 1 186 ? 42.096 24.561 60.301 1.00 22.00 183 PHE C C 1
ATOM 6259 O O . PHE C 1 186 ? 41.036 24.997 59.884 1.00 20.55 183 PHE C O 1
ATOM 6267 N N . LEU C 1 187 ? 42.718 23.593 59.660 1.00 21.17 184 LEU C N 1
ATOM 6268 C CA . LEU C 1 187 ? 42.076 23.021 58.482 1.00 20.53 184 LEU C CA 1
ATOM 6269 C C . LEU C 1 187 ? 40.730 22.399 58.905 1.00 20.76 184 LEU C C 1
ATOM 6270 O O . LEU C 1 187 ? 39.691 22.704 58.345 1.00 21.31 184 LEU C O 1
ATOM 6275 N N A ARG C 1 188 ? 40.773 21.531 59.903 0.70 22.10 185 ARG C N 1
ATOM 6276 N N B ARG C 1 188 ? 40.767 21.541 59.915 0.30 20.94 185 ARG C N 1
ATOM 6277 C CA A ARG C 1 188 ? 39.581 20.845 60.399 0.70 23.67 185 ARG C CA 1
ATOM 6278 C CA B ARG C 1 188 ? 39.563 20.856 60.379 0.30 21.15 185 ARG C CA 1
ATOM 6279 C C A ARG C 1 188 ? 38.423 21.816 60.706 0.70 22.73 185 ARG C C 1
ATOM 6280 C C B ARG C 1 188 ? 38.410 21.801 60.746 0.30 20.81 185 ARG C C 1
ATOM 6281 O O A ARG C 1 188 ? 37.282 21.536 60.355 0.70 21.28 185 ARG C O 1
ATOM 6282 O O B ARG C 1 188 ? 37.249 21.477 60.507 0.30 20.31 185 ARG C O 1
ATOM 6297 N N A LYS C 1 189 ? 38.710 22.943 61.360 0.70 23.37 186 LYS C N 1
ATOM 6298 N N B LYS C 1 189 ? 38.719 22.957 61.327 0.30 21.09 186 LYS C N 1
ATOM 6299 C CA A LYS C 1 189 ? 37.649 23.904 61.699 0.70 24.06 186 LYS C CA 1
ATOM 6300 C CA B LYS C 1 189 ? 37.661 23.903 61.686 0.30 21.35 186 LYS C CA 1
ATOM 6301 C C A LYS C 1 189 ? 37.042 24.476 60.432 0.70 22.85 186 LYS C C 1
ATOM 6302 C C B LYS C 1 189 ? 37.041 24.479 60.431 0.30 21.61 186 LYS C C 1
ATOM 6303 O O A LYS C 1 189 ? 35.836 24.629 60.351 0.70 22.99 186 LYS C O 1
ATOM 6304 O O B LYS C 1 189 ? 35.829 24.653 60.363 0.30 21.81 186 LYS C O 1
ATOM 6315 N N . HIS C 1 190 ? 37.871 24.767 59.434 1.00 22.73 187 HIS C N 1
ATOM 6316 C CA . HIS C 1 190 ? 37.351 25.264 58.147 1.00 22.64 187 HIS C CA 1
ATOM 6317 C C . HIS C 1 190 ? 36.425 24.291 57.499 1.00 21.35 187 HIS C C 1
ATOM 6318 O O . HIS C 1 190 ? 35.304 24.651 57.141 1.00 20.42 187 HIS C O 1
ATOM 6325 N N . ILE C 1 191 ? 36.890 23.051 57.353 1.00 19.37 188 ILE C N 1
ATOM 6326 C CA . ILE C 1 191 ? 36.110 22.045 56.697 1.00 19.16 188 ILE C CA 1
ATOM 6327 C C . ILE C 1 191 ? 34.853 21.725 57.437 1.00 19.34 188 ILE C C 1
ATOM 6328 O O . ILE C 1 191 ? 33.800 21.597 56.810 1.00 18.30 188 ILE C O 1
ATOM 6333 N N . SER C 1 192 ? 34.928 21.644 58.759 1.00 19.63 189 SER C N 1
ATOM 6334 C CA . SER C 1 192 ? 33.719 21.413 59.559 1.00 19.94 189 SER C CA 1
ATOM 6335 C C . SER C 1 192 ? 32.702 22.520 59.389 1.00 20.14 189 SER C C 1
ATOM 6336 O O . SER C 1 192 ? 31.526 22.251 59.287 1.00 27.41 189 SER C O 1
ATOM 6339 N N . GLY C 1 193 ? 33.161 23.757 59.377 1.00 20.93 190 GLY C N 1
ATOM 6340 C CA . GLY C 1 193 ? 32.264 24.918 59.242 1.00 21.65 190 GLY C CA 1
ATOM 6341 C C . GLY C 1 193 ? 31.673 25.040 57.848 1.00 22.92 190 GLY C C 1
ATOM 6342 O O . GLY C 1 193 ? 30.587 25.600 57.669 1.00 25.22 190 GLY C O 1
ATOM 6343 N N . GLN C 1 194 ? 32.379 24.511 56.849 1.00 22.18 191 GLN C N 1
ATOM 6344 C CA . GLN C 1 194 ? 31.890 24.551 55.467 1.00 21.20 191 GLN C CA 1
ATOM 6345 C C . GLN C 1 194 ? 30.805 23.522 55.250 1.00 20.21 191 GLN C C 1
ATOM 6346 O O . GLN C 1 194 ? 29.708 23.828 54.772 1.00 19.70 191 GLN C O 1
ATOM 6352 N N . LEU C 1 195 ? 31.110 22.291 55.616 1.00 19.37 192 LEU C N 1
ATOM 6353 C CA . LEU C 1 195 ? 30.184 21.202 55.379 1.00 20.78 192 LEU C CA 1
ATOM 6354 C C . LEU C 1 195 ? 28.968 21.164 56.295 1.00 21.66 192 LEU C C 1
ATOM 6355 O O . LEU C 1 195 ? 29.052 21.430 57.471 1.00 25.50 192 LEU C O 1
ATOM 6360 N N . LYS C 1 196 ? 27.837 20.807 55.715 1.00 22.66 193 LYS C N 1
ATOM 6361 C CA . LYS C 1 196 ? 26.643 20.564 56.510 1.00 24.18 193 LYS C CA 1
ATOM 6362 C C . LYS C 1 196 ? 26.313 19.078 56.380 1.00 23.97 193 LYS C C 1
ATOM 6363 O O . LYS C 1 196 ? 25.798 18.494 57.296 1.00 24.01 193 LYS C O 1
ATOM 6369 N N . ILE C 1 197 ? 26.647 18.471 55.244 1.00 25.29 194 ILE C N 1
ATOM 6370 C CA . ILE C 1 197 ? 26.426 17.036 55.040 1.00 26.65 194 ILE C CA 1
ATOM 6371 C C . ILE C 1 197 ? 27.640 16.321 55.638 1.00 26.32 194 ILE C C 1
ATOM 6372 O O . ILE C 1 197 ? 28.692 16.165 54.970 1.00 25.98 194 ILE C O 1
ATOM 6377 N N . GLU C 1 198 ? 27.505 15.906 56.891 1.00 25.25 195 GLU C N 1
ATOM 6378 C CA . GLU C 1 198 ? 28.602 15.269 57.611 1.00 27.27 195 GLU C CA 1
ATOM 6379 C C . GLU C 1 198 ? 29.205 14.078 56.875 1.00 25.31 195 GLU C C 1
ATOM 6380 O O . GLU C 1 198 ? 28.462 13.217 56.411 1.00 25.36 195 GLU C O 1
ATOM 6386 N N . GLY C 1 199 ? 30.540 14.043 56.782 1.00 22.72 196 GLY C N 1
ATOM 6387 C CA . GLY C 1 199 ? 31.272 12.937 56.136 1.00 22.65 196 GLY C CA 1
ATOM 6388 C C . GLY C 1 199 ? 31.491 13.073 54.634 1.00 22.06 196 GLY C C 1
ATOM 6389 O O . GLY C 1 199 ? 32.039 12.190 53.999 1.00 21.91 196 GLY C O 1
ATOM 6390 N N . ALA C 1 200 ? 31.082 14.202 54.080 1.00 21.88 197 ALA C N 1
ATOM 6391 C CA . ALA C 1 200 ? 31.299 14.503 52.674 1.00 22.12 197 ALA C CA 1
ATOM 6392 C C . ALA C 1 200 ? 32.809 14.612 52.357 1.00 21.29 197 ALA C C 1
ATOM 6393 O O . ALA C 1 200 ? 33.211 14.389 51.211 1.00 20.91 197 ALA C O 1
ATOM 6395 N N . THR C 1 201 ? 33.631 14.999 53.339 1.00 18.70 198 THR C N 1
ATOM 6396 C CA . THR C 1 201 ? 35.088 14.955 53.142 1.00 18.00 198 THR C CA 1
ATOM 6397 C C . THR C 1 201 ? 35.638 13.787 53.969 1.00 18.42 198 THR C C 1
ATOM 6398 O O . THR C 1 201 ? 35.772 13.884 55.181 1.00 18.09 198 THR C O 1
ATOM 6402 N N . SER C 1 202 ? 35.906 12.658 53.321 1.00 18.95 199 SER C N 1
ATOM 6403 C CA . SER C 1 202 ? 36.478 11.525 54.043 1.00 20.06 199 SER C CA 1
ATOM 6404 C C . SER C 1 202 ? 37.849 11.899 54.644 1.00 20.68 199 SER C C 1
ATOM 6405 O O . SER C 1 202 ? 38.475 12.908 54.286 1.00 17.51 199 SER C O 1
ATOM 6408 N N . GLN C 1 203 ? 38.303 11.032 55.540 1.00 23.62 200 GLN C N 1
ATOM 6409 C CA . GLN C 1 203 ? 39.578 11.208 56.234 1.00 25.58 200 GLN C CA 1
ATOM 6410 C C . GLN C 1 203 ? 40.737 11.159 55.226 1.00 25.08 200 GLN C C 1
ATOM 6411 O O . GLN C 1 203 ? 41.718 11.909 55.350 1.00 24.05 200 GLN C O 1
ATOM 6417 N N . GLU C 1 204 ? 40.592 10.291 54.229 1.00 23.85 201 GLU C N 1
ATOM 6418 C CA . GLU C 1 204 ? 41.559 10.184 53.154 1.00 24.76 201 GLU C CA 1
ATOM 6419 C C . GLU C 1 204 ? 41.538 11.504 52.352 1.00 22.14 201 GLU C C 1
ATOM 6420 O O . GLU C 1 204 ? 42.583 12.128 52.113 1.00 20.14 201 GLU C O 1
ATOM 6426 N N . ALA C 1 205 ? 40.344 11.949 51.968 1.00 20.42 202 ALA C N 1
ATOM 6427 C CA . ALA C 1 205 ? 40.227 13.235 51.280 1.00 19.49 202 ALA C CA 1
ATOM 6428 C C . ALA C 1 205 ? 40.817 14.366 52.167 1.00 18.64 202 ALA C C 1
ATOM 6429 O O . ALA C 1 205 ? 41.580 15.200 51.711 1.00 19.17 202 ALA C O 1
ATOM 6431 N N . PHE C 1 206 ? 40.502 14.356 53.445 1.00 18.04 203 PHE C N 1
ATOM 6432 C CA . PHE C 1 206 ? 41.007 15.370 54.334 1.00 18.41 203 PHE C CA 1
ATOM 6433 C C . PHE C 1 206 ? 42.526 15.347 54.396 1.00 19.36 203 PHE C C 1
ATOM 6434 O O . PHE C 1 206 ? 43.169 16.410 54.379 1.00 18.73 203 PHE C O 1
ATOM 6442 N N . ASN C 1 207 ? 43.082 14.140 54.491 1.00 20.39 204 ASN C N 1
ATOM 6443 C CA . ASN C 1 207 ? 44.532 13.908 54.518 1.00 22.11 204 ASN C CA 1
ATOM 6444 C C . ASN C 1 207 ? 45.244 14.560 53.314 1.00 21.24 204 ASN C C 1
ATOM 6445 O O . ASN C 1 207 ? 46.300 15.160 53.453 1.00 21.82 204 ASN C O 1
ATOM 6450 N N . GLU C 1 208 ? 44.670 14.401 52.124 1.00 20.53 205 GLU C N 1
ATOM 6451 C CA . GLU C 1 208 ? 45.205 14.998 50.876 1.00 20.05 205 GLU C CA 1
ATOM 6452 C C . GLU C 1 208 ? 45.183 16.540 50.943 1.00 19.47 205 GLU C C 1
ATOM 6453 O O . GLU C 1 208 ? 46.133 17.228 50.492 1.00 18.08 205 GLU C O 1
ATOM 6459 N N . TYR C 1 209 ? 44.097 17.099 51.496 1.00 18.14 206 TYR C N 1
ATOM 6460 C CA . TYR C 1 209 ? 44.072 18.546 51.672 1.00 18.22 206 TYR C CA 1
ATOM 6461 C C . TYR C 1 209 ? 45.120 18.934 52.703 1.00 18.60 206 TYR C C 1
ATOM 6462 O O . TYR C 1 209 ? 45.787 19.960 52.548 1.00 20.67 206 TYR C O 1
ATOM 6471 N N . LEU C 1 210 ? 45.284 18.133 53.756 1.00 17.77 207 LEU C N 1
ATOM 6472 C CA . LEU C 1 210 ? 46.253 18.523 54.806 1.00 17.64 207 LEU C CA 1
ATOM 6473 C C . LEU C 1 210 ? 47.684 18.455 54.236 1.00 18.13 207 LEU C C 1
ATOM 6474 O O . LEU C 1 210 ? 48.482 19.319 54.510 1.00 17.77 207 LEU C O 1
ATOM 6479 N N . ARG C 1 211 ? 47.985 17.455 53.398 1.00 18.57 208 ARG C N 1
ATOM 6480 C CA . ARG C 1 211 ? 49.311 17.350 52.772 1.00 19.57 208 ARG C CA 1
ATOM 6481 C C . ARG C 1 211 ? 49.754 18.675 52.139 1.00 19.40 208 ARG C C 1
ATOM 6482 O O . ARG C 1 211 ? 50.910 19.044 52.188 1.00 19.68 208 ARG C O 1
ATOM 6490 N N . CYS C 1 212 ? 48.826 19.364 51.510 1.00 19.15 209 CYS C N 1
ATOM 6491 C CA . CYS C 1 212 ? 49.134 20.637 50.866 1.00 20.24 209 CYS C CA 1
ATOM 6492 C C . CYS C 1 212 ? 49.061 21.841 51.818 1.00 19.42 209 CYS C C 1
ATOM 6493 O O . CYS C 1 212 ? 49.868 22.726 51.764 1.00 19.23 209 CYS C O 1
ATOM 6496 N N . TYR C 1 213 ? 48.082 21.841 52.696 1.00 20.19 210 TYR C N 1
ATOM 6497 C CA . TYR C 1 213 ? 47.848 22.958 53.603 1.00 21.27 210 TYR C CA 1
ATOM 6498 C C . TYR C 1 213 ? 48.966 23.132 54.623 1.00 22.91 210 TYR C C 1
ATOM 6499 O O . TYR C 1 213 ? 49.226 24.261 55.058 1.00 24.51 210 TYR C O 1
ATOM 6508 N N . GLN C 1 214 ? 49.658 22.055 54.987 1.00 23.76 211 GLN C N 1
ATOM 6509 C CA . GLN C 1 214 ? 50.708 22.202 56.004 1.00 26.40 211 GLN C CA 1
ATOM 6510 C C . GLN C 1 214 ? 51.995 22.856 55.473 1.00 27.92 211 GLN C C 1
ATOM 6511 O O . GLN C 1 214 ? 52.844 23.255 56.244 1.00 31.63 211 GLN C O 1
ATOM 6517 N N . ASN C 1 215 ? 52.100 23.020 54.162 1.00 27.80 212 ASN C N 1
ATOM 6518 C CA . ASN C 1 215 ? 53.216 23.753 53.563 1.00 28.56 212 ASN C CA 1
ATOM 6519 C C . ASN C 1 215 ? 53.106 25.248 53.947 1.00 29.55 212 ASN C C 1
ATOM 6520 O O . ASN C 1 215 ? 52.088 25.892 53.665 1.00 29.81 212 ASN C O 1
ATOM 6525 N N . PRO C 1 216 ? 54.144 25.819 54.586 1.00 29.98 213 PRO C N 1
ATOM 6526 C CA . PRO C 1 216 ? 54.025 27.237 54.948 1.00 29.83 213 PRO C CA 1
ATOM 6527 C C . PRO C 1 216 ? 53.878 28.169 53.729 1.00 28.75 213 PRO C C 1
ATOM 6528 O O . PRO C 1 216 ? 53.324 29.246 53.845 1.00 26.93 213 PRO C O 1
ATOM 6532 N N . GLU C 1 217 ? 54.379 27.758 52.574 1.00 28.35 214 GLU C N 1
ATOM 6533 C CA . GLU C 1 217 ? 54.252 28.584 51.383 1.00 29.17 214 GLU C CA 1
ATOM 6534 C C . GLU C 1 217 ? 52.781 28.709 50.992 1.00 26.16 214 GLU C C 1
ATOM 6535 O O . GLU C 1 217 ? 52.351 29.773 50.552 1.00 25.87 214 GLU C O 1
ATOM 6549 N N A ILE C 1 219 ? 50.177 28.414 53.161 0.70 21.19 216 ILE C N 1
ATOM 6550 N N B ILE C 1 219 ? 50.212 28.403 53.160 0.30 21.53 216 ILE C N 1
ATOM 6551 C CA A ILE C 1 219 ? 49.519 29.243 54.173 0.70 20.87 216 ILE C CA 1
ATOM 6552 C CA B ILE C 1 219 ? 49.622 29.211 54.230 0.30 21.37 216 ILE C CA 1
ATOM 6553 C C A ILE C 1 219 ? 49.740 30.738 53.911 0.70 22.11 216 ILE C C 1
ATOM 6554 C C B ILE C 1 219 ? 49.754 30.705 53.929 0.30 22.27 216 ILE C C 1
ATOM 6555 O O A ILE C 1 219 ? 48.803 31.535 54.020 0.70 22.18 216 ILE C O 1
ATOM 6556 O O B ILE C 1 219 ? 48.785 31.458 54.042 0.30 22.10 216 ILE C O 1
ATOM 6565 N N . HIS C 1 220 ? 50.956 31.128 53.541 1.00 23.38 217 HIS C N 1
ATOM 6566 C CA . HIS C 1 220 ? 51.210 32.538 53.219 1.00 25.24 217 HIS C CA 1
ATOM 6567 C C . HIS C 1 220 ? 50.357 33.015 52.006 1.00 25.78 217 HIS C C 1
ATOM 6568 O O . HIS C 1 220 ? 49.631 34.016 52.081 1.00 26.79 217 HIS C O 1
ATOM 6575 N N . ALA C 1 221 ? 50.434 32.275 50.910 1.00 25.83 218 ALA C N 1
ATOM 6576 C CA . ALA C 1 221 ? 49.665 32.572 49.693 1.00 25.63 218 ALA C CA 1
ATOM 6577 C C . ALA C 1 221 ? 48.140 32.698 49.943 1.00 25.42 218 ALA C C 1
ATOM 6578 O O . ALA C 1 221 ? 47.467 33.531 49.342 1.00 26.33 218 ALA C O 1
ATOM 6580 N N . ILE C 1 222 ? 47.600 31.860 50.812 1.00 24.77 219 ILE C N 1
ATOM 6581 C CA . ILE C 1 222 ? 46.175 31.926 51.169 1.00 24.40 219 ILE C CA 1
ATOM 6582 C C . ILE C 1 222 ? 45.893 33.291 51.773 1.00 24.06 219 ILE C C 1
ATOM 6583 O O . ILE C 1 222 ? 44.938 33.977 51.392 1.00 25.78 219 ILE C O 1
ATOM 6588 N N . CYS C 1 223 ? 46.739 33.686 52.706 1.00 22.34 220 CYS C N 1
ATOM 6589 C CA . CYS C 1 223 ? 46.573 34.965 53.360 1.00 23.09 220 CYS C CA 1
ATOM 6590 C C . CYS C 1 223 ? 46.668 36.109 52.348 1.00 23.80 220 CYS C C 1
ATOM 6591 O O . CYS C 1 223 ? 45.836 37.013 52.360 1.00 25.41 220 CYS C O 1
ATOM 6594 N N . GLU C 1 224 ? 47.662 36.051 51.469 1.00 24.74 221 GLU C N 1
ATOM 6595 C CA . GLU C 1 224 ? 47.860 37.059 50.394 1.00 25.01 221 GLU C CA 1
ATOM 6596 C C . GLU C 1 224 ? 46.646 37.186 49.508 1.00 24.91 221 GLU C C 1
ATOM 6597 O O . GLU C 1 224 ? 46.272 38.286 49.064 1.00 24.55 221 GLU C O 1
ATOM 6603 N N . ASP C 1 225 ? 46.026 36.040 49.270 1.00 24.69 222 ASP C N 1
ATOM 6604 C CA . ASP C 1 225 ? 44.8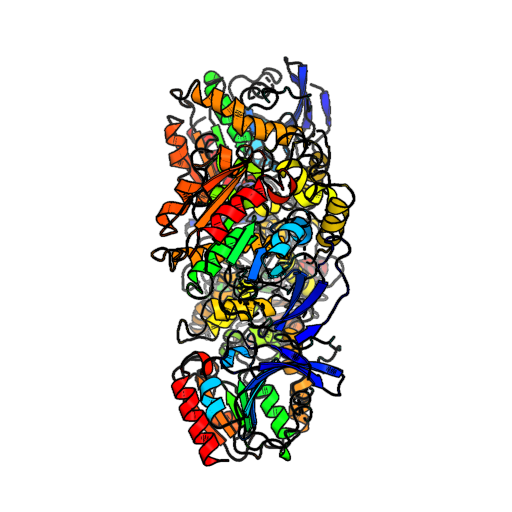41 35.945 48.447 1.00 25.03 222 ASP C CA 1
ATOM 6605 C C . ASP C 1 225 ? 43.687 36.697 49.122 1.00 25.02 222 ASP C C 1
ATOM 6606 O O . ASP C 1 225 ? 42.992 37.484 48.475 1.00 25.06 222 ASP C O 1
ATOM 6611 N N . TYR C 1 226 ? 43.493 36.471 50.415 1.00 24.22 223 TYR C N 1
ATOM 6612 C CA . TYR C 1 226 ? 42.411 37.141 51.128 1.00 23.69 223 TYR C CA 1
ATOM 6613 C C . TYR C 1 226 ? 42.701 38.627 51.266 1.00 24.31 223 TYR C C 1
ATOM 6614 O O . TYR C 1 226 ? 41.784 39.451 51.215 1.00 24.64 223 TYR C O 1
ATOM 6623 N N . ARG C 1 227 ? 43.975 38.965 51.440 1.00 24.31 224 ARG C N 1
ATOM 6624 C CA . ARG C 1 227 ? 44.385 40.370 51.533 1.00 25.32 224 ARG C CA 1
ATOM 6625 C C . ARG C 1 227 ? 44.137 41.082 50.194 1.00 26.67 224 ARG C C 1
ATOM 6626 O O . ARG C 1 227 ? 43.824 42.282 50.165 1.00 26.64 224 ARG C O 1
ATOM 6634 N N . ALA C 1 228 ? 44.265 40.335 49.088 1.00 26.39 225 ALA C N 1
ATOM 6635 C CA . ALA C 1 228 ? 44.040 40.909 47.772 1.00 26.15 225 ALA C CA 1
ATOM 6636 C C . ALA C 1 228 ? 42.583 41.276 47.646 1.00 25.45 225 ALA C C 1
ATOM 6637 O O . ALA C 1 228 ? 42.233 42.362 47.188 1.00 26.99 225 ALA C O 1
ATOM 6639 N N . ALA C 1 229 ? 41.740 40.369 48.099 1.00 24.45 226 ALA C N 1
ATOM 6640 C CA . ALA C 1 229 ? 40.292 40.530 48.054 1.00 23.91 226 ALA C CA 1
ATOM 6641 C C . ALA C 1 229 ? 39.776 41.657 48.913 1.00 24.39 226 ALA C C 1
ATOM 6642 O O . ALA C 1 229 ? 38.665 42.134 48.700 1.00 25.74 226 ALA C O 1
ATOM 6644 N N . ALA C 1 230 ? 40.566 42.069 49.893 1.00 24.52 227 ALA C N 1
ATOM 6645 C CA . ALA C 1 230 ? 40.160 43.143 50.793 1.00 24.99 227 ALA C CA 1
ATOM 6646 C C . ALA C 1 230 ? 40.726 44.451 50.296 1.00 26.60 227 ALA C C 1
ATOM 6647 O O . ALA C 1 230 ? 40.332 45.523 50.749 1.00 26.61 227 ALA C O 1
ATOM 6649 N N . THR C 1 231 ? 41.648 44.361 49.344 1.00 27.98 228 THR C N 1
ATOM 6650 C CA . THR C 1 231 ? 42.319 45.555 48.838 1.00 29.27 228 THR C CA 1
ATOM 6651 C C . THR C 1 231 ? 42.291 45.693 47.301 1.00 30.47 228 THR C C 1
ATOM 6652 O O . THR C 1 231 ? 41.298 46.151 46.732 1.00 30.97 228 THR C O 1
ATOM 6656 N N . ILE C 1 232 ? 43.363 45.280 46.645 1.00 30.71 229 ILE C N 1
ATOM 6657 C CA . ILE C 1 232 ? 43.507 45.447 45.196 1.00 33.97 229 ILE C CA 1
ATOM 6658 C C . ILE C 1 232 ? 42.383 44.845 44.301 1.00 34.48 229 ILE C C 1
ATOM 6659 O O . ILE C 1 232 ? 42.066 45.392 43.233 1.00 35.43 229 ILE C O 1
ATOM 6664 N N . ASP C 1 233 ? 41.791 43.727 44.722 1.00 33.74 230 ASP C N 1
ATOM 6665 C CA . ASP C 1 233 ? 40.677 43.133 43.971 1.00 33.56 230 ASP C CA 1
ATOM 6666 C C . ASP C 1 233 ? 39.502 44.103 43.894 1.00 33.26 230 ASP C C 1
ATOM 6667 O O . ASP C 1 233 ? 38.887 44.269 42.830 1.00 32.75 230 ASP C O 1
ATOM 6672 N N . LEU C 1 234 ? 39.170 44.716 45.031 1.00 31.81 231 LEU C N 1
ATOM 6673 C CA . LEU C 1 234 ? 38.056 45.658 45.068 1.00 33.30 231 LEU C CA 1
ATOM 6674 C C . LEU C 1 234 ? 38.315 46.874 44.155 1.00 34.60 231 LEU C C 1
ATOM 6675 O O . LEU C 1 234 ? 37.374 47.374 43.547 1.00 35.18 231 LEU C O 1
ATOM 6680 N N . ASP C 1 235 ? 39.573 47.337 44.074 1.00 34.70 232 ASP C N 1
ATOM 6681 C CA . ASP C 1 235 ? 39.945 48.437 43.175 1.00 37.25 232 ASP C CA 1
ATOM 6682 C C . ASP C 1 235 ? 39.576 48.048 41.724 1.00 37.49 232 ASP C C 1
ATOM 6683 O O . ASP C 1 235 ? 38.901 48.789 41.018 1.00 38.71 232 ASP C O 1
ATOM 6688 N N . ASP C 1 236 ? 40.025 46.874 41.299 1.00 36.81 233 ASP C N 1
ATOM 6689 C CA . ASP C 1 236 ? 39.734 46.389 39.950 1.00 37.27 233 ASP C CA 1
ATOM 6690 C C . ASP C 1 236 ? 38.239 46.328 39.716 1.00 36.38 233 ASP C C 1
ATOM 6691 O O . ASP C 1 236 ? 37.754 46.754 38.684 1.00 37.71 233 ASP C O 1
ATOM 6696 N N . ASP C 1 237 ? 37.502 45.811 40.686 1.00 35.21 234 ASP C N 1
ATOM 6697 C CA . ASP C 1 237 ? 36.051 45.683 40.535 1.00 35.50 234 ASP C CA 1
ATOM 6698 C C . ASP C 1 237 ? 35.363 47.052 40.407 1.00 37.03 234 ASP C C 1
ATOM 6699 O O . ASP C 1 237 ? 34.439 47.192 39.616 1.00 39.45 234 ASP C O 1
ATOM 6704 N N . ALA C 1 238 ? 35.838 48.060 41.145 1.00 36.71 235 ALA C N 1
ATOM 6705 C CA . ALA C 1 238 ? 35.299 49.416 41.034 1.00 38.16 235 ALA C CA 1
ATOM 6706 C C . ALA C 1 238 ? 35.715 50.052 39.712 1.00 39.94 235 ALA C C 1
ATOM 6707 O O . ALA C 1 238 ? 34.914 50.746 39.063 1.00 40.57 235 ALA C O 1
ATOM 6709 N N . ALA C 1 239 ? 36.968 49.824 39.315 1.00 39.67 236 ALA C N 1
ATOM 6710 C CA . ALA C 1 239 ? 37.472 50.390 38.068 1.00 41.78 236 ALA C CA 1
ATOM 6711 C C . ALA C 1 239 ? 36.591 50.018 36.832 1.00 42.97 236 ALA C C 1
ATOM 6712 O O . ALA C 1 239 ? 36.542 50.795 35.872 1.00 44.19 236 ALA C O 1
ATOM 6714 N N . ASP C 1 240 ? 35.912 48.857 36.848 1.00 41.66 237 ASP C N 1
ATOM 6715 C CA . ASP C 1 240 ? 34.952 48.496 35.751 1.00 42.36 237 ASP C CA 1
ATOM 6716 C C . ASP C 1 240 ? 33.551 48.063 36.260 1.00 40.97 237 ASP C C 1
ATOM 6717 O O . ASP C 1 240 ? 32.938 47.149 35.729 1.00 40.63 237 ASP C O 1
ATOM 6722 N N . THR C 1 241 ? 33.065 48.749 37.286 1.00 41.56 238 THR C N 1
ATOM 6723 C CA . THR C 1 241 ? 31.746 48.512 37.895 1.00 40.98 238 THR C CA 1
ATOM 6724 C C . THR C 1 241 ? 30.567 48.554 36.892 1.00 42.66 238 THR C C 1
ATOM 6725 O O . THR C 1 241 ? 29.519 47.955 37.132 1.00 41.58 238 THR C O 1
ATOM 6729 N N . SER C 1 242 ? 30.728 49.266 35.783 1.00 43.43 239 SER C N 1
ATOM 6730 C CA . SER C 1 242 ? 29.651 49.327 34.801 1.00 45.95 239 SER C CA 1
ATOM 6731 C C . SER C 1 242 ? 29.622 48.068 33.929 1.00 45.17 239 SER C C 1
ATOM 6732 O O . SER C 1 242 ? 28.582 47.727 33.378 1.00 47.19 239 SER C O 1
ATOM 6735 N N . ALA C 1 243 ? 30.748 47.365 33.829 1.00 42.32 240 ALA C N 1
ATOM 6736 C CA . ALA C 1 243 ? 30.789 46.137 33.056 1.00 40.73 240 ALA C CA 1
ATOM 6737 C C . ALA C 1 243 ? 29.899 45.036 33.673 1.00 38.65 240 ALA C C 1
ATOM 6738 O O . ALA C 1 243 ? 29.640 45.033 34.871 1.00 37.24 240 ALA C O 1
ATOM 6740 N N . ARG C 1 244 ? 29.413 44.126 32.837 1.00 37.54 241 ARG C N 1
ATOM 6741 C CA . ARG C 1 244 ? 28.575 43.020 33.289 1.00 36.31 241 ARG C CA 1
ATOM 6742 C C . ARG C 1 244 ? 29.076 41.725 32.615 1.00 35.63 241 ARG C C 1
ATOM 6743 O O . ARG C 1 244 ? 29.702 41.771 31.556 1.00 35.19 241 ARG C O 1
ATOM 6751 N N . ILE C 1 245 ? 28.844 40.573 33.236 1.00 34.65 242 ILE C N 1
ATOM 6752 C CA . ILE C 1 245 ? 29.237 39.318 32.611 1.00 34.26 242 ILE C CA 1
ATOM 6753 C C . ILE C 1 245 ? 28.280 39.074 31.457 1.00 36.54 242 ILE C C 1
ATOM 6754 O O . ILE C 1 245 ? 27.067 39.119 31.639 1.00 37.91 242 ILE C O 1
ATOM 6759 N N . ARG C 1 246 ? 28.808 38.802 30.275 1.00 42.20 243 ARG C N 1
ATOM 6760 C CA . ARG C 1 246 ? 27.932 38.584 29.121 1.00 45.28 243 ARG C CA 1
ATOM 6761 C C . ARG C 1 246 ? 27.512 37.124 28.927 1.00 42.25 243 ARG C C 1
ATOM 6762 O O . ARG C 1 246 ? 26.384 36.866 28.529 1.00 42.62 243 ARG C O 1
ATOM 6770 N N . CYS C 1 247 ? 28.396 36.172 29.209 1.00 39.66 244 CYS C N 1
ATOM 6771 C CA . CYS C 1 247 ? 28.042 34.764 29.013 1.00 37.42 244 CYS C CA 1
ATOM 6772 C C . CYS C 1 247 ? 27.010 34.295 30.017 1.00 35.40 244 CYS C C 1
ATOM 6773 O O . CYS C 1 247 ? 26.841 34.904 31.072 1.00 37.57 244 CYS C O 1
ATOM 6776 N N . PRO C 1 248 ? 26.321 33.193 29.706 1.00 33.80 245 PRO C N 1
ATOM 6777 C CA . PRO C 1 248 ? 25.355 32.724 30.671 1.00 32.38 245 PRO C CA 1
ATOM 6778 C C . PRO C 1 248 ? 25.993 32.428 32.055 1.00 30.54 245 PRO C C 1
ATOM 6779 O O . PRO C 1 248 ? 27.090 31.853 32.138 1.00 28.68 245 PRO C O 1
ATOM 6783 N N . LEU C 1 249 ? 25.309 32.840 33.121 1.00 29.48 246 LEU C N 1
ATOM 6784 C CA . LEU C 1 249 ? 25.817 32.622 34.478 1.00 27.74 246 LEU C CA 1
ATOM 6785 C C . LEU C 1 249 ? 24.890 31.745 35.326 1.00 27.28 246 LEU C C 1
ATOM 6786 O O . LEU C 1 249 ? 23.693 31.992 35.383 1.00 28.23 246 LEU C O 1
ATOM 6791 N N . GLN C 1 250 ? 25.454 30.730 35.993 1.00 26.11 247 GLN C N 1
ATOM 6792 C CA . GLN C 1 250 ? 24.688 29.853 36.887 1.00 25.91 247 GLN C CA 1
ATOM 6793 C C . GLN C 1 250 ? 25.241 29.944 38.318 1.00 25.61 247 GLN C C 1
ATOM 6794 O O . GLN C 1 250 ? 26.463 29.898 38.529 1.00 24.77 247 GLN C O 1
ATOM 6800 N N . LEU C 1 251 ? 24.351 30.050 39.306 1.00 25.87 248 LEU C N 1
ATOM 6801 C CA . LEU C 1 251 ? 24.772 30.099 40.699 1.00 25.32 248 LEU C CA 1
ATOM 6802 C C . LEU C 1 251 ? 24.232 28.908 41.450 1.00 24.90 248 LEU C C 1
ATOM 6803 O O . LEU C 1 251 ? 23.013 28.725 41.553 1.00 25.74 248 LEU C O 1
ATOM 6808 N N . LEU C 1 252 ? 25.128 28.073 41.953 1.00 23.43 249 LEU C N 1
ATOM 6809 C CA . LEU C 1 252 ? 24.699 26.964 42.775 1.00 23.66 249 LEU C CA 1
ATOM 6810 C C . LEU C 1 252 ? 25.319 27.176 44.150 1.00 23.27 249 LEU C C 1
ATOM 6811 O O . LEU C 1 252 ? 26.536 27.290 44.275 1.00 22.70 249 LEU C O 1
ATOM 6816 N N . TRP C 1 253 ? 24.468 27.268 45.162 1.00 23.56 250 TRP C N 1
ATOM 6817 C CA . TRP C 1 253 ? 24.911 27.497 46.524 1.00 23.06 250 TRP C CA 1
ATOM 6818 C C . TRP C 1 253 ? 24.160 26.590 47.496 1.00 23.59 250 TRP C C 1
ATOM 6819 O O . TRP C 1 253 ? 23.147 25.988 47.147 1.00 24.66 250 TRP C O 1
ATOM 6830 N N . GLY C 1 254 ? 24.646 26.504 48.726 1.00 23.58 251 GLY C N 1
ATOM 6831 C CA . GLY C 1 254 ? 24.028 25.636 49.710 1.00 24.96 251 GLY C CA 1
ATOM 6832 C C . GLY C 1 254 ? 22.986 26.312 50.559 1.00 26.72 251 GLY C C 1
ATOM 6833 O O . GLY C 1 254 ? 23.301 27.230 51.316 1.00 26.83 251 GLY C O 1
ATOM 6834 N N . GLY C 1 255 ? 21.748 25.832 50.464 1.00 28.17 252 GLY C N 1
ATOM 6835 C CA . GLY C 1 255 ? 20.654 26.402 51.213 1.00 29.70 252 GLY C CA 1
ATOM 6836 C C . GLY C 1 255 ? 20.917 26.404 52.697 1.00 30.75 252 GLY C C 1
ATOM 6837 O O . GLY C 1 255 ? 20.480 27.300 53.397 1.00 32.31 252 GLY C O 1
ATOM 6838 N N . LEU C 1 256 ? 21.661 25.409 53.172 1.00 30.92 253 LEU C N 1
ATOM 6839 C CA . LEU C 1 256 ? 21.936 25.248 54.615 1.00 31.27 253 LEU C CA 1
ATOM 6840 C C . LEU C 1 256 ? 23.119 26.045 55.147 1.00 29.78 253 LEU C C 1
ATOM 6841 O O . LEU C 1 256 ? 23.419 25.985 56.345 1.00 30.71 253 LEU C O 1
ATOM 6846 N N . GLY C 1 257 ? 23.787 26.783 54.268 1.00 28.17 254 GLY C N 1
ATOM 6847 C CA . GLY C 1 257 ? 25.006 27.515 54.628 1.00 26.97 254 GLY C CA 1
ATOM 6848 C C . GLY C 1 257 ? 24.891 29.019 54.696 1.00 26.46 254 GLY C C 1
ATOM 6849 O O . GLY C 1 257 ? 23.866 29.595 54.352 1.00 26.17 254 GLY C O 1
ATOM 6850 N N . THR C 1 258 ? 25.994 29.637 55.099 1.00 25.50 255 THR C N 1
ATOM 6851 C CA . THR C 1 258 ? 26.068 31.076 55.348 1.00 26.78 255 THR C CA 1
ATOM 6852 C C . THR C 1 258 ? 25.626 31.971 54.191 1.00 27.02 255 THR C C 1
ATOM 6853 O O . THR C 1 258 ? 24.751 32.808 54.334 1.00 27.04 255 THR C O 1
ATOM 6857 N N . VAL C 1 259 ? 26.235 31.775 53.045 1.00 26.90 256 VAL C N 1
ATOM 6858 C CA . VAL C 1 259 ? 25.910 32.551 51.886 1.00 26.92 256 VAL C CA 1
ATOM 6859 C C . VAL C 1 259 ? 24.419 32.416 51.553 1.00 27.99 256 VAL C C 1
ATOM 6860 O O . VAL C 1 259 ? 23.776 33.389 51.172 1.00 28.33 256 VAL C O 1
ATOM 6864 N N . GLY C 1 260 ? 23.864 31.227 51.759 1.00 28.04 257 GLY C N 1
ATOM 6865 C CA . GLY C 1 260 ? 22.470 30.990 51.448 1.00 29.48 257 GLY C CA 1
ATOM 6866 C C . GLY C 1 260 ? 21.541 31.762 52.339 1.00 30.77 257 GLY C C 1
ATOM 6867 O O . GLY C 1 260 ? 20.571 32.336 51.883 1.00 32.31 257 GLY C O 1
ATOM 6868 N N . GLN C 1 261 ? 21.876 31.808 53.614 1.00 31.56 258 GLN C N 1
ATOM 6869 C CA . GLN C 1 261 ? 21.058 32.483 54.602 1.00 32.96 258 GLN C CA 1
ATOM 6870 C C . GLN C 1 261 ? 21.208 34.012 54.684 1.00 33.46 258 GLN C C 1
ATOM 6871 O O . GLN C 1 261 ? 20.307 34.675 55.195 1.00 34.51 258 GLN C O 1
ATOM 6877 N N . LEU C 1 262 ? 22.312 34.578 54.192 1.00 32.18 259 LEU C N 1
ATOM 6878 C CA . LEU C 1 262 ? 22.527 36.041 54.335 1.00 33.96 259 LEU C CA 1
ATOM 6879 C C . LEU C 1 262 ? 22.119 36.903 53.130 1.00 33.45 259 LEU C C 1
ATOM 6880 O O . LEU C 1 262 ? 21.748 38.054 53.299 1.00 34.36 259 LEU C O 1
ATOM 6885 N N . TYR C 1 263 ? 22.201 36.346 51.933 1.00 32.49 260 TYR C N 1
ATOM 6886 C CA . TYR C 1 263 ? 21.916 37.105 50.716 1.00 33.13 260 TYR C CA 1
ATOM 6887 C C . TYR C 1 263 ? 20.885 36.410 49.860 1.00 33.04 260 TYR C C 1
ATOM 6888 O O . TYR C 1 263 ? 20.602 35.213 50.033 1.00 32.34 260 TYR C O 1
ATOM 6897 N N . ASN C 1 264 ? 20.310 37.197 48.956 1.00 33.42 261 ASN C N 1
ATOM 6898 C CA . ASN C 1 264 ? 19.482 36.690 47.897 1.00 33.39 261 ASN C CA 1
ATOM 6899 C C . ASN C 1 264 ? 20.596 36.452 46.870 1.00 31.82 261 ASN C C 1
ATOM 6900 O O . ASN C 1 264 ? 21.053 37.386 46.190 1.00 32.08 261 ASN C O 1
ATOM 6905 N N . VAL C 1 265 ? 21.062 35.209 46.802 1.00 29.70 262 VAL C N 1
ATOM 6906 C CA . VAL C 1 265 ? 22.201 34.893 45.955 1.00 28.93 262 VAL C CA 1
ATOM 6907 C C . VAL C 1 265 ? 21.994 35.334 44.506 1.00 30.20 262 VAL C C 1
ATOM 6908 O O . VAL C 1 265 ? 22.816 36.087 43.985 1.00 30.07 262 VAL C O 1
ATOM 6912 N N . VAL C 1 266 ? 20.909 34.897 43.870 1.00 31.45 263 VAL C N 1
ATOM 6913 C CA . VAL C 1 266 ? 20.647 35.271 42.469 1.00 33.05 263 VAL C CA 1
ATOM 6914 C C . VAL C 1 266 ? 20.623 36.782 42.320 1.00 34.68 263 VAL C C 1
ATOM 6915 O O . VAL C 1 266 ? 21.158 37.325 41.356 1.00 35.61 263 VAL C O 1
ATOM 6919 N N . GLY C 1 267 ? 20.012 37.454 43.293 1.00 36.19 264 GLY C N 1
ATOM 6920 C CA . GLY C 1 267 ? 19.905 38.902 43.280 1.00 36.85 264 GLY C CA 1
ATOM 6921 C C . GLY C 1 267 ? 21.241 39.613 43.272 1.00 36.09 264 GLY C C 1
ATOM 6922 O O . GLY C 1 267 ? 21.429 40.558 42.522 1.00 36.68 264 GLY C O 1
ATOM 6923 N N . THR C 1 268 ? 22.177 39.166 44.110 1.00 34.65 265 THR C N 1
ATOM 6924 C CA . THR C 1 268 ? 23.487 39.810 44.163 1.00 34.04 265 THR C CA 1
ATOM 6925 C C . THR C 1 268 ? 24.217 39.710 42.799 1.00 33.51 265 THR C C 1
ATOM 6926 O O . THR C 1 268 ? 25.039 40.559 42.453 1.00 33.65 265 THR C O 1
ATOM 6930 N N . TRP C 1 269 ? 23.903 38.690 42.012 1.00 32.86 266 TRP C N 1
ATOM 6931 C CA . TRP C 1 269 ? 24.607 38.538 40.735 1.00 33.29 266 TRP C CA 1
ATOM 6932 C C . TRP C 1 269 ? 23.931 39.270 39.593 1.00 36.09 266 TRP C C 1
ATOM 6933 O O . TRP C 1 269 ? 24.605 39.686 38.670 1.00 36.52 266 TRP C O 1
ATOM 6944 N N . LYS C 1 270 ? 22.613 39.455 39.666 1.00 40.38 267 LYS C N 1
ATOM 6945 C CA . LYS C 1 270 ? 21.868 40.214 38.627 1.00 44.01 267 LYS C CA 1
ATOM 6946 C C . LYS C 1 270 ? 22.482 41.606 38.451 1.00 44.35 267 LYS C C 1
ATOM 6947 O O . LYS C 1 270 ? 22.344 42.212 37.406 1.00 45.28 267 LYS C O 1
ATOM 6953 N N . GLU C 1 271 ? 23.136 42.110 39.498 1.00 42.76 268 GLU C N 1
ATOM 6954 C CA . GLU C 1 271 ? 23.745 43.441 39.465 1.00 43.92 268 GLU C CA 1
ATOM 6955 C C . GLU C 1 271 ? 25.115 43.383 38.793 1.00 43.18 268 GLU C C 1
ATOM 6956 O O . GLU C 1 271 ? 25.726 44.421 38.536 1.00 44.79 268 GLU C O 1
ATOM 6962 N N . LYS C 1 272 ? 25.594 42.171 38.525 1.00 41.39 269 LYS C N 1
ATOM 6963 C CA . LYS C 1 272 ? 26.913 41.960 37.915 1.00 41.22 269 LYS C CA 1
ATOM 6964 C C . LYS C 1 272 ? 26.875 41.250 36.578 1.00 41.15 269 LYS C C 1
ATOM 6965 O O . LYS C 1 272 ? 27.912 41.128 35.924 1.00 40.53 269 LYS C O 1
ATOM 6971 N N . ALA C 1 273 ? 25.700 40.772 36.175 1.00 41.40 270 ALA C N 1
ATOM 6972 C CA . ALA C 1 273 ? 25.597 39.990 34.956 1.00 41.14 270 ALA C CA 1
ATOM 6973 C C . ALA C 1 273 ? 24.246 40.114 34.262 1.00 42.46 270 ALA C C 1
ATOM 6974 O O . ALA C 1 273 ? 23.204 40.285 34.899 1.00 43.15 270 ALA C O 1
ATOM 6976 N N . LEU C 1 274 ? 24.285 39.965 32.944 1.00 43.37 271 LEU C N 1
ATOM 6977 C CA . LEU C 1 274 ? 23.123 40.121 32.106 1.00 44.51 271 LEU C CA 1
ATOM 6978 C C . LEU C 1 274 ? 22.187 38.920 32.072 1.00 44.71 271 LEU C C 1
ATOM 6979 O O . LEU C 1 274 ? 20.979 39.081 31.988 1.00 46.28 271 LEU C O 1
ATOM 6984 N N . ASN C 1 275 ? 22.753 37.720 32.114 1.00 44.44 272 ASN C N 1
ATOM 6985 C CA . ASN C 1 275 ? 21.993 36.475 31.950 1.00 44.45 272 ASN C CA 1
ATOM 6986 C C . ASN C 1 275 ? 22.250 35.556 33.130 1.00 41.10 272 ASN C C 1
ATOM 6987 O O . ASN C 1 275 ? 23.227 34.807 33.136 1.00 38.68 272 ASN C O 1
ATOM 6992 N N . VAL C 1 276 ? 21.338 35.586 34.102 1.00 40.54 273 VAL C N 1
ATOM 6993 C CA . VAL C 1 276 ? 21.539 34.890 35.380 1.00 38.52 273 VAL C CA 1
ATOM 6994 C C . VAL C 1 276 ? 20.454 33.911 35.831 1.00 37.79 273 VAL C C 1
ATOM 6995 O O . VAL C 1 276 ? 19.274 34.172 35.693 1.00 37.98 273 VAL C O 1
ATOM 6999 N N . GLN C 1 277 ? 20.890 32.781 36.387 1.00 36.14 274 GLN C N 1
ATOM 7000 C CA . GLN C 1 277 ? 19.983 31.776 36.943 1.00 36.38 274 GLN C CA 1
ATOM 7001 C C . GLN C 1 277 ? 20.692 31.060 38.078 1.00 34.53 274 GLN C C 1
ATOM 7002 O O . GLN C 1 277 ? 21.895 31.179 38.218 1.00 32.24 274 GLN C O 1
ATOM 7008 N N . GLY C 1 278 ? 19.952 30.286 38.862 1.00 34.71 275 GLY C N 1
ATOM 7009 C CA . GLY C 1 278 ? 20.571 29.530 39.929 1.00 34.45 275 GLY C CA 1
ATOM 7010 C C . GLY C 1 278 ? 19.603 28.989 40.948 1.00 35.55 275 GLY C C 1
ATOM 7011 O O . GLY C 1 278 ? 18.414 29.322 40.938 1.00 36.24 275 GLY C O 1
ATOM 7012 N N . GLU C 1 279 ? 20.106 28.116 41.817 1.00 34.81 276 GLU C N 1
ATOM 7013 C CA . GLU C 1 279 ? 19.282 27.617 42.902 1.00 36.11 276 GLU C CA 1
ATOM 7014 C C . GLU C 1 279 ? 20.103 27.111 44.091 1.00 33.75 276 GLU C C 1
ATOM 7015 O O . GLU C 1 279 ? 21.314 26.893 44.009 1.00 32.38 276 GLU C O 1
ATOM 7021 N N . ALA C 1 280 ? 19.413 26.972 45.206 1.00 33.63 277 ALA C N 1
ATOM 7022 C CA . ALA C 1 280 ? 20.014 26.466 46.409 1.00 33.34 277 ALA C CA 1
ATOM 7023 C C . ALA C 1 280 ? 19.917 24.939 46.398 1.00 32.86 277 ALA C C 1
ATOM 7024 O O . ALA C 1 280 ? 18.905 24.384 45.986 1.00 34.41 277 ALA C O 1
ATOM 7026 N N . LEU C 1 281 ? 20.986 24.275 46.833 1.00 30.56 278 LEU C N 1
ATOM 7027 C CA . LEU C 1 281 ? 21.038 22.829 46.910 1.00 30.12 278 LEU C CA 1
ATOM 7028 C C . LEU C 1 281 ? 20.965 22.514 48.401 1.00 30.01 278 LEU C C 1
ATOM 7029 O O . LEU C 1 281 ? 21.316 23.348 49.208 1.00 29.53 278 LEU C O 1
ATOM 7034 N N . PRO C 1 282 ? 20.512 21.307 48.779 1.00 31.36 279 PRO C N 1
ATOM 7035 C CA . PRO C 1 282 ? 20.328 20.983 50.203 1.00 32.23 279 PRO C CA 1
ATOM 7036 C C . PRO C 1 282 ? 21.635 20.590 50.894 1.00 31.23 279 PRO C C 1
ATOM 7037 O O . PRO C 1 282 ? 21.798 19.466 51.350 1.00 33.29 279 PRO C O 1
ATOM 7041 N N . CYS C 1 283 ? 22.561 21.526 50.969 1.00 29.32 280 CYS C N 1
ATOM 7042 C CA . CYS C 1 283 ? 23.873 21.229 51.516 1.00 27.82 280 CYS C CA 1
ATOM 7043 C C . CYS C 1 283 ? 24.531 22.510 52.013 1.00 26.12 280 CYS C C 1
ATOM 7044 O O . CYS C 1 283 ? 23.980 23.603 51.894 1.00 26.09 280 CYS C O 1
ATOM 7047 N N . GLY C 1 284 ? 25.735 22.373 52.539 1.00 24.82 281 GLY C N 1
ATOM 7048 C CA . GLY C 1 284 ? 26.461 23.524 52.990 1.00 23.79 281 GLY C CA 1
ATOM 7049 C C . GLY C 1 284 ? 27.200 24.153 51.829 1.00 22.47 281 GLY C C 1
ATOM 7050 O O . GLY C 1 284 ? 26.665 24.298 50.723 1.00 22.55 281 GLY C O 1
ATOM 7051 N N . HIS C 1 285 ? 28.456 24.453 52.085 1.00 21.15 282 HIS C N 1
ATOM 7052 C CA . HIS C 1 285 ? 29.343 25.132 51.158 1.00 20.18 282 HIS C CA 1
ATOM 7053 C C . HIS C 1 285 ? 29.869 24.391 49.931 1.00 19.75 282 HIS C C 1
ATOM 7054 O O . HIS C 1 285 ? 30.209 25.050 48.950 1.00 20.04 282 HIS C O 1
ATOM 7061 N N . SER C 1 286 ? 29.936 23.060 49.963 1.00 19.90 283 SER C N 1
ATOM 7062 C CA . SER C 1 286 ? 30.580 22.285 48.881 1.00 19.86 283 SER C CA 1
ATOM 7063 C C . SER C 1 286 ? 29.716 21.157 48.287 1.00 20.43 283 SER C C 1
ATOM 7064 O O . SER C 1 286 ? 29.922 19.968 48.568 1.00 20.87 283 SER C O 1
ATOM 7067 N N . PRO C 1 287 ? 28.741 21.527 47.462 1.00 20.56 284 PRO C N 1
ATOM 7068 C CA . PRO C 1 287 ? 27.882 20.534 46.834 1.00 20.92 284 PRO C CA 1
ATOM 7069 C C . PRO C 1 287 ? 28.628 19.481 45.969 1.00 20.83 284 PRO C C 1
ATOM 7070 O O . PRO C 1 287 ? 28.148 18.363 45.837 1.00 21.38 284 PRO C O 1
ATOM 7074 N N . GLN C 1 288 ? 29.783 19.820 45.408 1.00 19.84 285 GLN C N 1
ATOM 7075 C CA . GLN C 1 288 ? 30.477 18.847 44.586 1.00 20.11 285 GLN C CA 1
ATOM 7076 C C . GLN C 1 288 ? 30.941 17.662 45.429 1.00 20.39 285 GLN C C 1
ATOM 7077 O O . GLN C 1 288 ? 31.198 16.591 44.888 1.00 20.48 285 GLN C O 1
ATOM 7083 N N . GLU C 1 289 ? 31.053 17.884 46.747 1.00 20.33 286 GLU C N 1
ATOM 7084 C CA . GLU C 1 289 ? 31.406 16.824 47.705 1.00 21.04 286 GLU C CA 1
ATOM 7085 C C . GLU C 1 289 ? 30.191 16.369 48.532 1.00 21.94 286 GLU C C 1
ATOM 7086 O O . GLU C 1 289 ? 30.055 15.182 48.820 1.00 23.01 286 GLU C O 1
ATOM 7092 N N . GLU C 1 290 ? 29.311 17.295 48.909 1.00 21.86 287 GLU C N 1
ATOM 7093 C CA . GLU C 1 290 ? 28.141 16.975 49.791 1.00 22.95 287 GLU C CA 1
ATOM 7094 C C . GLU C 1 290 ? 26.930 16.354 49.136 1.00 24.70 287 GLU C C 1
ATOM 7095 O O . GLU C 1 290 ? 26.234 15.560 49.774 1.00 25.80 287 GLU C O 1
ATOM 7101 N N . CYS C 1 291 ? 26.640 16.753 47.896 1.00 24.88 288 CYS C N 1
ATOM 7102 C CA . CYS C 1 291 ? 25.539 16.177 47.153 1.00 26.87 288 CYS C CA 1
ATOM 7103 C C . CYS C 1 291 ? 25.908 16.136 45.630 1.00 26.59 288 CYS C C 1
ATOM 7104 O O . CYS C 1 291 ? 25.321 16.834 44.816 1.00 25.95 288 CYS C O 1
ATOM 7107 N N . PRO C 1 292 ? 26.897 15.293 45.276 1.00 26.88 289 PRO C N 1
ATOM 7108 C CA . PRO C 1 292 ? 27.441 15.166 43.915 1.00 27.16 289 PRO C CA 1
ATOM 7109 C C . PRO C 1 292 ? 26.411 14.891 42.830 1.00 29.19 289 PRO C C 1
ATOM 7110 O O . PRO C 1 292 ? 26.428 15.555 41.813 1.00 28.96 289 PRO C O 1
ATOM 7114 N N . GLU C 1 293 ? 25.538 13.916 43.038 1.00 29.69 290 GLU C N 1
ATOM 7115 C CA . GLU C 1 293 ? 24.498 13.610 42.055 1.00 32.34 290 GLU C CA 1
ATOM 7116 C C . GLU C 1 293 ? 23.666 14.849 41.679 1.00 31.22 290 GLU C C 1
ATOM 7117 O O . GLU C 1 293 ? 23.494 15.164 40.494 1.00 28.75 290 GLU C O 1
ATOM 7123 N N . TYR C 1 294 ? 23.156 15.560 42.672 1.00 32.85 291 TYR C N 1
ATOM 7124 C CA . TYR C 1 294 ? 22.324 16.717 42.367 1.00 34.62 291 TYR C CA 1
ATOM 7125 C C . TYR C 1 294 ? 23.183 17.839 41.732 1.00 30.18 291 TYR C C 1
ATOM 7126 O O . TYR C 1 294 ? 22.717 18.571 40.853 1.00 28.62 291 TYR C O 1
ATOM 7135 N N . PHE C 1 295 ? 24.454 17.933 42.141 1.00 27.01 292 PHE C N 1
ATOM 7136 C CA . PHE C 1 295 ? 25.366 18.907 41.534 1.00 24.02 292 PHE C CA 1
ATOM 7137 C C . PHE C 1 295 ? 25.578 18.563 40.053 1.00 22.51 292 PHE C C 1
ATOM 7138 O O . PHE C 1 295 ? 25.511 19.437 39.221 1.00 23.69 292 PHE C O 1
ATOM 7146 N N . ILE C 1 296 ? 25.867 17.308 39.731 1.00 21.81 293 ILE C N 1
ATOM 7147 C CA . ILE C 1 296 ? 26.063 16.926 38.336 1.00 23.44 293 ILE C CA 1
ATOM 7148 C C . ILE C 1 296 ? 24.791 17.271 37.523 1.00 25.07 293 ILE C C 1
ATOM 7149 O O . ILE C 1 296 ? 24.844 18.019 36.554 1.00 25.21 293 ILE C O 1
ATOM 7154 N N . GLN C 1 297 ? 23.649 16.736 37.953 1.00 28.22 294 GLN C N 1
ATOM 7155 C CA . GLN C 1 297 ? 22.381 16.987 37.280 1.00 32.06 294 GLN C CA 1
ATOM 7156 C C . GLN C 1 297 ? 22.199 18.469 36.975 1.00 31.29 294 GLN C C 1
ATOM 7157 O O . GLN C 1 297 ? 21.984 18.847 35.823 1.00 32.79 294 GLN C O 1
ATOM 7163 N N . LYS C 1 298 ? 22.319 19.313 37.991 1.00 29.79 295 LYS C N 1
ATOM 7164 C CA . LYS C 1 298 ? 22.143 20.757 37.798 1.00 30.33 295 LYS C CA 1
ATOM 7165 C C . LYS C 1 298 ? 23.138 21.385 36.797 1.00 27.79 295 LYS C C 1
ATOM 7166 O O . LYS C 1 298 ? 22.734 22.161 35.935 1.00 28.48 295 LYS C O 1
ATOM 7172 N N . LEU C 1 299 ? 24.424 21.051 36.910 1.00 25.61 296 LEU C N 1
ATOM 7173 C CA . LEU C 1 299 ? 25.451 21.584 35.992 1.00 25.90 296 LEU C CA 1
ATOM 7174 C C . LEU C 1 299 ? 25.198 21.174 34.517 1.00 27.30 296 LEU C C 1
ATOM 7175 O O . LEU C 1 299 ? 25.288 22.006 33.608 1.00 27.98 296 LEU C O 1
ATOM 7180 N N . GLN C 1 300 ? 24.855 19.905 34.304 1.00 27.53 297 GLN C N 1
ATOM 7181 C CA . GLN C 1 300 ? 24.600 19.368 32.951 1.00 29.84 297 GLN C CA 1
ATOM 7182 C C . GLN C 1 300 ? 23.456 20.048 32.192 1.00 31.13 297 GLN C C 1
ATOM 7183 O O . GLN C 1 300 ? 23.574 20.282 30.975 1.00 33.11 297 GLN C O 1
ATOM 7189 N N . SER C 1 301 ? 22.355 20.344 32.890 1.00 29.61 298 SER C N 1
ATOM 7190 C CA . SER C 1 301 ? 21.215 21.035 32.269 1.00 30.86 298 SER C CA 1
ATOM 7191 C C . SER C 1 301 ? 21.630 22.420 31.841 1.00 30.03 298 SER C C 1
ATOM 7192 O O . SER C 1 301 ? 21.279 22.871 30.765 1.00 35.53 298 SER C O 1
ATOM 7195 N N . PHE C 1 302 ? 22.383 23.102 32.687 1.00 27.14 299 PHE C N 1
ATOM 7196 C CA . PHE C 1 302 ? 22.876 24.415 32.331 1.00 27.38 299 PHE C CA 1
ATOM 7197 C C . PHE C 1 302 ? 23.816 24.353 31.134 1.00 27.97 299 PHE C C 1
ATOM 7198 O O . PHE C 1 302 ? 23.647 25.106 30.174 1.00 30.28 299 PHE C O 1
ATOM 7206 N N . LEU C 1 303 ? 24.808 23.463 31.183 1.00 28.01 300 LEU C N 1
ATOM 7207 C CA . LEU C 1 303 ? 25.738 23.332 30.069 1.00 30.55 300 LEU C CA 1
ATOM 7208 C C . LEU C 1 303 ? 24.978 22.920 28.782 1.00 34.60 300 LEU C C 1
ATOM 7209 O O . LEU C 1 303 ? 25.289 23.412 27.703 1.00 38.10 300 LEU C O 1
ATOM 7214 N N . HIS C 1 304 ? 23.979 22.040 28.893 1.00 35.68 301 HIS C N 1
ATOM 7215 C CA . HIS C 1 304 ? 23.207 21.613 27.708 1.00 40.99 301 HIS C CA 1
ATOM 7216 C C . HIS C 1 304 ? 22.323 22.759 27.177 1.00 42.48 301 HIS C C 1
ATOM 7217 O O . HIS C 1 304 ? 22.320 23.039 25.983 1.00 45.33 301 HIS C O 1
ATOM 7224 N N . SER C 1 305 ? 21.603 23.438 28.068 1.00 42.27 302 SER C N 1
ATOM 7225 C CA . SER C 1 305 ? 20.710 24.548 27.664 1.00 46.12 302 SER C CA 1
ATOM 7226 C C . SER C 1 305 ? 21.478 25.694 27.001 1.00 46.88 302 SER C C 1
ATOM 7227 O O . SER C 1 305 ? 20.909 26.460 26.230 1.00 49.33 302 SER C O 1
ATOM 7230 N N . VAL C 1 306 ? 22.773 25.777 27.306 1.00 45.55 303 VAL C N 1
ATOM 7231 C CA . VAL C 1 306 ? 23.645 26.845 26.830 1.00 49.54 303 VAL C CA 1
ATOM 7232 C C . VAL C 1 306 ? 24.584 26.476 25.671 1.00 51.82 303 VAL C C 1
ATOM 7233 O O . VAL C 1 306 ? 24.727 27.259 24.742 1.00 57.43 303 VAL C O 1
ATOM 7237 N N . LEU C 1 307 ? 25.218 25.305 25.722 1.00 51.48 304 LEU C N 1
ATOM 7238 C CA . LEU C 1 307 ? 26.209 24.906 24.694 1.00 55.41 304 LEU C CA 1
ATOM 7239 C C . LEU C 1 307 ? 25.601 24.481 23.350 1.00 59.50 304 LEU C C 1
ATOM 7240 O O . LEU C 1 307 ? 24.384 24.442 23.168 1.00 58.86 304 LEU C O 1
ATOM 7246 N N . LEU D 1 7 ? 29.787 21.245 106.403 1.00 77.18 4 LEU D N 1
ATOM 7247 C CA . LEU D 1 7 ? 29.161 22.215 105.459 1.00 74.13 4 LEU D CA 1
ATOM 7248 C C . LEU D 1 7 ? 30.155 23.271 104.968 1.00 71.92 4 LEU D C 1
ATOM 7249 O O . LEU D 1 7 ? 30.825 23.925 105.773 1.00 73.41 4 LEU D O 1
ATOM 7254 N N . ILE D 1 8 ? 30.243 23.426 103.648 1.00 69.74 5 ILE D N 1
ATOM 7255 C CA . ILE D 1 8 ? 31.070 24.462 103.028 1.00 68.34 5 ILE D CA 1
ATOM 7256 C C . ILE D 1 8 ? 30.099 25.367 102.259 1.00 65.57 5 ILE D C 1
ATOM 7257 O O . ILE D 1 8 ? 29.451 24.934 101.298 1.00 64.47 5 ILE D O 1
ATOM 7262 N N . GLU D 1 9 ? 29.978 26.613 102.721 1.00 64.03 6 GLU D N 1
ATOM 7263 C CA . GLU D 1 9 ? 29.046 27.578 102.121 1.00 62.10 6 GLU D CA 1
ATOM 7264 C C . GLU D 1 9 ? 29.451 27.911 100.687 1.00 62.09 6 GLU D C 1
ATOM 7265 O O . GLU D 1 9 ? 30.634 28.012 100.380 1.00 64.50 6 GLU D O 1
ATOM 7271 N N . CYS D 1 10 ? 28.462 28.051 99.809 1.00 60.27 7 CYS D N 1
ATOM 7272 C CA . CYS D 1 10 ? 28.708 28.400 98.402 1.00 61.05 7 CYS D CA 1
ATOM 7273 C C . CYS D 1 10 ? 27.925 29.658 98.013 1.00 59.09 7 CYS D C 1
ATOM 7274 O O . CYS D 1 10 ? 27.717 29.922 96.838 1.00 59.62 7 CYS D O 1
ATOM 7277 N N . GLY D 1 11 ? 27.489 30.421 99.010 1.00 57.41 8 GLY D N 1
ATOM 7278 C CA . GLY D 1 11 ? 26.781 31.665 98.767 1.00 56.95 8 GLY D CA 1
ATOM 7279 C C . GLY D 1 11 ? 25.294 31.551 98.526 1.00 54.23 8 GLY D C 1
ATOM 7280 O O . GLY D 1 11 ? 24.710 30.473 98.616 1.00 52.88 8 GLY D O 1
ATOM 7281 N N . ALA D 1 12 ? 24.683 32.691 98.223 1.00 54.27 9 ALA D N 1
ATOM 7282 C CA . ALA D 1 12 ? 23.257 32.761 97.965 1.00 52.18 9 ALA D CA 1
ATOM 7283 C C . ALA D 1 12 ? 22.923 32.167 96.609 1.00 50.74 9 ALA D C 1
ATOM 7284 O O . ALA D 1 12 ? 23.660 32.350 95.645 1.00 52.19 9 ALA D O 1
ATOM 7286 N N . SER D 1 13 ? 21.820 31.429 96.556 1.00 48.90 10 SER D N 1
ATOM 7287 C CA . SER D 1 13 ? 21.325 30.897 95.310 1.00 48.28 10 SER D CA 1
ATOM 7288 C C . SER D 1 13 ? 20.970 32.065 94.397 1.00 48.27 10 SER D C 1
ATOM 7289 O O . SER D 1 13 ? 20.273 32.988 94.821 1.00 47.63 10 SER D O 1
ATOM 7292 N N . PRO D 1 14 ? 21.456 32.040 93.142 1.00 49.60 11 PRO D N 1
ATOM 7293 C CA . PRO D 1 14 ? 21.058 33.114 92.231 1.00 50.32 11 PRO D CA 1
ATOM 7294 C C . PRO D 1 14 ? 19.666 32.911 91.607 1.00 48.81 11 PRO D C 1
ATOM 7295 O O . PRO D 1 14 ? 19.245 33.763 90.828 1.00 49.91 11 PRO D O 1
ATOM 7299 N N . PHE D 1 15 ? 18.957 31.822 91.963 1.00 47.29 12 PHE D N 1
ATOM 7300 C CA . PHE D 1 15 ? 17.622 31.505 91.390 1.00 46.78 12 PHE D CA 1
ATOM 7301 C C . PHE D 1 15 ? 16.482 31.375 92.413 1.00 45.69 12 PHE D C 1
ATOM 7302 O O . PHE D 1 15 ? 15.315 31.592 92.085 1.00 45.44 12 PHE D O 1
ATOM 7310 N N . ILE D 1 16 ? 16.821 31.002 93.639 1.00 45.79 13 ILE D N 1
ATOM 7311 C CA . ILE D 1 16 ? 15.815 30.793 94.672 1.00 46.60 13 ILE D CA 1
ATOM 7312 C C . ILE D 1 16 ? 16.060 31.780 95.810 1.00 46.99 13 ILE D C 1
ATOM 7313 O O . ILE D 1 16 ? 16.997 31.617 96.597 1.00 47.18 13 ILE D O 1
ATOM 7318 N N . PRO D 1 17 ? 15.223 32.827 95.885 1.00 48.00 14 PRO D N 1
ATOM 7319 C CA . PRO D 1 17 ? 15.413 33.840 96.918 1.00 50.07 14 PRO D CA 1
ATOM 7320 C C . PRO D 1 17 ? 15.392 33.302 98.347 1.00 53.00 14 PRO D C 1
ATOM 7321 O O . PRO D 1 17 ? 14.552 32.475 98.699 1.00 54.30 14 PRO D O 1
ATOM 7325 N N . GLY D 1 18 ? 16.349 33.764 99.140 1.00 28.93 15 GLY D N 1
ATOM 7326 C CA . GLY D 1 18 ? 16.443 33.429 100.564 1.00 29.87 15 GLY D CA 1
ATOM 7327 C C . GLY D 1 18 ? 17.115 32.114 100.845 1.00 29.09 15 GLY D C 1
ATOM 7328 O O . GLY D 1 18 ? 17.307 31.769 102.005 1.00 29.77 15 GLY D O 1
ATOM 7329 N N . PHE D 1 19 ? 17.476 31.384 99.791 1.00 28.35 16 PHE D N 1
ATOM 7330 C CA . PHE D 1 19 ? 18.131 30.084 99.932 1.00 27.12 16 PHE D CA 1
ATOM 7331 C C . PHE D 1 19 ? 19.656 30.142 99.829 1.00 28.80 16 PHE D C 1
ATOM 7332 O O . PHE D 1 19 ? 20.213 30.914 99.057 1.00 30.40 16 PHE D O 1
ATOM 7340 N N . ALA D 1 20 ? 20.317 29.283 100.601 1.00 29.07 17 ALA D N 1
ATOM 7341 C CA . ALA D 1 20 ? 21.781 29.216 100.657 1.00 29.98 17 ALA D CA 1
ATOM 7342 C C . ALA D 1 20 ? 22.278 27.955 100.025 1.00 28.13 17 ALA D C 1
ATOM 7343 O O . ALA D 1 20 ? 21.730 26.903 100.278 1.00 27.15 17 ALA D O 1
ATOM 7345 N N . LEU D 1 21 ? 23.318 28.058 99.204 1.00 29.13 18 LEU D N 1
ATOM 7346 C CA . LEU D 1 21 ? 23.915 26.882 98.547 1.00 29.15 18 LEU D CA 1
ATOM 7347 C C . LEU D 1 21 ? 25.035 26.299 99.384 1.00 29.72 18 LEU D C 1
ATOM 7348 O O . LEU D 1 21 ? 25.832 27.027 99.950 1.00 31.02 18 LEU D O 1
ATOM 7353 N N . LYS D 1 22 ? 25.091 24.975 99.437 1.00 29.87 19 LYS D N 1
ATOM 7354 C CA . LYS D 1 22 ? 26.085 24.248 100.224 1.00 30.74 19 LYS D CA 1
ATOM 7355 C C . LYS D 1 22 ? 26.620 23.015 99.538 1.00 29.23 19 LYS D C 1
ATOM 7356 O O . LYS D 1 22 ? 25.880 22.323 98.885 1.00 27.10 19 LYS D O 1
ATOM 7362 N N . ASP D 1 23 ? 27.896 22.733 99.763 1.00 30.55 20 ASP D N 1
ATOM 7363 C CA . ASP D 1 23 ? 28.511 21.476 99.390 1.00 31.76 20 ASP D CA 1
ATOM 7364 C C . ASP D 1 23 ? 28.554 20.717 100.710 1.00 32.82 20 ASP D C 1
ATOM 7365 O O . ASP D 1 23 ? 29.095 21.222 101.700 1.00 33.82 20 ASP D O 1
ATOM 7370 N N . VAL D 1 24 ? 27.988 19.517 100.745 1.00 31.78 21 VAL D N 1
ATOM 7371 C CA . VAL D 1 24 ? 27.907 18.769 101.996 1.00 31.70 21 VAL D CA 1
ATOM 7372 C C . VAL D 1 24 ? 28.545 17.401 101.820 1.00 33.24 21 VAL D C 1
ATOM 7373 O O . VAL D 1 24 ? 28.086 16.593 100.992 1.00 30.78 21 VAL D O 1
ATOM 7377 N N . ARG D 1 25 ? 29.615 17.139 102.572 1.00 35.26 22 ARG D N 1
ATOM 7378 C CA . ARG D 1 25 ? 30.268 15.839 102.484 1.00 38.20 22 ARG D CA 1
ATOM 7379 C C . ARG D 1 25 ? 29.582 14.829 103.397 1.00 37.08 22 ARG D C 1
ATOM 7380 O O . ARG D 1 25 ? 29.510 15.012 104.612 1.00 38.58 22 ARG D O 1
ATOM 7388 N N . LEU D 1 26 ? 29.080 13.762 102.802 1.00 35.98 23 LEU D N 1
ATOM 7389 C CA . LEU D 1 26 ? 28.386 12.714 103.536 1.00 36.55 23 LEU D CA 1
ATOM 7390 C C . LEU D 1 26 ? 29.462 11.813 104.074 1.00 38.87 23 LEU D C 1
ATOM 7391 O O . LEU D 1 26 ? 30.630 12.003 103.751 1.00 39.06 23 LEU D O 1
ATOM 7396 N N . GLU D 1 27 ? 29.113 10.817 104.869 1.00 41.12 24 GLU D N 1
ATOM 7397 C CA . GLU D 1 27 ? 30.193 9.984 105.369 1.00 47.45 24 GLU D CA 1
ATOM 7398 C C . GLU D 1 27 ? 30.586 8.846 104.395 1.00 47.56 24 GLU D C 1
ATOM 7399 O O . GLU D 1 27 ? 31.598 8.169 104.585 1.00 49.57 24 GLU D O 1
ATOM 7405 N N . ASN D 1 28 ? 29.811 8.666 103.329 1.00 44.66 25 ASN D N 1
ATOM 7406 C CA . ASN D 1 28 ? 30.184 7.688 102.323 1.00 44.74 25 ASN D CA 1
ATOM 7407 C C . ASN D 1 28 ? 31.247 8.319 101.425 1.00 44.83 25 ASN D C 1
ATOM 7408 O O . ASN D 1 28 ? 31.654 7.720 100.440 1.00 47.19 25 ASN D O 1
ATOM 7413 N N . GLY D 1 29 ? 31.684 9.535 101.783 1.00 43.56 26 GLY D N 1
ATOM 7414 C CA . GLY D 1 29 ? 32.713 10.264 101.036 1.00 43.81 26 GLY D CA 1
ATOM 7415 C C . GLY D 1 29 ? 32.162 11.116 99.886 1.00 42.47 26 GLY D C 1
ATOM 7416 O O . GLY D 1 29 ? 32.859 11.962 99.333 1.00 43.32 26 GLY D O 1
ATOM 7417 N N . LEU D 1 30 ? 30.914 10.883 99.510 1.00 39.88 27 LEU D N 1
ATOM 7418 C CA . LEU D 1 30 ? 30.308 11.653 98.448 1.00 38.04 27 LEU D CA 1
ATOM 7419 C C . LEU D 1 30 ? 30.070 13.083 98.915 1.00 35.55 27 LEU D C 1
ATOM 7420 O O . LEU D 1 30 ? 29.744 13.312 100.065 1.00 34.47 27 LEU D O 1
ATOM 7425 N N . THR D 1 31 ? 30.246 14.029 98.005 1.00 34.83 28 THR D N 1
ATOM 7426 C CA . THR D 1 31 ? 29.967 15.439 98.260 1.00 33.32 28 THR D CA 1
ATOM 7427 C C . THR D 1 31 ? 28.742 15.808 97.440 1.00 30.67 28 THR D C 1
ATOM 7428 O O . THR D 1 31 ? 28.680 15.522 96.237 1.00 30.40 28 THR D O 1
ATOM 7432 N N . VAL D 1 32 ? 27.752 16.414 98.081 1.00 28.46 29 VAL D N 1
ATOM 7433 C CA . VAL D 1 32 ? 26.574 16.798 97.374 1.00 27.51 29 VAL D CA 1
ATOM 7434 C C . VAL D 1 32 ? 26.250 18.249 97.592 1.00 26.27 29 VAL D C 1
ATOM 7435 O O . VAL D 1 32 ? 26.540 18.806 98.627 1.00 26.46 29 VAL D O 1
ATOM 7439 N N . ARG D 1 33 ? 25.653 18.824 96.562 1.00 24.52 30 ARG D N 1
ATOM 7440 C CA . ARG D 1 33 ? 25.226 20.186 96.525 1.00 24.56 30 ARG D CA 1
ATOM 7441 C C . ARG D 1 33 ? 23.792 20.232 96.987 1.00 23.36 30 ARG D C 1
ATOM 7442 O O . ARG D 1 33 ? 22.974 19.348 96.661 1.00 21.28 30 ARG D O 1
ATOM 7450 N N . VAL D 1 34 ? 23.455 21.303 97.692 1.00 24.30 31 VAL D N 1
ATOM 7451 C CA . VAL D 1 34 ? 22.123 21.424 98.244 1.00 23.59 31 VAL D CA 1
ATOM 7452 C C . VAL D 1 34 ? 21.760 22.886 98.479 1.00 24.16 31 VAL D C 1
ATOM 7453 O O . VAL D 1 34 ? 22.616 23.701 98.768 1.00 25.85 31 VAL D O 1
ATOM 7457 N N . ALA D 1 35 ? 20.486 23.207 98.291 1.00 23.09 32 ALA D N 1
ATOM 7458 C CA . ALA D 1 35 ? 19.965 24.516 98.551 1.00 23.84 32 ALA D CA 1
ATOM 7459 C C . ALA D 1 35 ? 19.134 24.354 99.812 1.00 23.84 32 ALA D C 1
ATOM 7460 O O . ALA D 1 35 ? 18.350 23.424 99.906 1.00 23.71 32 ALA D O 1
ATOM 7462 N N . ILE D 1 36 ? 19.341 25.226 100.793 1.00 24.67 33 ILE D N 1
ATOM 7463 C CA . ILE D 1 36 ? 18.604 25.153 102.059 1.00 25.17 33 ILE D CA 1
ATOM 7464 C C . ILE D 1 36 ? 18.000 26.523 102.384 1.00 25.68 33 ILE D C 1
ATOM 7465 O O . ILE D 1 36 ? 18.665 27.541 102.231 1.00 26.19 33 ILE D O 1
ATOM 7470 N N . GLY D 1 37 ? 16.747 26.540 102.831 1.00 24.90 34 GLY D N 1
ATOM 7471 C CA . GLY D 1 37 ? 16.102 27.784 103.218 1.00 25.86 34 GLY D CA 1
ATOM 7472 C C . GLY D 1 37 ? 14.938 27.545 104.163 1.00 25.78 34 GLY D C 1
ATOM 7473 O O . GLY D 1 37 ? 14.456 26.426 104.295 1.00 25.97 34 GLY D O 1
ATOM 7474 N N . GLY D 1 38 ? 14.476 28.607 104.798 1.00 26.65 35 GLY D N 1
ATOM 7475 C CA . GLY D 1 38 ? 13.328 28.544 105.676 1.00 27.23 35 GLY D CA 1
ATOM 7476 C C . GLY D 1 38 ? 13.679 28.080 107.064 1.00 28.37 35 GLY D C 1
ATOM 7477 O O . GLY D 1 38 ? 14.841 28.001 107.434 1.00 27.82 35 GLY D O 1
ATOM 7478 N N . SER D 1 39 ? 12.638 27.800 107.839 1.00 29.83 36 SER D N 1
ATOM 7479 C CA . SER D 1 39 ? 12.773 27.284 109.200 1.00 31.06 36 SER D CA 1
ATOM 7480 C C . SER D 1 39 ? 11.528 26.432 109.426 1.00 30.59 36 SER D C 1
ATOM 7481 O O . SER D 1 39 ? 10.570 26.515 108.636 1.00 31.21 36 SER D O 1
ATOM 7484 N N . GLY D 1 40 ? 11.530 25.621 110.476 1.00 30.03 37 GLY D N 1
ATOM 7485 C CA . GLY D 1 40 ? 10.418 24.702 110.753 1.00 29.52 37 GLY D CA 1
ATOM 7486 C C . GLY D 1 40 ? 10.861 23.279 110.419 1.00 28.27 37 GLY D C 1
ATOM 7487 O O . GLY D 1 40 ? 12.020 23.049 110.115 1.00 26.74 37 GLY D O 1
ATOM 7488 N N . SER D 1 41 ? 9.927 22.334 110.447 1.00 28.51 38 SER D N 1
ATOM 7489 C CA . SER D 1 41 ? 10.239 20.943 110.190 1.00 27.80 38 SER D CA 1
ATOM 7490 C C . SER D 1 41 ? 10.780 20.728 108.759 1.00 26.69 38 SER D C 1
ATOM 7491 O O . SER D 1 41 ? 10.359 21.414 107.807 1.00 25.88 38 SER D O 1
ATOM 7494 N N . PRO D 1 42 ? 11.737 19.799 108.630 1.00 25.84 39 PRO D N 1
ATOM 7495 C CA . PRO D 1 42 ? 12.434 19.490 107.393 1.00 24.83 39 PRO D CA 1
ATOM 7496 C C . PRO D 1 42 ? 11.504 18.910 106.320 1.00 24.26 39 PRO D C 1
ATOM 7497 O O . PRO D 1 42 ? 10.700 18.002 106.584 1.00 25.19 39 PRO D O 1
ATOM 7501 N N . LEU D 1 43 ? 11.602 19.488 105.140 1.00 22.75 40 LEU D N 1
ATOM 7502 C CA . LEU D 1 43 ? 10.843 19.068 103.954 1.00 22.28 40 LEU D CA 1
ATOM 7503 C C . LEU D 1 43 ? 11.844 18.964 102.835 1.00 20.25 40 LEU D C 1
ATOM 7504 O O . LEU D 1 43 ? 12.389 19.956 102.426 1.00 19.26 40 LEU D O 1
ATOM 7509 N N . VAL D 1 44 ? 12.130 17.742 102.400 1.00 20.42 41 VAL D N 1
ATOM 7510 C CA . VAL D 1 44 ? 13.042 17.499 101.295 1.00 18.96 41 VAL D CA 1
ATOM 7511 C C . VAL D 1 44 ? 12.262 17.484 99.966 1.00 18.47 41 VAL D C 1
ATOM 7512 O O . VAL D 1 44 ? 11.213 16.866 99.880 1.00 18.35 41 VAL D O 1
ATOM 7516 N N . LEU D 1 45 ? 12.774 18.200 98.951 1.00 17.90 42 LEU D N 1
ATOM 7517 C CA . LEU D 1 45 ? 12.201 18.220 97.616 1.00 17.42 42 LEU D CA 1
ATOM 7518 C C . LEU D 1 45 ? 13.344 17.768 96.755 1.00 17.28 42 LEU D C 1
ATOM 7519 O O . LEU D 1 45 ? 14.337 18.490 96.624 1.00 18.20 42 LEU D O 1
ATOM 7524 N N . LEU D 1 46 ? 13.226 16.570 96.198 1.00 16.22 43 LEU D N 1
ATOM 7525 C CA . LEU D 1 46 ? 14.281 15.986 95.374 1.00 16.00 43 LEU D CA 1
ATOM 7526 C C . LEU D 1 46 ? 13.893 15.950 93.869 1.00 14.89 43 LEU D C 1
ATOM 7527 O O . LEU D 1 46 ? 12.906 15.345 93.504 1.00 14.24 43 LEU D O 1
ATOM 7532 N N . HIS D 1 47 ? 14.645 16.640 93.028 1.00 14.72 44 HIS D N 1
ATOM 7533 C CA . HIS D 1 47 ? 14.359 16.662 91.572 1.00 15.04 44 HIS D CA 1
ATOM 7534 C C . HIS D 1 47 ? 14.619 15.329 90.849 1.00 15.12 44 HIS D C 1
ATOM 7535 O O . HIS D 1 47 ? 15.074 14.334 91.449 1.00 14.61 44 HIS D O 1
ATOM 7542 N N . GLY D 1 48 ? 14.388 15.368 89.532 1.00 15.44 45 GLY D N 1
ATOM 7543 C CA . GLY D 1 48 ? 14.630 14.247 88.661 1.00 15.75 45 GLY D CA 1
ATOM 7544 C C . GLY D 1 48 ? 15.413 14.641 87.421 1.00 16.20 45 GLY D C 1
ATOM 7545 O O . GLY D 1 48 ? 16.140 15.637 87.417 1.00 16.33 45 GLY D O 1
ATOM 7546 N N . HIS D 1 49 ? 15.264 13.819 86.373 1.00 16.90 46 HIS D N 1
ATOM 7547 C CA . HIS D 1 49 ? 15.978 13.960 85.115 1.00 16.84 46 HIS D CA 1
ATOM 7548 C C . HIS D 1 49 ? 15.201 14.750 84.088 1.00 16.42 46 HIS D C 1
ATOM 7549 O O . HIS D 1 49 ? 14.013 14.489 83.886 1.00 16.25 46 HIS D O 1
ATOM 7556 N N . PRO D 1 50 ? 15.857 15.697 83.400 1.00 16.78 47 PRO D N 1
ATOM 7557 C CA . PRO D 1 50 ? 17.234 16.157 83.430 1.00 17.39 47 PRO D CA 1
ATOM 7558 C C . PRO D 1 50 ? 17.399 17.517 84.104 1.00 17.26 47 PRO D C 1
ATOM 7559 O O . PRO D 1 50 ? 18.219 18.364 83.673 1.00 17.34 47 PRO D O 1
ATOM 7563 N N . GLN D 1 51 ? 16.636 17.727 85.159 1.00 17.15 48 GLN D N 1
ATOM 7564 C CA . GLN D 1 51 ? 16.768 18.953 85.917 1.00 17.78 48 GLN D CA 1
ATOM 7565 C C . GLN D 1 51 ? 17.829 18.830 87.028 1.00 17.95 48 GLN D C 1
ATOM 7566 O O . GLN D 1 51 ? 18.473 17.788 87.182 1.00 18.90 48 GLN D O 1
ATOM 7572 N N . ASN D 1 52 ? 18.023 19.928 87.760 1.00 17.49 49 ASN D N 1
ATOM 7573 C CA . ASN D 1 52 ? 18.807 19.942 88.972 1.00 17.38 49 ASN D CA 1
ATOM 7574 C C . ASN D 1 52 ? 17.835 20.504 90.030 1.00 17.70 49 ASN D C 1
ATOM 7575 O O . ASN D 1 52 ? 16.634 20.664 89.755 1.00 18.14 49 ASN D O 1
ATOM 7580 N N . HIS D 1 53 ? 18.336 20.876 91.206 1.00 17.91 50 HIS D N 1
ATOM 7581 C CA . HIS D 1 53 ? 17.432 21.283 92.281 1.00 17.60 50 HIS D CA 1
ATOM 7582 C C . HIS D 1 53 ? 16.666 22.569 91.917 1.00 17.62 50 HIS D C 1
ATOM 7583 O O . HIS D 1 53 ? 15.714 22.918 92.599 1.00 17.18 50 HIS D O 1
ATOM 7590 N N . THR D 1 54 ? 17.076 23.277 90.861 1.00 17.45 51 THR D N 1
ATOM 7591 C CA . THR D 1 54 ? 16.361 24.517 90.511 1.00 17.23 51 THR D CA 1
ATOM 7592 C C . THR D 1 54 ? 14.938 24.322 89.970 1.00 16.45 51 THR D C 1
ATOM 7593 O O . THR D 1 54 ? 14.233 25.321 89.774 1.00 17.19 51 THR D O 1
ATOM 7597 N N . THR D 1 55 ? 14.516 23.075 89.737 1.00 15.08 52 THR D N 1
ATOM 7598 C CA . THR D 1 55 ? 13.130 22.791 89.316 1.00 14.96 52 THR D CA 1
ATOM 7599 C C . THR D 1 55 ? 12.133 23.260 90.400 1.00 15.70 52 THR D C 1
ATOM 7600 O O . THR D 1 55 ? 10.972 23.505 90.122 1.00 16.71 52 THR D O 1
ATOM 7604 N N . TRP D 1 56 ? 12.613 23.406 91.633 1.00 15.63 53 TRP D N 1
ATOM 7605 C CA . TRP D 1 56 ? 11.777 23.809 92.741 1.00 15.59 53 TRP D CA 1
ATOM 7606 C C . TRP D 1 56 ? 11.749 25.320 92.995 1.00 16.52 53 TRP D C 1
ATOM 7607 O O . TRP D 1 56 ? 11.065 25.758 93.886 1.00 16.78 53 TRP D O 1
ATOM 7618 N N . ARG D 1 57 ? 12.440 26.102 92.164 1.00 16.98 54 ARG D N 1
ATOM 7619 C CA . ARG D 1 57 ? 12.543 27.553 92.320 1.00 17.56 54 ARG D CA 1
ATOM 7620 C C . ARG D 1 57 ? 11.235 28.318 92.444 1.00 18.26 54 ARG D C 1
ATOM 7621 O O . ARG D 1 57 ? 11.247 29.418 92.996 1.00 19.49 54 ARG D O 1
ATOM 7629 N N . LYS D 1 58 ? 10.114 27.764 91.960 1.00 17.59 55 LYS D N 1
ATOM 7630 C CA . LYS D 1 58 ? 8.839 28.507 91.998 1.00 18.29 55 LYS D CA 1
ATOM 7631 C C . LYS D 1 58 ? 7.963 28.167 93.200 1.00 18.52 55 LYS D C 1
ATOM 7632 O O . LYS D 1 58 ? 6.997 28.858 93.467 1.00 18.98 55 LYS D O 1
ATOM 7638 N N . VAL D 1 59 ? 8.295 27.104 93.916 1.00 17.98 56 VAL D N 1
ATOM 7639 C CA . VAL D 1 59 ? 7.479 26.681 95.036 1.00 18.47 56 VAL D CA 1
ATOM 7640 C C . VAL D 1 59 ? 8.271 26.703 96.343 1.00 19.32 56 VAL D C 1
ATOM 7641 O O . VAL D 1 59 ? 7.706 26.898 97.429 1.00 19.62 56 VAL D O 1
ATOM 7645 N N . ALA D 1 60 ? 9.587 26.520 96.241 1.00 19.63 57 ALA D N 1
ATOM 7646 C CA . ALA D 1 60 ? 10.410 26.465 97.447 1.00 20.00 57 ALA D CA 1
ATOM 7647 C C . ALA D 1 60 ? 10.212 27.667 98.388 1.00 21.14 57 ALA D C 1
ATOM 7648 O O . ALA D 1 60 ? 9.918 27.476 99.548 1.00 21.51 57 ALA D O 1
ATOM 7650 N N . PRO D 1 61 ? 10.329 28.905 97.869 1.00 22.21 58 PRO D N 1
ATOM 7651 C CA . PRO D 1 61 ? 10.174 30.075 98.735 1.00 23.36 58 PRO D CA 1
ATOM 7652 C C . PRO D 1 61 ? 8.859 30.017 99.517 1.00 23.59 58 PRO D C 1
ATOM 7653 O O . PRO D 1 61 ? 8.864 30.283 100.712 1.00 24.42 58 PRO D O 1
ATOM 7657 N N . THR D 1 62 ? 7.763 29.620 98.883 1.00 22.37 59 THR D N 1
ATOM 7658 C CA . THR D 1 62 ? 6.499 29.574 99.608 1.00 23.06 59 THR D CA 1
ATOM 7659 C C . THR D 1 62 ? 6.535 28.490 100.664 1.00 22.77 59 THR D C 1
ATOM 7660 O O . THR D 1 62 ? 6.139 28.735 101.799 1.00 23.79 59 THR D O 1
ATOM 7664 N N . LEU D 1 63 ? 7.045 27.318 100.319 1.00 21.30 60 LEU D N 1
ATOM 7665 C CA . LEU D 1 63 ? 7.122 26.226 101.276 1.00 21.67 60 LEU D CA 1
ATOM 7666 C C . LEU D 1 63 ? 8.037 26.563 102.489 1.00 22.82 60 LEU D C 1
ATOM 7667 O O . LEU D 1 63 ? 7.766 26.177 103.637 1.00 22.82 60 LEU D O 1
ATOM 7672 N N . ALA D 1 64 ? 9.087 27.330 102.221 1.00 23.32 61 ALA D N 1
ATOM 7673 C CA . ALA D 1 64 ? 10.033 27.696 103.227 1.00 24.64 61 ALA D CA 1
ATOM 7674 C C . ALA D 1 64 ? 9.409 28.569 104.325 1.00 27.28 61 ALA D C 1
ATOM 7675 O O . ALA D 1 64 ? 10.077 28.895 105.301 1.00 28.19 61 ALA D O 1
ATOM 7677 N N . GLN D 1 65 ? 8.149 28.956 104.171 1.00 29.17 62 GLN D N 1
ATOM 7678 C CA . GLN D 1 65 ? 7.486 29.755 105.201 1.00 32.41 62 GLN D CA 1
ATOM 7679 C C . GLN D 1 65 ? 7.057 28.943 106.410 1.00 33.33 62 GLN D C 1
ATOM 7680 O O . GLN D 1 65 ? 6.903 29.477 107.488 1.00 35.05 62 GLN D O 1
ATOM 7686 N N . ASN D 1 66 ? 6.844 27.657 106.215 1.00 33.43 63 ASN D N 1
ATOM 7687 C CA . ASN D 1 66 ? 6.386 26.780 107.281 1.00 34.37 63 ASN D CA 1
ATOM 7688 C C . ASN D 1 66 ? 7.355 25.637 107.544 1.00 31.38 63 ASN D C 1
ATOM 7689 O O . ASN D 1 66 ? 7.194 24.906 108.497 1.00 31.99 63 ASN D O 1
ATOM 7694 N N . HIS D 1 67 ? 8.355 25.483 106.687 1.00 29.05 64 HIS D N 1
ATOM 7695 C CA . HIS D 1 67 ? 9.287 24.360 106.771 1.00 27.17 64 HIS D CA 1
ATOM 7696 C C . HIS D 1 67 ? 10.724 24.747 106.444 1.00 25.57 64 HIS D C 1
ATOM 7697 O O . HIS D 1 67 ? 10.960 25.733 105.739 1.00 24.91 64 HIS D O 1
ATOM 7704 N N . THR D 1 68 ? 11.676 23.963 106.964 1.00 24.13 65 THR D N 1
ATOM 7705 C CA . THR D 1 68 ? 13.085 24.098 106.575 1.00 22.78 65 THR D CA 1
ATOM 7706 C C . THR D 1 68 ? 13.144 23.296 105.274 1.00 20.65 65 THR D C 1
ATOM 7707 O O . THR D 1 68 ? 13.032 22.078 105.299 1.00 19.70 65 THR D O 1
ATOM 7711 N N . VAL D 1 69 ? 13.286 23.980 104.144 1.00 20.11 66 VAL D N 1
ATOM 7712 C CA . VAL D 1 69 ? 13.243 23.326 102.811 1.00 18.46 66 VAL D CA 1
ATOM 7713 C C . VAL D 1 69 ? 14.630 22.956 102.299 1.00 17.84 66 VAL D C 1
ATOM 7714 O O . VAL D 1 69 ? 15.512 23.815 102.141 1.00 18.00 66 VAL D O 1
ATOM 7718 N N . ILE D 1 70 ? 14.815 21.668 102.031 1.00 17.27 67 ILE D N 1
ATOM 7719 C CA . ILE D 1 70 ? 16.082 21.130 101.567 1.00 17.05 67 ILE D CA 1
ATOM 7720 C C . ILE D 1 70 ? 15.966 20.580 100.103 1.00 16.27 67 ILE D C 1
ATOM 7721 O O . ILE D 1 70 ? 15.186 19.672 99.843 1.00 15.28 67 ILE D O 1
ATOM 7726 N N . LEU D 1 71 ? 16.790 21.112 99.198 1.00 16.48 68 LEU D N 1
ATOM 7727 C CA . LEU D 1 71 ? 16.769 20.773 97.749 1.00 16.22 68 LEU D CA 1
ATOM 7728 C C . LEU D 1 71 ? 18.145 20.247 97.301 1.00 16.56 68 LEU D C 1
ATOM 7729 O O . LEU D 1 71 ? 19.023 21.029 96.951 1.00 16.61 68 LEU D O 1
ATOM 7734 N N . PRO D 1 72 ? 18.346 18.922 97.335 1.00 17.13 69 PRO D N 1
ATOM 7735 C CA . PRO D 1 72 ? 19.617 18.388 96.944 1.00 18.12 69 PRO D CA 1
ATOM 7736 C C . PRO D 1 72 ? 19.651 18.097 95.473 1.00 17.63 69 PRO D C 1
ATOM 7737 O O . PRO D 1 72 ? 18.616 18.029 94.853 1.00 17.62 69 PRO D O 1
ATOM 7741 N N . ASP D 1 73 ? 20.856 18.004 94.930 1.00 18.41 70 ASP D N 1
ATOM 7742 C CA . ASP D 1 73 ? 21.093 17.535 93.545 1.00 18.09 70 ASP D CA 1
ATOM 7743 C C . ASP D 1 73 ? 21.478 16.068 93.712 1.00 18.44 70 ASP D C 1
ATOM 7744 O O . ASP D 1 73 ? 22.364 15.739 94.531 1.00 19.88 70 ASP D O 1
ATOM 7749 N N . LEU D 1 74 ? 20.810 15.187 92.986 1.00 18.27 71 LEU D N 1
ATOM 7750 C CA . LEU D 1 74 ? 21.113 13.741 93.025 1.00 18.36 71 LEU D CA 1
ATOM 7751 C C . LEU D 1 74 ? 22.529 13.493 92.627 1.00 19.06 71 LEU D C 1
ATOM 7752 O O . LEU D 1 74 ? 23.059 14.217 91.823 1.00 18.54 71 LEU D O 1
ATOM 7757 N N . ARG D 1 75 ? 23.147 12.446 93.178 1.00 20.32 72 ARG D N 1
ATOM 7758 C CA . ARG D 1 75 ? 24.502 12.083 92.764 1.00 21.12 72 ARG D CA 1
ATOM 7759 C C . ARG D 1 75 ? 24.456 11.874 91.269 1.00 21.05 72 ARG D C 1
ATOM 7760 O O . ARG D 1 75 ? 23.518 11.266 90.739 1.00 21.01 72 ARG D O 1
ATOM 7768 N N . GLY D 1 76 ? 25.462 12.394 90.587 1.00 21.71 73 GLY D N 1
ATOM 7769 C CA . GLY D 1 76 ? 25.546 12.298 89.150 1.00 21.57 73 GLY D CA 1
ATOM 7770 C C . GLY D 1 76 ? 24.937 13.481 88.439 1.00 20.65 73 GLY D C 1
ATOM 7771 O O . GLY D 1 76 ? 25.220 13.721 87.253 1.00 21.84 73 GLY D O 1
ATOM 7772 N N . TYR D 1 77 ? 24.103 14.228 89.148 1.00 19.23 74 TYR D N 1
ATOM 7773 C CA . TYR D 1 77 ? 23.398 15.356 88.577 1.00 18.54 74 TYR D CA 1
ATOM 7774 C C . TYR D 1 77 ? 23.832 16.690 89.183 1.00 19.04 74 TYR D C 1
ATOM 7775 O O . TYR D 1 77 ? 24.538 16.742 90.195 1.00 20.67 74 TYR D O 1
ATOM 7784 N N . GLY D 1 78 ? 23.356 17.769 88.574 1.00 18.91 75 GLY D N 1
ATOM 7785 C CA . GLY D 1 78 ? 23.630 19.121 89.033 1.00 19.10 75 GLY D CA 1
ATOM 7786 C C . GLY D 1 78 ? 25.094 19.334 89.311 1.00 20.58 75 GLY D C 1
ATOM 7787 O O . GLY D 1 78 ? 25.958 19.051 88.457 1.00 20.67 75 GLY D O 1
ATOM 7788 N N . ASP D 1 79 ? 25.365 19.848 90.509 1.00 20.94 76 ASP D N 1
ATOM 7789 C CA . ASP D 1 79 ? 26.739 20.083 90.941 1.00 22.88 76 ASP D CA 1
ATOM 7790 C C . ASP D 1 79 ? 27.200 19.118 92.017 1.00 22.44 76 ASP D C 1
ATOM 7791 O O . ASP D 1 79 ? 28.258 19.307 92.548 1.00 23.80 76 ASP D O 1
ATOM 7796 N N . SER D 1 80 ? 26.400 18.102 92.341 1.00 21.50 77 SER D N 1
ATOM 7797 C CA . SER D 1 80 ? 26.827 17.083 93.302 1.00 22.22 77 SER D CA 1
ATOM 7798 C C . SER D 1 80 ? 27.936 16.249 92.662 1.00 23.57 77 SER D C 1
ATOM 7799 O O . SER D 1 80 ? 28.162 16.350 91.458 1.00 24.18 77 SER D O 1
ATOM 7802 N N . ASP D 1 81 ? 28.634 15.441 93.455 1.00 24.79 78 ASP D N 1
ATOM 7803 C CA . ASP D 1 81 ? 29.682 14.577 92.920 1.00 27.29 78 ASP D CA 1
ATOM 7804 C C . ASP D 1 81 ? 29.131 13.621 91.866 1.00 27.32 78 ASP D C 1
ATOM 7805 O O . ASP D 1 81 ? 27.943 13.288 91.860 1.00 26.58 78 ASP D O 1
ATOM 7810 N N . LYS D 1 82 ? 30.017 13.159 90.996 1.00 28.94 79 LYS D N 1
ATOM 7811 C CA . LYS D 1 82 ? 29.644 12.252 89.903 1.00 29.23 79 LYS D CA 1
ATOM 7812 C C . LYS D 1 82 ? 30.604 11.074 89.929 1.00 31.19 79 LYS D C 1
ATOM 7813 O O . LYS D 1 82 ? 31.439 10.941 89.056 1.00 33.70 79 LYS D O 1
ATOM 7819 N N . PRO D 1 83 ? 30.454 10.196 90.925 1.00 28.62 80 PRO D N 1
ATOM 7820 C CA . PRO D 1 83 ? 31.383 9.098 91.107 1.00 30.83 80 PRO D CA 1
ATOM 7821 C C . PRO D 1 83 ? 31.391 8.073 90.008 1.00 30.73 80 PRO D C 1
ATOM 7822 O O . PRO D 1 83 ? 30.404 7.887 89.316 1.00 30.68 80 PRO D O 1
ATOM 7826 N N . THR D 1 84 ? 32.537 7.432 89.880 1.00 32.33 81 THR D N 1
ATOM 7827 C CA . THR D 1 84 ? 32.768 6.363 88.963 1.00 34.05 81 THR D CA 1
ATOM 7828 C C . THR D 1 84 ? 31.768 5.251 89.239 1.00 34.17 81 THR D C 1
ATOM 7829 O O . THR D 1 84 ? 31.507 4.892 90.409 1.00 34.42 81 THR D O 1
ATOM 7833 N N . SER D 1 85 ? 31.216 4.684 88.174 1.00 32.99 82 SER D N 1
ATOM 7834 C CA . SER D 1 85 ? 30.248 3.620 88.352 1.00 33.18 82 SER D CA 1
ATOM 7835 C C . SER D 1 85 ? 30.960 2.280 88.421 1.00 34.27 82 SER D C 1
ATOM 7836 O O . SER D 1 85 ? 32.167 2.206 88.330 1.00 36.11 82 SER D O 1
ATOM 7839 N N . ASP D 1 86 ? 30.170 1.235 88.607 1.00 33.97 83 ASP D N 1
ATOM 7840 C CA . ASP D 1 86 ? 30.628 -0.139 88.717 1.00 34.45 83 ASP D CA 1
ATOM 7841 C C . ASP D 1 86 ? 29.871 -0.920 87.661 1.00 32.78 83 ASP D C 1
ATOM 7842 O O . ASP D 1 86 ? 28.786 -0.521 87.282 1.00 31.14 83 ASP D O 1
ATOM 7847 N N . PRO D 1 87 ? 30.391 -2.086 87.257 1.00 33.76 84 PRO D N 1
ATOM 7848 C CA . PRO D 1 87 ? 29.704 -2.836 86.186 1.00 33.18 84 PRO D CA 1
ATOM 7849 C C . PRO D 1 87 ? 28.219 -3.145 86.412 1.00 32.15 84 PRO D C 1
ATOM 7850 O O . PRO D 1 87 ? 27.496 -3.294 85.442 1.00 30.88 84 PRO D O 1
ATOM 7854 N N . ALA D 1 88 ? 27.755 -3.226 87.656 1.00 32.42 85 ALA D N 1
ATOM 7855 C CA . ALA D 1 88 ? 26.363 -3.589 87.869 1.00 32.28 85 ALA D CA 1
ATOM 7856 C C . ALA D 1 88 ? 25.440 -2.370 88.041 1.00 30.99 85 ALA D C 1
ATOM 7857 O O . ALA D 1 88 ? 24.242 -2.534 88.211 1.00 31.06 85 ALA D O 1
ATOM 7859 N N . HIS D 1 89 ? 25.993 -1.162 87.961 1.00 30.13 86 HIS D N 1
ATOM 7860 C CA . HIS D 1 89 ? 25.212 0.057 88.092 1.00 29.32 86 HIS D CA 1
ATOM 7861 C C . HIS D 1 89 ? 24.738 0.358 89.535 1.00 29.73 86 HIS D C 1
ATOM 7862 O O . HIS D 1 89 ? 23.969 1.295 89.752 1.00 28.64 86 HIS D O 1
ATOM 7869 N N . ARG D 1 90 ? 25.222 -0.419 90.503 1.00 31.34 87 ARG D N 1
ATOM 7870 C CA . ARG D 1 90 ? 24.883 -0.252 91.935 1.00 31.91 87 ARG D CA 1
ATOM 7871 C C . ARG D 1 90 ? 25.143 1.188 92.408 1.00 30.57 87 ARG D C 1
ATOM 7872 O O . ARG D 1 90 ? 24.339 1.753 93.152 1.00 30.93 87 ARG D O 1
ATOM 7880 N N . THR D 1 91 ? 26.247 1.780 91.961 1.00 29.69 88 THR D N 1
ATOM 7881 C CA . THR D 1 91 ? 26.597 3.167 92.282 1.00 28.79 88 THR D CA 1
ATOM 7882 C C . THR D 1 91 ? 25.464 4.214 91.975 1.00 26.92 88 THR D C 1
ATOM 7883 O O . THR D 1 91 ? 25.459 5.324 92.533 1.00 25.93 88 THR D O 1
ATOM 7887 N N . TYR D 1 92 ? 24.551 3.877 91.055 1.00 25.62 89 TYR D N 1
ATOM 7888 C CA . TYR D 1 92 ? 23.456 4.758 90.715 1.00 23.92 89 TYR D CA 1
ATOM 7889 C C . TYR D 1 92 ? 22.094 4.094 90.948 1.00 23.97 89 TYR D C 1
ATOM 7890 O O . TYR D 1 92 ? 21.073 4.569 90.482 1.00 23.49 89 TYR D O 1
ATOM 7899 N N . SER D 1 93 ? 22.070 3.011 91.710 1.00 25.73 90 SER D N 1
ATOM 7900 C CA . SER D 1 93 ? 20.803 2.359 92.057 1.00 26.35 90 SER D CA 1
ATOM 7901 C C . SER D 1 93 ? 20.008 3.301 92.963 1.00 25.94 90 SER D C 1
ATOM 7902 O O . SER D 1 93 ? 20.564 4.228 93.497 1.00 25.49 90 SER D O 1
ATOM 7905 N N . LYS D 1 94 ? 18.723 3.039 93.153 1.00 26.75 91 LYS D N 1
ATOM 7906 C CA . LYS D 1 94 ? 17.892 3.886 94.030 1.00 27.46 91 LYS D CA 1
ATOM 7907 C C . LYS D 1 94 ? 18.166 3.678 95.550 1.00 28.98 91 LYS D C 1
ATOM 7908 O O . LYS D 1 94 ? 17.889 4.573 96.377 1.00 29.11 91 LYS D O 1
ATOM 7914 N N . ARG D 1 95 ? 18.711 2.519 95.907 1.00 29.90 92 ARG D N 1
ATOM 7915 C CA . ARG D 1 95 ? 19.085 2.238 97.310 1.00 32.41 92 ARG D CA 1
ATOM 7916 C C . ARG D 1 95 ? 20.301 3.085 97.723 1.00 32.15 92 ARG D C 1
ATOM 7917 O O . ARG D 1 95 ? 20.330 3.624 98.825 1.00 31.69 92 ARG D O 1
ATOM 7925 N N . THR D 1 96 ? 21.286 3.192 96.821 1.00 31.59 93 THR D N 1
ATOM 7926 C CA . THR D 1 96 ? 22.459 4.031 97.049 1.00 31.42 93 THR D CA 1
ATOM 7927 C C . THR D 1 96 ? 22.033 5.515 97.079 1.00 30.26 93 THR D C 1
ATOM 7928 O O . THR D 1 96 ? 22.518 6.273 97.900 1.00 30.48 93 THR D O 1
ATOM 7940 N N . ALA D 1 98 ? 19.084 6.646 97.894 1.00 29.00 95 ALA D N 1
ATOM 7941 C CA . ALA D 1 98 ? 18.309 6.850 99.114 1.00 29.59 95 ALA D CA 1
ATOM 7942 C C . ALA D 1 98 ? 19.246 7.043 100.309 1.00 30.81 95 ALA D C 1
ATOM 7943 O O . ALA D 1 98 ? 18.964 7.849 101.200 1.00 30.87 95 ALA D O 1
ATOM 7945 N N . GLN D 1 99 ? 20.358 6.308 100.318 1.00 31.53 96 GLN D N 1
ATOM 7946 C CA . GLN D 1 99 ? 21.344 6.417 101.378 1.00 33.07 96 GLN D CA 1
ATOM 7947 C C . GLN D 1 99 ? 21.970 7.817 101.393 1.00 32.29 96 GLN D C 1
ATOM 7948 O O . GLN D 1 99 ? 22.275 8.339 102.449 1.00 31.71 96 GLN D O 1
ATOM 7954 N N . ASP D 1 100 ? 22.155 8.429 100.222 1.00 31.01 97 ASP D N 1
ATOM 7955 C CA . ASP D 1 100 ? 22.740 9.780 100.195 1.00 30.30 97 ASP D CA 1
ATOM 7956 C C . ASP D 1 100 ? 21.844 10.751 100.957 1.00 29.50 97 ASP D C 1
ATOM 7957 O O . ASP D 1 100 ? 22.340 11.624 101.638 1.00 28.30 97 ASP D O 1
ATOM 7962 N N . ILE D 1 101 ? 20.525 10.597 100.773 1.00 29.03 98 ILE D N 1
ATOM 7963 C CA . ILE D 1 101 ? 19.490 11.454 101.397 1.00 28.18 98 ILE D CA 1
ATOM 7964 C C . ILE D 1 101 ? 19.510 11.263 102.907 1.00 29.07 98 ILE D C 1
ATOM 7965 O O . ILE D 1 101 ? 19.642 12.201 103.676 1.00 29.27 98 ILE D O 1
ATOM 7970 N N . VAL D 1 102 ? 19.374 10.031 103.335 1.00 30.09 99 VAL D N 1
ATOM 7971 C CA . VAL D 1 102 ? 19.455 9.756 104.743 1.00 32.30 99 VAL D CA 1
ATOM 7972 C C . VAL D 1 102 ? 20.733 10.362 105.340 1.00 32.37 99 VAL D C 1
ATOM 7973 O O . VAL D 1 102 ? 20.680 11.007 106.396 1.00 33.82 99 VAL D O 1
ATOM 7985 N N . LEU D 1 104 ? 22.507 12.789 104.139 1.00 28.44 101 LEU D N 1
ATOM 7986 C CA . LEU D 1 104 ? 22.459 14.239 104.041 1.00 26.88 101 LEU D CA 1
ATOM 7987 C C . LEU D 1 104 ? 21.748 14.803 105.273 1.00 27.69 101 LEU D C 1
ATOM 7988 O O . LEU D 1 104 ? 22.231 15.737 105.907 1.00 27.82 101 LEU D O 1
ATOM 8001 N N . ASP D 1 106 ? 21.414 13.389 108.184 1.00 31.97 103 ASP D N 1
ATOM 8002 C CA . ASP D 1 106 ? 22.285 13.234 109.373 1.00 33.80 103 ASP D CA 1
ATOM 8003 C C . ASP D 1 106 ? 23.259 14.412 109.420 1.00 33.53 103 ASP D C 1
ATOM 8004 O O . ASP D 1 106 ? 23.374 15.101 110.431 1.00 33.41 103 ASP D O 1
ATOM 8009 N N . ALA D 1 107 ? 23.944 14.651 108.307 1.00 32.75 104 ALA D N 1
ATOM 8010 C CA . ALA D 1 107 ? 24.911 15.746 108.244 1.00 32.55 104 ALA D CA 1
ATOM 8011 C C . ALA D 1 107 ? 24.293 17.077 108.658 1.00 31.22 104 ALA D C 1
ATOM 8012 O O . ALA D 1 107 ? 24.954 17.883 109.289 1.00 32.23 104 ALA D O 1
ATOM 8014 N N . LEU D 1 108 ? 23.035 17.305 108.293 1.00 29.68 105 LEU D N 1
ATOM 8015 C CA . LEU D 1 108 ? 22.371 18.550 108.636 1.00 28.93 105 LEU D CA 1
ATOM 8016 C C . LEU D 1 108 ? 21.675 18.487 109.986 1.00 29.33 105 LEU D C 1
ATOM 8017 O O . LEU D 1 108 ? 21.085 19.468 110.380 1.00 28.44 105 LEU D O 1
ATOM 8022 N N . GLY D 1 109 ? 21.730 17.339 110.670 1.00 30.54 106 GLY D N 1
ATOM 8023 C CA . GLY D 1 109 ? 21.130 17.184 112.009 1.00 31.99 106 GLY D CA 1
ATOM 8024 C C . GLY D 1 109 ? 19.636 16.858 112.025 1.00 32.35 106 GLY D C 1
ATOM 8025 O O . GLY D 1 109 ? 19.003 16.935 113.063 1.00 32.33 106 GLY D O 1
ATOM 8026 N N . PHE D 1 110 ? 19.065 16.475 110.882 1.00 32.46 107 PHE D N 1
ATOM 8027 C CA . PHE D 1 110 ? 17.651 16.136 110.849 1.00 33.33 107 PHE D CA 1
ATOM 8028 C C . PHE D 1 110 ? 17.394 14.639 110.907 1.00 35.06 107 PHE D C 1
ATOM 8029 O O . PHE D 1 110 ? 17.759 13.911 109.981 1.00 38.39 107 PHE D O 1
ATOM 8037 N N . SER D 1 111 ? 16.726 14.179 111.956 1.00 35.75 108 SER D N 1
ATOM 8038 C CA . SER D 1 111 ? 16.341 12.776 112.014 1.00 36.76 108 SER D CA 1
ATOM 8039 C C . SER D 1 111 ? 15.139 12.572 111.067 1.00 36.40 108 SER D C 1
ATOM 8040 O O . SER D 1 111 ? 15.329 12.277 109.876 1.00 34.86 108 SER D O 1
ATOM 8043 N N . ARG D 1 112 ? 13.921 12.775 111.571 1.00 36.24 109 ARG D N 1
ATOM 8044 C CA . ARG D 1 112 ? 12.706 12.593 110.760 1.00 35.84 109 ARG D CA 1
ATOM 8045 C C . ARG D 1 112 ? 12.455 13.765 109.802 1.00 32.84 109 ARG D C 1
ATOM 8046 O O . ARG D 1 112 ? 12.822 14.891 110.084 1.00 31.54 109 ARG D O 1
ATOM 8054 N N . PHE D 1 113 ? 11.844 13.490 108.653 1.00 30.90 110 PHE D N 1
ATOM 8055 C CA . PHE D 1 113 ? 11.586 14.546 107.694 1.00 28.19 110 PHE D CA 1
ATOM 8056 C C . PHE D 1 113 ? 10.515 14.174 106.711 1.00 27.55 110 PHE D C 1
ATOM 8057 O O . PHE D 1 113 ? 10.267 12.987 106.470 1.00 28.40 110 PHE D O 1
ATOM 8065 N N . ALA D 1 114 ? 9.888 15.195 106.131 1.00 25.78 111 ALA D N 1
ATOM 8066 C CA . ALA D 1 114 ? 8.882 15.003 105.123 1.00 24.97 111 ALA D CA 1
ATOM 8067 C C . ALA D 1 114 ? 9.638 14.945 103.806 1.00 24.13 111 ALA D C 1
ATOM 8068 O O . ALA D 1 114 ? 10.690 15.601 103.659 1.00 23.80 111 ALA D O 1
ATOM 8070 N N . PHE D 1 115 ? 9.105 14.188 102.852 1.00 23.55 112 PHE D N 1
ATOM 8071 C CA . PHE D 1 115 ? 9.786 13.964 101.575 1.00 23.34 112 PHE D CA 1
ATOM 8072 C C . PHE D 1 115 ? 8.917 14.186 100.327 1.00 23.19 112 PHE D C 1
ATOM 8073 O O . PHE D 1 115 ? 7.763 13.762 100.296 1.00 26.22 112 PHE D O 1
ATOM 8081 N N . VAL D 1 116 ? 9.486 14.806 99.289 1.00 21.64 113 VAL D N 1
ATOM 8082 C CA . VAL D 1 116 ? 8.773 15.001 98.023 1.00 19.90 113 VAL D CA 1
ATOM 8083 C C . VAL D 1 116 ? 9.743 14.652 96.888 1.00 19.11 113 VAL D C 1
ATOM 8084 O O . VAL D 1 116 ? 10.870 15.160 96.824 1.00 18.57 113 VAL D O 1
ATOM 8088 N N . GLY D 1 117 ? 9.305 13.773 95.998 1.00 18.72 114 GLY D N 1
ATOM 8089 C CA . GLY D 1 117 ? 10.157 13.333 94.906 1.00 18.54 114 GLY D CA 1
ATOM 8090 C C . GLY D 1 117 ? 9.498 13.362 93.541 1.00 18.16 114 GLY D C 1
ATOM 8091 O O . GLY D 1 117 ? 8.402 12.817 93.346 1.00 17.78 114 GLY D O 1
ATOM 8092 N N . HIS D 1 118 ? 10.205 13.998 92.608 1.00 18.11 115 HIS D N 1
ATOM 8093 C CA . HIS D 1 118 ? 9.807 14.088 91.222 1.00 18.21 115 HIS D CA 1
ATOM 8094 C C . HIS D 1 118 ? 10.645 13.183 90.360 1.00 18.79 115 HIS D C 1
ATOM 8095 O O . HIS D 1 118 ? 11.877 13.113 90.516 1.00 19.11 115 HIS D O 1
ATOM 8102 N N . ASP D 1 119 ? 9.984 12.468 89.457 1.00 19.51 116 ASP D N 1
ATOM 8103 C CA . ASP D 1 119 ? 10.713 11.687 88.448 1.00 19.56 116 ASP D CA 1
ATOM 8104 C C . ASP D 1 119 ? 11.729 10.813 89.200 1.00 19.09 116 ASP D C 1
ATOM 8105 O O . ASP D 1 119 ? 11.355 10.162 90.187 1.00 19.70 116 ASP D O 1
ATOM 8110 N N . ARG D 1 120 ? 12.980 10.799 88.777 1.00 18.54 117 ARG D N 1
ATOM 8111 C CA . ARG D 1 120 ? 14.008 9.982 89.420 1.00 19.38 117 ARG D CA 1
ATOM 8112 C C . ARG D 1 120 ? 13.969 10.139 90.943 1.00 19.30 117 ARG D C 1
ATOM 8113 O O . ARG D 1 120 ? 14.157 9.172 91.677 1.00 20.25 117 ARG D O 1
ATOM 8121 N N . GLY D 1 121 ? 13.686 11.357 91.394 1.00 18.83 118 GLY D N 1
ATOM 8122 C CA . GLY D 1 121 ? 13.605 11.717 92.824 1.00 19.12 118 GLY D CA 1
ATOM 8123 C C . GLY D 1 121 ? 12.548 10.934 93.576 1.00 19.89 118 GLY D C 1
ATOM 8124 O O . GLY D 1 121 ? 12.728 10.563 94.750 1.00 20.57 118 GLY D O 1
ATOM 8125 N N . GLY D 1 122 ? 11.427 10.707 92.912 1.00 19.34 119 GLY D N 1
ATOM 8126 C CA . GLY D 1 122 ? 10.361 9.921 93.510 1.00 20.22 119 GLY D CA 1
ATOM 8127 C C . GLY D 1 122 ? 10.726 8.439 93.574 1.00 21.01 119 GLY D C 1
ATOM 8128 O O . GLY D 1 122 ? 10.282 7.765 94.496 1.00 21.38 119 GLY D O 1
ATOM 8129 N N . ARG D 1 123 ? 11.504 7.938 92.582 1.00 20.67 120 ARG D N 1
ATOM 8130 C CA . ARG D 1 123 ? 11.959 6.532 92.568 1.00 22.16 120 ARG D CA 1
ATOM 8131 C C . ARG D 1 123 ? 12.926 6.300 93.729 1.00 22.95 120 ARG D C 1
ATOM 8132 O O . ARG D 1 123 ? 12.906 5.244 94.352 1.00 24.33 120 ARG D O 1
ATOM 8140 N N . VAL D 1 124 ? 13.784 7.291 93.970 1.00 22.43 121 VAL D N 1
ATOM 8141 C CA . VAL D 1 124 ? 14.689 7.307 95.114 1.00 23.41 121 VAL D CA 1
ATOM 8142 C C . VAL D 1 124 ? 13.831 7.259 96.380 1.00 23.29 121 VAL D C 1
ATOM 8143 O O . VAL D 1 124 ? 14.196 6.596 97.359 1.00 23.39 121 VAL D O 1
ATOM 8147 N N . GLY D 1 125 ? 12.702 7.987 96.337 1.00 22.14 122 GLY D N 1
ATOM 8148 C CA . GLY D 1 125 ? 11.760 8.080 97.482 1.00 22.63 122 GLY D CA 1
ATOM 8149 C C . GLY D 1 125 ? 11.068 6.778 97.854 1.00 23.92 122 GLY D C 1
ATOM 8150 O O . GLY D 1 125 ? 10.868 6.468 99.049 1.00 24.51 122 GLY D O 1
ATOM 8151 N N . HIS D 1 126 ? 10.702 6.007 96.833 1.00 24.12 123 HIS D N 1
ATOM 8152 C CA . HIS D 1 126 ? 10.068 4.717 97.038 1.00 25.65 123 HIS D CA 1
ATOM 8153 C C . HIS D 1 126 ? 11.041 3.875 97.870 1.00 27.33 123 HIS D C 1
ATOM 8154 O O . HIS D 1 126 ? 10.719 3.392 98.963 1.00 27.68 123 HIS D O 1
ATOM 8161 N N . ARG D 1 127 ? 12.249 3.723 97.336 1.00 27.86 124 ARG D N 1
ATOM 8162 C CA . ARG D 1 127 ? 13.260 2.921 97.974 1.00 29.57 124 ARG D CA 1
ATOM 8163 C C . ARG D 1 127 ? 13.605 3.465 99.387 1.00 29.88 124 ARG D C 1
ATOM 8164 O O . ARG D 1 127 ? 13.783 2.681 100.339 1.00 31.48 124 ARG D O 1
ATOM 8172 N N . LEU D 1 128 ? 13.659 4.793 99.515 1.00 28.37 125 LEU D N 1
ATOM 8173 C CA . LEU D 1 128 ? 13.959 5.456 100.789 1.00 28.35 125 LEU D CA 1
ATOM 8174 C C . LEU D 1 128 ? 12.943 5.036 101.830 1.00 29.39 125 LEU D C 1
ATOM 8175 O O . LEU D 1 128 ? 13.313 4.585 102.923 1.00 31.61 125 LEU D O 1
ATOM 8180 N N . ALA D 1 129 ? 11.661 5.184 101.504 1.00 28.96 126 ALA D N 1
ATOM 8181 C CA . ALA D 1 129 ? 10.587 4.846 102.448 1.00 30.40 126 ALA D CA 1
ATOM 8182 C C . ALA D 1 129 ? 10.567 3.374 102.825 1.00 32.46 126 ALA D C 1
ATOM 8183 O O . ALA D 1 129 ? 10.123 3.040 103.928 1.00 34.32 126 ALA D O 1
ATOM 8185 N N . LEU D 1 130 ? 11.060 2.504 101.944 1.00 32.12 127 LEU D N 1
ATOM 8186 C CA . LEU D 1 130 ? 11.143 1.072 102.292 1.00 33.95 127 LEU D CA 1
ATOM 8187 C C . LEU D 1 130 ? 12.361 0.756 103.144 1.00 34.73 127 LEU D C 1
ATOM 8188 O O . LEU D 1 130 ? 12.256 -0.011 104.083 1.00 37.19 127 LEU D O 1
ATOM 8193 N N . ASP D 1 131 ? 13.505 1.351 102.832 1.00 33.92 128 ASP D N 1
ATOM 8194 C CA . ASP D 1 131 ? 14.719 1.097 103.609 1.00 35.34 128 ASP D CA 1
ATOM 8195 C C . ASP D 1 131 ? 14.750 1.835 104.956 1.00 36.24 128 ASP D C 1
ATOM 8196 O O . ASP D 1 131 ? 15.223 1.280 105.955 1.00 37.82 128 ASP D O 1
ATOM 8201 N N . TYR D 1 132 ? 14.238 3.064 105.000 1.00 35.67 129 TYR D N 1
ATOM 8202 C CA . TYR D 1 132 ? 14.249 3.849 106.255 1.00 36.54 129 TYR D CA 1
ATOM 8203 C C . TYR D 1 132 ? 12.852 4.349 106.618 1.00 35.85 129 TYR D C 1
ATOM 8204 O O . TYR D 1 132 ? 12.612 5.538 106.667 1.00 34.24 129 TYR D O 1
ATOM 8213 N N . PRO D 1 133 ? 11.914 3.439 106.865 1.00 37.59 130 PRO D N 1
ATOM 8214 C CA . PRO D 1 133 ? 10.542 3.852 107.155 1.00 38.18 130 PRO D CA 1
ATOM 8215 C C . PRO D 1 133 ? 10.381 4.735 108.406 1.00 40.46 130 PRO D C 1
ATOM 8216 O O . PRO D 1 133 ? 9.437 5.520 108.480 1.00 40.07 130 PRO D O 1
ATOM 8220 N N . ASP D 1 134 ? 11.281 4.606 109.377 1.00 42.14 131 ASP D N 1
ATOM 8221 C CA . ASP D 1 134 ? 11.203 5.438 110.572 1.00 44.03 131 ASP D CA 1
ATOM 8222 C C . ASP D 1 134 ? 11.631 6.886 110.296 1.00 41.93 131 ASP D C 1
ATOM 8223 O O . ASP D 1 134 ? 11.179 7.795 110.978 1.00 41.21 131 ASP D O 1
ATOM 8228 N N . ARG D 1 135 ? 12.472 7.099 109.286 1.00 40.06 132 ARG D N 1
ATOM 8229 C CA . ARG D 1 135 ? 12.964 8.443 108.976 1.00 38.81 132 ARG D CA 1
ATOM 8230 C C . ARG D 1 135 ? 11.966 9.316 108.193 1.00 36.77 132 ARG D C 1
ATOM 8231 O O . ARG D 1 135 ? 12.101 10.547 108.146 1.00 35.13 132 ARG D O 1
ATOM 8239 N N . VAL D 1 136 ? 10.980 8.685 107.566 1.00 35.08 133 VAL D N 1
ATOM 8240 C CA . VAL D 1 136 ? 10.055 9.423 106.710 1.00 32.60 133 VAL D CA 1
ATOM 8241 C C . VAL D 1 136 ? 8.655 9.619 107.292 1.00 31.88 133 VAL D C 1
ATOM 8242 O O . VAL D 1 136 ? 7.917 8.656 107.466 1.00 32.27 133 VAL D O 1
ATOM 8246 N N . THR D 1 137 ? 8.280 10.871 107.546 1.00 30.85 134 THR D N 1
ATOM 8247 C CA . THR D 1 137 ? 6.947 11.171 108.104 1.00 31.81 134 THR D CA 1
ATOM 8248 C C . THR D 1 137 ? 5.856 11.008 107.061 1.00 31.00 134 THR D C 1
ATOM 8249 O O . THR D 1 137 ? 4.759 10.577 107.378 1.00 31.12 134 THR D O 1
ATOM 8253 N N . CYS D 1 138 ? 6.174 11.337 105.804 1.00 30.08 135 CYS D N 1
ATOM 8254 C CA . CYS D 1 138 ? 5.239 11.177 104.700 1.00 28.67 135 CYS D CA 1
ATOM 8255 C C . CYS D 1 138 ? 5.990 11.411 103.434 1.00 27.87 135 CYS D C 1
ATOM 8256 O O . CYS D 1 138 ? 7.024 12.080 103.470 1.00 28.17 135 CYS D O 1
ATOM 8259 N N . CYS D 1 139 ? 5.477 10.864 102.322 1.00 26.81 136 CYS D N 1
ATOM 8260 C CA . CYS D 1 139 ? 6.094 11.021 100.999 1.00 25.83 136 CYS D CA 1
ATOM 8261 C C . CYS D 1 139 ? 5.102 11.549 99.956 1.00 24.42 136 CYS D C 1
ATOM 8262 O O . CYS D 1 139 ? 3.906 11.296 100.038 1.00 24.00 136 CYS D O 1
ATOM 8265 N N . THR D 1 140 ? 5.614 12.270 98.966 1.00 22.53 137 THR D N 1
ATOM 8266 C CA . THR D 1 140 ? 4.805 12.716 97.868 1.00 21.38 137 THR D CA 1
ATOM 8267 C C . THR D 1 140 ? 5.626 12.381 96.624 1.00 20.78 137 THR D C 1
ATOM 8268 O O . THR D 1 140 ? 6.756 12.854 96.489 1.00 20.41 137 THR D O 1
ATOM 8272 N N . PHE D 1 141 ? 5.108 11.514 95.747 1.00 20.63 138 PHE D N 1
ATOM 8273 C CA . PHE D 1 141 ? 5.834 11.159 94.529 1.00 19.79 138 PHE D CA 1
ATOM 8274 C C . PHE D 1 141 ? 5.149 11.781 93.347 1.00 19.17 138 PHE D C 1
ATOM 8275 O O . PHE D 1 141 ? 3.944 11.569 93.140 1.00 19.07 138 PHE D O 1
ATOM 8283 N N . ILE D 1 142 ? 5.947 12.514 92.569 1.00 18.25 139 ILE D N 1
ATOM 8284 C CA . ILE D 1 142 ? 5.454 13.323 91.466 1.00 18.22 139 ILE D CA 1
ATOM 8285 C C . ILE D 1 142 ? 5.656 12.767 90.055 1.00 18.52 139 ILE D C 1
ATOM 8286 O O . ILE D 1 142 ? 6.778 12.678 89.544 1.00 17.48 139 ILE D O 1
ATOM 8291 N N . ASP D 1 143 ? 4.524 12.455 89.434 1.00 19.56 140 ASP D N 1
ATOM 8292 C CA . ASP D 1 143 ? 4.419 11.973 88.039 1.00 19.93 140 ASP D CA 1
ATOM 8293 C C . ASP D 1 143 ? 5.153 10.702 87.809 1.00 20.58 140 ASP D C 1
ATOM 8294 O O . ASP D 1 143 ? 5.883 10.601 86.840 1.00 21.77 140 ASP D O 1
ATOM 8299 N N . ILE D 1 144 ? 4.967 9.726 88.688 1.00 21.75 141 ILE D N 1
ATOM 8300 C CA . ILE D 1 144 ? 5.600 8.406 88.506 1.00 22.10 141 ILE D CA 1
ATOM 8301 C C . ILE D 1 144 ? 4.742 7.234 89.005 1.00 23.23 141 ILE D C 1
ATOM 8302 O O . ILE D 1 144 ? 4.025 7.339 90.019 1.00 23.71 141 ILE D O 1
ATOM 8307 N N . ALA D 1 145 ? 4.817 6.124 88.285 1.00 22.91 142 ALA D N 1
ATOM 8308 C CA . ALA D 1 145 ? 4.236 4.864 88.742 1.00 24.49 142 ALA D CA 1
ATOM 8309 C C . ALA D 1 145 ? 5.496 4.088 89.121 1.00 24.52 142 ALA D C 1
ATOM 8310 O O . ALA D 1 145 ? 6.592 4.455 88.659 1.00 23.96 142 ALA D O 1
ATOM 8312 N N . PRO D 1 146 ? 5.379 3.024 89.939 1.00 24.76 143 PRO D N 1
ATOM 8313 C CA . PRO D 1 146 ? 6.610 2.373 90.345 1.00 24.73 143 PRO D CA 1
ATOM 8314 C C . PRO D 1 146 ? 7.387 1.807 89.163 1.00 25.11 143 PRO D C 1
ATOM 8315 O O . PRO D 1 146 ? 6.798 1.404 88.173 1.00 25.44 143 PRO D O 1
ATOM 8319 N N . THR D 1 147 ? 8.704 1.768 89.284 1.00 25.37 144 THR D N 1
ATOM 8320 C CA . THR D 1 147 ? 9.565 1.333 88.183 1.00 26.39 144 THR D CA 1
ATOM 8321 C C . THR D 1 147 ? 9.210 -0.038 87.609 1.00 27.18 144 THR D C 1
ATOM 8322 O O . THR D 1 147 ? 9.032 -0.178 86.406 1.00 26.72 144 THR D O 1
ATOM 8326 N N . ALA D 1 148 ? 9.100 -1.026 88.491 1.00 28.55 145 ALA D N 1
ATOM 8327 C CA . ALA D 1 148 ? 8.724 -2.416 88.141 1.00 30.05 145 ALA D CA 1
ATOM 8328 C C . ALA D 1 148 ? 7.382 -2.508 87.393 1.00 29.88 145 ALA D C 1
ATOM 8329 O O . ALA D 1 148 ? 7.266 -3.218 86.410 1.00 30.45 145 ALA D O 1
ATOM 8331 N N . THR D 1 149 ? 6.381 -1.780 87.867 1.00 30.15 146 THR D N 1
ATOM 8332 C CA . THR D 1 149 ? 5.071 -1.723 87.230 1.00 30.87 146 THR D CA 1
ATOM 8333 C C . THR D 1 149 ? 5.145 -1.142 85.785 1.00 30.80 146 THR D C 1
ATOM 8334 O O . THR D 1 149 ? 4.491 -1.642 84.875 1.00 29.99 146 THR D O 1
ATOM 8346 N N . TYR D 1 151 ? 7.931 -0.916 83.714 1.00 27.97 148 TYR D N 1
ATOM 8347 C CA . TYR D 1 151 ? 8.650 -1.849 82.836 1.00 28.06 148 TYR D CA 1
ATOM 8348 C C . TYR D 1 151 ? 7.808 -3.127 82.554 1.00 29.30 148 TYR D C 1
ATOM 8349 O O . TYR D 1 151 ? 7.763 -3.622 81.420 1.00 29.04 148 TYR D O 1
ATOM 8358 N N . ALA D 1 152 ? 7.119 -3.637 83.569 1.00 29.39 149 ALA D N 1
ATOM 8359 C CA . ALA D 1 152 ? 6.291 -4.833 83.384 1.00 30.60 149 ALA D CA 1
ATOM 8360 C C . ALA D 1 152 ? 5.149 -4.613 82.395 1.00 30.87 149 ALA D C 1
ATOM 8361 O O . ALA D 1 152 ? 4.759 -5.533 81.651 1.00 30.32 149 ALA D O 1
ATOM 8363 N N . LEU D 1 153 ? 4.569 -3.415 82.429 1.00 30.95 150 LEU D N 1
ATOM 8364 C CA . LEU D 1 153 ? 3.462 -3.087 81.504 1.00 31.26 150 LEU D CA 1
ATOM 8365 C C . LEU D 1 153 ? 3.973 -2.647 80.124 1.00 29.43 150 LEU D C 1
ATOM 8366 O O . LEU D 1 153 ? 3.197 -2.157 79.301 1.00 30.04 150 LEU D O 1
ATOM 8371 N N . THR D 1 154 ? 5.261 -2.835 79.864 1.00 28.29 151 THR D N 1
ATOM 8372 C CA . THR D 1 154 ? 5.813 -2.418 78.583 1.00 27.35 151 THR D CA 1
ATOM 8373 C C . THR D 1 154 ? 5.021 -2.878 77.377 1.00 27.79 151 THR D C 1
ATOM 8374 O O . THR D 1 154 ? 4.828 -4.078 77.156 1.00 29.41 151 THR D O 1
ATOM 8378 N N . ASP D 1 155 ? 4.579 -1.895 76.597 1.00 27.54 152 ASP D N 1
ATOM 8379 C CA . ASP D 1 155 ? 3.854 -2.130 75.343 1.00 27.93 152 ASP D CA 1
ATOM 8380 C C . ASP D 1 155 ? 4.300 -1.115 74.306 1.00 26.73 152 ASP D C 1
ATOM 8381 O O . ASP D 1 155 ? 5.181 -0.296 74.568 1.00 25.30 152 ASP D O 1
ATOM 8386 N N . LYS D 1 156 ? 3.704 -1.174 73.121 1.00 27.77 153 LYS D N 1
ATOM 8387 C CA . LYS D 1 156 ? 4.077 -0.272 72.026 1.00 26.88 153 LYS D CA 1
ATOM 8388 C C . LYS D 1 156 ? 3.934 1.209 72.457 1.00 26.85 153 LYS D C 1
ATOM 8389 O O . LYS D 1 156 ? 4.887 2.017 72.380 1.00 25.48 153 LYS D O 1
ATOM 8395 N N . SER D 1 157 ? 2.745 1.558 72.924 1.00 28.55 154 SER D N 1
ATOM 8396 C CA . SER D 1 157 ? 2.452 2.927 73.377 1.00 28.60 154 SER D CA 1
ATOM 8397 C C . SER D 1 157 ? 3.507 3.409 74.368 1.00 27.26 154 SER D C 1
ATOM 8398 O O . SER D 1 157 ? 3.999 4.541 74.283 1.00 26.42 154 SER D O 1
ATOM 8401 N N . PHE D 1 158 ? 3.890 2.540 75.297 1.00 26.85 155 PHE D N 1
ATOM 8402 C CA . PHE D 1 158 ? 4.862 2.931 76.291 1.00 25.81 155 PHE D CA 1
ATOM 8403 C C . PHE D 1 158 ? 6.270 3.060 75.781 1.00 24.06 155 PHE D C 1
ATOM 8404 O O . PHE D 1 158 ? 6.907 4.085 75.990 1.00 22.07 155 PHE D O 1
ATOM 8412 N N . ALA D 1 159 ? 6.783 2.020 75.137 1.00 24.55 156 ALA D N 1
ATOM 8413 C CA . ALA D 1 159 ? 8.132 2.108 74.592 1.00 24.41 156 ALA D CA 1
ATOM 8414 C C . ALA D 1 159 ? 8.221 3.248 73.577 1.00 24.36 156 ALA D C 1
ATOM 8415 O O . ALA D 1 159 ? 9.305 3.770 73.309 1.00 25.58 156 ALA D O 1
ATOM 8417 N N . THR D 1 160 ? 7.088 3.647 73.007 1.00 24.36 157 THR D N 1
ATOM 8418 C CA . THR D 1 160 ? 7.079 4.771 72.070 1.00 23.53 157 THR D CA 1
ATOM 8419 C C . THR D 1 160 ? 7.144 6.096 72.829 1.00 23.80 157 THR D C 1
ATOM 8420 O O . THR D 1 160 ? 7.990 6.940 72.556 1.00 22.16 157 THR D O 1
ATOM 8424 N N . ARG D 1 161 ? 6.245 6.268 73.795 1.00 25.06 158 ARG D N 1
ATOM 8425 C CA . ARG D 1 161 ? 6.173 7.532 74.533 1.00 25.29 158 ARG D CA 1
ATOM 8426 C C . ARG D 1 161 ? 7.324 7.790 75.496 1.00 23.60 158 ARG D C 1
ATOM 8427 O O . ARG D 1 161 ? 7.696 8.936 75.700 1.00 22.61 158 ARG D O 1
ATOM 8435 N N . TYR D 1 162 ? 7.905 6.724 76.038 1.00 22.72 159 TYR D N 1
ATOM 8436 C CA . TYR D 1 162 ? 9.029 6.798 76.985 1.00 21.99 159 TYR D CA 1
ATOM 8437 C C . TYR D 1 162 ? 10.222 6.035 76.402 1.00 21.58 159 TYR D C 1
ATOM 8438 O O . TYR D 1 162 ? 10.895 5.231 77.075 1.00 20.92 159 TYR D O 1
ATOM 8447 N N . PHE D 1 163 ? 10.505 6.341 75.145 1.00 21.48 160 PHE D N 1
ATOM 8448 C CA . PHE D 1 163 ? 11.511 5.612 74.394 1.00 21.80 160 PHE D CA 1
ATOM 8449 C C . PHE D 1 163 ? 12.875 5.673 75.034 1.00 22.14 160 PHE D C 1
ATOM 8450 O O . PHE D 1 163 ? 13.668 4.739 74.894 1.00 22.35 160 PHE D O 1
ATOM 8458 N N . TRP D 1 164 ? 13.137 6.751 75.760 1.00 21.52 161 TRP D N 1
ATOM 8459 C CA . TRP D 1 164 ? 14.436 6.899 76.399 1.00 22.06 161 TRP D CA 1
ATOM 8460 C C . TRP D 1 164 ? 14.661 5.823 77.489 1.00 21.68 161 TRP D C 1
ATOM 8461 O O . TRP D 1 164 ? 15.796 5.560 77.866 1.00 22.21 161 TRP D O 1
ATOM 8472 N N . TRP D 1 165 ? 13.593 5.179 77.961 1.00 21.23 162 TRP D N 1
ATOM 8473 C CA . TRP D 1 165 ? 13.738 4.072 78.905 1.00 21.30 162 TRP D CA 1
ATOM 8474 C C . TRP D 1 165 ? 14.370 2.845 78.213 1.00 23.25 162 TRP D C 1
ATOM 8475 O O . TRP D 1 165 ? 14.676 1.812 78.860 1.00 24.40 162 TRP D O 1
ATOM 8486 N N . PHE D 1 166 ? 14.557 2.941 76.895 1.00 22.80 163 PHE D N 1
ATOM 8487 C CA . PHE D 1 166 ? 15.196 1.854 76.147 1.00 23.20 163 PHE D CA 1
ATOM 8488 C C . PHE D 1 166 ? 16.452 2.313 75.438 1.00 23.71 163 PHE D C 1
ATOM 8489 O O . PHE D 1 166 ? 17.281 1.500 75.053 1.00 26.86 163 PHE D O 1
ATOM 8497 N N . PHE D 1 167 ? 16.601 3.626 75.301 1.00 23.39 164 PHE D N 1
ATOM 8498 C CA . PHE D 1 167 ? 17.745 4.224 74.644 1.00 23.17 164 PHE D CA 1
ATOM 8499 C C . PHE D 1 167 ? 18.909 4.484 75.606 1.00 22.63 164 PHE D C 1
ATOM 8500 O O . PHE D 1 167 ? 20.069 4.128 75.288 1.00 22.98 164 PHE D O 1
ATOM 8508 N N . LEU D 1 168 ? 18.598 5.062 76.783 1.00 20.81 165 LEU D N 1
ATOM 8509 C CA . LEU D 1 168 ? 19.610 5.375 77.783 1.00 20.56 165 LEU D CA 1
ATOM 8510 C C . LEU D 1 168 ? 20.157 4.145 78.452 1.00 21.80 165 LEU D C 1
ATOM 8511 O O . LEU D 1 168 ? 21.216 4.199 79.072 1.00 21.93 165 LEU D O 1
ATOM 8516 N N . ILE D 1 169 ? 19.444 3.029 78.356 1.00 22.20 166 ILE D N 1
ATOM 8517 C CA . ILE D 1 169 ? 19.956 1.815 78.933 1.00 23.22 166 ILE D CA 1
ATOM 8518 C C . ILE D 1 169 ? 20.765 0.994 77.956 1.00 23.84 166 ILE D C 1
ATOM 8519 O O . ILE D 1 169 ? 21.259 -0.032 78.357 1.00 25.02 166 ILE D O 1
ATOM 8524 N N . GLN D 1 170 ? 20.889 1.397 76.690 1.00 23.55 167 GLN D N 1
ATOM 8525 C CA . GLN D 1 170 ? 21.710 0.621 75.765 1.00 24.55 167 GLN D CA 1
ATOM 8526 C C . GLN D 1 170 ? 23.143 0.532 76.272 1.00 26.01 167 GLN D C 1
ATOM 8527 O O . GLN D 1 170 ? 23.623 1.449 76.919 1.00 27.44 167 GLN D O 1
ATOM 8533 N N . PRO D 1 171 ? 23.847 -0.568 75.970 1.00 27.84 168 PRO D N 1
ATOM 8534 C CA . PRO D 1 171 ? 25.210 -0.714 76.509 1.00 28.64 168 PRO D CA 1
ATOM 8535 C C . PRO D 1 171 ? 26.129 0.494 76.304 1.00 27.35 168 PRO D C 1
ATOM 8536 O O . PRO D 1 171 ? 26.050 1.191 75.297 1.00 26.29 168 PRO D O 1
ATOM 8540 N N . PHE D 1 172 ? 26.984 0.738 77.280 1.00 27.66 169 PHE D N 1
ATOM 8541 C CA . PHE D 1 172 ? 27.959 1.811 77.199 1.00 26.95 169 PHE D CA 1
ATOM 8542 C C . PHE D 1 172 ? 28.809 1.537 75.974 1.00 26.93 169 PHE D C 1
ATOM 8543 O O . PHE D 1 172 ? 29.083 0.400 75.709 1.00 27.79 169 PHE D O 1
ATOM 8551 N N . PRO D 1 173 ? 29.234 2.573 75.230 1.00 26.74 170 PRO D N 1
ATOM 8552 C CA . PRO D 1 173 ? 29.027 4.011 75.373 1.00 25.82 170 PRO D CA 1
ATOM 8553 C C . PRO D 1 173 ? 28.026 4.571 74.344 1.00 24.98 170 PRO D C 1
ATOM 8554 O O . PRO D 1 173 ? 28.181 5.699 73.892 1.00 23.71 170 PRO D O 1
ATOM 8558 N N . LEU D 1 174 ? 27.009 3.804 73.977 1.00 25.67 171 LEU D N 1
ATOM 8559 C CA . LEU D 1 174 ? 26.137 4.223 72.883 1.00 26.49 171 LEU D CA 1
ATOM 8560 C C . LEU D 1 174 ? 25.348 5.512 73.180 1.00 25.36 171 LEU D C 1
ATOM 8561 O O . LEU D 1 174 ? 25.530 6.521 72.499 1.00 24.07 171 LEU D O 1
ATOM 8566 N N . PRO D 1 175 ? 24.484 5.482 74.199 1.00 24.44 172 PRO D N 1
ATOM 8567 C CA . PRO D 1 175 ? 23.708 6.691 74.452 1.00 24.66 172 PRO D CA 1
ATOM 8568 C C . PRO D 1 175 ? 24.583 7.908 74.793 1.00 24.02 172 PRO D C 1
ATOM 8569 O O . PRO D 1 175 ? 24.308 9.021 74.339 1.00 22.94 172 PRO D O 1
ATOM 8573 N N . GLU D 1 176 ? 25.626 7.681 75.585 1.00 24.23 173 GLU D N 1
ATOM 8574 C CA . GLU D 1 176 ? 26.550 8.737 75.966 1.00 24.25 173 GLU D CA 1
ATOM 8575 C C . GLU D 1 176 ? 27.147 9.419 74.730 1.00 24.92 173 GLU D C 1
ATOM 8576 O O . GLU D 1 176 ? 27.277 10.645 74.678 1.00 26.40 173 GLU D O 1
ATOM 8582 N N . THR D 1 177 ? 27.505 8.620 73.741 1.00 24.30 174 THR D N 1
ATOM 8583 C CA . THR D 1 177 ? 28.104 9.142 72.545 1.00 25.39 174 THR D CA 1
ATOM 8584 C C . THR D 1 177 ? 27.116 9.945 71.717 1.00 25.59 174 THR D C 1
ATOM 8585 O O . THR D 1 177 ? 27.467 10.989 71.206 1.00 27.58 174 THR D O 1
ATOM 8597 N N . ILE D 1 179 ? 24.385 11.539 72.739 1.00 22.45 176 ILE D N 1
ATOM 8598 C CA . ILE D 1 179 ? 23.987 12.757 73.440 1.00 21.15 176 ILE D CA 1
ATOM 8599 C C . ILE D 1 179 ? 25.085 13.791 73.286 1.00 20.98 176 ILE D C 1
ATOM 8600 O O . ILE D 1 179 ? 24.815 14.952 72.952 1.00 20.36 176 ILE D O 1
ATOM 8605 N N . ALA D 1 180 ? 26.319 13.351 73.496 1.00 20.82 177 ALA D N 1
ATOM 8606 C CA . ALA D 1 180 ? 27.473 14.199 73.344 1.00 22.15 177 ALA D CA 1
ATOM 8607 C C . ALA D 1 180 ? 27.524 14.861 71.982 1.00 22.93 177 ALA D C 1
ATOM 8608 O O . ALA D 1 180 ? 28.068 15.949 71.868 1.00 23.37 177 ALA D O 1
ATOM 8610 N N . HIS D 1 181 ? 27.001 14.226 70.937 1.00 22.91 178 HIS D N 1
ATOM 8611 C CA . HIS D 1 181 ? 27.000 14.934 69.644 1.00 24.56 178 HIS D CA 1
ATOM 8612 C C . HIS D 1 181 ? 26.396 16.347 69.770 1.00 23.86 178 HIS D C 1
ATOM 8613 O O . HIS D 1 181 ? 26.788 17.237 69.062 1.00 24.94 178 HIS D O 1
ATOM 8620 N N . ASP D 1 182 ? 25.452 16.552 70.685 1.00 23.49 179 ASP D N 1
ATOM 8621 C CA . ASP D 1 182 ? 24.821 17.863 70.859 1.00 22.16 179 ASP D CA 1
ATOM 8622 C C . ASP D 1 182 ? 23.907 17.757 72.066 1.00 21.83 179 ASP D C 1
ATOM 8623 O O . ASP D 1 182 ? 22.733 17.397 71.926 1.00 22.37 179 ASP D O 1
ATOM 8628 N N . PRO D 1 183 ? 24.431 18.045 73.264 1.00 20.17 180 PRO D N 1
ATOM 8629 C CA . PRO D 1 183 ? 23.577 17.879 74.422 1.00 19.43 180 PRO D CA 1
ATOM 8630 C C . PRO D 1 183 ? 22.422 18.867 74.465 1.00 19.52 180 PRO D C 1
ATOM 8631 O O . PRO D 1 183 ? 21.350 18.524 74.948 1.00 18.46 180 PRO D O 1
ATOM 8635 N N . ALA D 1 184 ? 22.635 20.090 73.992 1.00 20.35 181 ALA D N 1
ATOM 8636 C CA . ALA D 1 184 ? 21.540 21.082 74.049 1.00 20.81 181 ALA D CA 1
ATOM 8637 C C . ALA D 1 184 ? 20.297 20.590 73.264 1.00 21.70 181 ALA D C 1
ATOM 8638 O O . ALA D 1 184 ? 19.156 20.685 73.747 1.00 20.53 181 ALA D O 1
ATOM 8640 N N . PHE D 1 185 ? 20.536 20.047 72.071 1.00 21.98 182 PHE D N 1
ATOM 8641 C CA . PHE D 1 185 ? 19.474 19.534 71.216 1.00 23.62 182 PHE D CA 1
ATOM 8642 C C . PHE D 1 185 ? 18.670 18.440 71.883 1.00 25.10 182 PHE D C 1
ATOM 8643 O O . PHE D 1 185 ? 17.442 18.422 71.780 1.00 26.26 182 PHE D O 1
ATOM 8651 N N . PHE D 1 186 ? 19.361 17.518 72.546 1.00 25.05 183 PHE D N 1
ATOM 8652 C CA . PHE D 1 186 ? 18.676 16.401 73.180 1.00 26.28 183 PHE D CA 1
ATOM 8653 C C . PHE D 1 186 ? 18.049 16.846 74.495 1.00 23.89 183 PHE D C 1
ATOM 8654 O O . PHE D 1 186 ? 17.020 16.329 74.928 1.00 22.57 183 PHE D O 1
ATOM 8662 N N . LEU D 1 187 ? 18.659 17.808 75.155 1.00 23.12 184 LEU D N 1
ATOM 8663 C CA . LEU D 1 187 ? 18.022 18.327 76.365 1.00 22.58 184 LEU D CA 1
ATOM 8664 C C . LEU D 1 187 ? 16.677 18.991 75.986 1.00 22.51 184 LEU D C 1
ATOM 8665 O O . LEU D 1 187 ? 15.656 18.794 76.649 1.00 22.85 184 LEU D O 1
ATOM 8670 N N . ARG D 1 188 ? 16.671 19.745 74.892 1.00 24.18 185 ARG D N 1
ATOM 8671 C CA . ARG D 1 188 ? 15.470 20.472 74.472 1.00 24.82 185 ARG D CA 1
ATOM 8672 C C . ARG D 1 188 ? 14.330 19.516 74.163 1.00 24.66 185 ARG D C 1
ATOM 8673 O O . ARG D 1 188 ? 13.169 19.793 74.507 1.00 23.02 185 ARG D O 1
ATOM 8681 N N . LYS D 1 189 ? 14.655 18.395 73.510 1.00 25.47 186 LYS D N 1
ATOM 8682 C CA . LYS D 1 189 ? 13.646 17.382 73.198 1.00 26.64 186 LYS D CA 1
ATOM 8683 C C . LYS D 1 189 ? 13.047 16.829 74.493 1.00 24.16 186 LYS D C 1
ATOM 8684 O O . LYS D 1 189 ? 11.834 16.787 74.622 1.00 23.53 186 LYS D O 1
ATOM 8690 N N . HIS D 1 190 ? 13.881 16.417 75.448 1.00 24.14 187 HIS D N 1
ATOM 8691 C CA . HIS D 1 190 ? 13.359 15.959 76.766 1.00 24.24 187 HIS D CA 1
ATOM 8692 C C . HIS D 1 190 ? 12.414 16.976 77.395 1.00 22.43 187 HIS D C 1
ATOM 8693 O O . HIS D 1 190 ? 11.285 16.637 77.727 1.00 22.57 187 HIS D O 1
ATOM 8700 N N . ILE D 1 191 ? 12.885 18.211 77.570 1.00 20.59 188 ILE D N 1
ATOM 8701 C CA . ILE D 1 191 ? 12.091 19.256 78.236 1.00 20.13 188 ILE D CA 1
ATOM 8702 C C . ILE D 1 191 ? 10.795 19.562 77.523 1.00 20.54 188 ILE D C 1
ATOM 8703 O O . ILE D 1 191 ? 9.758 19.702 78.177 1.00 19.22 188 ILE D O 1
ATOM 8708 N N . SER D 1 192 ? 10.852 19.679 76.200 1.00 20.45 189 SER D N 1
ATOM 8709 C CA . SER D 1 192 ? 9.638 19.882 75.393 1.00 21.38 189 SER D CA 1
ATOM 8710 C C . SER D 1 192 ? 8.679 18.722 75.542 1.00 23.63 189 SER D C 1
ATOM 8711 O O . SER D 1 192 ? 7.477 18.919 75.593 1.00 30.70 189 SER D O 1
ATOM 8714 N N . GLY D 1 193 ? 9.200 17.498 75.568 1.00 23.06 190 GLY D N 1
ATOM 8715 C CA . GLY D 1 193 ? 8.330 16.334 75.731 1.00 22.52 190 GLY D CA 1
ATOM 8716 C C . GLY D 1 193 ? 7.650 16.253 77.103 1.00 22.43 190 GLY D C 1
ATOM 8717 O O . GLY D 1 193 ? 6.544 15.758 77.221 1.00 22.66 190 GLY D O 1
ATOM 8718 N N . GLN D 1 194 ? 8.302 16.763 78.140 1.00 21.07 191 GLN D N 1
ATOM 8719 C CA . GLN D 1 194 ? 7.745 16.715 79.487 1.00 20.91 191 GLN D CA 1
ATOM 8720 C C . GLN D 1 194 ? 6.656 17.761 79.696 1.00 21.32 191 GLN D C 1
ATOM 8721 O O . GLN D 1 194 ? 5.580 17.470 80.236 1.00 19.91 191 GLN D O 1
ATOM 8727 N N . LEU D 1 195 ? 6.947 18.977 79.252 1.00 21.77 192 LEU D N 1
ATOM 8728 C CA . LEU D 1 195 ? 6.070 20.113 79.466 1.00 22.72 192 LEU D CA 1
ATOM 8729 C C . LEU D 1 195 ? 4.890 20.178 78.518 1.00 23.95 192 LEU D C 1
ATOM 8730 O O . LEU D 1 195 ? 5.015 20.004 77.317 1.00 27.75 192 LEU D O 1
ATOM 8735 N N . LYS D 1 196 ? 3.736 20.449 79.110 1.00 25.48 193 LYS D N 1
ATOM 8736 C CA . LYS D 1 196 ? 2.499 20.636 78.382 1.00 26.29 193 LYS D CA 1
ATOM 8737 C C . LYS D 1 196 ? 2.069 22.107 78.507 1.00 27.79 193 LYS D C 1
ATOM 8738 O O . LYS D 1 196 ? 1.486 22.653 77.570 1.00 29.50 193 LYS D O 1
ATOM 8744 N N . ILE D 1 197 ? 2.368 22.735 79.651 1.00 26.91 194 ILE D N 1
ATOM 8745 C CA . ILE D 1 197 ? 2.088 24.153 79.859 1.00 27.90 194 ILE D CA 1
ATOM 8746 C C . ILE D 1 197 ? 3.330 24.902 79.338 1.00 27.99 194 ILE D C 1
ATOM 8747 O O . ILE D 1 197 ? 4.367 25.015 80.052 1.00 28.58 194 ILE D O 1
ATOM 8752 N N . GLU D 1 198 ? 3.243 25.364 78.090 1.00 26.88 195 GLU D N 1
ATOM 8753 C CA . GLU D 1 198 ? 4.333 26.065 77.395 1.00 27.08 195 GLU D CA 1
ATOM 8754 C C . GLU D 1 198 ? 4.907 27.248 78.189 1.00 25.95 195 GLU D C 1
ATOM 8755 O O . GLU D 1 198 ? 4.139 28.060 78.732 1.00 25.52 195 GLU D O 1
ATOM 8761 N N . GLY D 1 199 ? 6.247 27.324 78.258 1.00 22.77 196 GLY D N 1
ATOM 8762 C CA . GLY D 1 199 ? 6.942 28.416 78.948 1.00 22.85 196 GLY D CA 1
ATOM 8763 C C . GLY D 1 199 ? 7.254 28.209 80.437 1.00 21.30 196 GLY D C 1
ATOM 8764 O O . GLY D 1 199 ? 7.899 29.037 81.056 1.00 19.98 196 GLY D O 1
ATOM 8765 N N . ALA D 1 200 ? 6.814 27.094 81.004 1.00 20.90 197 ALA D N 1
ATOM 8766 C CA . ALA D 1 200 ? 7.097 26.806 82.404 1.00 21.48 197 ALA D CA 1
ATOM 8767 C C . ALA D 1 200 ? 8.614 26.744 82.673 1.00 20.37 197 ALA D C 1
ATOM 8768 O O . ALA D 1 200 ? 9.043 27.007 83.778 1.00 20.76 197 ALA D O 1
ATOM 8770 N N . THR D 1 201 ? 9.401 26.361 81.671 1.00 18.47 198 THR D N 1
ATOM 8771 C CA . THR D 1 201 ? 10.848 26.392 81.799 1.00 17.78 198 THR D CA 1
ATOM 8772 C C . THR D 1 201 ? 11.361 27.528 80.910 1.00 18.03 198 THR D C 1
ATOM 8773 O O . THR D 1 201 ? 11.475 27.381 79.712 1.00 17.26 198 THR D O 1
ATOM 8777 N N . SER D 1 202 ? 11.627 28.684 81.514 1.00 19.16 199 SER D N 1
ATOM 8778 C CA . SER D 1 202 ? 12.144 29.826 80.778 1.00 19.95 199 SER D CA 1
ATOM 8779 C C . SER D 1 202 ? 13.508 29.504 80.175 1.00 20.09 199 SER D C 1
ATOM 8780 O O . SER D 1 202 ? 14.157 28.475 80.526 1.00 18.41 199 SER D O 1
ATOM 8783 N N . GLN D 1 203 ? 13.963 30.422 79.322 1.00 21.05 200 GLN D N 1
ATOM 8784 C CA . GLN D 1 203 ? 15.260 30.292 78.660 1.00 22.80 200 GLN D CA 1
ATOM 8785 C C . GLN D 1 203 ? 16.409 30.291 79.666 1.00 22.90 200 GLN D C 1
ATOM 8786 O O . GLN D 1 203 ? 17.353 29.514 79.531 1.00 22.28 200 GLN D O 1
ATOM 8792 N N . GLU D 1 204 ? 16.294 31.134 80.693 1.00 22.61 201 GLU D N 1
ATOM 8793 C CA . GLU D 1 204 ? 17.283 31.201 81.741 1.00 23.07 201 GLU D CA 1
ATOM 8794 C C . GLU D 1 204 ? 17.247 29.883 82.531 1.00 21.12 201 GLU D C 1
ATOM 8795 O O . GLU D 1 204 ? 18.298 29.302 82.827 1.00 20.69 201 GLU D O 1
ATOM 8801 N N . ALA D 1 205 ? 16.045 29.388 82.842 1.00 19.12 202 ALA D N 1
ATOM 8802 C CA . ALA D 1 205 ? 15.929 28.123 83.590 1.00 17.64 202 ALA D CA 1
ATOM 8803 C C . ALA D 1 205 ? 16.511 26.982 82.777 1.00 16.89 202 ALA D C 1
ATOM 8804 O O . ALA D 1 205 ? 17.150 26.120 83.312 1.00 16.51 202 ALA D O 1
ATOM 8806 N N . PHE D 1 206 ? 16.248 26.976 81.473 1.00 16.45 203 PHE D N 1
ATOM 8807 C CA . PHE D 1 206 ? 16.788 25.981 80.592 1.00 15.62 203 PHE D CA 1
ATOM 8808 C C . PHE D 1 206 ? 18.302 26.067 80.559 1.00 16.41 203 PHE D C 1
ATOM 8809 O O . PHE D 1 206 ? 18.981 25.044 80.639 1.00 16.87 203 PHE D O 1
ATOM 8817 N N . ASN D 1 207 ? 18.822 27.280 80.453 1.00 17.60 204 ASN D N 1
ATOM 8818 C CA . ASN D 1 207 ? 20.264 27.521 80.406 1.00 19.68 204 ASN D CA 1
ATOM 8819 C C . ASN D 1 207 ? 20.985 26.916 81.624 1.00 19.83 204 ASN D C 1
ATOM 8820 O O . ASN D 1 207 ? 22.099 26.366 81.514 1.00 19.66 204 ASN D O 1
ATOM 8825 N N . GLU D 1 208 ? 20.358 27.054 82.794 1.00 19.15 205 GLU D N 1
ATOM 8826 C CA . GLU D 1 208 ? 20.895 26.468 84.044 1.00 19.51 205 GLU D CA 1
ATOM 8827 C C . GLU D 1 208 ? 20.925 24.927 83.978 1.00 18.30 205 GLU D C 1
ATOM 8828 O O . GLU D 1 208 ? 21.911 24.304 84.407 1.00 18.58 205 GLU D O 1
ATOM 8834 N N . TYR D 1 209 ? 19.858 24.301 83.459 1.00 16.74 206 TYR D N 1
ATOM 8835 C CA . TYR D 1 209 ? 19.894 22.836 83.327 1.00 15.65 206 TYR D CA 1
ATOM 8836 C C . TYR D 1 209 ? 20.954 22.442 82.311 1.00 16.25 206 TYR D C 1
ATOM 8837 O O . TYR D 1 209 ? 21.613 21.424 82.480 1.00 15.99 206 TYR D O 1
ATOM 8846 N N . LEU D 1 210 ? 21.120 23.261 81.268 1.00 16.18 207 LEU D N 1
ATOM 8847 C CA . LEU D 1 210 ? 22.099 22.949 80.223 1.00 16.88 207 LEU D CA 1
ATOM 8848 C C . LEU D 1 210 ? 23.508 23.030 80.791 1.00 17.82 207 LEU D C 1
ATOM 8849 O O . LEU D 1 210 ? 24.339 22.218 80.448 1.00 17.22 207 LEU D O 1
ATOM 8854 N N . ARG D 1 211 ? 23.754 23.992 81.681 1.00 18.80 208 ARG D N 1
ATOM 8855 C CA . ARG D 1 211 ? 25.080 24.155 82.255 1.00 20.31 208 ARG D CA 1
ATOM 8856 C C . ARG D 1 211 ? 25.574 22.842 82.874 1.00 20.51 208 ARG D C 1
ATOM 8857 O O . ARG D 1 211 ? 26.742 22.463 82.732 1.00 19.78 208 ARG D O 1
ATOM 8865 N N . CYS D 1 212 ? 24.656 22.161 83.547 1.00 20.18 209 CYS D N 1
ATOM 8866 C CA . CYS D 1 212 ? 24.973 20.908 84.187 1.00 21.37 209 CYS D CA 1
ATOM 8867 C C . CYS D 1 212 ? 24.976 19.723 83.189 1.00 21.59 209 CYS D C 1
ATOM 8868 O O . CYS D 1 212 ? 25.879 18.879 83.227 1.00 20.40 209 CYS D O 1
ATOM 8871 N N . TYR D 1 213 ? 23.976 19.703 82.293 1.00 21.79 210 TYR D N 1
ATOM 8872 C CA . TYR D 1 213 ? 23.752 18.596 81.348 1.00 22.85 210 TYR D CA 1
ATOM 8873 C C . TYR D 1 213 ? 24.915 18.445 80.368 1.00 23.78 210 TYR D C 1
ATOM 8874 O O . TYR D 1 213 ? 25.193 17.338 79.923 1.00 25.75 210 TYR D O 1
ATOM 8883 N N . GLN D 1 214 ? 25.613 19.546 80.080 1.00 23.79 211 GLN D N 1
ATOM 8884 C CA . GLN D 1 214 ? 26.756 19.537 79.175 1.00 25.95 211 GLN D CA 1
ATOM 8885 C C . GLN D 1 214 ? 27.912 18.649 79.651 1.00 26.65 211 GLN D C 1
ATOM 8886 O O . GLN D 1 214 ? 28.596 18.054 78.839 1.00 27.58 211 GLN D O 1
ATOM 8892 N N . ASN D 1 215 ? 28.115 18.578 80.962 1.00 25.86 212 ASN D N 1
ATOM 8893 C CA . ASN D 1 215 ? 29.173 17.773 81.537 1.00 25.82 212 ASN D CA 1
ATOM 8894 C C . ASN D 1 215 ? 29.027 16.286 81.164 1.00 25.26 212 ASN D C 1
ATOM 8895 O O . ASN D 1 215 ? 28.042 15.659 81.521 1.00 23.81 212 ASN D O 1
ATOM 8900 N N . PRO D 1 216 ? 30.011 15.717 80.449 1.00 26.60 213 PRO D N 1
ATOM 8901 C CA . PRO D 1 216 ? 29.952 14.281 80.105 1.00 26.70 213 PRO D CA 1
ATOM 8902 C C . PRO D 1 216 ? 29.804 13.372 81.342 1.00 26.03 213 PRO D C 1
ATOM 8903 O O . PRO D 1 216 ? 29.219 12.286 81.261 1.00 24.84 213 PRO D O 1
ATOM 8907 N N . GLU D 1 217 ? 30.329 13.810 82.474 1.00 25.69 214 GLU D N 1
ATOM 8908 C CA . GLU D 1 217 ? 30.182 13.026 83.689 1.00 26.86 214 GLU D CA 1
ATOM 8909 C C . GLU D 1 217 ? 28.712 12.892 84.047 1.00 23.98 214 GLU D C 1
ATOM 8910 O O . GLU D 1 217 ? 28.288 11.836 84.478 1.00 22.95 214 GLU D O 1
ATOM 8924 N N . ILE D 1 219 ? 26.102 13.117 81.832 1.00 21.04 216 ILE D N 1
ATOM 8925 C CA . ILE D 1 219 ? 25.471 12.259 80.819 1.00 20.61 216 ILE D CA 1
ATOM 8926 C C . ILE D 1 219 ? 25.711 10.796 81.179 1.00 20.43 216 ILE D C 1
ATOM 8927 O O . ILE D 1 219 ? 24.796 9.979 81.147 1.00 19.35 216 ILE D O 1
ATOM 8932 N N . HIS D 1 220 ? 26.934 10.475 81.582 1.00 20.91 217 HIS D N 1
ATOM 8933 C CA . HIS D 1 220 ? 27.246 9.114 81.961 1.00 21.78 217 HIS D CA 1
ATOM 8934 C C . HIS D 1 220 ? 26.452 8.665 83.187 1.00 21.54 217 HIS D C 1
ATOM 8935 O O . HIS D 1 220 ? 25.867 7.587 83.200 1.00 21.24 217 HIS D O 1
ATOM 8942 N N . ALA D 1 221 ? 26.415 9.501 84.211 1.00 21.68 218 ALA D N 1
ATOM 8943 C CA . ALA D 1 221 ? 25.702 9.148 85.444 1.00 22.04 218 ALA D CA 1
ATOM 8944 C C . ALA D 1 221 ? 24.213 8.902 85.178 1.00 21.73 218 ALA D C 1
ATOM 8945 O O . ALA D 1 221 ? 23.590 8.050 85.819 1.00 22.84 218 ALA D O 1
ATOM 8947 N N . ILE D 1 222 ? 23.643 9.675 84.261 1.00 21.03 219 ILE D N 1
ATOM 8948 C CA . ILE D 1 222 ? 22.228 9.547 83.905 1.00 21.04 219 ILE D CA 1
ATOM 8949 C C . ILE D 1 222 ? 21.969 8.196 83.314 1.00 20.56 219 ILE D C 1
ATOM 8950 O O . ILE D 1 222 ? 21.045 7.484 83.721 1.00 19.85 219 ILE D O 1
ATOM 8955 N N . CYS D 1 223 ? 22.781 7.845 82.333 1.00 20.54 220 CYS D N 1
ATOM 8956 C CA . CYS D 1 223 ? 22.637 6.552 81.695 1.00 21.16 220 CYS D CA 1
ATOM 8957 C C . CYS D 1 223 ? 22.785 5.452 82.729 1.00 22.35 220 CYS D C 1
ATOM 8958 O O . CYS D 1 223 ? 22.026 4.489 82.729 1.00 23.62 220 CYS D O 1
ATOM 8961 N N . GLU D 1 224 ? 23.743 5.608 83.628 1.00 22.99 221 GLU D N 1
ATOM 8962 C CA . GLU D 1 224 ? 23.989 4.607 84.695 1.00 23.73 221 GLU D CA 1
ATOM 8963 C C . GLU D 1 224 ? 22.791 4.455 85.621 1.00 22.85 221 GLU D C 1
ATOM 8964 O O . GLU D 1 224 ? 22.470 3.354 86.074 1.00 23.21 221 GLU D O 1
ATOM 8970 N N . ASP D 1 225 ? 22.140 5.580 85.869 1.00 21.64 222 ASP D N 1
ATOM 8971 C CA . ASP D 1 225 ? 20.917 5.653 86.642 1.00 21.43 222 ASP D CA 1
ATOM 8972 C C . ASP D 1 225 ? 19.771 4.881 85.950 1.00 21.74 222 ASP D C 1
ATOM 8973 O O . ASP D 1 225 ? 19.042 4.132 86.591 1.00 22.03 222 ASP D O 1
ATOM 8978 N N . TYR D 1 226 ? 19.602 5.087 84.646 1.00 21.67 223 TYR D N 1
ATOM 8979 C CA . TYR D 1 226 ? 18.570 4.378 83.902 1.00 21.57 223 TYR D CA 1
ATOM 8980 C C . TYR D 1 226 ? 18.882 2.887 83.810 1.00 22.28 223 TYR D C 1
ATOM 8981 O O . TYR D 1 226 ? 17.969 2.056 83.877 1.00 22.64 223 TYR D O 1
ATOM 8990 N N . ARG D 1 227 ? 20.160 2.546 83.680 1.00 22.66 224 ARG D N 1
ATOM 8991 C CA . ARG D 1 227 ? 20.572 1.124 83.547 1.00 24.08 224 ARG D CA 1
ATOM 8992 C C . ARG D 1 227 ? 20.299 0.373 84.840 1.00 25.39 224 ARG D C 1
ATOM 8993 O O . ARG D 1 227 ? 19.874 -0.791 84.810 1.00 26.97 224 ARG D O 1
ATOM 9001 N N . ALA D 1 228 ? 20.560 1.025 85.983 1.00 25.06 225 ALA D N 1
ATOM 9002 C CA . ALA D 1 228 ? 20.270 0.406 87.277 1.00 25.28 225 ALA D CA 1
ATOM 9003 C C . ALA D 1 228 ? 18.774 0.165 87.378 1.00 24.91 225 ALA D C 1
ATOM 9004 O O . ALA D 1 228 ? 18.328 -0.881 87.839 1.00 25.52 225 ALA D O 1
ATOM 9006 N N . ALA D 1 229 ? 17.996 1.144 86.935 1.00 24.04 226 ALA D N 1
ATOM 9007 C CA . ALA D 1 229 ? 16.531 1.033 87.001 1.00 24.15 226 ALA D CA 1
ATOM 9008 C C . ALA D 1 229 ? 15.985 -0.128 86.156 1.00 24.97 226 ALA D C 1
ATOM 9009 O O . ALA D 1 229 ? 14.911 -0.641 86.431 1.00 25.60 226 ALA D O 1
ATOM 9011 N N . ALA D 1 230 ? 16.742 -0.536 85.140 1.00 25.39 227 ALA D N 1
ATOM 9012 C CA . ALA D 1 230 ? 16.361 -1.646 84.252 1.00 26.09 227 ALA D CA 1
ATOM 9013 C C . ALA D 1 230 ? 16.944 -2.971 84.723 1.00 28.09 227 ALA D C 1
ATOM 9014 O O . ALA D 1 230 ? 16.555 -4.039 84.214 1.00 28.46 227 ALA D O 1
ATOM 9016 N N . THR D 1 231 ? 17.886 -2.901 85.672 1.00 28.31 228 THR D N 1
ATOM 9017 C CA . THR D 1 231 ? 18.578 -4.100 86.156 1.00 30.04 228 THR D CA 1
ATOM 9018 C C . THR D 1 231 ? 18.630 -4.225 87.683 1.00 31.29 228 THR D C 1
ATOM 9019 O O . THR D 1 231 ? 17.731 -4.799 88.297 1.00 31.64 228 THR D O 1
ATOM 9023 N N . ILE D 1 232 ? 19.666 -3.676 88.301 1.00 32.04 229 ILE D N 1
ATOM 9024 C CA . ILE D 1 232 ? 19.825 -3.873 89.728 1.00 34.91 229 ILE D CA 1
ATOM 9025 C C . ILE D 1 232 ? 18.659 -3.356 90.607 1.00 34.54 229 ILE D C 1
ATOM 9026 O O . ILE D 1 232 ? 18.312 -4.013 91.586 1.00 36.14 229 ILE D O 1
ATOM 9031 N N . ASP D 1 233 ? 18.054 -2.206 90.277 1.00 33.39 230 ASP D N 1
ATOM 9032 C CA . ASP D 1 233 ? 16.905 -1.688 91.073 1.00 32.90 230 ASP D CA 1
ATOM 9033 C C . ASP D 1 233 ? 15.742 -2.686 91.123 1.00 34.01 230 ASP D C 1
ATOM 9034 O O . ASP D 1 233 ? 15.117 -2.871 92.161 1.00 35.03 230 ASP D O 1
ATOM 9039 N N . LEU D 1 234 ? 15.429 -3.298 89.993 1.00 34.67 231 LEU D N 1
ATOM 9040 C CA . LEU D 1 234 ? 14.335 -4.276 89.935 1.00 36.68 231 LEU D CA 1
ATOM 9041 C C . LEU D 1 234 ? 14.604 -5.496 90.845 1.00 37.93 231 LEU D C 1
ATOM 9042 O O . LEU D 1 234 ? 13.658 -6.057 91.408 1.00 38.30 231 LEU D O 1
ATOM 9047 N N . ASP D 1 235 ? 15.879 -5.896 90.985 1.00 38.29 232 ASP D N 1
ATOM 9048 C CA . ASP D 1 235 ? 16.257 -6.998 91.887 1.00 40.53 232 ASP D CA 1
ATOM 9049 C C . ASP D 1 235 ? 15.933 -6.589 93.328 1.00 40.21 232 ASP D C 1
ATOM 9050 O O . ASP D 1 235 ? 15.288 -7.328 94.057 1.00 41.69 232 ASP D O 1
ATOM 9055 N N . ASP D 1 236 ? 16.391 -5.411 93.734 1.00 38.79 233 ASP D N 1
ATOM 9056 C CA . ASP D 1 236 ? 16.111 -4.930 95.092 1.00 39.06 233 ASP D CA 1
ATOM 9057 C C . ASP D 1 236 ? 14.608 -4.944 95.322 1.00 38.79 233 ASP D C 1
ATOM 9058 O O . ASP D 1 236 ? 14.142 -5.465 96.327 1.00 39.50 233 ASP D O 1
ATOM 9063 N N . ASP D 1 237 ? 13.851 -4.422 94.361 1.00 38.03 234 ASP D N 1
ATOM 9064 C CA . ASP D 1 237 ? 12.391 -4.338 94.492 1.00 39.04 234 ASP D CA 1
ATOM 9065 C C . ASP D 1 237 ? 11.679 -5.696 94.545 1.00 41.05 234 ASP D C 1
ATOM 9066 O O . ASP D 1 237 ? 10.637 -5.843 95.209 1.00 43.27 234 ASP D O 1
ATOM 9071 N N . ALA D 1 238 ? 12.235 -6.684 93.863 1.00 39.70 235 ALA D N 1
ATOM 9072 C CA . ALA D 1 238 ? 11.683 -8.015 93.937 1.00 41.44 235 ALA D CA 1
ATOM 9073 C C . ALA D 1 238 ? 12.046 -8.584 95.309 1.00 42.31 235 ALA D C 1
ATOM 9074 O O . ALA D 1 238 ? 11.194 -9.149 95.982 1.00 44.55 235 ALA D O 1
ATOM 9076 N N . ALA D 1 239 ? 13.302 -8.411 95.725 1.00 41.45 236 ALA D N 1
ATOM 9077 C CA . ALA D 1 239 ? 13.769 -8.917 97.028 1.00 43.32 236 ALA D CA 1
ATOM 9078 C C . ALA D 1 239 ? 12.897 -8.514 98.237 1.00 43.73 236 ALA D C 1
ATOM 9079 O O . ALA D 1 239 ? 13.028 -9.118 99.283 1.00 44.88 236 ALA D O 1
ATOM 9081 N N . ASP D 1 240 ? 12.044 -7.490 98.113 1.00 43.06 237 ASP D N 1
ATOM 9082 C CA . ASP D 1 240 ? 11.136 -7.142 99.220 1.00 44.45 237 ASP D CA 1
ATOM 9083 C C . ASP D 1 240 ? 9.723 -6.810 98.719 1.00 43.63 237 ASP D C 1
ATOM 9084 O O . ASP D 1 240 ? 9.054 -5.950 99.248 1.00 42.02 237 ASP D O 1
ATOM 9089 N N . THR D 1 241 ? 9.274 -7.525 97.696 1.00 45.59 238 THR D N 1
ATOM 9090 C CA . THR D 1 241 ? 7.948 -7.306 97.103 1.00 45.33 238 THR D CA 1
ATOM 9091 C C . THR D 1 241 ? 6.792 -7.262 98.116 1.00 45.80 238 THR D C 1
ATOM 9092 O O . THR D 1 241 ? 5.808 -6.560 97.905 1.00 44.35 238 THR D O 1
ATOM 9096 N N . SER D 1 242 ? 6.904 -8.019 99.203 1.00 47.69 239 SER D N 1
ATOM 9097 C CA . SER D 1 242 ? 5.831 -8.069 100.191 1.00 48.77 239 SER D CA 1
ATOM 9098 C C . SER D 1 242 ? 5.865 -6.874 101.136 1.00 46.47 239 SER D C 1
ATOM 9099 O O . SER D 1 242 ? 4.901 -6.647 101.855 1.00 48.05 239 SER D O 1
ATOM 9102 N N . ALA D 1 243 ? 6.970 -6.125 101.139 1.00 43.31 240 ALA D N 1
ATOM 9103 C CA . ALA D 1 243 ? 7.086 -4.913 101.955 1.00 41.73 240 ALA D CA 1
ATOM 9104 C C . ALA D 1 243 ? 6.187 -3.804 101.403 1.00 40.40 240 ALA D C 1
ATOM 9105 O O . ALA D 1 243 ? 5.903 -3.769 100.206 1.00 39.20 240 ALA D O 1
ATOM 9107 N N . ARG D 1 244 ? 5.723 -2.915 102.277 1.00 39.31 241 ARG D N 1
ATOM 9108 C CA . ARG D 1 244 ? 4.862 -1.820 101.858 1.00 39.67 241 ARG D CA 1
ATOM 9109 C C . ARG D 1 244 ? 5.315 -0.483 102.476 1.00 38.07 241 ARG D C 1
ATOM 9110 O O . ARG D 1 244 ? 5.880 -0.449 103.563 1.00 38.80 241 ARG D O 1
ATOM 9118 N N . ILE D 1 245 ? 5.101 0.612 101.767 1.00 36.85 242 ILE D N 1
ATOM 9119 C CA . ILE D 1 245 ? 5.409 1.920 102.313 1.00 35.77 242 ILE D CA 1
ATOM 9120 C C . ILE D 1 245 ? 4.337 2.141 103.336 1.00 38.64 242 ILE D C 1
ATOM 9121 O O . ILE D 1 245 ? 3.151 2.055 103.007 1.00 40.87 242 ILE D O 1
ATOM 9126 N N . ARG D 1 246 ? 4.733 2.456 104.564 1.00 40.10 243 ARG D N 1
ATOM 9127 C CA . ARG D 1 246 ? 3.761 2.616 105.627 1.00 42.56 243 ARG D CA 1
ATOM 9128 C C . ARG D 1 246 ? 3.418 4.030 106.079 1.00 38.07 243 ARG D C 1
ATOM 9129 O O . ARG D 1 246 ? 2.390 4.215 106.727 1.00 37.32 243 ARG D O 1
ATOM 9137 N N . CYS D 1 247 ? 4.240 5.013 105.711 1.00 40.92 244 CYS D N 1
ATOM 9138 C CA . CYS D 1 247 ? 3.963 6.410 106.012 1.00 37.91 244 CYS D CA 1
ATOM 9139 C C . CYS D 1 247 ? 2.917 6.919 105.021 1.00 35.89 244 CYS D C 1
ATOM 9140 O O . CYS D 1 247 ? 2.796 6.373 103.922 1.00 36.23 244 CYS D O 1
ATOM 9143 N N . PRO D 1 248 ? 2.163 7.970 105.382 1.00 34.23 245 PRO D N 1
ATOM 9144 C CA . PRO D 1 248 ? 1.202 8.490 104.411 1.00 33.01 245 PRO D CA 1
ATOM 9145 C C . PRO D 1 248 ? 1.860 8.801 103.034 1.00 30.74 245 PRO D C 1
ATOM 9146 O O . PRO D 1 248 ? 2.975 9.314 102.989 1.00 29.18 245 PRO D O 1
ATOM 9150 N N . LEU D 1 249 ? 1.165 8.487 101.939 1.00 30.17 246 LEU D N 1
ATOM 9151 C CA . LEU D 1 249 ? 1.714 8.698 100.579 1.00 28.48 246 LEU D CA 1
ATOM 9152 C C . LEU D 1 249 ? 0.765 9.452 99.666 1.00 27.87 246 LEU D C 1
ATOM 9153 O O . LEU D 1 249 ? -0.407 9.118 99.532 1.00 28.74 246 LEU D O 1
ATOM 9158 N N . GLN D 1 250 ? 1.310 10.476 99.033 1.00 26.30 247 GLN D N 1
ATOM 9159 C CA . GLN D 1 250 ? 0.567 11.304 98.129 1.00 25.93 247 GLN D CA 1
ATOM 9160 C C . GLN D 1 250 ? 1.138 11.167 96.713 1.00 24.93 247 GLN D C 1
ATOM 9161 O O . GLN D 1 250 ? 2.364 11.167 96.532 1.00 23.87 247 GLN D O 1
ATOM 9167 N N . LEU D 1 251 ? 0.259 11.019 95.725 1.00 25.15 248 LEU D N 1
ATOM 9168 C CA . LEU D 1 251 ? 0.722 11.029 94.342 1.00 24.31 248 LEU D CA 1
ATOM 9169 C C . LEU D 1 251 ? 0.132 12.224 93.610 1.00 24.02 248 LEU D C 1
ATOM 9170 O O . LEU D 1 251 ? -1.101 12.389 93.543 1.00 25.02 248 LEU D O 1
ATOM 9175 N N . LEU D 1 252 ? 1.013 13.061 93.059 1.00 22.88 249 LEU D N 1
ATOM 9176 C CA . LEU D 1 252 ? 0.570 14.172 92.213 1.00 22.79 249 LEU D CA 1
ATOM 9177 C C . LEU D 1 252 ? 1.117 13.934 90.804 1.00 22.37 249 LEU D C 1
ATOM 9178 O O . LEU D 1 252 ? 2.325 13.705 90.635 1.00 21.57 249 LEU D O 1
ATOM 9183 N N . TRP D 1 253 ? 0.242 13.971 89.802 1.00 23.04 250 TRP D N 1
ATOM 9184 C CA . TRP D 1 253 ? 0.693 13.725 88.432 1.00 22.82 250 TRP D CA 1
ATOM 9185 C C . TRP D 1 253 ? -0.009 14.641 87.399 1.00 23.50 250 TRP D C 1
ATOM 9186 O O . TRP D 1 253 ? -1.039 15.207 87.661 1.00 24.34 250 TRP D O 1
ATOM 9197 N N . GLY D 1 254 ? 0.582 14.764 86.220 1.00 23.54 251 GLY D N 1
ATOM 9198 C CA . GLY D 1 254 ? 0.033 15.582 85.160 1.00 24.41 251 GLY D CA 1
ATOM 9199 C C . GLY D 1 254 ? -1.052 14.842 84.433 1.00 25.93 251 GLY D C 1
ATOM 9200 O O . GLY D 1 254 ? -0.803 13.787 83.864 1.00 25.98 251 GLY D O 1
ATOM 9201 N N . GLY D 1 255 ? -2.265 15.394 84.466 1.00 27.52 252 GLY D N 1
ATOM 9202 C CA . GLY D 1 255 ? -3.399 14.793 83.798 1.00 29.18 252 GLY D CA 1
ATOM 9203 C C . GLY D 1 255 ? -3.162 14.743 82.301 1.00 29.64 252 GLY D C 1
ATOM 9204 O O . GLY D 1 255 ? -3.654 13.850 81.637 1.00 30.64 252 GLY D O 1
ATOM 9205 N N . LEU D 1 256 ? -2.352 15.676 81.797 1.00 29.33 253 LEU D N 1
ATOM 9206 C CA . LEU D 1 256 ? -2.067 15.804 80.357 1.00 29.75 253 LEU D CA 1
ATOM 9207 C C . LEU D 1 256 ? -0.848 15.017 79.876 1.00 28.82 253 LEU D C 1
ATOM 9208 O O . LEU D 1 256 ? -0.524 15.031 78.698 1.00 29.14 253 LEU D O 1
ATOM 9213 N N . GLY D 1 257 ? -0.181 14.327 80.786 1.00 28.19 254 GLY D N 1
ATOM 9214 C CA . GLY D 1 257 ? 1.054 13.630 80.447 1.00 27.25 254 GLY D CA 1
ATOM 9215 C C . GLY D 1 257 ? 0.933 12.146 80.297 1.00 27.52 254 GLY D C 1
ATOM 9216 O O . GLY D 1 257 ? -0.118 11.559 80.544 1.00 27.82 254 GLY D O 1
ATOM 9217 N N . THR D 1 258 ? 2.057 11.549 79.920 1.00 27.38 255 THR D N 1
ATOM 9218 C CA . THR D 1 258 ? 2.126 10.137 79.621 1.00 28.32 255 THR D CA 1
ATOM 9219 C C . THR D 1 258 ? 1.651 9.294 80.781 1.00 28.86 255 THR D C 1
ATOM 9220 O O . THR D 1 258 ? 0.677 8.547 80.649 1.00 29.80 255 THR D O 1
ATOM 9224 N N . VAL D 1 259 ? 2.312 9.431 81.923 1.00 28.33 256 VAL D N 1
ATOM 9225 C CA . VAL D 1 259 ? 1.940 8.645 83.095 1.00 28.86 256 VAL D CA 1
ATOM 9226 C C . VAL D 1 259 ? 0.453 8.756 83.392 1.00 29.88 256 VAL D C 1
ATOM 9227 O O . VAL D 1 259 ? -0.208 7.763 83.716 1.00 31.08 256 VAL D O 1
ATOM 9231 N N . GLY D 1 260 ? -0.078 9.964 83.299 1.00 30.12 257 GLY D N 1
ATOM 9232 C CA . GLY D 1 260 ? -1.479 10.165 83.600 1.00 31.29 257 GLY D CA 1
ATOM 9233 C C . GLY D 1 260 ? -2.352 9.420 82.633 1.00 32.64 257 GLY D C 1
ATOM 9234 O O . GLY D 1 260 ? -3.400 8.889 82.994 1.00 33.49 257 GLY D O 1
ATOM 9235 N N . GLN D 1 261 ? -1.913 9.356 81.389 1.00 32.96 258 GLN D N 1
ATOM 9236 C CA . GLN D 1 261 ? -2.745 8.710 80.378 1.00 34.45 258 GLN D CA 1
ATOM 9237 C C . GLN D 1 261 ? -2.600 7.202 80.309 1.00 34.55 258 GLN D C 1
ATOM 9238 O O . GLN D 1 261 ? -3.475 6.555 79.780 1.00 35.67 258 GLN D O 1
ATOM 9244 N N . LEU D 1 262 ? -1.531 6.634 80.856 1.00 33.50 259 LEU D N 1
ATOM 9245 C CA . LEU D 1 262 ? -1.332 5.189 80.689 1.00 34.49 259 LEU D CA 1
ATOM 9246 C C . LEU D 1 262 ? -1.784 4.339 81.850 1.00 35.11 259 LEU D C 1
ATOM 9247 O O . LEU D 1 262 ? -2.228 3.207 81.628 1.00 36.21 259 LEU D O 1
ATOM 9252 N N . TYR D 1 263 ? -1.690 4.881 83.064 1.00 34.16 260 TYR D N 1
ATOM 9253 C CA . TYR D 1 263 ? -2.010 4.135 84.275 1.00 35.06 260 TYR D CA 1
ATOM 9254 C C . TYR D 1 263 ? -3.014 4.828 85.165 1.00 34.81 260 TYR D C 1
ATOM 9255 O O . TYR D 1 263 ? -3.191 6.048 85.113 1.00 34.14 260 TYR D O 1
ATOM 9264 N N . ASN D 1 264 ? -3.638 4.017 86.011 1.00 35.35 261 ASN D N 1
ATOM 9265 C CA . ASN D 1 264 ? -4.482 4.489 87.104 1.00 35.31 261 ASN D CA 1
ATOM 9266 C C . ASN D 1 264 ? -3.404 4.747 88.136 1.00 33.61 261 ASN D C 1
ATOM 9267 O O . ASN D 1 264 ? -3.004 3.840 88.857 1.00 33.97 261 ASN D O 1
ATOM 9272 N N . VAL D 1 265 ? -2.900 5.978 88.162 1.00 31.84 262 VAL D N 1
ATOM 9273 C CA . VAL D 1 265 ? -1.749 6.299 88.992 1.00 30.79 262 VAL D CA 1
ATOM 9274 C C . VAL D 1 265 ? -1.906 5.881 90.463 1.00 31.48 262 VAL D C 1
ATOM 9275 O O . VAL D 1 265 ? -1.027 5.212 91.018 1.00 30.99 262 VAL D O 1
ATOM 9279 N N . VAL D 1 266 ? -3.018 6.261 91.083 1.00 32.56 263 VAL D N 1
ATOM 9280 C CA . VAL D 1 266 ? -3.259 5.920 92.490 1.00 33.34 263 VAL D CA 1
ATOM 9281 C C . VAL D 1 266 ? -3.366 4.415 92.655 1.00 35.05 263 VAL D C 1
ATOM 9282 O O . VAL D 1 266 ? -2.906 3.865 93.651 1.00 35.47 263 VAL D O 1
ATOM 9286 N N . GLY D 1 267 ? -3.972 3.751 91.664 1.00 36.07 264 GLY D N 1
ATOM 9287 C CA . GLY D 1 267 ? -4.129 2.311 91.712 1.00 37.58 264 GLY D CA 1
ATOM 9288 C C . GLY D 1 267 ? -2.830 1.532 91.645 1.00 37.15 264 GLY D C 1
ATOM 9289 O O . GLY D 1 267 ? -2.746 0.451 92.184 1.00 38.36 264 GLY D O 1
ATOM 9290 N N . THR D 1 268 ? -1.811 2.063 90.973 1.00 35.87 265 THR D N 1
ATOM 9291 C CA . THR D 1 268 ? -0.561 1.328 90.875 1.00 35.70 265 THR D CA 1
ATOM 9292 C C . THR D 1 268 ? 0.223 1.436 92.174 1.00 35.75 265 THR D C 1
ATOM 9293 O O . THR D 1 268 ? 1.084 0.604 92.431 1.00 36.47 265 THR D O 1
ATOM 9297 N N . TRP D 1 269 ? -0.063 2.455 92.990 1.00 35.66 266 TRP D N 1
ATOM 9298 C CA . TRP D 1 269 ? 0.654 2.618 94.274 1.00 35.90 266 TRP D CA 1
ATOM 9299 C C . TRP D 1 269 ? 0.010 1.909 95.447 1.00 39.00 266 TRP D C 1
ATOM 9300 O O . TRP D 1 269 ? 0.678 1.664 96.447 1.00 40.31 266 TRP D O 1
ATOM 9311 N N . LYS D 1 270 ? -1.275 1.577 95.352 1.00 42.38 267 LYS D N 1
ATOM 9312 C CA . LYS D 1 270 ? -1.944 0.841 96.448 1.00 45.22 267 LYS D CA 1
ATOM 9313 C C . LYS D 1 270 ? -1.302 -0.533 96.603 1.00 46.00 267 LYS D C 1
ATOM 9314 O O . LYS D 1 270 ? -1.278 -1.099 97.689 1.00 46.22 267 LYS D O 1
ATOM 9320 N N . GLU D 1 271 ? -0.775 -1.063 95.504 1.00 45.39 268 GLU D N 1
ATOM 9321 C CA . GLU D 1 271 ? -0.101 -2.355 95.534 1.00 46.72 268 GLU D CA 1
ATOM 9322 C C . GLU D 1 271 ? 1.264 -2.258 96.230 1.00 45.50 268 GLU D C 1
ATOM 9323 O O . GLU D 1 271 ? 1.860 -3.278 96.564 1.00 46.90 268 GLU D O 1
ATOM 9329 N N . LYS D 1 272 ? 1.742 -1.028 96.446 1.00 42.94 269 LYS D N 1
ATOM 9330 C CA . LYS D 1 272 ? 3.055 -0.771 97.063 1.00 41.69 269 LYS D CA 1
ATOM 9331 C C . LYS D 1 272 ? 2.990 -0.063 98.424 1.00 40.61 269 LYS D C 1
ATOM 9332 O O . LYS D 1 272 ? 4.002 0.027 99.109 1.00 39.97 269 LYS D O 1
ATOM 9338 N N . ALA D 1 273 ? 1.818 0.452 98.792 1.00 40.48 270 ALA D N 1
ATOM 9339 C CA . ALA D 1 273 ? 1.653 1.216 100.044 1.00 40.28 270 ALA D CA 1
ATOM 9340 C C . ALA D 1 273 ? 0.306 1.020 100.739 1.00 41.69 270 ALA D C 1
ATOM 9341 O O . ALA D 1 273 ? -0.712 0.763 100.106 1.00 42.09 270 ALA D O 1
ATOM 9343 N N . LEU D 1 274 ? 0.300 1.221 102.053 1.00 42.53 271 LEU D N 1
ATOM 9344 C CA . LEU D 1 274 ? -0.892 0.981 102.847 1.00 44.27 271 LEU D CA 1
ATOM 9345 C C . LEU D 1 274 ? -1.907 2.120 102.861 1.00 43.64 271 LEU D C 1
ATOM 9346 O O . LEU D 1 274 ? -3.109 1.879 102.880 1.00 45.43 271 LEU D O 1
ATOM 9351 N N . ASN D 1 275 ? -1.419 3.350 102.867 1.00 41.81 272 ASN D N 1
ATOM 9352 C CA . ASN D 1 275 ? -2.266 4.543 102.968 1.00 41.43 272 ASN D CA 1
ATOM 9353 C C . ASN D 1 275 ? -1.914 5.475 101.840 1.00 38.73 272 ASN D C 1
ATOM 9354 O O . ASN D 1 275 ? -0.893 6.160 101.892 1.00 37.52 272 ASN D O 1
ATOM 9359 N N . VAL D 1 276 ? -2.774 5.523 100.830 1.00 38.30 273 VAL D N 1
ATOM 9360 C CA . VAL D 1 276 ? -2.472 6.252 99.603 1.00 36.25 273 VAL D CA 1
ATOM 9361 C C . VAL D 1 276 ? -3.586 7.150 99.095 1.00 36.01 273 VAL D C 1
ATOM 9362 O O . VAL D 1 276 ? -4.737 6.804 99.160 1.00 37.48 273 VAL D O 1
ATOM 9366 N N . GLN D 1 277 ? -3.212 8.310 98.578 1.00 34.36 274 GLN D N 1
ATOM 9367 C CA . GLN D 1 277 ? -4.169 9.242 98.014 1.00 34.60 274 GLN D CA 1
ATOM 9368 C C . GLN D 1 277 ? -3.478 10.013 96.875 1.00 32.75 274 GLN D C 1
ATOM 9369 O O . GLN D 1 277 ? -2.276 9.898 96.673 1.00 31.22 274 GLN D O 1
ATOM 9375 N N . GLY D 1 278 ? -4.235 10.814 96.152 1.00 32.89 275 GLY D N 1
ATOM 9376 C CA . GLY D 1 278 ? -3.641 11.612 95.120 1.00 31.82 275 GLY D CA 1
ATOM 9377 C C . GLY D 1 278 ? -4.619 12.041 94.067 1.00 32.50 275 GLY D C 1
ATOM 9378 O O . GLY D 1 278 ? -5.764 11.582 94.049 1.00 33.88 275 GLY D O 1
ATOM 9379 N N . GLU D 1 279 ? -4.154 12.928 93.187 1.00 31.51 276 GLU D N 1
ATOM 9380 C CA . GLU D 1 279 ? -4.994 13.412 92.113 1.00 32.22 276 GLU D CA 1
ATOM 9381 C C . GLU D 1 279 ? -4.188 13.973 90.967 1.00 30.53 276 GLU D C 1
ATOM 9382 O O . GLU D 1 279 ? -3.003 14.286 91.090 1.00 29.09 276 GLU D O 1
ATOM 9388 N N . ALA D 1 280 ? -4.864 14.119 89.847 1.00 31.04 277 ALA D N 1
ATOM 9389 C CA . ALA D 1 280 ? -4.245 14.607 88.632 1.00 30.11 277 ALA D CA 1
ATOM 9390 C C . ALA D 1 280 ? -4.296 16.129 88.616 1.00 30.01 277 ALA D C 1
ATOM 9391 O O . ALA D 1 280 ? -5.318 16.708 88.954 1.00 31.52 277 ALA D O 1
ATOM 9393 N N . LEU D 1 281 ? -3.187 16.760 88.239 1.00 28.42 278 LEU D N 1
ATOM 9394 C CA . LEU D 1 281 ? -3.090 18.209 88.136 1.00 28.50 278 LEU D CA 1
ATOM 9395 C C . LEU D 1 281 ? -3.139 18.541 86.663 1.00 28.69 278 LEU D C 1
ATOM 9396 O O . LEU D 1 281 ? -2.688 17.756 85.846 1.00 28.27 278 LEU D O 1
ATOM 9401 N N . PRO D 1 282 ? -3.646 19.725 86.308 1.00 29.76 279 PRO D N 1
ATOM 9402 C CA . PRO D 1 282 ? -3.836 20.033 84.891 1.00 30.36 279 PRO D CA 1
ATOM 9403 C C . PRO D 1 282 ? -2.543 20.452 84.227 1.00 29.12 279 PRO D C 1
ATOM 9404 O O . PRO D 1 282 ? -2.373 21.615 83.871 1.00 29.82 279 PRO D O 1
ATOM 9408 N N . CYS D 1 283 ? -1.627 19.516 84.074 1.00 27.62 280 CYS D N 1
ATOM 9409 C CA . CYS D 1 283 ? -0.337 19.847 83.508 1.00 26.51 280 CYS D CA 1
ATOM 9410 C C . CYS D 1 283 ? 0.353 18.622 82.958 1.00 25.48 280 CYS D C 1
ATOM 9411 O O . CYS D 1 283 ? -0.196 17.516 82.94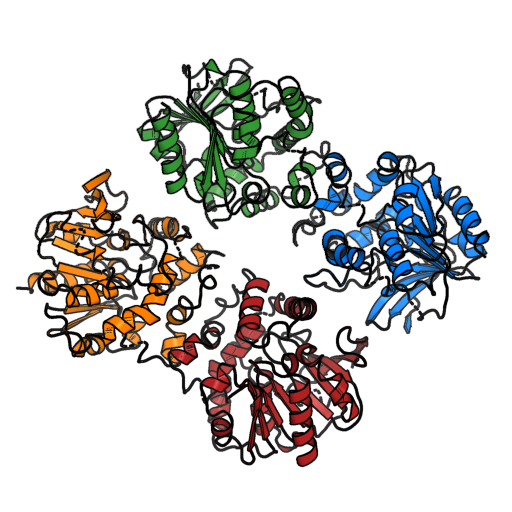0 1.00 25.67 280 CYS D O 1
ATOM 9414 N N . GLY D 1 284 ? 1.573 18.846 82.506 1.00 24.59 281 GLY D N 1
ATOM 9415 C CA . GLY D 1 284 ? 2.396 17.786 81.983 1.00 23.81 281 GLY D CA 1
ATOM 9416 C C . GLY D 1 284 ? 3.136 17.092 83.115 1.00 22.67 281 GLY D C 1
ATOM 9417 O O . GLY D 1 284 ? 2.572 16.784 84.171 1.00 22.75 281 GLY D O 1
ATOM 9418 N N . HIS D 1 285 ? 4.419 16.915 82.905 1.00 21.74 282 HIS D N 1
ATOM 9419 C CA . HIS D 1 285 ? 5.267 16.171 83.809 1.00 20.96 282 HIS D CA 1
ATOM 9420 C C . HIS D 1 285 ? 5.770 16.878 85.070 1.00 20.33 282 HIS D C 1
ATOM 9421 O O . HIS D 1 285 ? 6.136 16.215 86.043 1.00 19.95 282 HIS D O 1
ATOM 9428 N N . SER D 1 286 ? 5.830 18.200 85.027 1.00 20.33 283 SER D N 1
ATOM 9429 C CA . SER D 1 286 ? 6.431 18.966 86.097 1.00 19.93 283 SER D CA 1
ATOM 9430 C C . SER D 1 286 ? 5.483 20.009 86.712 1.00 20.29 283 SER D C 1
ATOM 9431 O O . SER D 1 286 ? 5.636 21.213 86.515 1.00 20.58 283 SER D O 1
ATOM 9434 N N . PRO D 1 287 ? 4.524 19.548 87.501 1.00 20.44 284 PRO D N 1
ATOM 9435 C CA . PRO D 1 287 ? 3.592 20.517 88.088 1.00 21.13 284 PRO D CA 1
ATOM 9436 C C . PRO D 1 287 ? 4.268 21.654 88.871 1.00 20.92 284 PRO D C 1
ATOM 9437 O O . PRO D 1 287 ? 3.726 22.774 88.929 1.00 21.64 284 PRO D O 1
ATOM 9441 N N . GLN D 1 288 ? 5.454 21.406 89.420 1.00 20.08 285 GLN D N 1
ATOM 9442 C CA . GLN D 1 288 ? 6.096 22.435 90.241 1.00 20.06 285 GLN D CA 1
ATOM 9443 C C . GLN D 1 288 ? 6.627 23.583 89.411 1.00 20.33 285 GLN D C 1
ATOM 9444 O O . GLN D 1 288 ? 6.891 24.676 89.943 1.00 20.76 285 GLN D O 1
ATOM 9450 N N . GLU D 1 289 ? 6.814 23.331 88.118 1.00 20.28 286 GLU D N 1
ATOM 9451 C CA . GLU D 1 289 ? 7.185 24.377 87.174 1.00 20.72 286 GLU D CA 1
ATOM 9452 C C . GLU D 1 289 ? 5.948 24.821 86.411 1.00 21.95 286 GLU D C 1
ATOM 9453 O O . GLU D 1 289 ? 5.807 26.016 86.109 1.00 22.88 286 GLU D O 1
ATOM 9459 N N . GLU D 1 290 ? 5.039 23.889 86.102 1.00 22.21 287 GLU D N 1
ATOM 9460 C CA . GLU D 1 290 ? 3.864 24.216 85.248 1.00 23.66 287 GLU D CA 1
ATOM 9461 C C . GLU D 1 290 ? 2.640 24.812 85.923 1.00 25.06 287 GLU D C 1
ATOM 9462 O O . GLU D 1 290 ? 2.011 25.696 85.364 1.00 26.37 287 GLU D O 1
ATOM 9468 N N . CYS D 1 291 ? 2.267 24.308 87.088 1.00 25.13 288 CYS D N 1
ATOM 9469 C CA . CYS D 1 291 ? 1.115 24.868 87.800 1.00 26.92 288 CYS D CA 1
ATOM 9470 C C . CYS D 1 291 ? 1.494 24.955 89.288 1.00 26.69 288 CYS D C 1
ATOM 9471 O O . CYS D 1 291 ? 0.887 24.305 90.121 1.00 26.51 288 CYS D O 1
ATOM 9474 N N . PRO D 1 292 ? 2.491 25.792 89.602 1.00 26.65 289 PRO D N 1
ATOM 9475 C CA . PRO D 1 292 ? 3.050 25.851 90.943 1.00 26.69 289 PRO D CA 1
ATOM 9476 C C . PRO D 1 292 ? 2.106 26.227 92.071 1.00 28.71 289 PRO D C 1
ATOM 9477 O O . PRO D 1 292 ? 2.363 25.814 93.180 1.00 28.33 289 PRO D O 1
ATOM 9481 N N . GLU D 1 293 ? 1.041 26.987 91.838 1.00 26.00 290 GLU D N 1
ATOM 9482 C CA . GLU D 1 293 ? 0.198 27.331 92.995 1.00 29.48 290 GLU D CA 1
ATOM 9483 C C . GLU D 1 293 ? -0.731 26.171 93.349 1.00 27.74 290 GLU D C 1
ATOM 9484 O O . GLU D 1 293 ? -0.993 25.951 94.514 1.00 26.86 290 GLU D O 1
ATOM 9490 N N . TYR D 1 294 ? -1.203 25.416 92.362 1.00 28.05 291 TYR D N 1
ATOM 9491 C CA . TYR D 1 294 ? -1.992 24.205 92.667 1.00 28.39 291 TYR D CA 1
ATOM 9492 C C . TYR D 1 294 ? -1.116 23.172 93.328 1.00 24.73 291 TYR D C 1
ATOM 9493 O O . TYR D 1 294 ? -1.568 22.406 94.178 1.00 24.27 291 TYR D O 1
ATOM 9502 N N . PHE D 1 295 ? 0.136 23.108 92.879 1.00 23.13 292 PHE D N 1
ATOM 9503 C CA . PHE D 1 295 ? 1.077 22.172 93.455 1.00 21.01 292 PHE D CA 1
ATOM 9504 C C . PHE D 1 295 ? 1.281 22.501 94.915 1.00 20.34 292 PHE D C 1
ATOM 9505 O O . PHE D 1 295 ? 1.288 21.613 95.735 1.00 19.50 292 PHE D O 1
ATOM 9513 N N . ILE D 1 296 ? 1.490 23.777 95.218 1.00 21.98 293 ILE D N 1
ATOM 9514 C CA . ILE D 1 296 ? 1.659 24.230 96.601 1.00 23.52 293 ILE D CA 1
ATOM 9515 C C . ILE D 1 296 ? 0.409 23.881 97.441 1.00 25.53 293 ILE D C 1
ATOM 9516 O O . ILE D 1 296 ? 0.510 23.229 98.466 1.00 25.40 293 ILE D O 1
ATOM 9521 N N . GLN D 1 297 ? -0.770 24.297 96.983 1.00 30.21 294 GLN D N 1
ATOM 9522 C CA . GLN D 1 297 ? -2.042 24.028 97.693 1.00 31.72 294 GLN D CA 1
ATOM 9523 C C . GLN D 1 297 ? -2.206 22.531 98.021 1.00 30.93 294 GLN D C 1
ATOM 9524 O O . GLN D 1 297 ? -2.432 22.139 99.165 1.00 29.99 294 GLN D O 1
ATOM 9530 N N . LYS D 1 298 ? -2.072 21.695 97.003 1.00 30.06 295 LYS D N 1
ATOM 9531 C CA . LYS D 1 298 ? -2.205 20.258 97.172 1.00 29.33 295 LYS D CA 1
ATOM 9532 C C . LYS D 1 298 ? -1.170 19.679 98.124 1.00 27.16 295 LYS D C 1
ATOM 9533 O O . LYS D 1 298 ? -1.475 18.776 98.902 1.00 27.98 295 LYS D O 1
ATOM 9539 N N . LEU D 1 299 ? 0.058 20.176 98.053 1.00 24.12 296 LEU D N 1
ATOM 9540 C CA . LEU D 1 299 ? 1.108 19.655 98.921 1.00 23.95 296 LEU D CA 1
ATOM 9541 C C . LEU D 1 299 ? 0.825 20.068 100.364 1.00 24.06 296 LEU D C 1
ATOM 9542 O O . LEU D 1 299 ? 0.787 19.230 101.252 1.00 24.20 296 LEU D O 1
ATOM 9547 N N . GLN D 1 300 ? 0.607 21.364 100.572 1.00 26.01 297 GLN D N 1
ATOM 9548 C CA . GLN D 1 300 ? 0.269 21.908 101.911 1.00 27.58 297 GLN D CA 1
ATOM 9549 C C . GLN D 1 300 ? -0.893 21.164 102.589 1.00 28.49 297 GLN D C 1
ATOM 9550 O O . GLN D 1 300 ? -0.758 20.767 103.741 1.00 30.35 297 GLN D O 1
ATOM 9556 N N . SER D 1 301 ? -2.014 20.967 101.890 1.00 28.35 298 SER D N 1
ATOM 9557 C CA . SER D 1 301 ? -3.158 20.230 102.460 1.00 30.15 298 SER D CA 1
ATOM 9558 C C . SER D 1 301 ? -2.776 18.840 102.920 1.00 28.64 298 SER D C 1
ATOM 9559 O O . SER D 1 301 ? -3.231 18.390 103.967 1.00 31.30 298 SER D O 1
ATOM 9562 N N . PHE D 1 302 ? -1.952 18.153 102.138 1.00 25.51 299 PHE D N 1
ATOM 9563 C CA . PHE D 1 302 ? -1.494 16.823 102.533 1.00 25.30 299 PHE D CA 1
ATOM 9564 C C . PHE D 1 302 ? -0.596 16.854 103.764 1.00 25.25 299 PHE D C 1
ATOM 9565 O O . PHE D 1 302 ? -0.751 16.034 104.650 1.00 26.89 299 PHE D O 1
ATOM 9573 N N . LEU D 1 303 ? 0.354 17.789 103.796 1.00 24.92 300 LEU D N 1
ATOM 9574 C CA . LEU D 1 303 ? 1.292 17.901 104.909 1.00 26.37 300 LEU D CA 1
ATOM 9575 C C . LEU D 1 303 ? 0.557 18.315 106.184 1.00 30.09 300 LEU D C 1
ATOM 9576 O O . LEU D 1 303 ? 0.869 17.838 107.286 1.00 31.39 300 LEU D O 1
ATOM 9581 N N . HIS D 1 304 ? -0.428 19.199 106.030 1.00 32.37 301 HIS D N 1
ATOM 9582 C CA . HIS D 1 304 ? -1.231 19.669 107.166 1.00 35.56 301 HIS D CA 1
ATOM 9583 C C . HIS D 1 304 ? -2.027 18.501 107.743 1.00 36.94 301 HIS D C 1
ATOM 9584 O O . HIS D 1 304 ? -2.123 18.354 108.953 1.00 38.19 301 HIS D O 1
ATOM 9591 N N . SER D 1 305 ? -2.567 17.652 106.873 1.00 36.93 302 SER D N 1
ATOM 9592 C CA . SER D 1 305 ? -3.373 16.513 107.323 1.00 40.71 302 SER D CA 1
ATOM 9593 C C . SER D 1 305 ? -2.565 15.452 108.085 1.00 41.75 302 SER D C 1
ATOM 9594 O O . SER D 1 305 ? -2.987 14.971 109.134 1.00 46.04 302 SER D O 1
ATOM 9597 N N . VAL D 1 306 ? -1.391 15.126 107.563 1.00 39.45 303 VAL D N 1
ATOM 9598 C CA . VAL D 1 306 ? -0.593 14.024 108.083 1.00 42.14 303 VAL D CA 1
ATOM 9599 C C . VAL D 1 306 ? 0.412 14.395 109.173 1.00 45.64 303 VAL D C 1
ATOM 9600 O O . VAL D 1 306 ? 0.646 13.606 110.084 1.00 49.95 303 VAL D O 1
ATOM 9604 N N . LEU D 1 307 ? 1.005 15.582 109.080 1.00 46.54 304 LEU D N 1
ATOM 9605 C CA . LEU D 1 307 ? 1.975 16.039 110.073 1.00 48.66 304 LEU D CA 1
ATOM 9606 C C . LEU D 1 307 ? 1.245 16.840 111.127 1.00 51.73 304 LEU D C 1
ATOM 9607 O O . LEU D 1 307 ? 0.829 16.328 112.170 1.00 53.68 304 LEU D O 1
#

Nearest PDB structures (foldseek):
  4nvr-assembly2_D  TM=9.962E-01  e=3.502E-58  Salmonella enterica subsp. enterica serovar Typhimurium str. LT2
  4bau-assembly1_A-2  TM=9.208E-01  e=1.241E-30  Pseudomonas aeruginosa PAO1
  4baz-assembly1_A  TM=9.192E-01  e=4.458E-30  Pseudomonas aeruginosa PAO1
  7jqx-assembly1_A  TM=8.853E-01  e=9.495E-22  Burkholderia cenocepacia J2315
  8agm-assembly2_DDD  TM=8.507E-01  e=1.165E-19  metagenome

Radius of gyration: 35.34 Å; Cα contacts (8 Å, |Δi|>4): 2498; chains: 4; bounding box: 68×96×89 Å

Organism: Salmonella typhimurium (strain LT2 / SGSC1412 / ATCC 700720) (NCBI:txid99287)

InterPro domains:
  IPR000073 Alpha/beta hydrolase fold-1 [PF00561] (39-269)
  IPR000073 Alpha/beta hydrolase fold-1 [PR00111] (63-78)
  IPR000073 Alpha/beta hydrolase fold-1 [PR00111] (112-125)
  IPR000073 Alpha/beta hydrolase fold-1 [PR00111] (126-139)
  IPR029058 Alpha/Beta hydrolase fold [G3DSA:3.40.50.1820] (1-303)
  IPR029058 Alpha/Beta hydrolase fold [SSF53474] (12-302)

Foldseek 3Di:
DKDWDAADPQAPQWTWIWDQDPVRWIKIKIWGAAEAEEEEEEAPLFFQSLLRQAVVVVRPHHTYIGIGQALHQPTDLDDADPQLPCQALLVCVVVVVVRVVAAAHEYEAAHLGLQNVLNVLQVCVVRYQEYEYEADFHLLVVVPDDPVCCVQPVCLVVLQDDPPRQLVVLVPVLVVLCCVPCLQFVDPPLDDPVSSVSSSVGSNPSSCNSNSSNSNCSVGVNNVVCVVPVQDAREHEYEYEYACPEDSVVPDPRQVSCPSRHDHYDYDHDPTYRRCCSHVVVVVNVVVVVVVVVRD/DKDWPAADPQAPQWTWIWDQDPVGWTWIKIWGAAEAEEEEEEAPLAFQSLLRQAVVVVSPHHTYIGIGDALHQPTDLDDADDQLPCQALLVCVVVVVVRVVHAAHEYEAAHLGLQNVLNVLQVPVVRYQEYEYEADFHLLVVVPDDPVCCVLPVVLVVLQPDPPRQLVVLVPVLVVLCVVVCLQFVDPCLPDPVSSVSSVVGSNDSSCVSSSSNSNNSVGVNVVVCVVPLQDAREHAYEYEYACAEDDNVPDPRQVSRPSRHDHYYYDHDPGYRRCCSRVVVVVNVVVVVVVVVGD/DAWDAADPQAPQWTWDWDQDPVRWTWIKIKGAAEAEEEEEEAPLAFLCLLRQFQVVVRPHHTYMGIGPALHAPTDLDDADPQLVCQALLVCVVVVVVRVVHAAHEYEAAHLGLQSVLNNLQVPVRRYQEYEYEADFHLLVVVPDDDVCCVLPVVLVQLQPDPPRVLVVLVPVLVVLVVVVVSQWPQPCLQPPVNSVSSSVTRNPSSSNSSSSNSNCSVGVNVVVCVVPQVAAREHAYEYEYACPEDSNPPDPRQVSRVSRHDHYDYDHDPIGRRCSRRPVVVVNVVVVVVVVVRD/DAWPADDPQAPQWTWDFFQDVVRWTWIKIWGAAAFEEEEEEAPLAFQSLLRQFQVVVSPHYTYMGIGPALHAPTHLDDADVLLPCQALLVCVVVVVVRVVQQAHEYEAAHLGVQNVLNVLQVCVVRYQEYEYAADFHLCVVVPDDPLCCVLPVVLVVLQPDPPRNLVVLVPVLVVLVVVVVSQWPQPCLQPPVNSVSSCVTSNDSSSNSNSSNSNCSVGVNVVVCVVPQVTARERAYEYEYACPEDSVPPDPRQVSRVSRHPHYDYDHDPIGRRCCSRVVVVVNVVVVVVVVVRD

B-factor: mean 28.92, std 11.34, range [2.66, 115.66]

Sequence (1182 aa):
TLIEECGASPFIPGFALKDVRLENGLTVRVAIGGSGSPLVLLHGHPQNHTTWRKVAPTLAQNHTVILPDLRGYGDSDKPTSDPAHRTYSKRTAQDIVLDALGFSRRFAFVGHDRGGRVGHRLALDYPDRVTCCTFIDIAPTATYALTDKSFATRYFWWFFLIQPFPLPETIAHDPAFFLRRKHISGQLKIEGATSQQEAFNEYLRCYQNPEIIHAICEDYRAAATIDLDDDAADTSSARIRCPLQLLWGGLGTVGQLYNVVGTWKEKALNNVVQGEALPCGHSSPQEECPEEYFIQKLQSFLHSVLTLIECGASPFIPGFALKDVRLENGLTVRVAIGGSGSSPLVLLHGHPQNHTTWRKVAPTLAQNHTVILPDLRGYGDSDKPTSDPAHRTYSKRTAQDIVLDALGFSRFAFVGHDRGGRVGHRLALDYPDRVTCCTFIDIAPTATYALTDKSFATRYFWWFFLIQPFPLPETIAHDPAFFLRKHISGQLKIEGATSQEAFNEYLRCYQNPEIHAICEDYRAAATIDLDDDAADTSARIRCPLQLLWGGLGTVGQLYNVVGTWKEKALNVQGEALPCGHSSPQEECPEYFIQKLQSFLHSVLLIECGASPFIPGFALKDVRLENGLTVRVAIGGSGSPLVLLHGHPQNHTTWRKVAPTLAQNHTVILPDLRGYGDSDKPTSSDPAHRTYSKRTAQDIVLDALGFSRFAFVGHDRGGRVGHRLALDYPDRVTCCTFIDIAPTATYALTDKSFATRYFWWFFLIQPFPLPETIAHDPAFFLRRKKHISGQLKIEGATSQEAFNEYLRCYQNPEIIHAICEDYRAAATIDLDDDAADTSARIRCPLQLLWGGLGTVGQLYNVVGTWKEKALNVQGEALPCGHSPQEECPEYFIQKLQSFLHSVLLIECGASPFIPGFALKDVRLENGLTVRVAIGGSGSPLVLLHGHPQNHTTWRKVAPTLAQNHTVILPDLRGYGDSDKPTSDPAHRTYSKRTAQDIVLDALGFSRFAFVGHDRGGRVGHRLALDYPDRVTCCTFIDIAPTATYALTDKSFATRYFWWFFLIQPFPLPETIAHDPAFFLRKHISGQLKIEGATSQEAFNEYLRCYQNPEIHAICEDYRAAATIDLDDDAADTSARIRCPLQLLWGGLGTVGQLYNVVGTWKEKALNVQGEALPCGHSPQEECPEYFIQKLQSFLHSVL

CATH classification: 3.40.50.1820

Solvent-accessible surface area: 42641 Å² total

Secondary structure (DSSP, 8-state):
-EEEEEE-SSSTT-EEEEEE-TTS-EEEEEEEE-SSEEEEE--TT--GGGGTTTHHHHTTTSEEEEEPPTTSTTS------TT-GGGSS---TTT---TT---SEEEEEETHHHHHHHHHHHH-TTTEEEEEEES---S---TT--HHHHHHTTHHHHTTSSTTTTT--TT-HHHHHHHHHHHHH-SS-SS-HHHHHHHHHHHTS---HHHHHHHHHHTTHHHHHHHHTTT--B-S-EEEEEETTSHHHHHS-HHHHHTTTBSSEEEEEESSSS-HHHHSHHHHHHHHHHHHHH--/-EEEEEE-SSSTT-EEEEEE-TTS-EEEEEEEE-SSEEEEE--TT--GGGGTTTHHHHTTTSEEEEEPPTTSTTS------TT-GGGSS---TTT---TT---SEEEEEETHHHHHHHHHHHH-TTTEEEEEEES---S---TT--HHHHHHTTHHHHTTSSTTTTT--TT-HHHHHHHHHHHHH-STTSS-HHHHHHHHHHHT----HHHHHHHHHHTTHHHHHHHHTTT--B-S-EEEEEETTSHHHHHS-TTGGGTTTBSSEEEEEESSSS-HHHHSHHHHHHHHHHHHHH--/-EEEEE-SSSTT-EEEEEE-TTS-EEEEEEEE-SEEEEEE--TT--GGGGTTTHHHHTTTEEEEEEPPTTSTTS--PPP-TT-GGGSS---TTT----S---SEEEEEETHHHHHHHHHHHH-TTTEEEEEEES---S---TT--HHHHHHTTHHHHTTSSTTTTT--TT-HHHHHHHHHHHH-SSTTSS-HHHHHHHHHHHTS---HHHHHHHHHHHTHHHHHHHHTTT--B-S-EEEEEETTSHHHHHS-HHHHHHTTBSSEEEEEESSSS-HHHHSHHHHHHHHHHHHHHH-/-EEEEE-SSSTT-EEEEEE-TTS-EEEEEEEE-SEEEEEE--TT--GGGGTTTHHHHTTTEEEEEEPPTTSTTS------TT-GGGSS---TTT---TTS--SEEEEEETHHHHHHHHHHHH-TTTEEEEEEES---S---TT--HHHHHHTTHHHHTTSSTTTTT--TT-HHHHHHHHHHHH-SSTTSS-HHHHHHHHHHHTS---HHHHHHHHHHHTHHHHHHHHTTT--B-S-EEEEEETTSHHHHHS-HHHHHHTTBSSEEEEEESSSS-HHHHSHHHHHHHHHHHHHHH-